Protein AF-0000000085294050 (afdb_homodimer)

Foldseek 3Di:
DCPPCVDDPDDPPPPPPPPPPPPDQPPFDWWDKDFLFQFQFEFQQWWFQFLVRKIKGFAWDPQAETRAFAPPQDCAPPDPHRHAGMWIARPVVSHIHGAHDRHTLHQWEWDAFLVRKIWIQAHDDQRQQKIWIWDDDPPTHIDIDGNQAQDGAHLWYWAAAQVRKIKIADHDVDQWIFIPPDPDPPGHIGHHCVQVVQQDPPFGLFGNWAWDQALVRWIWTHGFFWIFTADPVVGDTPGTADGHPPSFGCGPFQPWEKDWFAFEADPQDGQWTKMKTAKGAGDCLQVCLVVVHKAFIAQKMWMWTPNDPHIDTDIAGHSAHFHLWAWAAFQLRKIKTAAGAGIATADAPTGDHIDFWIWIAQPPDPRVPGIHTHDGDPAHAYHSKKWWAGLQRKIKITGHHCHSHQAADDDDRHTGRTIMIMGGRLPDPVCQQQEKAWPPDAAAAEDEAFDKDKIKIFGNDDADLQQKWKKKWRTFMDRSNYTHNTHMYTWPFSSVWDDDDDRMIMTMTTHNRGCSRPRFHKIWMWIATPSRTHRTGIYTYD/DCPPCPDDPPPPPPPPPPPPPPPDQDPFDWWDKDFLFQFQFEFQQWWFQFLVRKIKGFAWDPQAETRAFAPPQDCAPPDPHRHAGMWIARPVVSHIHGAHDRHTLHQWEWDAFLVRKIWIQAHDDQRQQKIWIWDDDPPTHIDIDGNQAQDGAHLWYWAAAQVRKIKIADHDVDQWIFIPPDPDPPGHIGHHCVQVVQQDPPFGLFGNWAWDQALVRWIWTHGFFWIFTADPVVGDTPGTADGHPPSFGCGPFQPWEKDWFAFEADPQDGQWTKMKTAKGAGDCLQVCLVVVHKAFIAQKMWMWTPNDPHIDTDIAGHSAHFHLWAWAAFQLRKIKTAAGAGIATADAPTGDHIDFWIWIAQPPDPRVPGIHTHDGDPAHAYHSKKWWAGLQRKIKITGHHCHSHQAADDDDRHTGRTIMIMGGRLPDPVCQQQEKAWPPDAAAAEDEAFDKDKIKIFGNDDADLQQKWKKKWRTFMDRSNYTHHTHMYTWPFSSVWDDDDDRMIMTMTTHNRGCSRPRFHKIWMWIATPSRTYRTGIYTYD

pLDDT: mean 92.85, std 14.15, range [23.77, 98.88]

Organism: NCBI:txid3103831

Nearest PDB structures (foldseek):
  6lhq-assembly1_L  TM=4.856E-01  e=8.832E-03  Mus musculus
  8gsb-assembly1_K  TM=4.992E-01  e=4.697E-02  Homo sapiens
  3iy5-assembly1_A  TM=4.433E-01  e=3.811E-02  Mus musculus
  3ls5-assembly1_L  TM=4.579E-01  e=2.027E-01  Mus musculus
  1iai-assembly1_M-2  TM=4.492E-01  e=1.733E-01  Mus musculus

Sequence (1084 aa):
MTFPFPFFRHLLFLLLLLLHTPPRPAAASGGTWSLLLPSVGISAMHMQLLPTDRVVIYDRTDFGTSNISLPDGKCRPNSTDCSAHSVEYNIACNSVRPLMVLTNIWCSSGTLMPDGTLVQTGGWNDGDHVVRMYNSCDECDWVEIPSGLSQQRWYATNHLLPDGRQIIIGGRQSFNYEFYPKSSPTETDFSLMFLVQTNEPDVENNLYPFVFLNTDGNIFIYANYRGILFDYVRSKVVRTFPAIPGGDPRNYPSTGSAVLLPLRIVQGNVGSVEVLVCGGAPREAYKNANDGKFDKALDSCGRIQISDPDPQWVMETMPLARVMGDMLLLPNGDVLIINGASAGVAGWELARDPVLSPVIYGPDKPIDARFEVQTPSTTARVYHSTAILLRDGRVLVGGSNPHDKYEFSNVLYPTDLSLEAFSPAYLDPGVSGLRPNIISPKGNTLVRHGERFTILFQVSCPLDVNLVKVTMVAPAFNTHSFSMNQRLLILEGGNTTVVVGKSRYEVGVVAPSSGNIAPAGNYILFVVHQEIPSEGIWVRIHMTFPFPFFRHLLFLLLLLLHTPPRPAAASGGTWSLLLPSVGISAMHMQLLPTDRVVIYDRTDFGTSNISLPDGKCRPNSTDCSAHSVEYNIACNSVRPLMVLTNIWCSSGTLMPDGTLVQTGGWNDGDHVVRMYNSCDECDWVEIPSGLSQQRWYATNHLLPDGRQIIIGGRQSFNYEFYPKSSPTETDFSLMFLVQTNEPDVENNLYPFVFLNTDGNIFIYANYRGILFDYVRSKVVRTFPAIPGGDPRNYPSTGSAVLLPLRIVQGNVGSVEVLVCGGAPREAYKNANDGKFDKALDSCGRIQISDPDPQWVMETMPLARVMGDMLLLPNGDVLIINGASAGVAGWELARDPVLSPVIYGPDKPIDARFEVQTPSTTARVYHSTAILLRDGRVLVGGSNPHDKYEFSNVLYPTDLSLEAFSPAYLDPGVSGLRPNIISPKGNTLVRHGERFTILFQVSCPLDVNLVKVTMVAPAFNTHSFSMNQRLLILEGGNTTVVVGKSRYEVGVVAPSSGNIAPAGNYILFVVHQEIPSEGIWVRIH

Radius of gyration: 34.56 Å; Cα contacts (8 Å, |Δi|>4): 3194; chains: 2; bounding box: 115×102×108 Å

Solvent-accessible surface area (backbone atoms only — not comparable to full-atom values): 54009 Å² total; per-residue (Å²): 136,76,83,72,78,75,75,86,74,75,73,84,70,72,77,75,70,70,72,72,66,70,76,70,75,74,73,59,54,49,42,51,77,43,79,60,36,83,57,70,27,42,42,26,29,27,40,33,60,36,92,82,56,31,31,44,30,31,33,43,65,82,46,61,75,43,71,32,60,30,69,95,78,39,50,42,85,99,46,90,47,35,36,19,40,26,32,39,34,35,63,56,50,60,44,71,47,64,30,62,65,87,50,25,44,34,63,39,26,29,38,57,35,46,87,47,35,34,41,36,41,19,6,39,81,84,8,13,28,24,28,33,37,40,57,93,52,98,82,56,58,62,44,75,36,77,66,61,39,82,52,60,21,32,32,24,29,29,35,68,37,55,88,56,37,28,42,39,37,39,14,66,96,26,49,29,32,37,58,42,74,61,93,42,93,78,62,57,68,43,84,33,65,67,49,56,71,36,45,39,89,99,68,42,28,34,28,42,37,49,66,44,76,33,71,86,60,33,33,34,41,35,32,18,35,38,36,34,34,31,34,75,89,77,68,42,77,76,42,77,50,70,58,46,86,90,60,40,28,28,17,34,39,22,14,8,25,50,43,60,50,58,36,49,36,53,96,69,35,66,85,60,46,38,39,40,38,35,31,1,12,48,74,62,22,63,63,36,24,76,72,74,40,61,41,64,17,27,31,45,26,40,34,33,38,76,63,44,94,76,52,56,76,46,76,45,75,51,97,64,36,20,14,39,20,30,42,43,76,44,83,60,57,34,35,40,38,33,52,2,14,34,19,10,22,51,54,75,87,26,56,41,66,60,38,42,47,30,33,38,35,37,78,87,44,58,87,93,60,20,73,43,48,24,47,58,56,92,63,72,24,39,43,40,20,28,61,42,72,44,60,69,62,34,32,43,36,26,16,10,31,39,60,91,33,81,38,74,66,98,53,90,64,40,36,31,31,34,34,33,35,39,33,50,55,63,67,36,77,58,48,51,14,48,30,32,42,69,66,30,70,61,68,71,38,78,43,42,58,50,37,72,52,65,38,34,29,32,26,76,26,91,76,60,50,86,42,33,39,34,26,37,32,37,64,28,23,18,35,72,16,36,44,27,49,50,44,40,38,33,43,34,40,27,72,51,43,41,79,75,50,91,51,27,34,36,30,45,34,40,40,57,52,39,36,40,71,46,43,46,16,56,28,35,37,28,45,22,32,77,65,11,46,12,56,36,35,43,32,32,40,92,140,85,78,78,78,78,79,83,74,76,75,76,74,70,75,73,72,72,72,73,65,69,78,70,76,73,71,62,53,49,42,49,79,44,80,60,37,81,57,68,27,42,42,27,29,26,39,32,61,37,93,82,55,30,30,45,30,31,35,42,65,82,47,60,76,43,72,33,60,30,70,92,79,39,54,42,85,99,48,90,48,36,38,20,40,24,33,39,35,34,62,56,51,59,43,71,45,65,31,64,68,89,50,25,44,33,63,40,26,28,38,58,34,46,87,47,35,34,40,36,41,18,6,39,82,83,8,13,28,24,29,34,37,39,57,93,53,98,83,56,57,64,43,74,37,78,65,61,39,81,54,61,22,33,32,23,29,30,35,68,37,55,87,55,35,29,42,40,38,38,14,66,96,26,48,30,31,37,59,42,72,61,92,43,93,80,61,56,68,43,83,34,65,67,50,56,72,37,43,39,90,100,67,42,28,35,29,41,37,50,64,44,76,32,70,85,59,32,32,35,42,34,33,18,34,37,37,34,32,30,33,77,88,78,68,42,77,76,43,78,51,70,59,48,86,89,60,40,27,29,18,34,40,23,13,9,25,50,43,61,52,58,36,51,36,54,97,70,36,66,84,59,45,39,37,39,38,36,31,1,12,48,74,61,22,63,63,36,24,78,72,73,40,61,41,64,18,28,31,44,27,40,34,30,38,75,63,45,95,76,53,56,76,48,77,45,74,51,97,64,35,19,14,38,20,33,42,43,78,44,83,61,56,32,33,40,36,32,53,2,14,35,18,12,22,53,54,77,88,25,56,42,65,60,37,42,47,31,33,39,35,36,81,87,45,56,88,93,61,21,71,44,48,23,48,58,57,93,64,72,24,38,44,41,20,29,64,42,72,45,60,70,62,34,32,44,35,27,16,10,31,39,60,92,33,80,36,74,65,99,53,90,64,39,36,33,32,33,34,33,34,40,35,48,54,63,68,34,77,57,49,52,13,49,30,32,43,70,66,31,69,60,67,70,37,79,42,43,58,50,37,74,49,64,37,34,29,31,26,75,26,90,76,60,51,85,41,33,41,36,26,37,32,36,62,28,23,17,36,72,16,35,43,26,49,49,42,39,36,35,43,34,40,27,73,52,44,40,78,77,52,90,51,27,34,35,30,44,35,40,40,57,53,39,36,38,70,46,43,47,16,57,28,36,36,25,46,21,33,77,65,12,46,13,57,36,35,43,32,30,41,91

Structure (mmCIF, N/CA/C/O backbone):
data_AF-0000000085294050-model_v1
#
loop_
_entity.id
_entity.type
_entity.pdbx_description
1 polymer 'Galactose oxidase'
#
loop_
_atom_site.group_PDB
_atom_site.id
_atom_site.type_symbol
_atom_site.label_atom_id
_atom_site.label_alt_id
_atom_site.label_comp_id
_atom_site.label_asym_id
_atom_site.label_entity_id
_atom_site.label_seq_id
_atom_site.pdbx_PDB_ins_code
_atom_site.Cartn_x
_atom_site.Cartn_y
_atom_site.Cartn_z
_atom_site.occupancy
_atom_site.B_iso_or_equiv
_atom_site.auth_seq_id
_atom_site.auth_comp_id
_atom_site.auth_asym_id
_atom_site.auth_atom_id
_atom_site.pdbx_PDB_model_num
ATOM 1 N N . MET A 1 1 ? -85.562 -10.773 -28.562 1 23.77 1 MET A N 1
ATOM 2 C CA . MET A 1 1 ? -84.75 -11.547 -29.469 1 23.77 1 MET A CA 1
ATOM 3 C C . MET A 1 1 ? -83.25 -11.156 -29.312 1 23.77 1 MET A C 1
ATOM 5 O O . MET A 1 1 ? -83 -10.047 -28.875 1 23.77 1 MET A O 1
ATOM 9 N N . THR A 1 2 ? -82.375 -12.203 -29.562 1 25.11 2 THR A N 1
ATOM 10 C CA . THR A 1 2 ? -81.062 -12.742 -29.266 1 25.11 2 THR A CA 1
ATOM 11 C C . THR A 1 2 ? -80 -12.008 -30.062 1 25.11 2 THR A C 1
ATOM 13 O O . THR A 1 2 ? -78.812 -12.438 -30.094 1 25.11 2 THR A O 1
ATOM 16 N N . PHE A 1 3 ? -80.312 -10.828 -30.531 1 27.05 3 PHE A N 1
ATOM 17 C CA . PHE A 1 3 ? -79.375 -10.43 -31.562 1 27.05 3 PHE A CA 1
ATOM 18 C C . PHE A 1 3 ? -77.938 -10.32 -30.984 1 27.05 3 PHE A C 1
ATOM 20 O O . PHE A 1 3 ? -77.75 -9.648 -29.969 1 27.05 3 PHE A O 1
ATOM 27 N N . PRO A 1 4 ? -77.125 -11.336 -31.297 1 29.62 4 PRO A N 1
ATOM 28 C CA . PRO A 1 4 ? -75.812 -11.773 -30.844 1 29.62 4 PRO A CA 1
ATOM 29 C C . PRO A 1 4 ? -74.688 -10.812 -31.266 1 29.62 4 PRO A C 1
ATOM 31 O O . PRO A 1 4 ? -74.438 -10.617 -32.469 1 29.62 4 PRO A O 1
ATOM 34 N N . PHE A 1 5 ? -74.812 -9.531 -31.062 1 27.31 5 PHE A N 1
ATOM 35 C CA . PHE A 1 5 ? -73.812 -8.68 -31.672 1 27.31 5 PHE A CA 1
ATOM 36 C C . PHE A 1 5 ? -72.438 -9.062 -31.188 1 27.31 5 PHE A C 1
ATOM 38 O O . PHE A 1 5 ? -72.062 -8.906 -30 1 27.31 5 PHE A O 1
ATOM 45 N N . PRO A 1 6 ? -71.688 -10.094 -31.797 1 30.8 6 PRO A N 1
ATOM 46 C CA . PRO A 1 6 ? -70.438 -10.688 -31.422 1 30.8 6 PRO A CA 1
ATOM 47 C C . PRO A 1 6 ? -69.25 -9.734 -31.641 1 30.8 6 PRO A C 1
ATOM 49 O O . PRO A 1 6 ? -68.062 -10.148 -31.547 1 30.8 6 PRO A O 1
ATOM 52 N N . PHE A 1 7 ? -69.438 -8.453 -31.516 1 26.27 7 PHE A N 1
ATOM 53 C CA . PHE A 1 7 ? -68.375 -7.617 -32.156 1 26.27 7 PHE A CA 1
ATOM 54 C C . PHE A 1 7 ? -67 -8.055 -31.75 1 26.27 7 PHE A C 1
ATOM 56 O O . PHE A 1 7 ? -66.812 -8.812 -30.781 1 26.27 7 PHE A O 1
ATOM 63 N N . PHE A 1 8 ? -66 -7.035 -31.516 1 26.52 8 PHE A N 1
ATOM 64 C CA . PHE A 1 8 ? -64.688 -6.5 -32.031 1 26.52 8 PHE A CA 1
ATOM 65 C C . PHE A 1 8 ? -63.531 -6.949 -31.172 1 26.52 8 PHE A C 1
ATOM 67 O O . PHE A 1 8 ? -63.312 -6.41 -30.094 1 26.52 8 PHE A O 1
ATOM 74 N N . ARG A 1 9 ? -63.25 -8.25 -30.953 1 26.83 9 ARG A N 1
ATOM 75 C CA . ARG A 1 9 ? -62.188 -8.797 -30.125 1 26.83 9 ARG A CA 1
ATOM 76 C C . ARG A 1 9 ? -60.812 -8.398 -30.672 1 26.83 9 ARG A C 1
ATOM 78 O O . ARG A 1 9 ? -59.812 -9 -30.328 1 26.83 9 ARG A O 1
ATOM 85 N N . HIS A 1 10 ? -60.812 -7.613 -31.781 1 26.34 10 HIS A N 1
ATOM 86 C CA . HIS A 1 10 ? -59.5 -7.816 -32.438 1 26.34 10 HIS A CA 1
ATOM 87 C C . HIS A 1 10 ? -58.375 -7.723 -31.438 1 26.34 10 HIS A C 1
ATOM 89 O O . HIS A 1 10 ? -58.562 -7.266 -30.312 1 26.34 10 HIS A O 1
ATOM 95 N N . LEU A 1 11 ? -57.156 -7.215 -31.922 1 27.06 11 LEU A N 1
ATOM 96 C CA . LEU A 1 11 ? -55.781 -7.578 -32.25 1 27.06 11 LEU A CA 1
ATOM 97 C C . LEU A 1 11 ? -54.812 -7.094 -31.156 1 27.06 11 LEU A C 1
ATOM 99 O O . LEU A 1 11 ? -53.688 -7.574 -31.062 1 27.06 11 LEU A O 1
ATOM 103 N N . LEU A 1 12 ? -55.062 -6.074 -30.344 1 30.2 12 LEU A N 1
ATOM 104 C CA . LEU A 1 12 ? -53.844 -5.355 -30.094 1 30.2 12 LEU A CA 1
ATOM 105 C C . LEU A 1 12 ? -52.906 -6.172 -29.219 1 30.2 12 LEU A C 1
ATOM 107 O O . LEU A 1 12 ? -53.156 -6.324 -28.016 1 30.2 12 LEU A O 1
ATOM 111 N N . PHE A 1 13 ? -52.562 -7.402 -29.594 1 30.34 13 PHE A N 1
ATOM 112 C CA . PHE A 1 13 ? -51.5 -8.047 -28.859 1 30.34 13 PHE A CA 1
ATOM 113 C C . PHE A 1 13 ? -50.25 -7.164 -28.828 1 30.34 13 PHE A C 1
ATOM 115 O O . PHE A 1 13 ? -49.531 -7.086 -29.812 1 30.34 13 PHE A O 1
ATOM 122 N N . LEU A 1 14 ? -50.344 -5.883 -28.484 1 32.16 14 LEU A N 1
ATOM 123 C CA . LEU A 1 14 ? -49.094 -5.191 -28.328 1 32.16 14 LEU A CA 1
ATOM 124 C C . LEU A 1 14 ? -48.094 -6.047 -27.562 1 32.16 14 LEU A C 1
ATOM 126 O O . LEU A 1 14 ? -48.375 -6.508 -26.453 1 32.16 14 LEU A O 1
ATOM 130 N N . LEU A 1 15 ? -47.094 -6.59 -28.312 1 33.41 15 LEU A N 1
ATOM 131 C CA . LEU A 1 15 ? -45.812 -7.227 -28 1 33.41 15 LEU A CA 1
ATOM 132 C C . LEU A 1 15 ? -45.094 -6.48 -26.875 1 33.41 15 LEU A C 1
ATOM 134 O O . LEU A 1 15 ? -44.688 -5.328 -27.062 1 33.41 15 LEU A O 1
ATOM 138 N N . LEU A 1 16 ? -45.562 -6.617 -25.688 1 34.78 16 LEU A N 1
ATOM 139 C CA . LEU A 1 16 ? -44.688 -6.207 -24.609 1 34.78 16 LEU A CA 1
ATOM 140 C C . LEU A 1 16 ? -43.281 -6.793 -24.812 1 34.78 16 LEU A C 1
ATOM 142 O O . LEU A 1 16 ? -43.094 -7.996 -24.656 1 34.78 16 LEU A O 1
ATOM 146 N N . LEU A 1 17 ? -42.625 -6.367 -25.922 1 34 17 LEU A N 1
ATOM 147 C CA . LEU A 1 17 ? -41.188 -6.629 -25.906 1 34 17 LEU A CA 1
ATOM 148 C C . LEU A 1 17 ? -40.562 -6.242 -24.562 1 34 17 LEU A C 1
ATOM 150 O O . LEU A 1 17 ? -40.469 -5.059 -24.234 1 34 17 LEU A O 1
ATOM 154 N N . LEU A 1 18 ? -40.875 -7.023 -23.578 1 35.75 18 LEU A N 1
ATOM 155 C CA . LEU A 1 18 ? -40 -6.914 -22.422 1 35.75 18 LEU A CA 1
ATOM 156 C C . LEU A 1 18 ? -38.531 -6.863 -22.859 1 35.75 18 LEU A C 1
ATOM 158 O O . LEU A 1 18 ? -38.031 -7.836 -23.406 1 35.75 18 LEU A O 1
ATOM 162 N N . LEU A 1 19 ? -38.125 -5.656 -23.328 1 37.03 19 LEU A N 1
ATOM 163 C CA . LEU A 1 19 ? -36.688 -5.441 -23.406 1 37.03 19 LEU A CA 1
ATOM 164 C C . LEU A 1 19 ? -35.969 -6.039 -22.188 1 37.03 19 LEU A C 1
ATOM 166 O O . LEU A 1 19 ? -36.156 -5.555 -21.078 1 37.03 19 LEU A O 1
ATOM 170 N N . HIS A 1 20 ? -35.844 -7.324 -22.234 1 36.47 20 HIS A N 1
ATOM 171 C CA . HIS A 1 20 ? -34.781 -7.883 -21.391 1 36.47 20 HIS A CA 1
ATOM 172 C C . HIS A 1 20 ? -33.5 -7.035 -21.453 1 36.47 20 HIS A C 1
ATOM 174 O O . HIS A 1 20 ? -32.844 -6.977 -22.5 1 36.47 20 HIS A O 1
ATOM 180 N N . THR A 1 21 ? -33.531 -5.895 -20.812 1 38.81 21 THR A N 1
ATOM 181 C CA . THR A 1 21 ? -32.219 -5.254 -20.641 1 38.81 21 THR A CA 1
ATOM 182 C C . THR A 1 21 ? -31.188 -6.273 -20.203 1 38.81 21 THR A C 1
ATOM 184 O O . THR A 1 21 ? -31.406 -7.031 -19.266 1 38.81 21 THR A O 1
ATOM 187 N N . PRO A 1 22 ? -30.391 -6.664 -21.125 1 37.16 22 PRO A N 1
ATOM 188 C CA . PRO A 1 22 ? -29.297 -7.512 -20.641 1 37.16 22 PRO A CA 1
ATOM 189 C C . PRO A 1 22 ? -28.75 -7.051 -19.297 1 37.16 22 PRO A C 1
ATOM 191 O O . PRO A 1 22 ? -28.797 -5.859 -18.969 1 37.16 22 PRO A O 1
ATOM 194 N N . PRO A 1 23 ? -28.719 -7.883 -18.297 1 38.81 23 PRO A N 1
ATOM 195 C CA . PRO A 1 23 ? -28.141 -7.484 -17 1 38.81 23 PRO A CA 1
ATOM 196 C C . PRO A 1 23 ? -26.922 -6.578 -17.156 1 38.81 23 PRO A C 1
ATOM 198 O O . PRO A 1 23 ? -26.125 -6.754 -18.078 1 38.81 23 PRO A O 1
ATOM 201 N N . ARG A 1 24 ? -27.078 -5.371 -16.766 1 42.12 24 ARG A N 1
ATOM 202 C CA . ARG A 1 24 ? -25.953 -4.441 -16.719 1 42.12 24 ARG A CA 1
ATOM 203 C C . ARG A 1 24 ? -24.688 -5.137 -16.219 1 42.12 24 ARG A C 1
ATOM 205 O O . ARG A 1 24 ? -24.688 -5.75 -15.148 1 42.12 24 ARG A O 1
ATOM 212 N N . PRO A 1 25 ? -23.719 -5.344 -17.094 1 42.56 25 PRO A N 1
ATOM 213 C CA . PRO A 1 25 ? -22.5 -5.949 -16.547 1 42.56 25 PRO A CA 1
ATOM 214 C C . PRO A 1 25 ? -22.172 -5.445 -15.141 1 42.56 25 PRO A C 1
ATOM 216 O O . PRO A 1 25 ? -22.281 -4.246 -14.875 1 42.56 25 PRO A O 1
ATOM 219 N N . ALA A 1 26 ? -22.234 -6.312 -14.164 1 44.78 26 ALA A N 1
ATOM 220 C CA . ALA A 1 26 ? -21.891 -5.98 -12.781 1 44.78 26 ALA A CA 1
ATOM 221 C C . ALA A 1 26 ? -20.672 -5.074 -12.719 1 44.78 26 ALA A C 1
ATOM 223 O O . ALA A 1 26 ? -19.625 -5.391 -13.305 1 44.78 26 ALA A O 1
ATOM 224 N N . ALA A 1 27 ? -20.875 -3.883 -12.5 1 50.75 27 ALA A N 1
ATOM 225 C CA . ALA A 1 27 ? -19.844 -2.863 -12.328 1 50.75 27 ALA A CA 1
ATOM 226 C C . ALA A 1 27 ? -18.641 -3.422 -11.57 1 50.75 27 ALA A C 1
ATOM 228 O O . ALA A 1 27 ? -18.797 -4.02 -10.5 1 50.75 27 ALA A O 1
ATOM 229 N N . ALA A 1 28 ? -17.453 -3.471 -12.258 1 61.66 28 ALA A N 1
ATOM 230 C CA . ALA A 1 28 ? -16.156 -3.879 -11.695 1 61.66 28 ALA A CA 1
ATOM 231 C C . ALA A 1 28 ? -15.898 -3.189 -10.359 1 61.66 28 ALA A C 1
ATOM 233 O O . ALA A 1 28 ? -16.031 -1.969 -10.25 1 61.66 28 ALA A O 1
ATOM 234 N N . SER A 1 29 ? -16.016 -4.094 -9.234 1 74.81 29 SER A N 1
ATOM 235 C CA . SER A 1 29 ? -15.719 -3.553 -7.91 1 74.81 29 SER A CA 1
ATOM 236 C C . SER A 1 29 ? -14.594 -4.332 -7.234 1 74.81 29 SER A C 1
ATOM 238 O O . SER A 1 29 ? -14.43 -5.531 -7.48 1 74.81 29 SER A O 1
ATOM 240 N N . GLY A 1 30 ? -13.508 -3.748 -6.824 1 85.62 30 GLY A N 1
ATOM 241 C CA . GLY A 1 30 ? -12.484 -4.273 -5.938 1 85.62 30 GLY A CA 1
ATOM 242 C C . GLY A 1 30 ? -11.164 -4.523 -6.633 1 85.62 30 GLY A C 1
ATOM 243 O O . GLY A 1 30 ? -11.102 -4.551 -7.863 1 85.62 30 GLY A O 1
ATOM 244 N N . GLY A 1 31 ? -10.18 -4.633 -5.977 1 94.31 31 GLY A N 1
ATOM 245 C CA . GLY A 1 31 ? -8.82 -4.887 -6.406 1 94.31 31 GLY A CA 1
ATOM 246 C C . GLY A 1 31 ? -8.18 -3.699 -7.102 1 94.31 31 GLY A C 1
ATOM 247 O O . GLY A 1 31 ? -8.875 -2.803 -7.578 1 94.31 31 GLY A O 1
ATOM 248 N N . THR A 1 32 ? -6.875 -3.65 -7.133 1 93.19 32 THR A N 1
ATOM 249 C CA . THR A 1 32 ? -6.129 -2.574 -7.773 1 93.19 32 THR A CA 1
ATOM 250 C C . THR A 1 32 ? -4.887 -3.121 -8.469 1 93.19 32 THR A C 1
ATOM 252 O O . THR A 1 32 ? -4.434 -4.227 -8.164 1 93.19 32 THR A O 1
ATOM 255 N N . TRP A 1 33 ? -4.371 -2.389 -9.469 1 95 33 TRP A N 1
ATOM 256 C CA . TRP A 1 33 ? -3.191 -2.773 -10.234 1 95 33 TRP A CA 1
ATOM 257 C C . TRP A 1 33 ? -2.035 -1.814 -9.977 1 95 33 TRP A C 1
ATOM 259 O O . TRP A 1 33 ? -2.246 -0.613 -9.789 1 95 33 TRP A O 1
ATOM 269 N N . SER A 1 34 ? -0.819 -2.348 -9.961 1 92.69 34 SER A N 1
ATOM 270 C CA . SER A 1 34 ? 0.398 -1.545 -9.891 1 92.69 34 SER A CA 1
ATOM 271 C C . SER A 1 34 ? 1.431 -2.02 -10.906 1 92.69 34 SER A C 1
ATOM 273 O O . SER A 1 34 ? 1.7 -3.217 -11.016 1 92.69 34 SER A O 1
ATOM 275 N N . LEU A 1 35 ? 1.932 -1.091 -11.703 1 94.31 35 LEU A N 1
ATOM 276 C CA . LEU A 1 35 ? 3.088 -1.405 -12.531 1 94.31 35 LEU A CA 1
ATOM 277 C C . LEU A 1 35 ? 4.359 -1.474 -11.695 1 94.31 35 LEU A C 1
ATOM 279 O O . LEU A 1 35 ? 4.746 -0.486 -11.062 1 94.31 35 LEU A O 1
ATOM 283 N N . LEU A 1 36 ? 4.988 -2.58 -11.617 1 95.56 36 LEU A N 1
ATOM 284 C CA . LEU A 1 36 ? 6.211 -2.752 -10.844 1 95.56 36 LEU A CA 1
ATOM 285 C C . LEU A 1 36 ? 7.438 -2.406 -11.672 1 95.56 36 LEU A C 1
ATOM 287 O O . LEU A 1 36 ? 8.242 -1.553 -11.281 1 95.56 36 LEU A O 1
ATOM 291 N N . LEU A 1 37 ? 7.574 -3.08 -12.844 1 96.31 37 LEU A N 1
ATOM 292 C CA . LEU A 1 37 ? 8.641 -2.811 -13.805 1 96.31 37 LEU A CA 1
ATOM 293 C C . LEU A 1 37 ? 8.078 -2.693 -15.219 1 96.31 37 LEU A C 1
ATOM 295 O O . LEU A 1 37 ? 7.289 -3.539 -15.648 1 96.31 37 LEU A O 1
ATOM 299 N N . PRO A 1 38 ? 8.469 -1.688 -15.945 1 95.88 38 PRO A N 1
ATOM 300 C CA . PRO A 1 38 ? 8.016 -1.585 -17.328 1 95.88 38 PRO A CA 1
ATOM 301 C C . PRO A 1 38 ? 8.586 -2.686 -18.219 1 95.88 38 PRO A C 1
ATOM 303 O O . PRO A 1 38 ? 8.008 -3.004 -19.266 1 95.88 38 PRO A O 1
ATOM 306 N N . SER A 1 39 ? 9.781 -3.256 -17.828 1 97.88 39 SER A N 1
ATOM 307 C CA . SER A 1 39 ? 10.414 -4.355 -18.547 1 97.88 39 SER A CA 1
ATOM 308 C C . SER A 1 39 ? 11.297 -5.191 -17.641 1 97.88 39 SER A C 1
ATOM 310 O O . SER A 1 39 ? 12.07 -4.645 -16.844 1 97.88 39 SER A O 1
ATOM 312 N N . VAL A 1 40 ? 11.148 -6.457 -17.844 1 98.12 40 VAL A N 1
ATOM 313 C CA . VAL A 1 40 ? 12.078 -7.34 -17.141 1 98.12 40 VAL A CA 1
ATOM 314 C C . VAL A 1 40 ? 13.094 -7.914 -18.125 1 98.12 40 VAL A C 1
ATOM 316 O O . VAL A 1 40 ? 13.867 -8.805 -17.766 1 98.12 40 VAL A O 1
ATOM 319 N N . GLY A 1 41 ? 13.008 -7.469 -19.312 1 97.94 41 GLY A N 1
ATOM 320 C CA . GLY A 1 41 ? 13.992 -7.828 -20.328 1 97.94 41 GLY A CA 1
ATOM 321 C C . GLY A 1 41 ? 13.562 -9 -21.188 1 97.94 41 GLY A C 1
ATOM 322 O O . GLY A 1 41 ? 14.039 -9.148 -22.312 1 97.94 41 GLY A O 1
ATOM 323 N N . ILE A 1 42 ? 12.703 -9.867 -20.703 1 97.88 42 ILE A N 1
ATOM 324 C CA . ILE A 1 42 ? 12.219 -11.047 -21.422 1 97.88 42 ILE A CA 1
ATOM 325 C C . ILE A 1 42 ? 10.711 -11.164 -21.266 1 97.88 42 ILE A C 1
ATOM 327 O O . ILE A 1 42 ? 10.094 -10.422 -20.484 1 97.88 42 ILE A O 1
ATOM 331 N N . SER A 1 43 ? 10.094 -12.039 -22.031 1 96.75 43 SER A N 1
ATOM 332 C CA . SER A 1 43 ? 8.68 -12.344 -21.844 1 96.75 43 SER A CA 1
ATOM 333 C C . SER A 1 43 ? 8.469 -13.344 -20.719 1 96.75 43 SER A C 1
ATOM 335 O O . SER A 1 43 ? 9.008 -14.445 -20.75 1 96.75 43 SER A O 1
ATOM 337 N N . ALA A 1 44 ? 7.715 -12.984 -19.781 1 98.06 44 ALA A N 1
ATOM 338 C CA . ALA A 1 44 ? 7.508 -13.836 -18.625 1 98.06 44 ALA A CA 1
ATOM 339 C C . ALA A 1 44 ? 6.59 -15.008 -18.953 1 98.06 44 ALA A C 1
ATOM 341 O O . ALA A 1 44 ? 5.477 -15.102 -18.422 1 98.06 44 ALA A O 1
ATOM 342 N N . MET A 1 45 ? 7.148 -15.984 -19.609 1 97.5 45 MET A N 1
ATOM 343 C CA . MET A 1 45 ? 6.383 -17.141 -20.078 1 97.5 45 MET A CA 1
ATOM 344 C C . MET A 1 45 ? 6.199 -18.156 -18.969 1 97.5 45 MET A C 1
ATOM 346 O O . MET A 1 45 ? 5.262 -18.969 -19 1 97.5 45 MET A O 1
ATOM 350 N N . HIS A 1 46 ? 7.133 -18.188 -18.078 1 98.5 46 HIS A N 1
ATOM 351 C CA . HIS A 1 46 ? 7.148 -19.078 -16.922 1 98.5 46 HIS A CA 1
ATOM 352 C C . HIS A 1 46 ? 7.523 -18.312 -15.648 1 98.5 46 HIS A C 1
ATOM 354 O O . HIS A 1 46 ? 8.391 -17.438 -15.672 1 98.5 46 HIS A O 1
ATOM 360 N N . MET A 1 47 ? 6.844 -18.672 -14.562 1 98.75 47 MET A N 1
ATOM 361 C CA . MET A 1 47 ? 7.195 -18.047 -13.289 1 98.75 47 MET A CA 1
ATOM 362 C C . MET A 1 47 ? 7.137 -19.062 -12.148 1 98.75 47 MET A C 1
ATOM 364 O O . MET A 1 47 ? 6.227 -19.891 -12.102 1 98.75 47 MET A O 1
ATOM 368 N N . GLN A 1 48 ? 8.078 -18.953 -11.234 1 98.81 48 GLN A N 1
ATOM 369 C CA . GLN A 1 48 ? 8.102 -19.688 -9.984 1 98.81 48 GLN A CA 1
ATOM 370 C C . GLN A 1 48 ? 8.57 -18.812 -8.828 1 98.81 48 GLN A C 1
ATOM 372 O O . GLN A 1 48 ? 9.672 -18.266 -8.867 1 98.81 48 GLN A O 1
ATOM 377 N N . LEU A 1 49 ? 7.723 -18.609 -7.871 1 98.75 49 LEU A N 1
ATOM 378 C CA . LEU A 1 49 ? 8.148 -18 -6.617 1 98.75 49 LEU A CA 1
ATOM 379 C C . LEU A 1 49 ? 9.031 -18.953 -5.816 1 98.75 49 LEU A C 1
ATOM 381 O O . LEU A 1 49 ? 8.68 -20.125 -5.625 1 98.75 49 LEU A O 1
ATOM 385 N N . LEU A 1 50 ? 10.133 -18.453 -5.371 1 98.25 50 LEU A N 1
ATOM 386 C CA . LEU A 1 50 ? 11.07 -19.234 -4.578 1 98.25 50 LEU A CA 1
ATOM 387 C C . LEU A 1 50 ? 10.984 -18.859 -3.104 1 98.25 50 LEU A C 1
ATOM 389 O O . LEU A 1 50 ? 10.57 -17.75 -2.766 1 98.25 50 LEU A O 1
ATOM 393 N N . PRO A 1 51 ? 11.375 -19.766 -2.186 1 96.5 51 PRO A N 1
ATOM 394 C CA . PRO A 1 51 ? 11.273 -19.5 -0.75 1 96.5 51 PRO A CA 1
ATOM 395 C C . PRO A 1 51 ? 12.203 -18.375 -0.295 1 96.5 51 PRO A C 1
ATOM 397 O O . PRO A 1 51 ? 12.18 -17.984 0.874 1 96.5 51 PRO A O 1
ATOM 400 N N . THR A 1 52 ? 12.953 -17.781 -1.158 1 94.94 52 THR A N 1
ATOM 401 C CA . THR A 1 52 ? 13.82 -16.641 -0.88 1 94.94 52 THR A CA 1
ATOM 402 C C . THR A 1 52 ? 13.117 -15.328 -1.222 1 94.94 52 THR A C 1
ATOM 404 O O . THR A 1 52 ? 13.734 -14.266 -1.187 1 94.94 52 THR A O 1
ATOM 407 N N . ASP A 1 53 ? 11.891 -15.414 -1.647 1 94.94 53 ASP A N 1
ATOM 408 C CA . ASP A 1 53 ? 11.078 -14.281 -2.098 1 94.94 53 ASP A CA 1
ATOM 409 C C . ASP A 1 53 ? 11.648 -13.68 -3.385 1 94.94 53 ASP A C 1
ATOM 411 O O . ASP A 1 53 ? 11.641 -12.461 -3.562 1 94.94 53 ASP A O 1
ATOM 415 N N . ARG A 1 54 ? 12.18 -14.516 -4.172 1 97.19 54 ARG A N 1
ATOM 416 C CA . ARG A 1 54 ? 12.547 -14.211 -5.551 1 97.19 54 ARG A CA 1
ATOM 417 C C . ARG A 1 54 ? 11.703 -15.023 -6.531 1 97.19 54 ARG A C 1
ATOM 419 O O . ARG A 1 54 ? 11.109 -16.031 -6.156 1 97.19 54 ARG A O 1
ATOM 426 N N . VAL A 1 55 ? 11.57 -14.469 -7.668 1 98.69 55 VAL A N 1
ATOM 427 C CA . VAL A 1 55 ? 10.805 -15.156 -8.703 1 98.69 55 VAL A CA 1
ATOM 428 C C . VAL A 1 55 ? 11.711 -15.461 -9.898 1 98.69 55 VAL A C 1
ATOM 430 O O . VAL A 1 55 ? 12.328 -14.547 -10.461 1 98.69 55 VAL A O 1
ATOM 433 N N . VAL A 1 56 ? 11.773 -16.688 -10.281 1 98.62 56 VAL A N 1
ATOM 434 C CA . VAL A 1 56 ? 12.469 -17.047 -11.516 1 98.62 56 VAL A CA 1
ATOM 435 C C . VAL A 1 56 ? 11.5 -16.953 -12.695 1 98.62 56 VAL A C 1
ATOM 437 O O . VAL A 1 56 ? 10.367 -17.438 -12.609 1 98.62 56 VAL A O 1
ATOM 440 N N . ILE A 1 57 ? 11.977 -16.266 -13.711 1 98.69 57 ILE A N 1
ATOM 441 C CA . ILE A 1 57 ? 11.203 -16.047 -14.93 1 98.69 57 ILE A CA 1
ATOM 442 C C . ILE A 1 57 ? 12.016 -16.484 -16.141 1 98.69 57 ILE A C 1
ATOM 444 O O . ILE A 1 57 ? 13.227 -16.266 -16.203 1 98.69 57 ILE A O 1
ATOM 448 N N . TYR A 1 58 ? 11.289 -17.125 -17.141 1 97.88 58 TYR A N 1
ATOM 449 C CA . TYR A 1 58 ? 12.047 -17.453 -18.359 1 97.88 58 TYR A CA 1
ATOM 450 C C . TYR A 1 58 ? 11.133 -17.547 -19.562 1 97.88 58 TYR A C 1
ATOM 452 O O . TYR A 1 58 ? 9.914 -17.719 -19.422 1 97.88 58 TYR A O 1
ATOM 460 N N . ASP A 1 59 ? 11.75 -17.391 -20.719 1 95.19 59 ASP A N 1
ATOM 461 C CA . ASP A 1 59 ? 11.07 -17.547 -22 1 95.19 59 ASP A CA 1
ATOM 462 C C . ASP A 1 59 ? 11.758 -18.609 -22.859 1 95.19 59 ASP A C 1
ATOM 464 O O . ASP A 1 59 ? 11.75 -19.797 -22.516 1 95.19 59 ASP A O 1
ATOM 468 N N . ARG A 1 60 ? 12.344 -18.266 -23.984 1 93.62 60 ARG A N 1
ATOM 469 C CA . ARG A 1 60 ? 12.969 -19.281 -24.828 1 93.62 60 ARG A CA 1
ATOM 470 C C . ARG A 1 60 ? 14.242 -18.75 -25.469 1 93.62 60 ARG A C 1
ATOM 472 O O . ARG A 1 60 ? 14.344 -17.547 -25.734 1 93.62 60 ARG A O 1
ATOM 479 N N . THR A 1 61 ? 15.117 -19.625 -25.797 1 92.25 61 THR A N 1
ATOM 480 C CA . THR A 1 61 ? 16.453 -19.203 -26.188 1 92.25 61 THR A CA 1
ATOM 481 C C . THR A 1 61 ? 16.516 -18.922 -27.688 1 92.25 61 THR A C 1
ATOM 483 O O . THR A 1 61 ? 17.484 -18.344 -28.188 1 92.25 61 THR A O 1
ATOM 486 N N . ASP A 1 62 ? 15.5 -19.266 -28.406 1 90 62 ASP A N 1
ATOM 487 C CA . ASP A 1 62 ? 15.594 -19.109 -29.859 1 90 62 ASP A CA 1
ATOM 488 C C . ASP A 1 62 ? 14.742 -17.953 -30.344 1 90 62 ASP A C 1
ATOM 490 O O . ASP A 1 62 ? 14.32 -17.922 -31.516 1 90 62 ASP A O 1
ATOM 494 N N . PHE A 1 63 ? 14.352 -16.984 -29.484 1 85.5 63 PHE A N 1
ATOM 495 C CA . PHE A 1 63 ? 13.555 -15.812 -29.828 1 85.5 63 PHE A CA 1
ATOM 496 C C . PHE A 1 63 ? 14.422 -14.75 -30.5 1 85.5 63 PHE A C 1
ATOM 498 O O . PHE A 1 63 ? 13.906 -13.805 -31.094 1 85.5 63 PHE A O 1
ATOM 505 N N . GLY A 1 64 ? 15.734 -14.891 -30.453 1 89.12 64 GLY A N 1
ATOM 506 C CA . GLY A 1 64 ? 16.656 -13.805 -30.75 1 89.12 64 GLY A CA 1
ATOM 507 C C . GLY A 1 64 ? 17.078 -13.031 -29.516 1 89.12 64 GLY A C 1
ATOM 508 O O . GLY A 1 64 ? 16.875 -13.492 -28.375 1 89.12 64 GLY A O 1
ATOM 509 N N . THR A 1 65 ? 17.672 -11.891 -29.734 1 93.88 65 THR A N 1
ATOM 510 C CA . THR A 1 65 ? 18.25 -11.117 -28.641 1 93.88 65 THR A CA 1
ATOM 511 C C . THR A 1 65 ? 17.156 -10.523 -27.766 1 93.88 65 THR A C 1
ATOM 513 O O . THR A 1 65 ? 16.219 -9.898 -28.281 1 93.88 65 THR A O 1
ATOM 516 N N . SER A 1 66 ? 17.25 -10.805 -26.484 1 95.88 66 SER A N 1
ATOM 517 C CA . SER A 1 66 ? 16.312 -10.203 -25.531 1 95.88 66 SER A CA 1
ATOM 518 C C . SER A 1 66 ? 16.734 -8.781 -25.172 1 95.88 66 SER A C 1
ATOM 520 O O . SER A 1 66 ? 17.641 -8.219 -25.781 1 95.88 66 SER A O 1
ATOM 522 N N . ASN A 1 67 ? 15.953 -8.164 -24.234 1 96.75 67 ASN A N 1
ATOM 523 C CA . ASN A 1 67 ? 16.219 -6.781 -23.844 1 96.75 67 ASN A CA 1
ATOM 524 C C . ASN A 1 67 ? 17.031 -6.703 -22.562 1 96.75 67 ASN A C 1
ATOM 526 O O . ASN A 1 67 ? 16.984 -5.699 -21.844 1 96.75 67 ASN A O 1
ATOM 530 N N . ILE A 1 6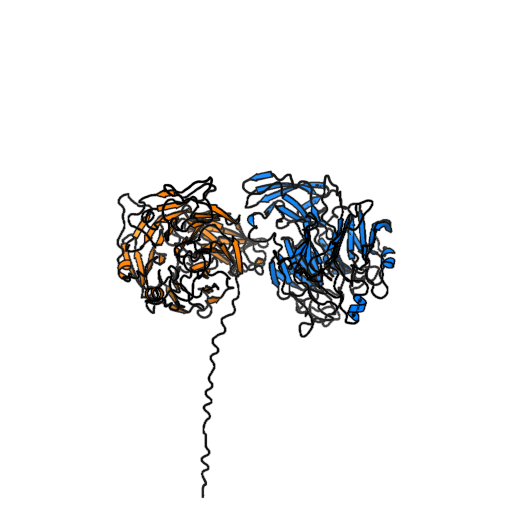8 ? 17.734 -7.789 -22.234 1 97.81 68 ILE A N 1
ATOM 531 C CA . ILE A 1 68 ? 18.594 -7.797 -21.062 1 97.81 68 ILE A CA 1
ATOM 532 C C . ILE A 1 68 ? 19.844 -8.633 -21.344 1 97.81 68 ILE A C 1
ATOM 534 O O . ILE A 1 68 ? 19.734 -9.797 -21.75 1 97.81 68 ILE A O 1
ATOM 538 N N . SER A 1 69 ? 21 -8.039 -21.172 1 97.5 69 SER A N 1
ATOM 539 C CA . SER A 1 69 ? 22.266 -8.68 -21.5 1 97.5 69 SER A CA 1
ATOM 540 C C . SER A 1 69 ? 22.719 -9.602 -20.375 1 97.5 69 SER A C 1
ATOM 542 O O . SER A 1 69 ? 22.453 -9.336 -19.203 1 97.5 69 SER A O 1
ATOM 544 N N . LEU A 1 70 ? 23.375 -10.617 -20.734 1 97 70 LEU A N 1
ATOM 545 C CA . LEU A 1 70 ? 24.109 -11.398 -19.75 1 97 70 LEU A CA 1
ATOM 546 C C . LEU A 1 70 ? 25.266 -10.586 -19.172 1 97 70 LEU A C 1
ATOM 548 O O . LEU A 1 70 ? 25.766 -9.664 -19.812 1 97 70 LEU A O 1
ATOM 552 N N . PRO A 1 71 ? 25.594 -10.961 -17.953 1 93.88 71 PRO A N 1
ATOM 553 C CA . PRO A 1 71 ? 26.625 -10.133 -17.312 1 93.88 71 PRO A CA 1
ATOM 554 C C . PRO A 1 71 ? 28.016 -10.367 -17.906 1 93.88 71 PRO A C 1
ATOM 556 O O . PRO A 1 71 ? 28.297 -11.453 -18.422 1 93.88 71 PRO A O 1
ATOM 559 N N . ASP A 1 72 ? 28.875 -9.352 -17.828 1 92.44 72 ASP A N 1
ATOM 560 C CA . ASP A 1 72 ? 30.312 -9.398 -18.141 1 92.44 72 ASP A CA 1
ATOM 561 C C . ASP A 1 72 ? 30.547 -9.836 -19.578 1 92.44 72 ASP A C 1
ATOM 563 O O . ASP A 1 72 ? 31.516 -10.531 -19.875 1 92.44 72 ASP A O 1
ATOM 567 N N . GLY A 1 73 ? 29.641 -9.578 -20.453 1 89.75 73 GLY A N 1
ATOM 568 C CA . GLY A 1 73 ? 29.797 -9.883 -21.875 1 89.75 73 GLY A CA 1
ATOM 569 C C . GLY A 1 73 ? 29.734 -11.367 -22.172 1 89.75 73 GLY A C 1
ATOM 570 O O . GLY A 1 73 ? 30.125 -11.812 -23.25 1 89.75 73 GLY A O 1
ATOM 571 N N . LYS A 1 74 ? 29.188 -12.094 -21.266 1 92.75 74 LYS A N 1
ATOM 572 C CA . LYS A 1 74 ? 29.047 -13.531 -21.469 1 92.75 74 LYS A CA 1
ATOM 573 C C . LYS A 1 74 ? 28 -13.828 -22.547 1 92.75 74 LYS A C 1
ATOM 575 O O . LYS A 1 74 ? 27.016 -13.102 -22.672 1 92.75 74 LYS A O 1
ATOM 580 N N . CYS A 1 75 ? 28.281 -14.852 -23.281 1 94.06 75 CYS A N 1
ATOM 581 C CA . CYS A 1 75 ? 27.312 -15.336 -24.266 1 94.06 75 CYS A CA 1
ATOM 582 C C . CYS A 1 75 ? 27.047 -16.828 -24.094 1 94.06 75 CYS A C 1
ATOM 584 O O . CYS A 1 75 ? 27.875 -17.547 -23.5 1 94.06 75 CYS A O 1
ATOM 586 N N . ARG A 1 76 ? 25.844 -17.234 -24.562 1 90.69 76 ARG A N 1
ATOM 587 C CA . ARG A 1 76 ? 25.578 -18.672 -24.594 1 90.69 76 ARG A CA 1
ATOM 588 C C . ARG A 1 76 ? 26.594 -19.391 -25.469 1 90.69 76 ARG A C 1
ATOM 590 O O . ARG A 1 76 ? 26.938 -18.906 -26.547 1 90.69 76 ARG A O 1
ATOM 597 N N . PRO A 1 77 ? 27 -20.609 -25.031 1 88.31 77 PRO A N 1
ATOM 598 C CA . PRO A 1 77 ? 27.969 -21.344 -25.859 1 88.31 77 PRO A CA 1
ATOM 599 C C . PRO A 1 77 ? 27.469 -21.594 -27.281 1 88.31 77 PRO A C 1
ATOM 601 O O . PRO A 1 77 ? 26.297 -21.938 -27.469 1 88.31 77 PRO A O 1
ATOM 604 N N . ASN A 1 78 ? 28.328 -21.406 -28.281 1 84.44 78 ASN A N 1
ATOM 605 C CA . ASN A 1 78 ? 28.062 -21.641 -29.703 1 84.44 78 ASN A CA 1
ATOM 606 C C . ASN A 1 78 ? 26.938 -20.734 -30.219 1 84.44 78 ASN A C 1
ATOM 608 O O . ASN A 1 78 ? 26.141 -21.141 -31.062 1 84.44 78 ASN A O 1
ATOM 612 N N . SER A 1 79 ? 26.703 -19.656 -29.547 1 88.38 79 SER A N 1
ATOM 613 C CA . SER A 1 79 ? 25.719 -18.672 -29.953 1 88.38 79 SER A CA 1
ATOM 614 C C . SER A 1 79 ? 26.297 -17.266 -29.969 1 88.38 79 SER A C 1
ATOM 616 O O . SER A 1 79 ? 27.25 -16.969 -29.219 1 88.38 79 SER A O 1
ATOM 618 N N . THR A 1 80 ? 25.797 -16.438 -30.828 1 89.94 80 THR A N 1
ATOM 619 C CA . THR A 1 80 ? 26.188 -15.031 -30.844 1 89.94 80 THR A CA 1
ATOM 620 C C . THR A 1 80 ? 25.25 -14.195 -29.984 1 89.94 80 THR A C 1
ATOM 622 O O . THR A 1 80 ? 25.438 -12.984 -29.844 1 89.94 80 THR A O 1
ATOM 625 N N . ASP A 1 81 ? 24.266 -14.836 -29.438 1 92.62 81 ASP A N 1
ATOM 626 C CA . ASP A 1 81 ? 23.328 -14.133 -28.562 1 92.62 81 ASP A CA 1
ATOM 627 C C . ASP A 1 81 ? 23.891 -14.008 -27.141 1 92.62 81 ASP A C 1
ATOM 629 O O . ASP A 1 81 ? 24.016 -15 -26.438 1 92.62 81 ASP A O 1
ATOM 633 N N . CYS A 1 82 ? 24.188 -12.797 -26.766 1 96.19 82 CYS A N 1
ATOM 634 C CA . CYS A 1 82 ? 24.766 -12.547 -25.453 1 96.19 82 CYS A CA 1
ATOM 635 C C . CYS A 1 82 ? 23.719 -11.977 -24.5 1 96.19 82 CYS A C 1
ATOM 637 O O . CYS A 1 82 ? 24.078 -11.336 -23.5 1 96.19 82 CYS A O 1
ATOM 639 N N . SER A 1 83 ? 22.453 -12.141 -24.844 1 96.44 83 SER A N 1
ATOM 640 C CA . SER A 1 83 ? 21.359 -11.688 -23.984 1 96.44 83 SER A CA 1
ATOM 641 C C . SER A 1 83 ? 20.781 -12.844 -23.172 1 96.44 83 SER A C 1
ATOM 643 O O . SER A 1 83 ? 21.062 -14.008 -23.453 1 96.44 83 SER A O 1
ATOM 645 N N . ALA A 1 84 ? 20.141 -12.547 -22.125 1 97.56 84 ALA A N 1
ATOM 646 C CA . ALA A 1 84 ? 19.578 -13.539 -21.219 1 97.56 84 ALA A CA 1
ATOM 647 C C . ALA A 1 84 ? 18.172 -13.945 -21.656 1 97.56 84 ALA A C 1
ATOM 649 O O . ALA A 1 84 ? 17.438 -13.141 -22.234 1 97.56 84 ALA A O 1
ATOM 650 N N . HIS A 1 85 ? 17.781 -15.156 -21.359 1 97.31 85 HIS A N 1
ATOM 651 C CA . HIS A 1 85 ? 16.438 -15.648 -21.625 1 97.31 85 HIS A CA 1
ATOM 652 C C . HIS A 1 85 ? 15.797 -16.219 -20.359 1 97.31 85 HIS A C 1
ATOM 654 O O . HIS A 1 85 ? 14.828 -16.969 -20.438 1 97.31 85 HIS A O 1
ATOM 660 N N . SER A 1 86 ? 16.391 -15.914 -19.281 1 98.19 86 SER A N 1
ATOM 661 C CA . SER A 1 86 ? 15.891 -16.094 -17.922 1 98.19 86 SER A CA 1
ATOM 662 C C . SER A 1 86 ? 16.359 -14.961 -17 1 98.19 86 SER A C 1
ATOM 664 O O . SER A 1 86 ? 17.438 -14.383 -17.234 1 98.19 86 SER A O 1
ATOM 666 N N . VAL A 1 87 ? 15.492 -14.633 -16.078 1 98.44 87 VAL A N 1
ATOM 667 C CA . VAL A 1 87 ? 15.852 -13.625 -15.078 1 98.44 87 VAL A CA 1
ATOM 668 C C . VAL A 1 87 ? 15.336 -14.047 -13.703 1 98.44 87 VAL A C 1
ATOM 670 O O . VAL A 1 87 ? 14.453 -14.906 -13.602 1 98.44 87 VAL A O 1
ATOM 673 N N . GLU A 1 88 ? 15.914 -13.547 -12.711 1 98.5 88 GLU A N 1
ATOM 674 C CA . GLU A 1 88 ? 15.398 -13.617 -11.344 1 98.5 88 GLU A CA 1
ATOM 675 C C . GLU A 1 88 ? 14.914 -12.258 -10.859 1 98.5 88 GLU A C 1
ATOM 677 O O . GLU A 1 88 ? 15.664 -11.273 -10.906 1 98.5 88 GLU A O 1
ATOM 682 N N . TYR A 1 89 ? 13.727 -12.18 -10.5 1 98.06 89 TYR A N 1
ATOM 683 C CA . TYR A 1 89 ? 13.109 -10.969 -9.977 1 98.06 89 TYR A CA 1
ATOM 684 C C . TYR A 1 89 ? 13.148 -10.945 -8.453 1 98.06 89 TYR A C 1
ATOM 686 O O . TYR A 1 89 ? 12.641 -11.867 -7.805 1 98.06 89 TYR A O 1
ATOM 694 N N . ASN A 1 90 ? 13.758 -9.961 -7.891 1 96.69 90 ASN A N 1
ATOM 695 C CA . ASN A 1 90 ? 13.766 -9.719 -6.453 1 96.69 90 ASN A CA 1
ATOM 696 C C . ASN A 1 90 ? 12.562 -8.891 -6.016 1 96.69 90 ASN A C 1
ATOM 698 O O . ASN A 1 90 ? 12.508 -7.684 -6.281 1 96.69 90 ASN A O 1
ATOM 702 N N . ILE A 1 91 ? 11.672 -9.422 -5.277 1 96.31 91 ILE A N 1
ATOM 703 C CA . ILE A 1 91 ? 10.398 -8.781 -4.949 1 96.31 91 ILE A CA 1
ATOM 704 C C . ILE A 1 91 ? 10.656 -7.57 -4.055 1 96.31 91 ILE A C 1
ATOM 706 O O . ILE A 1 91 ? 10.102 -6.492 -4.285 1 96.31 91 ILE A O 1
ATOM 710 N N . ALA A 1 92 ? 11.477 -7.664 -3.07 1 93.12 92 ALA A N 1
ATOM 711 C CA . ALA A 1 92 ? 11.734 -6.613 -2.088 1 93.12 92 ALA A CA 1
ATOM 712 C C . ALA A 1 92 ? 12.383 -5.395 -2.74 1 93.12 92 ALA A C 1
ATOM 714 O O . ALA A 1 92 ? 12.07 -4.254 -2.393 1 93.12 92 ALA A O 1
ATOM 715 N N . CYS A 1 93 ? 13.242 -5.625 -3.719 1 93.25 93 CYS A N 1
ATOM 716 C CA . CYS A 1 93 ? 14.008 -4.539 -4.312 1 93.25 93 CYS A CA 1
ATOM 717 C C . CYS A 1 93 ? 13.414 -4.113 -5.648 1 93.25 93 CYS A C 1
ATOM 719 O O . CYS A 1 93 ? 13.852 -3.131 -6.246 1 93.25 93 CYS A O 1
ATOM 721 N N . ASN A 1 94 ? 12.461 -4.926 -6.086 1 94.69 94 ASN A N 1
ATOM 722 C CA . ASN A 1 94 ? 11.836 -4.625 -7.375 1 94.69 94 ASN A CA 1
ATOM 723 C C . ASN A 1 94 ? 12.875 -4.516 -8.484 1 94.69 94 ASN A C 1
ATOM 725 O O . ASN A 1 94 ? 12.914 -3.516 -9.211 1 94.69 94 ASN A O 1
ATOM 729 N N . SER A 1 95 ? 13.703 -5.512 -8.594 1 94.62 95 SER A N 1
ATOM 730 C CA . SER A 1 95 ? 14.781 -5.535 -9.578 1 94.62 95 SER A CA 1
ATOM 731 C C . SER A 1 95 ? 14.961 -6.93 -10.164 1 94.62 95 SER A C 1
ATOM 733 O O . SER A 1 95 ? 14.477 -7.914 -9.602 1 94.62 95 SER A O 1
ATOM 735 N N . VAL A 1 96 ? 15.641 -6.977 -11.32 1 96.75 96 VAL A N 1
ATOM 736 C CA . VAL A 1 96 ? 15.867 -8.266 -11.977 1 96.75 96 VAL A CA 1
ATOM 737 C C . VAL A 1 96 ? 17.359 -8.453 -12.219 1 96.75 96 VAL A C 1
ATOM 739 O O . VAL A 1 96 ? 18.094 -7.484 -12.414 1 96.75 96 VAL A O 1
ATOM 742 N N . ARG A 1 97 ? 17.812 -9.609 -12.188 1 96.88 97 ARG A N 1
ATOM 743 C CA . ARG A 1 97 ? 19.141 -9.984 -12.656 1 96.88 97 ARG A CA 1
ATOM 744 C C . ARG A 1 97 ? 19.047 -11.07 -13.727 1 96.88 97 ARG A C 1
ATOM 746 O O . ARG A 1 97 ? 18.203 -11.953 -13.648 1 96.88 97 ARG A O 1
ATOM 753 N N . PRO A 1 98 ? 19.938 -11.016 -14.703 1 97.88 98 PRO A N 1
ATOM 754 C CA . PRO A 1 98 ? 19.922 -12.016 -15.773 1 97.88 98 PRO A CA 1
ATOM 755 C C . PRO A 1 98 ? 20.469 -13.375 -15.32 1 97.88 98 PRO A C 1
ATOM 757 O O . PRO A 1 98 ? 21.391 -13.438 -14.5 1 97.88 98 PRO A O 1
ATOM 760 N N . LEU A 1 99 ? 19.906 -14.391 -15.789 1 98 99 LEU A N 1
ATOM 761 C CA . LEU A 1 99 ? 20.391 -15.758 -15.648 1 98 99 LEU A CA 1
ATOM 762 C C . LEU A 1 99 ? 20.703 -16.375 -17.016 1 98 99 LEU A C 1
ATOM 764 O O . LEU A 1 99 ? 20.172 -15.922 -18.031 1 98 99 LEU A O 1
ATOM 768 N N . MET A 1 100 ? 21.5 -17.344 -17.016 1 96.19 100 MET A N 1
ATOM 769 C CA . MET A 1 100 ? 21.891 -17.953 -18.281 1 96.19 100 MET A CA 1
ATOM 770 C C . MET A 1 100 ? 21.312 -19.359 -18.406 1 96.19 100 MET A C 1
ATOM 772 O O . MET A 1 100 ? 21.562 -20.219 -17.562 1 96.19 100 MET A O 1
ATOM 776 N N . VAL A 1 101 ? 20.562 -19.609 -19.375 1 96.25 101 VAL A N 1
ATOM 777 C CA . VAL A 1 101 ? 20.109 -20.938 -19.766 1 96.25 101 VAL A CA 1
ATOM 778 C C . VAL A 1 101 ? 20.844 -21.391 -21.016 1 96.25 101 VAL A C 1
ATOM 780 O O . VAL A 1 101 ? 21.078 -20.609 -21.938 1 96.25 101 VAL A O 1
ATOM 783 N N . LEU A 1 102 ? 21.172 -22.656 -21.062 1 95.12 102 LEU A N 1
ATOM 784 C CA . LEU A 1 102 ? 22.016 -23.172 -22.141 1 95.12 102 LEU A CA 1
ATOM 785 C C . LEU A 1 102 ? 21.172 -23.797 -23.25 1 95.12 102 LEU A C 1
ATOM 787 O O . LEU A 1 102 ? 21.547 -23.719 -24.422 1 95.12 102 LEU A O 1
ATOM 791 N N . THR A 1 103 ? 20.125 -24.453 -22.875 1 95.88 103 THR A N 1
ATOM 792 C CA . THR A 1 103 ? 19.266 -25.141 -23.844 1 95.88 103 THR A CA 1
ATOM 793 C C . THR A 1 103 ? 17.875 -24.531 -23.859 1 95.88 103 THR A C 1
ATOM 795 O O . THR A 1 103 ? 17.516 -23.734 -23 1 95.88 103 THR A O 1
ATOM 798 N N . ASN A 1 104 ? 17.109 -24.828 -24.875 1 96.25 104 ASN A N 1
ATOM 799 C CA . ASN A 1 104 ? 15.812 -24.203 -25.094 1 96.25 104 ASN A CA 1
ATOM 800 C C . ASN A 1 104 ? 14.781 -24.672 -24.062 1 96.25 104 ASN A C 1
ATOM 802 O O . ASN A 1 104 ? 14.383 -25.828 -24.062 1 96.25 104 ASN A O 1
ATOM 806 N N . ILE A 1 105 ? 14.289 -23.75 -23.266 1 95.94 105 ILE A N 1
ATOM 807 C CA . ILE A 1 105 ? 13.453 -24.047 -22.109 1 95.94 105 ILE A CA 1
ATOM 808 C C . ILE A 1 105 ? 11.992 -23.734 -22.438 1 95.94 105 ILE A C 1
ATOM 810 O O . ILE A 1 105 ? 11.133 -23.75 -21.547 1 95.94 105 ILE A O 1
ATOM 814 N N . TRP A 1 106 ? 11.68 -23.547 -23.641 1 94.94 106 TRP A N 1
ATOM 815 C CA . TRP A 1 106 ? 10.375 -23.094 -24.125 1 94.94 106 TRP A CA 1
ATOM 816 C C . TRP A 1 106 ? 9.289 -24.109 -23.797 1 94.94 106 TRP A C 1
ATOM 818 O O . TRP A 1 106 ? 9.43 -25.297 -24.109 1 94.94 106 TRP A O 1
ATOM 828 N N . CYS A 1 107 ? 8.148 -23.578 -23.172 1 95.94 107 CYS A N 1
ATOM 829 C CA . CYS A 1 107 ? 6.93 -24.344 -22.922 1 95.94 107 CYS A CA 1
ATOM 830 C C . CYS A 1 107 ? 7.234 -25.609 -22.141 1 95.94 107 CYS A C 1
ATOM 832 O O . CYS A 1 107 ? 6.723 -26.688 -22.453 1 95.94 107 CYS A O 1
ATOM 834 N N . SER A 1 108 ? 8.062 -25.516 -21.203 1 97.31 108 SER A N 1
ATOM 835 C CA . SER A 1 108 ? 8.469 -26.578 -20.312 1 97.31 108 SER A CA 1
ATOM 836 C C . SER A 1 108 ? 7.602 -26.609 -19.047 1 97.31 108 SER A C 1
ATOM 838 O O . SER A 1 108 ? 6.582 -25.922 -18.984 1 97.31 108 SER A O 1
ATOM 840 N N . SER A 1 109 ? 7.902 -27.547 -18.141 1 98.31 109 SER A N 1
ATOM 841 C CA . SER A 1 109 ? 7.191 -27.703 -16.891 1 98.31 109 SER A CA 1
ATOM 842 C C . SER A 1 109 ? 8.156 -27.719 -15.703 1 98.31 109 SER A C 1
ATOM 844 O O . SER A 1 109 ? 9.375 -27.75 -15.891 1 98.31 109 SER A O 1
ATOM 846 N N . GLY A 1 110 ? 7.602 -27.578 -14.492 1 98.56 110 GLY A N 1
ATOM 847 C CA . GLY A 1 110 ? 8.477 -27.562 -13.328 1 98.56 110 GLY A CA 1
ATOM 848 C C . GLY A 1 110 ? 7.719 -27.5 -12.016 1 98.56 110 GLY A C 1
ATOM 849 O O . GLY A 1 110 ? 6.492 -27.344 -12.008 1 98.56 110 GLY A O 1
ATOM 850 N N . THR A 1 111 ? 8.422 -27.703 -10.953 1 98.31 111 THR A N 1
ATOM 851 C CA . THR A 1 111 ? 7.938 -27.5 -9.594 1 98.31 111 THR A CA 1
ATOM 852 C C . THR A 1 111 ? 9.094 -27.5 -8.602 1 98.31 111 THR A C 1
ATOM 854 O O . THR A 1 111 ? 10.219 -27.859 -8.953 1 98.31 111 THR A O 1
ATOM 857 N N . LEU A 1 112 ? 8.828 -27.062 -7.469 1 98.5 112 LEU A N 1
ATOM 858 C CA . LEU A 1 112 ? 9.836 -27.016 -6.418 1 98.5 112 LEU A CA 1
ATOM 859 C C . LEU A 1 112 ? 10.016 -28.391 -5.777 1 98.5 112 LEU A C 1
ATOM 861 O O . LEU A 1 112 ? 9.039 -29.109 -5.566 1 98.5 112 LEU A O 1
ATOM 865 N N . MET A 1 113 ? 11.25 -28.688 -5.5 1 98.06 113 MET A N 1
ATOM 866 C CA . MET A 1 113 ? 11.578 -29.812 -4.641 1 98.06 113 MET A CA 1
ATOM 867 C C . MET A 1 113 ? 11.367 -29.469 -3.172 1 98.06 113 MET A C 1
ATOM 869 O O . MET A 1 113 ? 11.211 -28.297 -2.826 1 98.06 113 MET A O 1
ATOM 873 N N . PRO A 1 114 ? 11.398 -30.484 -2.287 1 96.94 114 PRO A N 1
ATOM 874 C CA . PRO A 1 114 ? 11.164 -30.219 -0.867 1 96.94 114 PRO A CA 1
ATOM 875 C C . PRO A 1 114 ? 12.156 -29.203 -0.295 1 96.94 114 PRO A C 1
ATOM 877 O O . PRO A 1 114 ? 11.812 -28.453 0.623 1 96.94 114 PRO A O 1
ATOM 880 N N . ASP A 1 115 ? 13.336 -29.125 -0.827 1 95.75 115 ASP A N 1
ATOM 881 C CA . ASP A 1 115 ? 14.359 -28.234 -0.277 1 95.75 115 ASP A CA 1
ATOM 882 C C . ASP A 1 115 ? 14.25 -26.828 -0.872 1 95.75 115 ASP A C 1
ATOM 884 O O . ASP A 1 115 ? 15.055 -25.953 -0.549 1 95.75 115 ASP A O 1
ATOM 888 N N . GLY A 1 116 ? 13.336 -26.672 -1.759 1 96.31 116 GLY A N 1
ATOM 889 C CA . GLY A 1 116 ? 13.117 -25.359 -2.322 1 96.31 116 GLY A CA 1
ATOM 890 C C . GLY A 1 116 ? 13.766 -25.172 -3.68 1 96.31 116 GLY A C 1
ATOM 891 O O . GLY A 1 116 ? 13.57 -24.141 -4.332 1 96.31 116 GLY A O 1
ATOM 892 N N . THR A 1 117 ? 14.484 -26.172 -4.18 1 97.94 117 THR A N 1
ATOM 893 C CA . THR A 1 117 ? 15.094 -26.109 -5.504 1 97.94 117 THR A CA 1
ATOM 894 C C . THR A 1 117 ? 14.031 -26.25 -6.594 1 97.94 117 THR A C 1
ATOM 896 O O . THR A 1 117 ? 13.18 -27.141 -6.531 1 97.94 117 THR A O 1
ATOM 899 N N . LEU A 1 118 ? 14.109 -25.359 -7.566 1 98.62 118 LEU A N 1
ATOM 900 C CA . LEU A 1 118 ? 13.25 -25.531 -8.734 1 98.62 118 LEU A CA 1
ATOM 901 C C . LEU A 1 118 ? 13.828 -26.578 -9.68 1 98.62 118 LEU A C 1
ATOM 903 O O . LEU A 1 118 ? 14.984 -26.484 -10.094 1 98.62 118 LEU A O 1
ATOM 907 N N . VAL A 1 119 ? 13.039 -27.531 -9.977 1 98.56 119 VAL A N 1
ATOM 908 C CA . VAL A 1 119 ? 13.352 -28.484 -11.039 1 98.56 119 VAL A CA 1
ATOM 909 C C . VAL A 1 119 ? 12.469 -28.219 -12.25 1 98.56 119 VAL A C 1
ATOM 911 O O . VAL A 1 119 ? 11.242 -28.344 -12.18 1 98.56 119 VAL A O 1
ATOM 914 N N . GLN A 1 120 ? 13.125 -27.797 -13.242 1 98.38 120 GLN A N 1
ATOM 915 C CA . GLN A 1 120 ? 12.492 -27.578 -14.539 1 98.38 120 GLN A CA 1
ATOM 916 C C . GLN A 1 120 ? 12.797 -28.719 -15.5 1 98.38 120 GLN A C 1
ATOM 918 O O . GLN A 1 120 ? 13.938 -29.203 -15.562 1 98.38 120 GLN A O 1
ATOM 923 N N . THR A 1 121 ? 11.734 -29.188 -16.281 1 98.56 121 THR A N 1
ATOM 924 C CA . THR A 1 121 ? 11.922 -30.375 -17.125 1 98.56 121 THR A CA 1
ATOM 925 C C . THR A 1 121 ? 11.461 -30.109 -18.547 1 98.56 121 THR A C 1
ATOM 927 O O . THR A 1 121 ? 10.344 -29.625 -18.766 1 98.56 121 THR A O 1
ATOM 930 N N . GLY A 1 122 ? 12.32 -30.484 -19.469 1 98.12 122 GLY A N 1
ATOM 931 C CA . GLY A 1 122 ? 11.961 -30.453 -20.875 1 98.12 122 GLY A CA 1
ATOM 932 C C . GLY A 1 122 ? 12.078 -29.062 -21.5 1 98.12 122 GLY A C 1
ATOM 933 O O . GLY A 1 122 ? 12.703 -28.172 -20.922 1 98.12 122 GLY A O 1
ATOM 934 N N . GLY A 1 123 ? 11.477 -28.906 -22.609 1 97.25 123 GLY A N 1
ATOM 935 C CA . GLY A 1 123 ? 11.531 -27.75 -23.516 1 97.25 123 GLY A CA 1
ATOM 936 C C . GLY A 1 123 ? 11.5 -28.141 -24.984 1 97.25 123 GLY A C 1
ATOM 937 O O . GLY A 1 123 ? 10.883 -29.141 -25.344 1 97.25 123 GLY A O 1
ATOM 938 N N . TRP A 1 124 ? 12.039 -27.344 -25.75 1 95.94 124 TRP A N 1
ATOM 939 C CA . TRP A 1 124 ? 11.969 -27.531 -27.203 1 95.94 124 TRP A CA 1
ATOM 940 C C . TRP A 1 124 ? 13.352 -27.828 -27.781 1 95.94 124 TRP A C 1
ATOM 942 O O . TRP A 1 124 ? 14.359 -27.344 -27.25 1 95.94 124 TRP A O 1
ATOM 952 N N . ASN A 1 125 ? 13.375 -28.656 -28.828 1 94.94 125 ASN A N 1
ATOM 953 C CA . ASN A 1 125 ? 14.586 -28.969 -29.578 1 94.94 125 ASN A CA 1
ATOM 954 C C . ASN A 1 125 ? 15.688 -29.516 -28.672 1 94.94 125 ASN A C 1
ATOM 956 O O . ASN A 1 125 ? 15.539 -30.594 -28.094 1 94.94 125 ASN A O 1
ATOM 960 N N . ASP A 1 126 ? 16.781 -28.688 -28.406 1 94.69 126 ASP A N 1
ATOM 961 C CA . ASP A 1 126 ? 17.922 -29.188 -27.656 1 94.69 126 ASP A CA 1
ATOM 962 C C . ASP A 1 126 ? 17.609 -29.25 -26.172 1 94.69 126 ASP A C 1
ATOM 964 O O . ASP A 1 126 ? 18.422 -29.766 -25.375 1 94.69 126 ASP A O 1
ATOM 968 N N . GLY A 1 127 ? 16.422 -28.797 -25.797 1 96.75 127 GLY A N 1
ATOM 969 C CA . GLY A 1 127 ? 16.062 -28.797 -24.391 1 96.75 127 GLY A CA 1
ATOM 970 C C . GLY A 1 127 ? 15.062 -29.875 -24.047 1 96.75 127 GLY A C 1
ATOM 971 O O . GLY A 1 127 ? 14.695 -30.031 -22.875 1 96.75 127 GLY A O 1
ATOM 972 N N . ASP A 1 128 ? 14.617 -30.672 -24.969 1 96.75 128 ASP A N 1
ATOM 973 C CA . ASP A 1 128 ? 13.438 -31.516 -24.797 1 96.75 128 ASP A CA 1
ATOM 974 C C . ASP A 1 128 ? 13.734 -32.688 -23.859 1 96.75 128 ASP A C 1
ATOM 976 O O . ASP A 1 128 ? 12.812 -33.312 -23.344 1 96.75 128 ASP A O 1
ATOM 980 N N . HIS A 1 129 ? 15.062 -33.094 -23.594 1 97.31 129 HIS A N 1
ATOM 981 C CA . HIS A 1 129 ? 15.422 -34.156 -22.688 1 97.31 129 HIS A CA 1
ATOM 982 C C . HIS A 1 129 ? 16.156 -33.656 -21.453 1 97.31 129 HIS A C 1
ATOM 984 O O . HIS A 1 129 ? 16.656 -34.438 -20.656 1 97.31 129 HIS A O 1
ATOM 990 N N . VAL A 1 130 ? 16.188 -32.375 -21.297 1 97.94 130 VAL A N 1
ATOM 991 C CA . VAL A 1 130 ? 17.062 -31.781 -20.297 1 97.94 130 VAL A CA 1
ATOM 992 C C . VAL A 1 130 ? 16.297 -31.547 -19 1 97.94 130 VAL A C 1
ATOM 994 O O . VAL A 1 130 ? 15.102 -31.203 -19.031 1 97.94 130 VAL A O 1
ATOM 997 N N . VAL A 1 131 ? 16.922 -31.75 -17.891 1 98.31 131 VAL A N 1
ATOM 998 C CA . VAL A 1 131 ? 16.484 -31.297 -16.578 1 98.31 131 VAL A CA 1
ATOM 999 C C . VAL A 1 131 ? 17.344 -30.109 -16.125 1 98.31 131 VAL A C 1
ATOM 1001 O O . VAL A 1 131 ? 18.562 -30.125 -16.297 1 98.31 131 VAL A O 1
ATOM 1004 N N . ARG A 1 132 ? 16.75 -29.078 -15.656 1 98.5 132 ARG A N 1
ATOM 1005 C CA . ARG A 1 132 ? 17.469 -27.906 -15.133 1 98.5 132 ARG A CA 1
ATOM 1006 C C . ARG A 1 132 ? 17.078 -27.641 -13.68 1 98.5 132 ARG A C 1
ATOM 1008 O O . ARG A 1 132 ? 15.922 -27.812 -13.297 1 98.5 132 ARG A O 1
ATOM 1015 N N . MET A 1 133 ? 18.031 -27.234 -12.914 1 98.31 133 MET A N 1
ATOM 1016 C CA . MET A 1 133 ? 17.828 -26.938 -11.5 1 98.31 133 MET A CA 1
ATOM 1017 C C . MET A 1 133 ? 18.25 -25.516 -11.156 1 98.31 133 MET A C 1
ATOM 1019 O O . MET A 1 133 ? 19.266 -25.047 -11.672 1 98.31 133 MET A O 1
ATOM 1023 N N . TYR A 1 134 ? 17.484 -24.891 -10.383 1 98.12 134 TYR A N 1
ATOM 1024 C CA . TYR A 1 134 ? 17.812 -23.547 -9.906 1 98.12 134 TYR A CA 1
ATOM 1025 C C . TYR A 1 134 ? 17.578 -23.422 -8.406 1 98.12 134 TYR A C 1
ATOM 1027 O O . TYR A 1 134 ? 16.453 -23.641 -7.93 1 98.12 134 TYR A O 1
ATOM 1035 N N . ASN A 1 135 ? 18.547 -23.141 -7.668 1 94.94 135 ASN A N 1
ATOM 1036 C CA . ASN A 1 135 ? 18.516 -22.797 -6.25 1 94.94 135 ASN A CA 1
ATOM 1037 C C . ASN A 1 135 ? 18.969 -21.359 -6.02 1 94.94 135 ASN A C 1
ATOM 1039 O O . ASN A 1 135 ? 20.172 -21.047 -6.121 1 94.94 135 ASN A O 1
ATOM 1043 N N . SER A 1 136 ? 18.125 -20.484 -5.574 1 91.12 136 SER A N 1
ATOM 1044 C CA . SER A 1 136 ? 18.312 -19.031 -5.594 1 91.12 136 SER A CA 1
ATOM 1045 C C . SER A 1 136 ? 19.359 -18.609 -4.57 1 91.12 136 SER A C 1
ATOM 1047 O O . SER A 1 136 ? 19.312 -19.031 -3.414 1 91.12 136 SER A O 1
ATOM 1049 N N . CYS A 1 137 ? 20.297 -17.906 -4.988 1 91.69 137 CYS A N 1
ATOM 1050 C CA . CYS A 1 137 ? 21.266 -17.141 -4.207 1 91.69 137 CYS A CA 1
ATOM 1051 C C . CYS A 1 137 ? 21.781 -15.953 -5 1 91.69 137 CYS A C 1
ATOM 1053 O O . CYS A 1 137 ? 21.469 -15.797 -6.18 1 91.69 137 CYS A O 1
ATOM 1055 N N . ASP A 1 138 ? 22.547 -15.141 -4.43 1 87.25 138 ASP A N 1
ATOM 1056 C CA . ASP A 1 138 ? 22.922 -13.859 -5.02 1 87.25 138 ASP A CA 1
ATOM 1057 C C . ASP A 1 138 ? 23.719 -14.062 -6.309 1 87.25 138 ASP A C 1
ATOM 1059 O O . ASP A 1 138 ? 23.609 -13.258 -7.238 1 87.25 138 ASP A O 1
ATOM 1063 N N . GLU A 1 139 ? 24.469 -15.156 -6.398 1 90.69 139 GLU A N 1
ATOM 1064 C CA . GLU A 1 139 ? 25.312 -15.352 -7.574 1 90.69 139 GLU A CA 1
ATOM 1065 C C . GLU A 1 139 ? 25.031 -16.703 -8.242 1 90.69 139 GLU A C 1
ATOM 1067 O O . GLU A 1 139 ? 25.797 -17.141 -9.094 1 90.69 139 GLU A O 1
ATOM 1072 N N . CYS A 1 140 ? 23.984 -17.297 -7.844 1 94.94 140 CYS A N 1
ATOM 1073 C CA . CYS A 1 140 ? 23.656 -18.609 -8.367 1 94.94 140 CYS A CA 1
ATOM 1074 C C . CYS A 1 140 ? 23.031 -18.516 -9.758 1 94.94 140 CYS A C 1
ATOM 1076 O O . CYS A 1 140 ? 22.531 -17.453 -10.141 1 94.94 140 CYS A O 1
ATOM 1078 N N . ASP A 1 141 ? 23.125 -19.594 -10.516 1 96.88 141 ASP A N 1
ATOM 1079 C CA . ASP A 1 141 ? 22.562 -19.688 -11.859 1 96.88 141 ASP A CA 1
ATOM 1080 C C . ASP A 1 141 ? 22 -21.094 -12.125 1 96.88 141 ASP A C 1
ATOM 1082 O O . ASP A 1 141 ? 22.078 -21.969 -11.266 1 96.88 141 ASP A O 1
ATOM 1086 N N . TRP A 1 142 ? 21.469 -21.281 -13.305 1 97.88 142 TRP A N 1
ATOM 1087 C CA . TRP A 1 142 ? 20.891 -22.562 -13.703 1 97.88 142 TRP A CA 1
ATOM 1088 C C . TRP A 1 142 ? 21.984 -23.641 -13.812 1 97.88 142 TRP A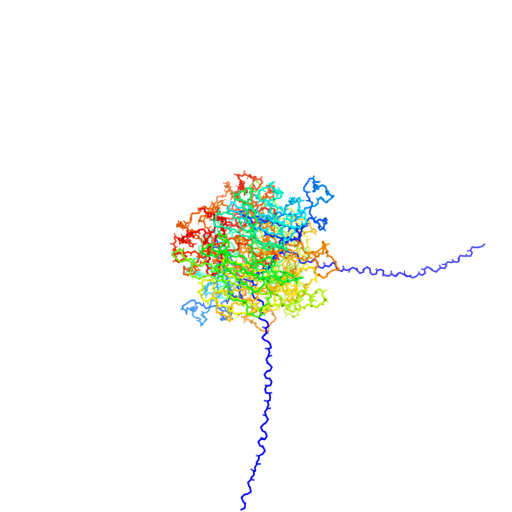 C 1
ATOM 1090 O O . TRP A 1 142 ? 23.094 -23.359 -14.266 1 97.88 142 TRP A O 1
ATOM 1100 N N . VAL A 1 143 ? 21.609 -24.844 -13.375 1 97.75 143 VAL A N 1
ATOM 1101 C CA . VAL A 1 143 ? 22.391 -26.047 -13.641 1 97.75 143 VAL A CA 1
ATOM 1102 C C . VAL A 1 143 ? 21.609 -27 -14.539 1 97.75 143 VAL A C 1
ATOM 1104 O O . VAL A 1 143 ? 20.484 -27.375 -14.211 1 97.75 143 VAL A O 1
ATOM 1107 N N . GLU A 1 144 ? 22.188 -27.391 -15.625 1 97.62 144 GLU A N 1
ATOM 1108 C CA . GLU A 1 144 ? 21.469 -28.234 -16.578 1 97.62 144 GLU A CA 1
ATOM 1109 C C . GLU A 1 144 ? 22.047 -29.641 -16.625 1 97.62 144 GLU A C 1
ATOM 1111 O O . GLU A 1 144 ? 23.266 -29.812 -16.578 1 97.62 144 GLU A O 1
ATOM 1116 N N . ILE A 1 145 ? 21.203 -30.562 -16.578 1 96.62 145 ILE A N 1
ATOM 1117 C CA . ILE A 1 145 ? 21.531 -31.984 -16.703 1 96.62 145 ILE A CA 1
ATOM 1118 C C . ILE A 1 145 ? 21.031 -32.5 -18.047 1 96.62 145 ILE A C 1
ATOM 1120 O O . ILE A 1 145 ? 19.859 -32.875 -18.172 1 96.62 145 ILE A O 1
ATOM 1124 N N . PRO A 1 146 ? 22.016 -32.688 -18.906 1 93.75 146 PRO A N 1
ATOM 1125 C CA . PRO A 1 146 ? 21.609 -33.219 -20.219 1 93.75 146 PRO A CA 1
ATOM 1126 C C . PRO A 1 146 ? 21.016 -34.625 -20.125 1 93.75 146 PRO A C 1
ATOM 1128 O O . PRO A 1 146 ? 21.453 -35.406 -19.297 1 93.75 146 PRO A O 1
ATOM 1131 N N . SER A 1 147 ? 20.156 -35.031 -20.781 1 92.5 147 SER A N 1
ATOM 1132 C CA . SER A 1 147 ? 19.516 -36.344 -20.859 1 92.5 147 SER A CA 1
ATOM 1133 C C . SER A 1 147 ? 18.922 -36.75 -19.516 1 92.5 147 SER A C 1
ATOM 1135 O O . SER A 1 147 ? 18.984 -37.906 -19.125 1 92.5 147 SER A O 1
ATOM 1137 N N . GLY A 1 148 ? 18.547 -35.75 -18.766 1 95 148 GLY A N 1
ATOM 1138 C CA . GLY A 1 148 ? 17.906 -36.031 -17.484 1 95 148 GLY A CA 1
ATOM 1139 C C . GLY A 1 148 ? 16.562 -36.719 -17.625 1 95 148 GLY A C 1
ATOM 1140 O O . GLY A 1 148 ? 16.094 -37.375 -16.703 1 95 148 GLY A O 1
ATOM 1141 N N . LEU A 1 149 ? 15.945 -36.625 -18.75 1 96.94 149 LEU A N 1
ATOM 1142 C CA . LEU A 1 149 ? 14.656 -37.25 -19.016 1 96.94 149 LEU A CA 1
ATOM 1143 C C . LEU A 1 149 ? 14.805 -38.438 -19.984 1 96.94 149 LEU A C 1
ATOM 1145 O O . LEU A 1 149 ? 15.68 -38.406 -20.844 1 96.94 149 LEU A O 1
ATOM 1149 N N . SER A 1 150 ? 13.945 -39.344 -19.844 1 95.88 150 SER A N 1
ATOM 1150 C CA . SER A 1 150 ? 13.953 -40.5 -20.719 1 95.88 150 SER A CA 1
ATOM 1151 C C . SER A 1 150 ? 13.203 -40.219 -22.016 1 95.88 150 SER A C 1
ATOM 1153 O O . SER A 1 150 ? 13.492 -40.844 -23.047 1 95.88 150 SER A O 1
ATOM 1155 N N . GLN A 1 151 ? 12.266 -39.375 -21.953 1 95.69 151 GLN A N 1
ATOM 1156 C CA . GLN A 1 151 ? 11.453 -39.031 -23.125 1 95.69 151 GLN A CA 1
ATOM 1157 C C . GLN A 1 151 ? 11.523 -37.5 -23.391 1 95.69 151 GLN A C 1
ATOM 1159 O O . GLN A 1 151 ? 11.844 -36.719 -22.484 1 95.69 151 GLN A O 1
ATOM 1164 N N . GLN A 1 152 ? 11.258 -37.219 -24.641 1 96.06 152 GLN A N 1
ATOM 1165 C CA . GLN A 1 152 ? 11.078 -35.812 -24.953 1 96.06 152 GLN A CA 1
ATOM 1166 C C . GLN A 1 152 ? 9.867 -35.219 -24.234 1 96.06 152 GLN A C 1
ATOM 1168 O O . GLN A 1 152 ? 8.789 -35.812 -24.266 1 96.06 152 GLN A O 1
ATOM 1173 N N . ARG A 1 153 ? 10.125 -34.219 -23.594 1 96.88 153 ARG A N 1
ATOM 1174 C CA . ARG A 1 153 ? 9.039 -33.562 -22.859 1 96.88 153 ARG A CA 1
ATOM 1175 C C . ARG A 1 153 ? 8.859 -32.125 -23.297 1 96.88 153 ARG A C 1
ATOM 1177 O O . ARG A 1 153 ? 9.75 -31.297 -23.078 1 96.88 153 ARG A O 1
ATOM 1184 N N . TRP A 1 154 ? 7.789 -31.797 -23.922 1 97.31 154 TRP A N 1
ATOM 1185 C CA . TRP A 1 154 ? 7.316 -30.469 -24.344 1 97.31 154 TRP A CA 1
ATOM 1186 C C . TRP A 1 154 ? 5.816 -30.328 -24.094 1 97.31 154 TRP A C 1
ATOM 1188 O O . TRP A 1 154 ? 5.008 -31.016 -24.719 1 97.31 154 TRP A O 1
ATOM 1198 N N . TYR A 1 155 ? 5.363 -29.375 -23.125 1 97.88 155 TYR A N 1
ATOM 1199 C CA . TYR A 1 155 ? 3.975 -29.203 -22.703 1 97.88 155 TYR A CA 1
ATOM 1200 C C . TYR A 1 155 ? 3.564 -30.297 -21.719 1 97.88 155 TYR A C 1
ATOM 1202 O O . TYR A 1 155 ? 2.434 -30.781 -21.766 1 97.88 155 TYR A O 1
ATOM 1210 N N . ALA A 1 156 ? 4.477 -30.734 -20.906 1 98.56 156 ALA A N 1
ATOM 1211 C CA . ALA A 1 156 ? 4.191 -31.688 -19.844 1 98.56 156 ALA A CA 1
ATOM 1212 C C . ALA A 1 156 ? 3.777 -30.984 -18.547 1 98.56 156 ALA A C 1
ATOM 1214 O O . ALA A 1 156 ? 3.793 -29.75 -18.484 1 98.56 156 ALA A O 1
ATOM 1215 N N . THR A 1 157 ? 3.406 -31.734 -17.547 1 98.69 157 THR A N 1
ATOM 1216 C CA . THR A 1 157 ? 3.064 -31.203 -16.234 1 98.69 157 THR A CA 1
ATOM 1217 C C . THR A 1 157 ? 3.861 -31.922 -15.141 1 98.69 157 THR A C 1
ATOM 1219 O O . THR A 1 157 ? 3.943 -33.156 -15.125 1 98.69 157 THR A O 1
ATOM 1222 N N . ASN A 1 158 ? 4.457 -31.141 -14.266 1 98.81 158 ASN A N 1
ATOM 1223 C CA . ASN A 1 158 ? 5.141 -31.672 -13.094 1 98.81 158 ASN A CA 1
ATOM 1224 C C . ASN A 1 158 ? 4.25 -31.609 -11.852 1 98.81 158 ASN A C 1
ATOM 1226 O O . ASN A 1 158 ? 3.428 -30.703 -11.711 1 98.81 158 ASN A O 1
ATOM 1230 N N . HIS A 1 159 ? 4.43 -32.562 -11 1 98.75 159 HIS A N 1
ATOM 1231 C CA . HIS A 1 159 ? 3.795 -32.531 -9.688 1 98.75 159 HIS A CA 1
ATOM 1232 C C . HIS A 1 159 ? 4.68 -33.156 -8.625 1 98.75 159 HIS A C 1
ATOM 1234 O O . HIS A 1 159 ? 5.25 -34.25 -8.859 1 98.75 159 HIS A O 1
ATOM 1240 N N . LEU A 1 160 ? 4.781 -32.531 -7.559 1 98.62 160 LEU A N 1
ATOM 1241 C CA . LEU A 1 160 ? 5.52 -33.062 -6.422 1 98.62 160 LEU A CA 1
ATOM 1242 C C . LEU A 1 160 ? 4.758 -34.219 -5.785 1 98.62 160 LEU A C 1
ATOM 1244 O O . LEU A 1 160 ? 3.535 -34.156 -5.641 1 98.62 160 LEU A O 1
ATOM 1248 N N . LEU A 1 161 ? 5.492 -35.25 -5.355 1 98.44 161 LEU A N 1
ATOM 1249 C CA . LEU A 1 161 ? 4.898 -36.438 -4.746 1 98.44 161 LEU A CA 1
ATOM 1250 C C . LEU A 1 161 ? 5.234 -36.531 -3.262 1 98.44 161 LEU A C 1
ATOM 1252 O O . LEU A 1 161 ? 6.18 -35.875 -2.801 1 98.44 161 LEU A O 1
ATOM 1256 N N . PRO A 1 162 ? 4.48 -37.312 -2.506 1 97.81 162 PRO A N 1
ATOM 1257 C CA . PRO A 1 162 ? 4.707 -37.406 -1.063 1 97.81 162 PRO A CA 1
ATOM 1258 C C . PRO A 1 162 ? 6.094 -37.969 -0.723 1 97.81 162 PRO A C 1
ATOM 1260 O O . PRO A 1 162 ? 6.613 -37.688 0.364 1 97.81 162 PRO A O 1
ATOM 1263 N N . ASP A 1 163 ? 6.742 -38.688 -1.582 1 96.69 163 ASP A N 1
ATOM 1264 C CA . ASP A 1 163 ? 8.039 -39.281 -1.285 1 96.69 163 ASP A CA 1
ATOM 1265 C C . ASP A 1 163 ? 9.172 -38.312 -1.634 1 96.69 163 ASP A C 1
ATOM 1267 O O . ASP A 1 163 ? 10.352 -38.656 -1.53 1 96.69 163 ASP A O 1
ATOM 1271 N N . GLY A 1 164 ? 8.805 -37.188 -2.16 1 96.5 164 GLY A N 1
ATOM 1272 C CA . GLY A 1 164 ? 9.805 -36.156 -2.41 1 96.5 164 GLY A CA 1
ATOM 1273 C C . GLY A 1 164 ? 10.234 -36.094 -3.861 1 96.5 164 GLY A C 1
ATOM 1274 O O . GLY A 1 164 ? 10.852 -35.094 -4.285 1 96.5 164 GLY A O 1
ATOM 1275 N N . ARG A 1 165 ? 9.859 -37.062 -4.637 1 97.31 165 ARG A N 1
ATOM 1276 C CA . ARG A 1 165 ? 10.133 -37.031 -6.07 1 97.31 165 ARG A CA 1
ATOM 1277 C C . ARG A 1 165 ? 9.031 -36.25 -6.809 1 97.31 165 ARG A C 1
ATOM 1279 O O . ARG A 1 165 ? 8.016 -35.875 -6.211 1 97.31 165 ARG A O 1
ATOM 1286 N N . GLN A 1 166 ? 9.289 -36.031 -8.07 1 98.12 166 GLN A N 1
ATOM 1287 C CA . GLN A 1 166 ? 8.242 -35.469 -8.922 1 98.12 166 GLN A CA 1
ATOM 1288 C C . GLN A 1 166 ? 7.844 -36.438 -10.023 1 98.12 166 GLN A C 1
ATOM 1290 O O . GLN A 1 166 ? 8.664 -37.25 -10.477 1 98.12 166 GLN A O 1
ATOM 1295 N N . ILE A 1 167 ? 6.637 -36.375 -10.398 1 98.56 167 ILE A N 1
ATOM 1296 C CA . ILE A 1 167 ? 6.141 -37.062 -11.578 1 98.56 167 ILE A CA 1
ATOM 1297 C C . ILE A 1 167 ? 5.969 -36.094 -12.727 1 98.56 167 ILE A C 1
ATOM 1299 O O . ILE A 1 167 ? 5.523 -34.938 -12.523 1 98.56 167 ILE A O 1
ATOM 1303 N N . ILE A 1 168 ? 6.418 -36.438 -13.875 1 98.69 168 ILE A N 1
ATOM 1304 C CA . ILE A 1 168 ? 6.277 -35.656 -15.102 1 98.69 168 ILE A CA 1
ATOM 1305 C C . ILE A 1 168 ? 5.32 -36.375 -16.062 1 98.69 168 ILE A C 1
ATOM 1307 O O . ILE A 1 168 ? 5.602 -37.469 -16.5 1 98.69 168 ILE A O 1
ATOM 1311 N N . ILE A 1 169 ? 4.25 -35.719 -16.406 1 98.69 169 ILE A N 1
ATOM 1312 C CA . ILE A 1 169 ? 3.188 -36.406 -17.141 1 98.69 169 ILE A CA 1
ATOM 1313 C C . ILE A 1 169 ? 2.975 -35.688 -18.484 1 98.69 169 ILE A C 1
ATOM 1315 O O . ILE A 1 169 ? 2.75 -34.5 -18.547 1 98.69 169 ILE A O 1
ATOM 1319 N N . GLY A 1 170 ? 3.01 -36.531 -19.516 1 98.06 170 GLY A N 1
ATOM 1320 C CA . GLY A 1 170 ? 2.584 -36.062 -20.828 1 98.06 170 GLY A CA 1
ATOM 1321 C C . GLY A 1 170 ? 3.666 -35.312 -21.578 1 98.06 170 GLY A C 1
ATOM 1322 O O . GLY A 1 170 ? 4.855 -35.531 -21.375 1 98.06 170 GLY A O 1
ATOM 1323 N N . GLY A 1 171 ? 3.195 -34.438 -22.516 1 96.38 171 GLY A N 1
ATOM 1324 C CA . GLY A 1 171 ? 3.996 -33.75 -23.531 1 96.38 171 GLY A CA 1
ATOM 1325 C C . GLY A 1 171 ? 3.549 -34.062 -24.938 1 96.38 171 GLY A C 1
ATOM 1326 O O . GLY A 1 171 ? 2.758 -35 -25.156 1 96.38 171 GLY A O 1
ATOM 1327 N N . ARG A 1 172 ? 4.027 -33.312 -25.844 1 96.06 172 ARG A N 1
ATOM 1328 C CA . ARG A 1 172 ? 3.645 -33.531 -27.234 1 96.06 172 ARG A CA 1
ATOM 1329 C C . ARG A 1 172 ? 4.055 -34.938 -27.703 1 96.06 172 ARG A C 1
ATOM 1331 O O . ARG A 1 172 ? 5.223 -35.312 -27.594 1 96.06 172 ARG A O 1
ATOM 1338 N N . GLN A 1 173 ? 3.094 -35.656 -28.141 1 93.75 173 GLN A N 1
ATOM 1339 C CA . GLN A 1 173 ? 3.254 -37 -28.641 1 93.75 173 GLN A CA 1
ATOM 1340 C C . GLN A 1 173 ? 3.908 -37.906 -27.594 1 93.75 173 GLN A C 1
ATOM 1342 O O . GLN A 1 173 ? 4.621 -38.844 -27.953 1 93.75 173 GLN A O 1
ATOM 1347 N N . SER A 1 174 ? 3.799 -37.594 -26.375 1 95 174 SER A N 1
ATOM 1348 C CA . SER A 1 174 ? 4.301 -38.344 -25.25 1 95 174 SER A CA 1
ATOM 1349 C C . SER A 1 174 ? 3.166 -38.781 -24.328 1 95 174 SER A C 1
ATOM 1351 O O . SER A 1 174 ? 2.832 -38.094 -23.375 1 95 174 SER A O 1
ATOM 1353 N N . PHE A 1 175 ? 2.674 -39.969 -24.516 1 97.19 175 PHE A N 1
ATOM 1354 C CA . PHE A 1 175 ? 1.523 -40.469 -23.781 1 97.19 175 PHE A CA 1
ATOM 1355 C C . PHE A 1 175 ? 1.972 -41.375 -22.641 1 97.19 175 PHE A C 1
ATOM 1357 O O . PHE A 1 175 ? 1.505 -42.5 -22.516 1 97.19 175 PHE A O 1
ATOM 1364 N N . ASN A 1 176 ? 2.857 -40.875 -21.875 1 98.06 176 ASN A N 1
ATOM 1365 C CA . ASN A 1 176 ? 3.52 -41.562 -20.766 1 98.06 176 ASN A CA 1
ATOM 1366 C C . ASN A 1 176 ? 3.881 -40.625 -19.641 1 98.06 176 ASN A C 1
ATOM 1368 O O . ASN A 1 176 ? 3.471 -39.438 -19.656 1 98.06 176 ASN A O 1
ATOM 1372 N N . TYR A 1 177 ? 4.469 -41.125 -18.625 1 98.5 177 TYR A N 1
ATOM 1373 C CA . TYR A 1 177 ? 4.988 -40.344 -17.5 1 98.5 177 TYR A CA 1
ATOM 1374 C C . TYR A 1 177 ? 6.316 -40.906 -17.016 1 98.5 177 TYR A C 1
ATOM 1376 O O . TYR A 1 177 ? 6.672 -42.062 -17.328 1 98.5 177 TYR A O 1
ATOM 1384 N N . GLU A 1 178 ? 7.082 -40.156 -16.328 1 98.19 178 GLU A N 1
ATOM 1385 C CA . GLU A 1 178 ? 8.328 -40.562 -15.688 1 98.19 178 GLU A CA 1
ATOM 1386 C C . GLU A 1 178 ? 8.57 -39.75 -14.406 1 98.19 178 GLU A C 1
ATOM 1388 O O . GLU A 1 178 ? 7.77 -38.906 -14.039 1 98.19 178 GLU A O 1
ATOM 1393 N N . PHE A 1 179 ? 9.555 -40.125 -13.672 1 97.94 179 PHE A N 1
ATOM 1394 C CA . PHE A 1 179 ? 9.836 -39.531 -12.383 1 97.94 179 PHE A CA 1
ATOM 1395 C C . PHE A 1 179 ? 11.195 -38.844 -12.383 1 97.94 179 PHE A C 1
ATOM 1397 O O . PHE A 1 179 ? 12.07 -39.188 -13.18 1 97.94 179 PHE A O 1
ATOM 1404 N N . TYR A 1 180 ? 11.273 -37.875 -11.562 1 97.38 180 TYR A N 1
ATOM 1405 C CA . TYR A 1 180 ? 12.562 -37.25 -11.266 1 97.38 180 TYR A CA 1
ATOM 1406 C C . TYR A 1 180 ? 12.664 -36.906 -9.781 1 97.38 180 TYR A C 1
ATOM 1408 O O . TYR A 1 180 ? 11.734 -36.344 -9.211 1 97.38 180 TYR A O 1
ATOM 1416 N N . PRO A 1 181 ? 13.789 -37.156 -9.133 1 96.31 181 PRO A N 1
ATOM 1417 C CA . PRO A 1 181 ? 14.906 -37.969 -9.648 1 96.31 181 PRO A CA 1
ATOM 1418 C C . PRO A 1 181 ? 14.516 -39.406 -9.938 1 96.31 181 PRO A C 1
ATOM 1420 O O . PRO A 1 181 ? 13.516 -39.906 -9.406 1 96.31 181 PRO A O 1
ATOM 1423 N N . LYS A 1 182 ? 15.281 -39.938 -10.727 1 95 182 LYS A N 1
ATOM 1424 C CA . LYS A 1 182 ? 15.078 -41.344 -11.016 1 95 182 LYS A CA 1
ATOM 1425 C C . LYS A 1 182 ? 15.5 -42.219 -9.836 1 95 182 LYS A C 1
ATOM 1427 O O . LYS A 1 182 ? 16.469 -41.906 -9.141 1 95 182 LYS A O 1
ATOM 1432 N N . SER A 1 183 ? 14.766 -43.281 -9.672 1 92.25 183 SER A N 1
ATOM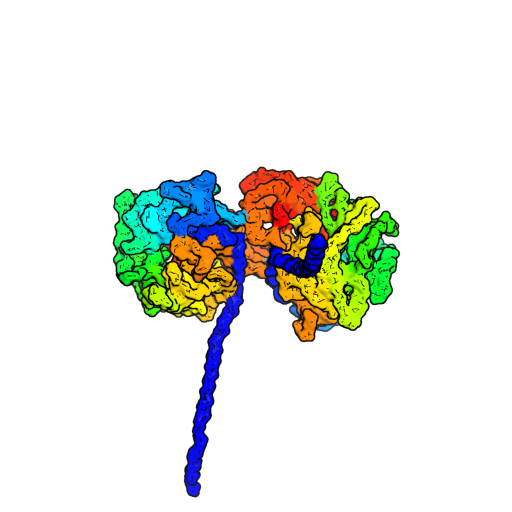 1433 C CA . SER A 1 183 ? 15.109 -44.219 -8.586 1 92.25 183 SER A CA 1
ATOM 1434 C C . SER A 1 183 ? 16.328 -45.062 -8.938 1 92.25 183 SER A C 1
ATOM 1436 O O . SER A 1 183 ? 17.031 -45.531 -8.047 1 92.25 183 SER A O 1
ATOM 1438 N N . SER A 1 184 ? 16.547 -45.281 -10.195 1 91.38 184 SER A N 1
ATOM 1439 C CA . SER A 1 184 ? 17.703 -45.969 -10.727 1 91.38 184 SER A CA 1
ATOM 1440 C C . SER A 1 184 ? 18.109 -45.438 -12.094 1 91.38 184 SER A C 1
ATOM 1442 O O . SER A 1 184 ? 17.297 -44.812 -12.781 1 91.38 184 SER A O 1
ATOM 1444 N N . PRO A 1 185 ? 19.25 -45.75 -12.43 1 86.31 185 PRO A N 1
ATOM 1445 C CA . PRO A 1 185 ? 19.703 -45.281 -13.742 1 86.31 185 PRO A CA 1
ATOM 1446 C C . PRO A 1 185 ? 18.906 -45.875 -14.891 1 86.31 185 PRO A C 1
ATOM 1448 O O . PRO A 1 185 ? 18.859 -45.281 -15.984 1 86.31 185 PRO A O 1
ATOM 1451 N N . THR A 1 186 ? 18.281 -46.969 -14.609 1 89.25 186 THR A N 1
ATOM 1452 C CA . THR A 1 186 ? 17.578 -47.656 -15.688 1 89.25 186 THR A CA 1
ATOM 1453 C C . THR A 1 186 ? 16.094 -47.344 -15.664 1 89.25 186 THR A C 1
ATOM 1455 O O . THR A 1 186 ? 15.344 -47.75 -16.547 1 89.25 186 THR A O 1
ATOM 1458 N N . GLU A 1 187 ? 15.742 -46.594 -14.656 1 90.88 187 GLU A N 1
ATOM 1459 C CA . GLU A 1 187 ? 14.336 -46.188 -14.625 1 90.88 187 GLU A CA 1
ATOM 1460 C C . GLU A 1 187 ? 13.984 -45.344 -15.844 1 90.88 187 GLU A C 1
ATOM 1462 O O . GLU A 1 187 ? 14.719 -44.438 -16.203 1 90.88 187 GLU A O 1
ATOM 1467 N N . THR A 1 188 ? 12.891 -45.719 -16.453 1 93 188 THR A N 1
ATOM 1468 C CA . THR A 1 188 ? 12.445 -45 -17.656 1 93 188 THR A CA 1
ATOM 1469 C C . THR A 1 188 ? 10.969 -44.625 -17.531 1 93 188 THR A C 1
ATOM 1471 O O . THR A 1 188 ? 10.406 -44.625 -16.438 1 93 188 THR A O 1
ATOM 1474 N N . ASP A 1 189 ? 10.406 -44.344 -18.672 1 93.88 189 ASP A N 1
ATOM 1475 C CA . ASP A 1 189 ? 9.016 -43.875 -18.688 1 93.88 189 ASP A CA 1
ATOM 1476 C C . ASP A 1 189 ? 8.047 -45.031 -18.562 1 93.88 189 ASP A C 1
ATOM 1478 O O . ASP A 1 189 ? 8.414 -46.188 -18.797 1 93.88 189 ASP A O 1
ATOM 1482 N N . PHE A 1 190 ? 6.852 -44.719 -18.156 1 97 190 PHE A N 1
ATOM 1483 C CA . PHE A 1 190 ? 5.727 -45.656 -18.078 1 97 190 PHE A CA 1
ATOM 1484 C C . PHE A 1 190 ? 4.57 -45.188 -18.938 1 97 190 PHE A C 1
ATOM 1486 O O . PHE A 1 190 ? 4.293 -43.969 -19.031 1 97 190 PHE A O 1
ATOM 1493 N N . SER A 1 191 ? 3.883 -46.125 -19.531 1 96.75 191 SER A N 1
ATOM 1494 C CA . SER A 1 191 ? 2.77 -45.781 -20.422 1 96.75 191 SER A CA 1
ATOM 1495 C C . SER A 1 191 ? 1.57 -45.281 -19.609 1 96.75 191 SER A C 1
ATOM 1497 O O . SER A 1 191 ? 1.308 -45.75 -18.516 1 96.75 191 SER A O 1
ATOM 1499 N N . LEU A 1 192 ? 0.897 -44.375 -20.172 1 98 192 LEU A N 1
ATOM 1500 C CA . LEU A 1 192 ? -0.361 -43.875 -19.641 1 98 192 LEU A CA 1
ATOM 1501 C C . LEU A 1 192 ? -1.432 -43.812 -20.719 1 98 192 LEU A C 1
ATOM 1503 O O . LEU A 1 192 ? -1.599 -42.781 -21.359 1 98 192 LEU A O 1
ATOM 1507 N N . MET A 1 193 ? -2.199 -44.844 -20.828 1 97.5 193 MET A N 1
ATOM 1508 C CA . MET A 1 193 ? -3.162 -45 -21.906 1 97.5 193 MET A CA 1
ATOM 1509 C C . MET A 1 193 ? -4.203 -43.906 -21.906 1 97.5 193 MET A C 1
ATOM 1511 O O . MET A 1 193 ? -4.738 -43.531 -22.953 1 97.5 193 MET A O 1
ATOM 1515 N N . PHE A 1 194 ? -4.504 -43.438 -20.812 1 98 194 PHE A N 1
ATOM 1516 C CA . PHE A 1 194 ? -5.465 -42.344 -20.688 1 98 194 PHE A CA 1
ATOM 1517 C C . PHE A 1 194 ? -5.109 -41.188 -21.609 1 98 194 PHE A C 1
ATOM 1519 O O . PHE A 1 194 ? -5.996 -40.531 -22.188 1 98 194 PHE A O 1
ATOM 1526 N N . LEU A 1 195 ? -3.84 -40.844 -21.734 1 98.12 195 LEU A N 1
ATOM 1527 C CA . LEU A 1 195 ? -3.408 -39.75 -22.609 1 98.12 195 LEU A CA 1
ATOM 1528 C C . LEU A 1 195 ? -3.605 -40.094 -24.078 1 98.12 195 LEU A C 1
ATOM 1530 O O . LEU A 1 195 ? -3.867 -39.219 -24.906 1 98.12 195 LEU A O 1
ATOM 1534 N N . VAL A 1 196 ? -3.457 -41.344 -24.406 1 97.19 196 VAL A N 1
ATOM 1535 C CA . VAL A 1 196 ? -3.779 -41.781 -25.766 1 97.19 196 VAL A CA 1
ATOM 1536 C C . VAL A 1 196 ? -5.273 -41.594 -26.016 1 97.19 196 VAL A C 1
ATOM 1538 O O . VAL A 1 196 ? -5.66 -41.094 -27.078 1 97.19 196 VAL A O 1
ATOM 1541 N N . GLN A 1 197 ? -5.996 -42 -25.094 1 96.81 197 GLN A N 1
ATOM 1542 C CA . GLN A 1 197 ? -7.449 -42 -25.219 1 96.81 197 GLN A CA 1
ATOM 1543 C C . GLN A 1 197 ? -7.98 -40.562 -25.312 1 96.81 197 GLN A C 1
ATOM 1545 O O . GLN A 1 197 ? -9.062 -40.344 -25.859 1 96.81 197 GLN A O 1
ATOM 1550 N N . THR A 1 198 ? -7.32 -39.656 -24.734 1 97.19 198 THR A N 1
ATOM 1551 C CA . THR A 1 198 ? -7.809 -38.281 -24.672 1 97.19 198 THR A CA 1
ATOM 1552 C C . THR A 1 198 ? -7.133 -37.406 -25.734 1 97.19 198 THR A C 1
ATOM 1554 O O . THR A 1 198 ? -7.336 -36.188 -25.766 1 97.19 198 THR A O 1
ATOM 1557 N N . ASN A 1 199 ? -6.277 -38 -26.484 1 96.12 199 ASN A N 1
ATOM 1558 C CA . ASN A 1 199 ? -5.633 -37.312 -27.594 1 96.12 199 ASN A CA 1
ATOM 1559 C C . ASN A 1 199 ? -6.578 -37.156 -28.781 1 96.12 199 ASN A C 1
ATOM 1561 O O . ASN A 1 199 ? -7.285 -38.094 -29.141 1 96.12 199 ASN A O 1
ATOM 1565 N N . GLU A 1 200 ? -6.684 -36.031 -29.281 1 92.06 200 GLU A N 1
ATOM 1566 C CA . GLU A 1 200 ? -7.344 -35.781 -30.562 1 92.06 200 GLU A CA 1
ATOM 1567 C C . GLU A 1 200 ? -6.324 -35.594 -31.688 1 92.06 200 GLU A C 1
ATOM 1569 O O . GLU A 1 200 ? -5.566 -34.625 -31.688 1 92.06 200 GLU A O 1
ATOM 1574 N N . PRO A 1 201 ? -6.453 -36.438 -32.688 1 88.06 201 PRO A N 1
ATOM 1575 C CA . PRO A 1 201 ? -5.461 -36.344 -33.75 1 88.06 201 PRO A CA 1
ATOM 1576 C C . PRO A 1 201 ? -5.43 -34.969 -34.406 1 88.06 201 PRO A C 1
ATOM 1578 O O . PRO A 1 201 ? -6.484 -34.375 -34.625 1 88.06 201 PRO A O 1
ATOM 1581 N N . ASP A 1 202 ? -4.316 -34.438 -34.719 1 86.31 202 ASP A N 1
ATOM 1582 C CA . ASP A 1 202 ? -4.031 -33.188 -35.438 1 86.31 202 ASP A CA 1
ATOM 1583 C C . ASP A 1 202 ? -4.215 -31.969 -34.531 1 86.31 202 ASP A C 1
ATOM 1585 O O . ASP A 1 202 ? -3.867 -30.844 -34.906 1 86.31 202 ASP A O 1
ATOM 1589 N N . VAL A 1 203 ? -4.746 -32.125 -33.344 1 89.56 203 VAL A N 1
ATOM 1590 C CA . VAL A 1 203 ? -4.941 -31.016 -32.438 1 89.56 203 VAL A CA 1
ATOM 1591 C C . VAL A 1 203 ? -4.168 -31.266 -31.125 1 89.56 203 VAL A C 1
ATOM 1593 O O . VAL A 1 203 ? -3.551 -30.344 -30.594 1 89.56 203 VAL A O 1
ATOM 1596 N N . GLU A 1 204 ? -4.227 -32.5 -30.594 1 90.38 204 GLU A N 1
ATOM 1597 C CA . GLU A 1 204 ? -3.643 -32.969 -29.328 1 90.38 204 GLU A CA 1
ATOM 1598 C C . GLU A 1 204 ? -4.145 -32.125 -28.172 1 90.38 204 GLU A C 1
ATOM 1600 O O . GLU A 1 204 ? -3.348 -31.531 -27.438 1 90.38 204 GLU A O 1
ATOM 1605 N N . ASN A 1 205 ? -5.328 -32.094 -27.875 1 91.31 205 ASN A N 1
ATOM 1606 C CA . ASN A 1 205 ? -6.055 -31.25 -26.922 1 91.31 205 ASN A CA 1
ATOM 1607 C C . ASN A 1 205 ? -5.875 -31.734 -25.484 1 91.31 205 ASN A C 1
ATOM 1609 O O . ASN A 1 205 ? -6.789 -31.625 -24.672 1 91.31 205 ASN A O 1
ATOM 1613 N N . ASN A 1 206 ? -4.805 -32.438 -25.188 1 94.94 206 ASN A N 1
ATOM 1614 C CA . ASN A 1 206 ? -4.598 -32.906 -23.828 1 94.94 206 ASN A CA 1
ATOM 1615 C C . ASN A 1 206 ? -3.223 -32.531 -23.297 1 94.94 206 ASN A C 1
ATOM 1617 O O . ASN A 1 206 ? -2.709 -33.156 -22.359 1 94.94 206 ASN A O 1
ATOM 1621 N N . LEU A 1 207 ? -2.58 -31.5 -23.922 1 97.38 207 LEU A N 1
ATOM 1622 C CA . LEU A 1 207 ? -1.29 -31 -23.469 1 97.38 207 LEU A CA 1
ATOM 1623 C C . LEU A 1 207 ? -1.441 -30.203 -22.172 1 97.38 207 LEU A C 1
ATOM 1625 O O . LEU A 1 207 ? -2.48 -29.578 -21.938 1 97.38 207 LEU A O 1
ATOM 1629 N N . TYR A 1 208 ? -0.374 -30.297 -21.297 1 98.38 208 TYR A N 1
ATOM 1630 C CA . TYR A 1 208 ? -0.438 -29.75 -19.953 1 98.38 208 TYR A CA 1
ATOM 1631 C C . TYR A 1 208 ? -1.656 -30.266 -19.203 1 98.38 208 TYR A C 1
ATOM 1633 O O . TYR A 1 208 ? -2.498 -29.5 -18.75 1 98.38 208 TYR A O 1
ATOM 1641 N N . PRO A 1 209 ? -1.75 -31.641 -19.078 1 98.75 209 PRO A N 1
ATOM 1642 C CA . PRO A 1 209 ? -2.871 -32.156 -18.281 1 98.75 209 PRO A CA 1
ATOM 1643 C C . PRO A 1 209 ? -2.941 -31.531 -16.891 1 98.75 209 PRO A C 1
ATOM 1645 O O . PRO A 1 209 ? -1.907 -31.203 -16.297 1 98.75 209 PRO A O 1
ATOM 1648 N N . PHE A 1 210 ? -4.176 -31.297 -16.406 1 98.81 210 PHE A N 1
ATOM 1649 C CA . PHE A 1 210 ? -4.32 -30.812 -15.039 1 98.81 210 PHE A CA 1
ATOM 1650 C C . PHE A 1 210 ? -4.086 -31.953 -14.047 1 98.81 210 PHE A C 1
ATOM 1652 O O . PHE A 1 210 ? -4.793 -32.969 -14.07 1 98.81 210 PHE A O 1
ATOM 1659 N N . VAL A 1 211 ? -3.088 -31.734 -13.18 1 98.88 211 VAL A N 1
ATOM 1660 C CA . VAL A 1 211 ? -2.664 -32.812 -12.281 1 98.88 211 VAL A CA 1
ATOM 1661 C C . VAL A 1 211 ? -2.742 -32.312 -10.836 1 98.88 211 VAL A C 1
ATOM 1663 O O . VAL A 1 211 ? -2.205 -31.25 -10.5 1 98.88 211 VAL A O 1
ATOM 1666 N N . PHE A 1 212 ? -3.416 -33.094 -9.984 1 98.75 212 PHE A N 1
ATOM 1667 C CA . PHE A 1 212 ? -3.531 -32.781 -8.562 1 98.75 212 PHE A CA 1
ATOM 1668 C C . PHE A 1 212 ? -3.311 -34.031 -7.715 1 98.75 212 PHE A C 1
ATOM 1670 O O . PHE A 1 212 ? -3.854 -35.094 -8.016 1 98.75 212 PHE A O 1
ATOM 1677 N N . LEU A 1 213 ? -2.533 -33.875 -6.754 1 98.56 213 LEU A N 1
ATOM 1678 C CA . LEU A 1 213 ? -2.41 -34.969 -5.766 1 98.56 213 LEU A CA 1
ATOM 1679 C C . LEU A 1 213 ? -3.654 -35.031 -4.887 1 98.56 213 LEU A C 1
ATOM 1681 O O . LEU A 1 213 ? -4.027 -34.031 -4.246 1 98.56 213 LEU A O 1
ATOM 1685 N N . ASN A 1 214 ? -4.273 -36.125 -4.906 1 98.06 214 ASN A N 1
ATOM 1686 C CA . ASN A 1 214 ? -5.414 -36.375 -4.027 1 98.06 214 ASN A CA 1
ATOM 1687 C C . ASN A 1 214 ? -4.965 -36.719 -2.607 1 98.06 214 ASN A C 1
ATOM 1689 O O . ASN A 1 214 ? -3.795 -37.031 -2.379 1 98.06 214 ASN A O 1
ATOM 1693 N N . THR A 1 215 ? -5.895 -36.656 -1.651 1 97.19 215 THR A N 1
ATOM 1694 C CA . THR A 1 215 ? -5.527 -36.781 -0.245 1 97.19 215 THR A CA 1
ATOM 1695 C C . THR A 1 215 ? -5.305 -38.25 0.137 1 97.19 215 THR A C 1
ATOM 1697 O O . THR A 1 215 ? -4.773 -38.531 1.21 1 97.19 215 THR A O 1
ATOM 1700 N N . ASP A 1 216 ? -5.609 -39.188 -0.733 1 95.62 216 ASP A N 1
ATOM 1701 C CA . ASP A 1 216 ? -5.371 -40.594 -0.481 1 95.62 216 ASP A CA 1
ATOM 1702 C C . ASP A 1 216 ? -4.031 -41.062 -1.06 1 95.62 216 ASP A C 1
ATOM 1704 O O . ASP A 1 216 ? -3.684 -42.219 -1.003 1 95.62 216 ASP A O 1
ATOM 1708 N N . GLY A 1 217 ? -3.363 -40.156 -1.724 1 96.75 217 GLY A N 1
ATOM 1709 C CA . GLY A 1 217 ? -2.049 -40.469 -2.268 1 96.75 217 GLY A CA 1
ATOM 1710 C C . GLY A 1 217 ? -2.066 -40.688 -3.766 1 96.75 217 GLY A C 1
ATOM 1711 O O . GLY A 1 217 ? -1.016 -40.719 -4.41 1 96.75 217 GLY A O 1
ATOM 1712 N N . ASN A 1 218 ? -3.254 -40.906 -4.348 1 98.06 218 ASN A N 1
ATOM 1713 C CA . ASN A 1 218 ? -3.379 -41.031 -5.797 1 98.06 218 ASN A CA 1
ATOM 1714 C C . ASN A 1 218 ? -3.367 -39.656 -6.473 1 98.06 218 ASN A C 1
ATOM 1716 O O . ASN A 1 218 ? -3.484 -38.625 -5.801 1 98.06 218 ASN A O 1
ATOM 1720 N N . ILE A 1 219 ? -3.215 -39.688 -7.816 1 98.56 219 ILE A N 1
ATOM 1721 C CA . ILE A 1 219 ? -3.158 -38.438 -8.57 1 98.56 219 ILE A CA 1
ATOM 1722 C C . ILE A 1 219 ? -4.402 -38.312 -9.445 1 98.56 219 ILE A C 1
ATOM 1724 O O . ILE A 1 219 ? -4.77 -39.25 -10.164 1 98.56 219 ILE A O 1
ATOM 1728 N N . PHE A 1 220 ? -5.07 -37.219 -9.281 1 98.81 220 PHE A N 1
ATOM 1729 C CA . PHE A 1 220 ? -6.121 -36.875 -10.227 1 98.81 220 PHE A CA 1
ATOM 1730 C C . PHE A 1 220 ? -5.531 -36.25 -11.492 1 98.81 220 PHE A C 1
ATOM 1732 O O . PHE A 1 220 ? -4.734 -35.312 -11.414 1 98.81 220 PHE A O 1
ATOM 1739 N N . ILE A 1 221 ? -5.887 -36.75 -12.672 1 98.88 221 ILE A N 1
ATOM 1740 C CA . ILE A 1 221 ? -5.434 -36.25 -13.961 1 98.88 221 ILE A CA 1
ATOM 1741 C C . ILE A 1 221 ? -6.637 -35.875 -14.828 1 98.88 221 ILE A C 1
ATOM 1743 O O . ILE A 1 221 ? -7.527 -36.719 -15.039 1 98.88 221 ILE A O 1
ATOM 1747 N N . TYR A 1 222 ? -6.68 -34.688 -15.234 1 98.81 222 TYR A N 1
ATOM 1748 C CA . TYR A 1 222 ? -7.695 -34.188 -16.156 1 98.81 222 TYR A CA 1
ATOM 1749 C C . TYR A 1 222 ? -7.082 -33.844 -17.516 1 98.81 222 TYR A C 1
ATOM 1751 O O . TYR A 1 222 ? -6.117 -33.094 -17.594 1 98.81 222 TYR A O 1
ATOM 1759 N N . ALA A 1 223 ? -7.602 -34.375 -18.578 1 98.62 223 ALA A N 1
ATOM 1760 C CA . ALA A 1 223 ? -7.113 -34.156 -19.938 1 98.62 223 ALA A CA 1
ATOM 1761 C C . ALA A 1 223 ? -8.266 -34.062 -20.938 1 98.62 223 ALA A C 1
ATOM 1763 O O . ALA A 1 223 ? -9.172 -34.906 -20.906 1 98.62 223 ALA A O 1
ATOM 1764 N N . ASN A 1 224 ? -8.18 -33.094 -21.781 1 98.06 224 ASN A N 1
ATOM 1765 C CA . ASN A 1 224 ? -9.234 -32.844 -22.766 1 98.06 224 ASN A CA 1
ATOM 1766 C C . ASN A 1 224 ? -10.578 -32.594 -22.094 1 98.06 224 ASN A C 1
ATOM 1768 O O . ASN A 1 224 ? -10.797 -31.5 -21.547 1 98.06 224 ASN A O 1
ATOM 1772 N N . TYR A 1 225 ? -11.43 -33.531 -21.875 1 98.12 225 TYR A N 1
ATOM 1773 C CA . TYR A 1 225 ? -12.727 -33.312 -21.234 1 98.12 225 TYR A CA 1
ATOM 1774 C C . TYR A 1 225 ? -13.023 -34.438 -20.25 1 98.12 225 TYR A C 1
ATOM 1776 O O . TYR A 1 225 ? -14.18 -34.656 -19.891 1 98.12 225 TYR A O 1
ATOM 1784 N N . ARG A 1 226 ? -11.961 -35.125 -19.828 1 98.38 226 ARG A N 1
ATOM 1785 C CA . ARG A 1 226 ? -12.125 -36.312 -18.969 1 98.38 226 ARG A CA 1
ATOM 1786 C C . ARG A 1 226 ? -11.141 -36.281 -17.797 1 98.38 226 ARG A C 1
ATOM 1788 O O . ARG A 1 226 ? -10.102 -35.625 -17.875 1 98.38 226 ARG A O 1
ATOM 1795 N N . GLY A 1 227 ? -11.516 -37.031 -16.719 1 98.56 227 GLY A N 1
ATOM 1796 C CA . GLY A 1 227 ? -10.641 -37.156 -15.562 1 98.56 227 GLY A CA 1
ATOM 1797 C C . GLY A 1 227 ? -10.531 -38.562 -15.047 1 98.56 227 GLY A C 1
ATOM 1798 O O . GLY A 1 227 ? -11.469 -39.344 -15.172 1 98.56 227 GLY A O 1
ATOM 1799 N N . ILE A 1 228 ? -9.391 -38.844 -14.484 1 98.81 228 ILE A N 1
ATOM 1800 C CA . ILE A 1 228 ? -9.18 -40.125 -13.828 1 98.81 228 ILE A CA 1
ATOM 1801 C C . ILE A 1 228 ? -8.477 -39.906 -12.492 1 98.81 228 ILE A C 1
ATOM 1803 O O . ILE A 1 228 ? -7.934 -38.844 -12.234 1 98.81 228 ILE A O 1
ATOM 1807 N N . LEU A 1 229 ? -8.633 -40.875 -11.641 1 98.69 229 LEU A N 1
ATOM 1808 C CA . LEU A 1 229 ? -7.766 -41.031 -10.484 1 98.69 229 LEU A CA 1
ATOM 1809 C C . LEU A 1 229 ? -6.742 -42.156 -10.719 1 98.69 229 LEU A C 1
ATOM 1811 O O . LEU A 1 229 ? -7.109 -43.281 -11.062 1 98.69 229 LEU A O 1
ATOM 1815 N N . PHE A 1 230 ? -5.484 -41.844 -10.523 1 98.75 230 PHE A N 1
ATOM 1816 C CA . PHE A 1 230 ? -4.406 -42.688 -11 1 98.75 230 PHE A CA 1
ATOM 1817 C C . PHE A 1 230 ? -3.463 -43.062 -9.859 1 98.75 230 PHE A C 1
ATOM 1819 O O . PHE A 1 230 ? -2.947 -42.188 -9.164 1 98.75 230 PHE A O 1
ATOM 1826 N N . ASP A 1 231 ? -3.275 -44.312 -9.648 1 98.5 231 ASP A N 1
ATOM 1827 C CA . ASP A 1 231 ? -2.248 -44.844 -8.766 1 98.5 231 ASP A CA 1
ATOM 1828 C C . ASP A 1 231 ? -0.904 -44.969 -9.477 1 98.5 231 ASP A C 1
ATOM 1830 O O . ASP A 1 231 ? -0.636 -45.938 -10.164 1 98.5 231 ASP A O 1
ATOM 1834 N N . TYR A 1 232 ? -0.071 -44.031 -9.289 1 97.56 232 TYR A N 1
ATOM 1835 C CA . TYR A 1 232 ? 1.181 -43.938 -10.031 1 97.56 232 TYR A CA 1
ATOM 1836 C C . TYR A 1 232 ? 2.186 -44.969 -9.539 1 97.56 232 TYR A C 1
ATOM 1838 O O . TYR A 1 232 ? 3.18 -45.25 -10.219 1 97.56 232 TYR A O 1
ATOM 1846 N N . VAL A 1 233 ? 2.006 -45.469 -8.344 1 95.25 233 VAL A N 1
ATOM 1847 C CA . VAL A 1 233 ? 2.898 -46.5 -7.805 1 95.25 233 VAL A CA 1
ATOM 1848 C C . VAL A 1 233 ? 2.68 -47.812 -8.539 1 95.25 233 VAL A C 1
ATOM 1850 O O . VAL A 1 233 ? 3.643 -48.469 -8.945 1 95.25 233 VAL A O 1
ATOM 1853 N N . ARG A 1 234 ? 1.441 -48.188 -8.75 1 96.25 234 ARG A N 1
ATOM 1854 C CA . ARG A 1 234 ? 1.11 -49.438 -9.391 1 96.25 234 ARG A CA 1
ATOM 1855 C C . ARG A 1 234 ? 0.798 -49.25 -10.867 1 96.25 234 ARG A C 1
ATOM 1857 O O . ARG A 1 234 ? 0.554 -50.219 -11.586 1 96.25 234 ARG A O 1
ATOM 1864 N N . SER A 1 235 ? 0.816 -48 -11.289 1 96.5 235 SER A N 1
ATOM 1865 C CA . SER A 1 235 ? 0.545 -47.625 -12.68 1 96.5 235 SER A CA 1
ATOM 1866 C C . SER A 1 235 ? -0.832 -48.125 -13.117 1 96.5 235 SER A C 1
ATOM 1868 O O . SER A 1 235 ? -0.955 -48.844 -14.125 1 96.5 235 SER A O 1
ATOM 1870 N N . LYS A 1 236 ? -1.796 -47.781 -12.359 1 97.62 236 LYS A N 1
ATOM 1871 C CA . LYS A 1 236 ? -3.154 -48.219 -12.648 1 97.62 236 LYS A CA 1
ATOM 1872 C C . LYS A 1 236 ? -4.164 -47.125 -12.43 1 97.62 236 LYS A C 1
ATOM 1874 O O . LYS A 1 236 ? -4.043 -46.344 -11.484 1 97.62 236 LYS A O 1
ATOM 1879 N N . VAL A 1 237 ? -5.16 -47.062 -13.305 1 98.25 237 VAL A N 1
ATOM 1880 C CA . VAL A 1 237 ? -6.301 -46.156 -13.102 1 98.25 237 VAL A CA 1
ATOM 1881 C C . VAL A 1 237 ? -7.227 -46.75 -12.039 1 98.25 237 VAL A C 1
ATOM 1883 O O . VAL A 1 237 ? -7.742 -47.875 -12.195 1 98.25 237 VAL A O 1
ATOM 1886 N N . VAL A 1 238 ? -7.449 -46.062 -10.984 1 97.81 238 VAL A N 1
ATOM 1887 C CA . VAL A 1 238 ? -8.234 -46.625 -9.891 1 97.81 238 VAL A CA 1
ATOM 1888 C C . VAL A 1 238 ? -9.664 -46.094 -9.945 1 97.81 238 VAL A C 1
ATOM 1890 O O . VAL A 1 238 ? -10.57 -46.656 -9.352 1 97.81 238 VAL A O 1
ATOM 1893 N N . ARG A 1 239 ? -9.859 -45 -10.664 1 97.94 239 ARG A N 1
ATOM 1894 C CA . ARG A 1 239 ? -11.195 -44.438 -10.852 1 97.94 239 ARG A CA 1
ATOM 1895 C C . ARG A 1 239 ? -11.273 -43.594 -12.125 1 97.94 239 ARG A C 1
ATOM 1897 O O . ARG A 1 239 ? -10.305 -42.938 -12.508 1 97.94 239 ARG A O 1
ATOM 1904 N N . THR A 1 240 ? -12.414 -43.656 -12.789 1 98 240 THR A N 1
ATOM 1905 C CA . THR A 1 240 ? -12.742 -42.781 -13.906 1 98 240 THR A CA 1
ATOM 1906 C C . THR A 1 240 ? -13.883 -41.844 -13.547 1 98 240 THR A C 1
ATOM 1908 O O . THR A 1 240 ? -14.836 -42.25 -12.875 1 98 240 THR A O 1
ATOM 1911 N N . PHE A 1 241 ? -13.82 -40.719 -13.969 1 98.56 241 PHE A N 1
ATOM 1912 C CA . PHE A 1 241 ? -14.859 -39.75 -13.688 1 98.56 241 PHE A CA 1
ATOM 1913 C C . PHE A 1 241 ? -15.703 -39.469 -14.922 1 98.56 241 PHE A C 1
ATOM 1915 O O . PHE A 1 241 ? -15.273 -39.75 -16.047 1 98.56 241 PHE A O 1
ATOM 1922 N N . PRO A 1 242 ? -16.953 -38.969 -14.711 1 98.25 242 PRO A N 1
ATOM 1923 C CA . PRO A 1 242 ? -17.75 -38.594 -15.883 1 98.25 242 PRO A CA 1
ATOM 1924 C C . PRO A 1 242 ? -17.094 -37.5 -16.703 1 98.25 242 PRO A C 1
ATOM 1926 O O . PRO A 1 242 ? -16.406 -36.625 -16.156 1 98.25 242 PRO A O 1
ATOM 1929 N N . ALA A 1 243 ? -17.328 -37.562 -17.969 1 98.25 243 ALA A N 1
ATOM 1930 C CA . ALA A 1 243 ? -16.875 -36.469 -18.812 1 98.25 243 ALA A CA 1
ATOM 1931 C C . ALA A 1 243 ? -17.531 -35.156 -18.406 1 98.25 243 ALA A C 1
ATOM 1933 O O . ALA A 1 243 ? -18.703 -35.156 -18 1 98.25 243 ALA A O 1
ATOM 1934 N N . ILE A 1 244 ? -16.812 -34.156 -18.469 1 98.25 244 ILE A N 1
ATOM 1935 C CA . ILE A 1 244 ? -17.422 -32.875 -18.188 1 98.25 244 ILE A CA 1
ATOM 1936 C C . ILE A 1 244 ? -18.531 -32.562 -19.188 1 98.25 244 ILE A C 1
ATOM 1938 O O . ILE A 1 244 ? -18.375 -32.844 -20.375 1 98.25 244 ILE A O 1
ATOM 1942 N N . PRO A 1 245 ? -19.703 -32.094 -18.781 1 97.62 245 PRO A N 1
ATOM 1943 C CA . PRO A 1 245 ? -20.812 -31.844 -19.688 1 97.62 245 PRO A CA 1
ATOM 1944 C C . PRO A 1 245 ? -20.438 -30.922 -20.844 1 97.62 245 PRO A C 1
ATOM 1946 O O . PRO A 1 245 ? -19.703 -29.953 -20.656 1 97.62 245 PRO A O 1
ATOM 1949 N N . GLY A 1 246 ? -20.969 -31.25 -22.016 1 94.75 246 GLY A N 1
ATOM 1950 C CA . GLY A 1 246 ? -20.656 -30.516 -23.234 1 94.75 246 GLY A CA 1
ATOM 1951 C C . GLY A 1 246 ? -19.516 -31.125 -24.031 1 94.75 246 GLY A C 1
ATOM 1952 O O . GLY A 1 246 ? -19.438 -30.969 -25.25 1 94.75 246 GLY A O 1
ATOM 1953 N N . GLY A 1 247 ? -18.516 -31.703 -23.297 1 96.06 247 GLY A N 1
ATOM 1954 C CA . GLY A 1 247 ? -17.422 -32.406 -23.953 1 96.06 247 GLY A CA 1
ATOM 1955 C C . GLY A 1 247 ? -16.422 -31.5 -24.625 1 96.06 247 GLY A C 1
ATOM 1956 O O . GLY A 1 247 ? -15.773 -31.891 -25.594 1 96.06 247 GLY A O 1
ATOM 1957 N N . ASP A 1 248 ? -16.391 -30.266 -24.203 1 97 248 ASP A N 1
ATOM 1958 C CA . ASP A 1 248 ? -15.43 -29.312 -24.75 1 97 248 ASP A CA 1
ATOM 1959 C C . ASP A 1 248 ? -14.062 -29.469 -24.094 1 97 248 ASP A C 1
ATOM 1961 O O . ASP A 1 248 ? -13.969 -29.656 -22.875 1 97 248 ASP A O 1
ATOM 1965 N N . PRO A 1 249 ? -12.992 -29.453 -24.906 1 97.38 249 PRO A N 1
ATOM 1966 C CA . PRO A 1 249 ? -11.641 -29.562 -24.344 1 97.38 249 PRO A CA 1
ATOM 1967 C C . PRO A 1 249 ? -11.266 -28.391 -23.453 1 97.38 249 PRO A C 1
ATOM 1969 O O . PRO A 1 249 ? -11.68 -27.25 -23.719 1 97.38 249 PRO A O 1
ATOM 1972 N N . ARG A 1 250 ? -10.453 -28.688 -22.422 1 98.19 250 ARG A N 1
ATOM 1973 C CA . ARG A 1 250 ? -10.094 -27.656 -21.469 1 98.19 250 ARG A CA 1
ATOM 1974 C C . ARG A 1 250 ? -8.586 -27.484 -21.375 1 98.19 250 ARG A C 1
ATOM 1976 O O . ARG A 1 250 ? -8.094 -26.531 -20.766 1 98.19 250 ARG A O 1
ATOM 1983 N N . ASN A 1 251 ? -7.812 -28.359 -21.953 1 98.25 251 ASN A N 1
ATOM 1984 C CA . ASN A 1 251 ? -6.355 -28.281 -21.953 1 98.25 251 ASN A CA 1
ATOM 1985 C C . ASN A 1 251 ? -5.828 -27.609 -23.219 1 98.25 251 ASN A C 1
ATOM 1987 O O . ASN A 1 251 ? -6.594 -27.312 -24.125 1 98.25 251 ASN A O 1
ATOM 1991 N N . TYR A 1 252 ? -4.566 -27.266 -23.203 1 97.12 252 TYR A N 1
ATOM 1992 C CA . TYR A 1 252 ? -3.924 -26.703 -24.391 1 97.12 252 TYR A CA 1
ATOM 1993 C C . TYR A 1 252 ? -4.16 -27.594 -25.609 1 97.12 252 TYR A C 1
ATOM 1995 O O . TYR A 1 252 ? -3.977 -28.812 -25.547 1 97.12 252 TYR A O 1
ATOM 2003 N N . PRO A 1 253 ? -4.688 -26.969 -26.719 1 96.5 253 PRO A N 1
ATOM 2004 C CA . PRO A 1 253 ? -4.645 -25.547 -27.062 1 96.5 253 PRO A CA 1
ATOM 2005 C C . PRO A 1 253 ? -5.945 -24.828 -26.734 1 96.5 253 PRO A C 1
ATOM 2007 O O . PRO A 1 253 ? -6.023 -23.594 -26.859 1 96.5 253 PRO A O 1
ATOM 2010 N N . SER A 1 254 ? -6.984 -25.5 -26.328 1 97 254 SER A N 1
ATOM 2011 C CA . SER A 1 254 ? -8.219 -24.828 -25.922 1 97 254 SER A CA 1
ATOM 2012 C C . SER A 1 254 ? -8.016 -24.031 -24.641 1 97 254 SER A C 1
ATOM 2014 O O . SER A 1 254 ? -8.664 -23 -24.438 1 97 254 SER A O 1
ATOM 2016 N N . THR A 1 255 ? -7.195 -24.469 -23.828 1 97.19 255 THR A N 1
ATOM 2017 C CA . THR A 1 255 ? -6.52 -23.859 -22.688 1 97.19 255 THR A CA 1
ATOM 2018 C C . THR A 1 255 ? -7.523 -23.172 -21.766 1 97.19 255 THR A C 1
ATOM 2020 O O . THR A 1 255 ? -7.613 -21.938 -21.75 1 97.19 255 THR A O 1
ATOM 2023 N N . GLY A 1 256 ? -8.273 -23.859 -21 1 98.25 256 GLY A N 1
ATOM 2024 C CA . GLY A 1 256 ? -8.859 -23.422 -19.75 1 98.25 256 GLY A CA 1
ATOM 2025 C C . GLY A 1 256 ? -7.902 -23.5 -18.578 1 98.25 256 GLY A C 1
ATOM 2026 O O . GLY A 1 256 ? -6.703 -23.266 -18.719 1 98.25 256 GLY A O 1
ATOM 2027 N N . SER A 1 257 ? -8.438 -23.625 -17.391 1 98.75 257 SER A N 1
ATOM 2028 C CA . SER A 1 257 ? -7.605 -23.797 -16.203 1 98.75 257 SER A CA 1
ATOM 2029 C C . SER A 1 257 ? -8.344 -24.594 -15.133 1 98.75 257 SER A C 1
ATOM 2031 O O . SER A 1 257 ? -9.523 -24.906 -15.281 1 98.75 257 SER A O 1
ATOM 2033 N N . ALA A 1 258 ? -7.602 -25.016 -14.156 1 98.88 258 ALA A N 1
ATOM 2034 C CA . ALA A 1 258 ? -8.188 -25.812 -13.086 1 98.88 258 ALA A CA 1
ATOM 2035 C C . ALA A 1 258 ? -7.473 -25.578 -11.758 1 98.88 258 ALA A C 1
ATOM 2037 O O . ALA A 1 258 ? -6.316 -25.156 -11.742 1 98.88 258 ALA A O 1
ATOM 2038 N N . VAL A 1 259 ? -8.211 -25.812 -10.68 1 98.81 259 VAL A N 1
ATOM 2039 C CA . VAL A 1 259 ? -7.633 -25.75 -9.344 1 98.81 259 VAL A CA 1
ATOM 2040 C C . VAL A 1 259 ? -8.227 -26.859 -8.469 1 98.81 259 VAL A C 1
ATOM 2042 O O . VAL A 1 259 ? -9.375 -27.25 -8.664 1 98.81 259 VAL A O 1
ATOM 2045 N N . LEU A 1 260 ? -7.387 -27.422 -7.66 1 98.81 260 LEU A N 1
ATOM 2046 C CA . LEU A 1 260 ? -7.859 -28.141 -6.488 1 98.81 260 LEU A CA 1
ATOM 2047 C C . LEU A 1 260 ? -8.328 -27.188 -5.402 1 98.81 260 LEU A C 1
ATOM 2049 O O . LEU A 1 260 ? -7.527 -26.406 -4.879 1 98.81 260 LEU A O 1
ATOM 2053 N N . LEU A 1 261 ? -9.617 -27.203 -5.117 1 98.81 261 LEU A N 1
ATOM 2054 C CA . LEU A 1 261 ? -10.141 -26.25 -4.137 1 98.81 261 LEU A CA 1
ATOM 2055 C C . LEU A 1 261 ? -9.516 -26.484 -2.766 1 98.81 261 LEU A C 1
ATOM 2057 O O . LEU A 1 261 ? -8.945 -27.547 -2.514 1 98.81 261 LEU A O 1
ATOM 2061 N N . PRO A 1 262 ? -9.641 -25.531 -1.85 1 98.69 262 PRO A N 1
ATOM 2062 C CA . PRO A 1 262 ? -8.945 -25.625 -0.561 1 98.69 262 PRO A CA 1
ATOM 2063 C C . PRO A 1 262 ? -9.297 -26.891 0.205 1 98.69 262 PRO A C 1
ATOM 2065 O O . PRO A 1 262 ? -10.453 -27.328 0.207 1 98.69 262 PRO A O 1
ATOM 2068 N N . LEU A 1 263 ? -8.312 -27.484 0.789 1 98.69 263 LEU A N 1
ATOM 2069 C CA . LEU A 1 263 ? -8.461 -28.688 1.606 1 98.69 263 LEU A CA 1
ATOM 2070 C C . LEU A 1 263 ? -8.602 -28.312 3.082 1 98.69 263 LEU A C 1
ATOM 2072 O O . LEU A 1 263 ? -7.637 -27.875 3.711 1 98.69 263 LEU A O 1
ATOM 2076 N N . ARG A 1 264 ? -9.766 -28.516 3.574 1 97.88 264 ARG A N 1
ATOM 2077 C CA . ARG A 1 264 ? -10 -28.266 4.988 1 97.88 264 ARG A CA 1
ATOM 2078 C C . ARG A 1 264 ? -9.664 -29.484 5.84 1 97.88 264 ARG A C 1
ATOM 2080 O O . ARG A 1 264 ? -10.266 -30.547 5.676 1 97.88 264 ARG A O 1
ATOM 2087 N N . ILE A 1 265 ? -8.781 -29.312 6.715 1 97.69 265 ILE A N 1
ATOM 2088 C CA . ILE A 1 265 ? -8.352 -30.422 7.559 1 97.69 265 ILE A CA 1
ATOM 2089 C C . ILE A 1 265 ? -9.148 -30.406 8.859 1 97.69 265 ILE A C 1
ATOM 2091 O O . ILE A 1 265 ? -9.211 -29.391 9.555 1 97.69 265 ILE A O 1
ATOM 2095 N N . VAL A 1 266 ? -9.711 -31.469 9.188 1 95.25 266 VAL A N 1
ATOM 2096 C CA . VAL A 1 266 ? -10.438 -31.688 10.438 1 95.25 266 VAL A CA 1
ATOM 2097 C C . VAL A 1 266 ? -9.977 -33 11.07 1 95.25 266 VAL A C 1
ATOM 2099 O O . VAL A 1 266 ? -10.125 -34.062 10.477 1 95.25 266 VAL A O 1
ATOM 2102 N N . GLN A 1 267 ? -9.414 -32.906 12.234 1 93.38 267 GLN A N 1
ATOM 2103 C CA . GLN A 1 267 ? -8.891 -34.062 12.969 1 93.38 267 GLN A CA 1
ATOM 2104 C C . GLN A 1 267 ? -7.941 -34.875 12.094 1 93.38 267 GLN A C 1
ATOM 2106 O O . GLN A 1 267 ? -8.086 -36.094 11.984 1 93.38 267 GLN A O 1
ATOM 2111 N N . GLY A 1 268 ? -7.207 -34.125 11.297 1 93.38 268 GLY A N 1
ATOM 2112 C CA . GLY A 1 268 ? -6.137 -34.75 10.523 1 93.38 268 GLY A CA 1
ATOM 2113 C C . GLY A 1 268 ? -6.605 -35.281 9.188 1 93.38 268 GLY A C 1
ATOM 2114 O O . GLY A 1 268 ? -5.816 -35.875 8.438 1 93.38 268 GLY A O 1
ATOM 2115 N N . ASN A 1 269 ? -7.863 -35.062 8.867 1 94.62 269 ASN A N 1
ATOM 2116 C CA . ASN A 1 269 ? -8.43 -35.594 7.629 1 94.62 269 ASN A CA 1
ATOM 2117 C C . ASN A 1 269 ? -9.055 -34.5 6.777 1 94.62 269 ASN A C 1
ATOM 2119 O O . ASN A 1 269 ? -9.32 -33.406 7.27 1 94.62 269 ASN A O 1
ATOM 2123 N N . VAL A 1 270 ? -9.164 -34.875 5.5 1 96.5 270 VAL A N 1
ATOM 2124 C CA . VAL A 1 270 ? -9.898 -34 4.578 1 96.5 270 VAL A CA 1
ATOM 2125 C C . VAL A 1 270 ? -11.133 -34.75 4.062 1 96.5 270 VAL A C 1
ATOM 2127 O O . VAL A 1 270 ? -11.023 -35.75 3.348 1 96.5 270 VAL A O 1
ATOM 2130 N N . GLY A 1 271 ? -12.258 -34.219 4.426 1 92.31 271 GLY A N 1
ATOM 2131 C CA . GLY A 1 271 ? -13.5 -34.906 4.105 1 92.31 271 GLY A CA 1
ATOM 2132 C C . GLY A 1 271 ? -13.953 -34.688 2.674 1 92.31 271 GLY A C 1
ATOM 2133 O O . GLY A 1 271 ? -14.609 -35.562 2.086 1 92.31 271 GLY A O 1
ATOM 2134 N N . SER A 1 272 ? -13.758 -33.594 2.166 1 96.19 272 SER A N 1
ATOM 2135 C CA . SER A 1 272 ? -14.211 -33.25 0.825 1 96.19 272 SER A CA 1
ATOM 2136 C C . SER A 1 272 ? -13.07 -32.688 -0.018 1 96.19 272 SER A C 1
ATOM 2138 O O . SER A 1 272 ? -12.398 -31.734 0.391 1 96.19 272 SER A O 1
ATOM 2140 N N . VAL A 1 273 ? -12.836 -33.344 -1.17 1 98.5 273 VAL A N 1
ATOM 2141 C CA . VAL A 1 273 ? -11.836 -32.906 -2.133 1 98.5 273 VAL A CA 1
ATOM 2142 C C . VAL A 1 273 ? -12.516 -32.531 -3.453 1 98.5 273 VAL A C 1
ATOM 2144 O O . VAL A 1 273 ? -13.133 -33.375 -4.094 1 98.5 273 VAL A O 1
ATOM 2147 N N . GLU A 1 274 ? -12.391 -31.281 -3.879 1 98.69 274 GLU A N 1
ATOM 2148 C CA . GLU A 1 274 ? -13.109 -30.797 -5.059 1 98.69 274 GLU A CA 1
ATOM 2149 C C . GLU A 1 274 ? -12.156 -30.141 -6.055 1 98.69 274 GLU A C 1
ATOM 2151 O O . GLU A 1 274 ? -11.219 -29.453 -5.664 1 98.69 274 GLU A O 1
ATOM 2156 N N . VAL A 1 275 ? -12.422 -30.359 -7.32 1 98.81 275 VAL A N 1
ATOM 2157 C CA . VAL A 1 275 ? -11.688 -29.734 -8.422 1 98.81 275 VAL A CA 1
ATOM 2158 C C . VAL A 1 275 ? -12.617 -28.812 -9.203 1 98.81 275 VAL A C 1
ATOM 2160 O O . VAL A 1 275 ? -13.789 -29.125 -9.422 1 98.81 275 VAL A O 1
ATOM 2163 N N . LEU A 1 276 ? -12.133 -27.625 -9.469 1 98.88 276 LEU A N 1
ATOM 2164 C CA . LEU A 1 276 ? -12.82 -26.656 -10.305 1 98.88 276 LEU A CA 1
ATOM 2165 C C . LEU A 1 276 ? -12.109 -26.484 -11.641 1 98.88 276 LEU A C 1
ATOM 2167 O O . LEU A 1 276 ? -10.898 -26.234 -11.68 1 98.88 276 LEU A O 1
ATOM 2171 N N . VAL A 1 277 ? -12.773 -26.703 -12.758 1 98.81 277 VAL A N 1
ATOM 2172 C CA . VAL A 1 277 ? -12.258 -26.516 -14.117 1 98.81 277 VAL A CA 1
ATOM 2173 C C . VAL A 1 277 ? -13.047 -25.422 -14.812 1 98.81 277 VAL A C 1
ATOM 2175 O O . VAL A 1 277 ? -14.281 -25.469 -14.875 1 98.81 277 VAL A O 1
ATOM 2178 N N . CYS A 1 278 ? -12.406 -24.422 -15.359 1 98.81 278 CYS A N 1
ATOM 2179 C CA . CYS A 1 278 ? -13.109 -23.297 -15.969 1 98.81 278 CYS A CA 1
ATOM 2180 C C . CYS A 1 278 ? -12.492 -22.938 -17.312 1 98.81 278 CYS A C 1
ATOM 2182 O O . CYS A 1 278 ? -11.281 -23.062 -17.5 1 98.81 278 CYS A O 1
ATOM 2184 N N . GLY A 1 279 ? -13.32 -22.406 -18.219 1 98.69 279 GLY A N 1
ATOM 2185 C CA . GLY A 1 279 ? -12.875 -21.812 -19.469 1 98.69 279 GLY A CA 1
ATOM 2186 C C . GLY A 1 279 ? -12.469 -22.859 -20.5 1 98.69 279 GLY A C 1
ATOM 2187 O O . GLY A 1 279 ? -12.898 -24 -20.438 1 98.69 279 GLY A O 1
ATOM 2188 N N . GLY A 1 280 ? -11.719 -22.406 -21.469 1 98.19 280 GLY A N 1
ATOM 2189 C CA . GLY A 1 280 ? -11.359 -23.219 -22.625 1 98.19 280 GLY A CA 1
ATOM 2190 C C . GLY A 1 280 ? -12.016 -22.734 -23.906 1 98.19 280 GLY A C 1
ATOM 2191 O O . GLY A 1 280 ? -12.43 -21.578 -24.016 1 98.19 280 GLY A O 1
ATOM 2192 N N . ALA A 1 281 ? -11.93 -23.562 -24.828 1 98.38 281 ALA A N 1
ATOM 2193 C CA . ALA A 1 281 ? -12.516 -23.281 -26.125 1 98.38 281 ALA A CA 1
ATOM 2194 C C . ALA A 1 281 ? -13.266 -24.5 -26.672 1 98.38 281 ALA A C 1
ATOM 2196 O O . ALA A 1 281 ? -12.922 -25.641 -26.344 1 98.38 281 ALA A O 1
ATOM 2197 N N . PRO A 1 282 ? -14.281 -24.188 -27.484 1 97.38 282 PRO A N 1
ATOM 2198 C CA . PRO A 1 282 ? -15.07 -25.312 -28 1 97.38 282 PRO A CA 1
ATOM 2199 C C . PRO A 1 282 ? -14.25 -26.266 -28.875 1 97.38 282 PRO A C 1
ATOM 2201 O O . PRO A 1 282 ? -13.156 -25.906 -29.312 1 97.38 282 PRO A O 1
ATOM 2204 N N . ARG A 1 283 ? -15.016 -27.344 -29.016 1 92.62 283 ARG A N 1
ATOM 2205 C CA . ARG A 1 283 ? -14.398 -28.344 -29.891 1 92.62 283 ARG A CA 1
ATOM 2206 C C . ARG A 1 283 ? -14.133 -27.75 -31.281 1 92.62 283 ARG A C 1
ATOM 2208 O O . ARG A 1 283 ? -14.93 -26.969 -31.797 1 92.62 283 ARG A O 1
ATOM 2215 N N . GLU A 1 284 ? -13.156 -27.844 -32.031 1 93.44 284 GLU A N 1
ATOM 2216 C CA . GLU A 1 284 ? -12.758 -27.438 -33.375 1 93.44 284 GLU A CA 1
ATOM 2217 C C . GLU A 1 284 ? -12.141 -26.031 -33.344 1 93.44 284 GLU A C 1
ATOM 2219 O O . GLU A 1 284 ? -11.672 -25.547 -34.375 1 93.44 284 GLU A O 1
ATOM 2224 N N . ALA A 1 285 ? -12.227 -25.375 -32.219 1 96.81 285 ALA A N 1
ATOM 2225 C CA . ALA A 1 285 ? -11.781 -23.984 -32.156 1 96.81 285 ALA A CA 1
ATOM 2226 C C . ALA A 1 285 ? -10.359 -23.844 -32.656 1 96.81 285 ALA A C 1
ATOM 2228 O O . ALA A 1 285 ? -10.023 -22.828 -33.312 1 96.81 285 ALA A O 1
ATOM 2229 N N . TYR A 1 286 ? -9.523 -24.781 -32.344 1 96.81 286 TYR A N 1
ATOM 2230 C CA . TYR A 1 286 ? -8.141 -24.703 -32.812 1 96.81 286 TYR A CA 1
ATOM 2231 C C . TYR A 1 286 ? -8.07 -24.688 -34.344 1 96.81 286 TYR A C 1
ATOM 2233 O O . TYR A 1 286 ? -7.383 -23.844 -34.906 1 96.81 286 TYR A O 1
ATOM 2241 N N . LYS A 1 287 ? -8.727 -25.594 -34.938 1 95.56 287 LYS A N 1
ATOM 2242 C CA . LYS A 1 287 ? -8.781 -25.656 -36.406 1 95.56 287 LYS A CA 1
ATOM 2243 C C . LYS A 1 287 ? -9.375 -24.359 -36.969 1 95.56 287 LYS A C 1
ATOM 2245 O O . LYS A 1 287 ? -8.844 -23.797 -37.938 1 95.56 287 LYS A O 1
ATOM 2250 N N . ASN A 1 288 ? -10.484 -23.953 -36.406 1 97.25 288 ASN A N 1
ATOM 2251 C CA . ASN A 1 288 ? -11.156 -22.75 -36.844 1 97.25 288 ASN A CA 1
ATOM 2252 C C . ASN A 1 288 ? -10.25 -21.516 -36.75 1 97.25 288 ASN A C 1
ATOM 2254 O O . ASN A 1 288 ? -10.195 -20.703 -37.656 1 97.25 288 ASN A O 1
ATOM 2258 N N . ALA A 1 289 ? -9.609 -21.391 -35.625 1 96.94 289 ALA A N 1
ATOM 2259 C CA . ALA A 1 289 ? -8.734 -20.25 -35.438 1 96.94 289 ALA A CA 1
ATOM 2260 C C . ALA A 1 289 ? -7.625 -20.219 -36.469 1 96.94 289 ALA A C 1
ATOM 2262 O O . ALA A 1 289 ? -7.25 -19.141 -36.938 1 96.94 289 ALA A O 1
ATOM 2263 N N . ASN A 1 290 ? -7.086 -21.359 -36.812 1 95.38 290 ASN A N 1
ATOM 2264 C CA . ASN A 1 290 ? -6.047 -21.438 -37.812 1 95.38 290 ASN A CA 1
ATOM 2265 C C . ASN A 1 290 ? -6.59 -21.078 -39.219 1 95.38 290 ASN A C 1
ATOM 2267 O O . ASN A 1 290 ? -5.824 -20.734 -40.094 1 95.38 290 ASN A O 1
ATOM 2271 N N . ASP A 1 291 ? -7.891 -21.125 -39.375 1 96.5 291 ASP A N 1
ATOM 2272 C CA . ASP A 1 291 ? -8.547 -20.734 -40.625 1 96.5 291 ASP A CA 1
ATOM 2273 C C . ASP A 1 291 ? -9.039 -19.297 -40.531 1 96.5 291 ASP A C 1
ATOM 2275 O O . ASP A 1 291 ? -9.758 -18.828 -41.438 1 96.5 291 ASP A O 1
ATOM 2279 N N . GLY A 1 292 ? -8.781 -18.656 -39.469 1 96.44 292 GLY A N 1
ATOM 2280 C CA . GLY A 1 292 ? -9.109 -17.234 -39.344 1 96.44 292 GLY A CA 1
ATOM 2281 C C . GLY A 1 292 ? -10.445 -16.984 -38.688 1 96.44 292 GLY A C 1
ATOM 2282 O O . GLY A 1 292 ? -10.945 -15.867 -38.656 1 96.44 292 GLY A O 1
ATOM 2283 N N . LYS A 1 293 ? -11.062 -18.031 -38.188 1 97.88 293 LYS A N 1
ATOM 2284 C CA . LYS A 1 293 ? -12.312 -17.922 -37.438 1 97.88 293 LYS A CA 1
ATOM 2285 C C . LYS A 1 293 ? -12.078 -18.125 -35.969 1 97.88 293 LYS A C 1
ATOM 2287 O O . LYS A 1 293 ? -11.672 -19.203 -35.531 1 97.88 293 LYS A O 1
ATOM 2292 N N . PHE A 1 294 ? -12.422 -17.188 -35.188 1 98.31 294 PHE A N 1
ATOM 2293 C CA . PHE A 1 294 ? -12.117 -17.203 -33.75 1 98.31 294 PHE A CA 1
ATOM 2294 C C . PHE A 1 294 ? -13.383 -17.391 -32.938 1 98.31 294 PHE A C 1
ATOM 2296 O O . PHE A 1 294 ? -14.133 -16.453 -32.688 1 98.31 294 PHE A O 1
ATOM 2303 N N . ASP A 1 295 ? -13.609 -18.578 -32.469 1 98.62 295 ASP A N 1
ATOM 2304 C CA . ASP A 1 295 ? -14.797 -18.938 -31.719 1 98.62 295 ASP A CA 1
ATOM 2305 C C . ASP A 1 295 ? -14.805 -18.281 -30.344 1 98.62 295 ASP A C 1
ATOM 2307 O O . ASP A 1 295 ? -13.742 -17.984 -29.797 1 98.62 295 ASP A O 1
ATOM 2311 N N . LYS A 1 296 ? -16 -18.062 -29.859 1 98.44 296 LYS A N 1
ATOM 2312 C CA . LYS A 1 296 ? -16.125 -17.562 -28.484 1 98.44 296 LYS A CA 1
ATOM 2313 C C . LYS A 1 296 ? -15.555 -18.562 -27.484 1 98.44 296 LYS A C 1
ATOM 2315 O O . LYS A 1 296 ? -15.766 -19.766 -27.625 1 98.44 296 LYS A O 1
ATOM 2320 N N . ALA A 1 297 ? -14.781 -18.094 -26.531 1 98.75 297 ALA A N 1
ATOM 2321 C CA . ALA A 1 297 ? -14.281 -18.922 -25.438 1 98.75 297 ALA A CA 1
ATOM 2322 C C . ALA A 1 297 ? -15.422 -19.453 -24.578 1 98.75 297 ALA A C 1
ATOM 2324 O O . ALA A 1 297 ? -16.531 -18.906 -24.609 1 98.75 297 ALA A O 1
ATOM 2325 N N . LEU A 1 298 ? -15.125 -20.438 -23.859 1 98.69 298 LEU A N 1
ATOM 2326 C CA . LEU A 1 298 ? -16.141 -21 -22.969 1 98.69 298 LEU A CA 1
ATOM 2327 C C . LEU A 1 298 ? -16.312 -20.141 -21.719 1 98.69 298 LEU A C 1
ATOM 2329 O O . LEU A 1 298 ? -15.336 -19.609 -21.188 1 98.69 298 LEU A O 1
ATOM 2333 N N . ASP A 1 299 ? -17.516 -19.953 -21.266 1 98.31 299 ASP A N 1
ATOM 2334 C CA . ASP A 1 299 ? -17.812 -19.266 -20.016 1 98.31 299 ASP A CA 1
ATOM 2335 C C . ASP A 1 299 ? -18.219 -20.25 -18.922 1 98.31 299 ASP A C 1
ATOM 2337 O O . ASP A 1 299 ? -18.672 -19.828 -17.844 1 98.31 299 ASP A O 1
ATOM 2341 N N . SER A 1 300 ? -18.031 -21.484 -19.141 1 98.06 300 SER A N 1
ATOM 2342 C CA . SER A 1 300 ? -18.484 -22.516 -18.188 1 98.06 300 SER A CA 1
ATOM 2343 C C . SER A 1 300 ? -17.375 -22.891 -17.219 1 98.06 300 SER A C 1
ATOM 2345 O O . SER A 1 300 ? -16.188 -22.906 -17.594 1 98.06 300 SER A O 1
ATOM 2347 N N . CYS A 1 301 ? -17.797 -23.234 -16.031 1 98.38 301 CYS A N 1
ATOM 2348 C CA . CYS A 1 301 ? -16.984 -23.875 -15 1 98.38 301 CYS A CA 1
ATOM 2349 C C . CYS A 1 301 ? -17.656 -25.156 -14.5 1 98.38 301 CYS A C 1
ATOM 2351 O O . CYS A 1 301 ? -18.875 -25.188 -14.312 1 98.38 301 CYS A O 1
ATOM 2353 N N . GLY A 1 302 ? -16.859 -26.188 -14.398 1 98.44 302 GLY A N 1
ATOM 2354 C CA . GLY A 1 302 ? -17.328 -27.422 -13.781 1 98.44 302 GLY A CA 1
ATOM 2355 C C . GLY A 1 302 ? -16.641 -27.719 -12.461 1 98.44 302 GLY A C 1
ATOM 2356 O O . GLY A 1 302 ? -15.414 -27.672 -12.367 1 98.44 302 GLY A O 1
ATOM 2357 N N . ARG A 1 303 ? -17.438 -27.953 -11.484 1 98.38 303 ARG A N 1
ATOM 2358 C CA . ARG A 1 303 ? -16.953 -28.344 -10.164 1 98.38 303 ARG A CA 1
ATOM 2359 C C . ARG A 1 303 ? -17.312 -29.781 -9.844 1 98.38 303 ARG A C 1
ATOM 2361 O O . ARG A 1 303 ? -18.438 -30.219 -10.094 1 98.38 303 ARG A O 1
ATOM 2368 N N . ILE A 1 304 ? -16.344 -30.578 -9.352 1 98.62 304 ILE A N 1
ATOM 2369 C CA . ILE A 1 304 ? -16.609 -31.984 -9.078 1 98.62 304 ILE A CA 1
ATOM 2370 C C . ILE A 1 304 ? -15.922 -32.406 -7.773 1 98.62 304 ILE A C 1
ATOM 2372 O O . ILE A 1 304 ? -14.789 -31.984 -7.512 1 98.62 304 ILE A O 1
ATOM 2376 N N . GLN A 1 305 ? -16.609 -33.094 -6.926 1 98.31 305 GLN A N 1
ATOM 2377 C CA . GLN A 1 305 ? -16.047 -33.656 -5.707 1 98.31 305 GLN A CA 1
ATOM 2378 C C . GLN A 1 305 ? -15.438 -35.031 -5.984 1 98.31 305 GLN A C 1
ATOM 2380 O O . GLN A 1 305 ? -16.125 -36.031 -5.965 1 98.31 305 GLN A O 1
ATOM 2385 N N . ILE A 1 306 ? -14.172 -35.062 -6.02 1 98.25 306 ILE A N 1
ATOM 2386 C CA . ILE A 1 306 ? -13.508 -36.281 -6.477 1 98.25 306 ILE A CA 1
ATOM 2387 C C . ILE A 1 306 ? -13.43 -37.312 -5.328 1 98.25 306 ILE A C 1
ATOM 2389 O O . ILE A 1 306 ? -13.117 -38.469 -5.539 1 98.25 306 ILE A O 1
ATOM 2393 N N . SER A 1 307 ? -13.75 -36.875 -4.125 1 96.5 307 SER A N 1
ATOM 2394 C CA . SER A 1 307 ? -13.805 -37.75 -2.975 1 96.5 307 SER A CA 1
ATOM 2395 C C . SER A 1 307 ? -15.172 -38.438 -2.867 1 96.5 307 SER A C 1
ATOM 2397 O O . SER A 1 307 ? -15.352 -39.344 -2.068 1 96.5 307 SER A O 1
ATOM 2399 N N . ASP A 1 308 ? -16.109 -37.969 -3.648 1 96.69 308 ASP A N 1
ATOM 2400 C CA . ASP A 1 308 ? -17.438 -38.531 -3.635 1 96.69 308 ASP A CA 1
ATOM 2401 C C . ASP A 1 308 ? -17.469 -39.906 -4.34 1 96.69 308 ASP A C 1
ATOM 2403 O O . ASP A 1 308 ? -16.859 -40.062 -5.402 1 96.69 308 ASP A O 1
ATOM 2407 N N . PRO A 1 309 ? -18.141 -40.875 -3.744 1 95.44 309 PRO A N 1
ATOM 2408 C CA . PRO A 1 309 ? -18.234 -42.188 -4.402 1 95.44 309 PRO A CA 1
ATOM 2409 C C . PRO A 1 309 ? -18.953 -42.094 -5.746 1 95.44 309 PRO A C 1
ATOM 2411 O O . PRO A 1 309 ? -18.703 -42.938 -6.633 1 95.44 309 PRO A O 1
ATOM 2414 N N . ASP A 1 310 ? -19.812 -41.219 -5.855 1 96.94 310 ASP A N 1
ATOM 2415 C CA . ASP A 1 310 ? -20.516 -41 -7.105 1 96.94 310 ASP A CA 1
ATOM 2416 C C . ASP A 1 310 ? -20.375 -39.531 -7.566 1 96.94 310 ASP A C 1
ATOM 2418 O O . ASP A 1 310 ? -21.344 -38.781 -7.566 1 96.94 310 ASP A O 1
ATOM 2422 N N . PRO A 1 311 ? -19.234 -39.188 -7.996 1 97.69 311 PRO A N 1
ATOM 2423 C CA . PRO A 1 311 ? -18.953 -37.812 -8.336 1 97.69 311 PRO A CA 1
ATOM 2424 C C . PRO A 1 311 ? -19.75 -37.312 -9.547 1 97.69 311 PRO A C 1
ATOM 2426 O O . PRO A 1 311 ? -19.906 -38.062 -10.523 1 97.69 311 PRO A O 1
ATOM 2429 N N . GLN A 1 312 ? -20.312 -36.156 -9.477 1 97.75 312 GLN A N 1
ATOM 2430 C CA . GLN A 1 312 ? -21.016 -35.469 -10.562 1 97.75 312 GLN A CA 1
ATOM 2431 C C . GLN A 1 312 ? -20.5 -34.062 -10.758 1 97.75 312 GLN A C 1
ATOM 2433 O O . GLN A 1 312 ? -20.188 -33.375 -9.789 1 97.75 312 GLN A O 1
ATOM 2438 N N . TRP A 1 313 ? -20.484 -33.688 -12 1 98.38 313 TRP A N 1
ATOM 2439 C CA . TRP A 1 313 ? -20.125 -32.312 -12.297 1 98.38 313 TRP A CA 1
ATOM 2440 C C . TRP A 1 313 ? -21.281 -31.375 -11.961 1 98.38 313 TRP A C 1
ATOM 2442 O O . TRP A 1 313 ? -22.438 -31.656 -12.281 1 98.38 313 TRP A O 1
ATOM 2452 N N . VAL A 1 314 ? -21 -30.312 -11.273 1 97.44 314 VAL A N 1
ATOM 2453 C CA . VAL A 1 314 ? -21.891 -29.172 -11.117 1 97.44 314 VAL A CA 1
ATOM 2454 C C . VAL A 1 314 ? -21.391 -28.016 -11.977 1 97.44 314 VAL A C 1
ATOM 2456 O O . VAL A 1 314 ? -20.297 -27.484 -11.75 1 97.44 314 VAL A O 1
ATOM 2459 N N . MET A 1 315 ? -22.203 -27.641 -12.922 1 97.81 315 MET A N 1
ATOM 2460 C CA . MET A 1 315 ? -21.781 -26.641 -13.891 1 97.81 315 MET A CA 1
ATOM 2461 C C . MET A 1 315 ? -22.203 -25.234 -13.445 1 97.81 315 MET A C 1
ATOM 2463 O O . MET A 1 315 ? -23.312 -25.062 -12.914 1 97.81 315 MET A O 1
ATOM 2467 N N . GLU A 1 316 ? -21.344 -24.312 -13.602 1 97.31 316 GLU A N 1
ATOM 2468 C CA . GLU A 1 316 ? -21.578 -22.906 -13.344 1 97.31 316 GLU A CA 1
ATOM 2469 C C . GLU A 1 316 ? -21.125 -22.031 -14.508 1 97.31 316 GLU A C 1
ATOM 2471 O O . GLU A 1 316 ? -20.344 -22.484 -15.352 1 97.31 316 GLU A O 1
ATOM 2476 N N . THR A 1 317 ? -21.625 -20.812 -14.594 1 97.38 317 THR A N 1
ATOM 2477 C CA . THR A 1 317 ? -21.297 -19.891 -15.688 1 97.38 317 THR A CA 1
ATOM 2478 C C . THR A 1 317 ? -20.5 -18.703 -15.164 1 97.38 317 THR A C 1
ATOM 2480 O O . THR A 1 317 ? -20.969 -17.984 -14.273 1 97.38 317 THR A O 1
ATOM 2483 N N . MET A 1 318 ? -19.328 -18.516 -15.672 1 95.94 318 MET A N 1
ATOM 2484 C CA . MET A 1 318 ? -18.547 -17.328 -15.352 1 95.94 318 MET A CA 1
ATOM 2485 C C . MET A 1 318 ? -19.156 -16.078 -16 1 95.94 318 MET A C 1
ATOM 2487 O O . MET A 1 318 ? -19.734 -16.156 -17.078 1 95.94 318 MET A O 1
ATOM 2491 N N . PRO A 1 319 ? -18.922 -14.945 -15.43 1 96.81 319 PRO A N 1
ATOM 2492 C CA . PRO A 1 319 ? -19.438 -13.711 -16.047 1 96.81 319 PRO A CA 1
ATOM 2493 C C . PRO A 1 319 ? -18.672 -13.32 -17.297 1 96.81 319 PRO A C 1
ATOM 2495 O O . PRO A 1 319 ? -19.203 -12.594 -18.156 1 96.81 319 PRO A O 1
ATOM 2498 N N . LEU A 1 320 ? -17.453 -13.773 -17.5 1 97.31 320 LEU A N 1
ATOM 2499 C CA . LEU A 1 320 ? -16.609 -13.469 -18.656 1 97.31 320 LEU A CA 1
ATOM 2500 C C . LEU A 1 320 ? -16.016 -14.742 -19.25 1 97.31 320 LEU A C 1
ATOM 2502 O O . LEU A 1 320 ? -15.18 -15.391 -18.625 1 97.31 320 LEU A O 1
ATOM 2506 N N . ALA A 1 321 ? -16.391 -15.062 -20.469 1 98.38 321 ALA A N 1
ATOM 2507 C CA . ALA A 1 321 ? -15.797 -16.203 -21.156 1 98.38 321 ALA A CA 1
ATOM 2508 C C . ALA A 1 321 ? -14.281 -16.047 -21.266 1 98.38 321 ALA A C 1
ATOM 2510 O O . ALA A 1 321 ? -13.789 -14.93 -21.438 1 98.38 321 ALA A O 1
ATOM 2511 N N . ARG A 1 322 ? -13.656 -17.234 -21.203 1 98.19 322 ARG A N 1
ATOM 2512 C CA . ARG A 1 322 ? -12.211 -17.016 -21.094 1 98.19 322 ARG A CA 1
ATOM 2513 C C . ARG A 1 322 ? -11.445 -18.219 -21.625 1 98.19 322 ARG A C 1
ATOM 2515 O O . ARG A 1 322 ? -11.695 -19.359 -21.219 1 98.19 322 ARG A O 1
ATOM 2522 N N . VAL A 1 323 ? -10.562 -18 -22.531 1 98.38 323 VAL A N 1
ATOM 2523 C CA . VAL A 1 323 ? -9.477 -18.891 -22.906 1 98.38 323 VAL A CA 1
ATOM 2524 C C . VAL A 1 323 ? -8.148 -18.328 -22.422 1 98.38 323 VAL A C 1
ATOM 2526 O O . VAL A 1 323 ? -7.965 -17.109 -22.359 1 98.38 323 VAL A O 1
ATOM 2529 N N . MET A 1 324 ? -7.215 -19.203 -22 1 97.88 324 MET A N 1
ATOM 2530 C CA . MET A 1 324 ? -5.902 -18.844 -21.484 1 97.88 324 MET A CA 1
ATOM 2531 C C . MET A 1 324 ? -6.035 -18.062 -20.172 1 97.88 324 MET A C 1
ATOM 2533 O O . MET A 1 324 ? -5.258 -17.141 -19.922 1 97.88 324 MET A O 1
ATOM 2537 N N . GLY A 1 325 ? -7.039 -18.375 -19.438 1 98.12 325 GLY A N 1
ATOM 2538 C CA . GLY A 1 325 ? -7.137 -17.797 -18.109 1 98.12 325 GLY A CA 1
ATOM 2539 C C . GLY A 1 325 ? -6.316 -18.547 -17.078 1 98.12 325 GLY A C 1
ATOM 2540 O O . GLY A 1 325 ? -6.246 -19.781 -17.109 1 98.12 325 GLY A O 1
ATOM 2541 N N . ASP A 1 326 ? -5.695 -17.844 -16.188 1 98.62 326 ASP A N 1
ATOM 2542 C CA . ASP A 1 326 ? -5.02 -18.469 -15.047 1 98.62 326 ASP A CA 1
ATOM 2543 C C . ASP A 1 326 ? -5.945 -18.547 -13.836 1 98.62 326 ASP A C 1
ATOM 2545 O O . ASP A 1 326 ? -6.723 -17.625 -13.578 1 98.62 326 ASP A O 1
ATOM 2549 N N . MET A 1 327 ? -5.875 -19.641 -13.148 1 98.81 327 MET A N 1
ATOM 2550 C CA . MET A 1 327 ? -6.59 -19.797 -11.883 1 98.81 327 MET A CA 1
ATOM 2551 C C . MET A 1 327 ? -5.613 -20 -10.734 1 98.81 327 MET A C 1
ATOM 2553 O O . MET A 1 327 ? -4.777 -20.906 -10.773 1 98.81 327 MET A O 1
ATOM 2557 N N . LEU A 1 328 ? -5.742 -19.156 -9.758 1 98.69 328 LEU A N 1
ATOM 2558 C CA . LEU A 1 328 ? -4.859 -19.188 -8.594 1 98.69 328 LEU A CA 1
ATOM 2559 C C . LEU A 1 328 ? -5.664 -19.25 -7.301 1 98.69 328 LEU A C 1
ATOM 2561 O O . LEU A 1 328 ? -6.711 -18.609 -7.18 1 98.69 328 LEU A O 1
ATOM 2565 N N . LEU A 1 329 ? -5.152 -19.984 -6.363 1 98.81 329 LEU A N 1
ATOM 2566 C CA . LEU A 1 329 ? -5.695 -19.969 -5.012 1 98.81 329 LEU A CA 1
ATOM 2567 C C . LEU A 1 329 ? -5.133 -18.812 -4.211 1 98.81 329 LEU A C 1
ATOM 2569 O O . LEU A 1 329 ? -3.914 -18.641 -4.125 1 98.81 329 LEU A O 1
ATOM 2573 N N . LEU A 1 330 ? -6.031 -18.031 -3.676 1 98.81 330 LEU A N 1
ATOM 2574 C CA . LEU A 1 330 ? -5.633 -16.922 -2.805 1 98.81 330 LEU A CA 1
ATOM 2575 C C . LEU A 1 330 ? -5.566 -17.391 -1.351 1 98.81 330 LEU A C 1
ATOM 2577 O O . LEU A 1 330 ? -6.191 -18.375 -0.978 1 98.81 330 LEU A O 1
ATOM 2581 N N . PRO A 1 331 ? -4.863 -16.672 -0.509 1 98.81 331 PRO A N 1
ATOM 2582 C CA . PRO A 1 331 ? -4.648 -17.125 0.867 1 98.81 331 PRO A CA 1
ATOM 2583 C C . PRO A 1 331 ? -5.953 -17.266 1.649 1 98.81 331 PRO A C 1
ATOM 2585 O O . PRO A 1 331 ? -6.02 -18.047 2.611 1 98.81 331 PRO A O 1
ATOM 2588 N N . ASN A 1 332 ? -6.949 -16.547 1.272 1 98.44 332 ASN A N 1
ATOM 2589 C CA . ASN A 1 332 ? -8.211 -16.594 2.012 1 98.44 332 ASN A CA 1
ATOM 2590 C C . ASN A 1 332 ? -9.109 -17.719 1.518 1 98.44 332 ASN A C 1
ATOM 2592 O O . ASN A 1 332 ? -10.227 -17.891 2.018 1 98.44 332 ASN A O 1
ATOM 2596 N N . GLY A 1 333 ? -8.703 -18.438 0.486 1 98.44 333 GLY A N 1
ATOM 2597 C CA . GLY A 1 333 ? -9.469 -19.578 0.003 1 98.44 333 GLY A CA 1
ATOM 2598 C C . GLY A 1 333 ? -10.219 -19.297 -1.281 1 98.44 333 GLY A C 1
ATOM 2599 O O . GLY A 1 333 ? -10.719 -20.219 -1.934 1 98.44 333 GLY A O 1
ATOM 2600 N N . ASP A 1 334 ? -10.273 -18.078 -1.705 1 98.62 334 ASP A N 1
ATOM 2601 C CA . ASP A 1 334 ? -10.906 -17.734 -2.973 1 98.62 334 ASP A CA 1
ATOM 2602 C C . ASP A 1 334 ? -10.047 -18.156 -4.156 1 98.62 334 ASP A C 1
ATOM 2604 O O . ASP A 1 334 ? -8.859 -18.453 -3.992 1 98.62 334 ASP A O 1
ATOM 2608 N N . VAL A 1 335 ? -10.695 -18.25 -5.309 1 98.88 335 VAL A N 1
ATOM 2609 C CA . VAL A 1 335 ? -10 -18.516 -6.562 1 98.88 335 VAL A CA 1
ATOM 2610 C C . VAL A 1 335 ? -9.977 -17.25 -7.422 1 98.88 335 VAL A C 1
ATOM 2612 O O . VAL A 1 335 ? -11.023 -16.625 -7.652 1 98.88 335 VAL A O 1
ATOM 2615 N N . LEU A 1 336 ? -8.805 -16.859 -7.809 1 98.81 336 LEU A N 1
ATOM 2616 C CA . LEU A 1 336 ? -8.672 -15.773 -8.766 1 98.81 336 LEU A CA 1
ATOM 2617 C C . LEU A 1 336 ? -8.594 -16.297 -10.195 1 98.81 336 LEU A C 1
ATOM 2619 O O . LEU A 1 336 ? -7.812 -17.203 -10.477 1 98.81 336 LEU A O 1
ATOM 2623 N N . ILE A 1 337 ? -9.398 -15.859 -11.07 1 98.81 337 ILE A N 1
ATOM 2624 C CA . ILE A 1 337 ? -9.344 -16.094 -12.508 1 98.81 337 ILE A CA 1
ATOM 2625 C C . ILE A 1 337 ? -8.883 -14.828 -13.227 1 98.81 337 ILE A C 1
ATOM 2627 O O . ILE A 1 337 ? -9.547 -13.789 -13.148 1 98.81 337 ILE A O 1
ATOM 2631 N N . ILE A 1 338 ? -7.773 -14.93 -13.914 1 98.69 338 ILE A N 1
ATOM 2632 C CA . ILE A 1 338 ? -7.121 -13.719 -14.406 1 98.69 338 ILE A CA 1
ATOM 2633 C C . ILE A 1 338 ? -6.508 -13.977 -15.781 1 98.69 338 ILE A C 1
ATOM 2635 O O . ILE A 1 338 ? -6.402 -15.133 -16.203 1 98.69 338 ILE A O 1
ATOM 2639 N N . ASN A 1 339 ? -6.16 -12.906 -16.609 1 98.56 339 ASN A N 1
ATOM 2640 C CA . ASN A 1 339 ? -5.582 -12.977 -17.953 1 98.56 339 ASN A CA 1
ATOM 2641 C C . ASN A 1 339 ? -6.551 -13.602 -18.938 1 98.56 339 ASN A C 1
ATOM 2643 O O . ASN A 1 339 ? -7.73 -13.797 -18.641 1 98.56 339 ASN A O 1
ATOM 2647 N N . GLY A 1 340 ? -6.133 -13.742 -20.172 1 98.44 340 GLY A N 1
ATOM 2648 C CA . GLY A 1 340 ? -6.852 -14.516 -21.172 1 98.44 340 GLY A CA 1
ATOM 2649 C C . GLY A 1 340 ? -7.613 -13.648 -22.156 1 98.44 340 GLY A C 1
ATOM 2650 O O . GLY A 1 340 ? -7.422 -12.43 -22.203 1 98.44 340 GLY A O 1
ATOM 2651 N N . ALA A 1 341 ? -8.414 -14.344 -22.938 1 98.56 341 ALA A N 1
ATOM 2652 C CA . ALA A 1 341 ? -9.195 -13.734 -24.016 1 98.56 341 ALA A CA 1
ATOM 2653 C C . ALA A 1 341 ? -10.594 -14.352 -24.094 1 98.56 341 ALA A C 1
ATOM 2655 O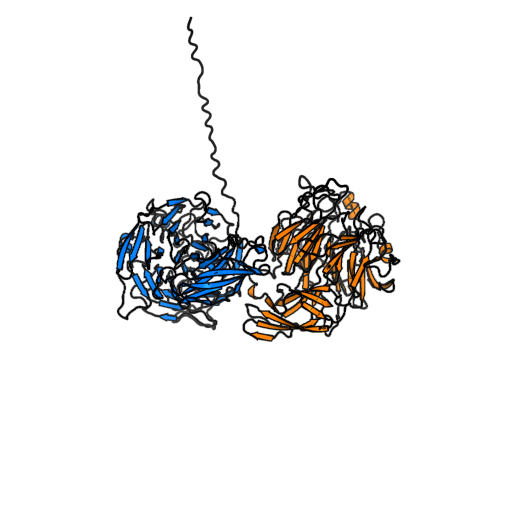 O . ALA A 1 341 ? -10.812 -15.461 -23.594 1 98.56 341 ALA A O 1
ATOM 2656 N N . SER A 1 342 ? -11.469 -13.609 -24.781 1 98.62 342 SER A N 1
ATOM 2657 C CA . SER A 1 342 ? -12.844 -14.086 -24.844 1 98.62 342 SER A CA 1
ATOM 2658 C C . SER A 1 342 ? -13.125 -14.797 -26.156 1 98.62 342 SER A C 1
ATOM 2660 O O . SER A 1 342 ? -14.242 -15.266 -26.391 1 98.62 342 SER A O 1
ATOM 2662 N N . ALA A 1 343 ? -12.109 -14.922 -27 1 98.56 343 ALA A N 1
ATOM 2663 C CA . ALA A 1 343 ? -12.281 -15.641 -28.266 1 98.56 343 ALA A CA 1
ATOM 2664 C C . ALA A 1 343 ? -10.961 -16.234 -28.734 1 98.56 343 ALA A C 1
ATOM 2666 O O . ALA A 1 343 ? -9.891 -15.672 -28.484 1 98.56 343 ALA A O 1
ATOM 2667 N N . GLY A 1 344 ? -11.125 -17.406 -29.422 1 98.25 344 GLY A N 1
ATOM 2668 C CA . GLY A 1 344 ? -9.969 -18.062 -30 1 98.25 344 GLY A CA 1
ATOM 2669 C C . GLY A 1 344 ? -9.438 -19.203 -29.156 1 98.25 344 GLY A C 1
ATOM 2670 O O . GLY A 1 344 ? -10.211 -19.953 -28.562 1 98.25 344 GLY A O 1
ATOM 2671 N N . VAL A 1 345 ? -8.078 -19.453 -29.297 1 97.62 345 VAL A N 1
ATOM 2672 C CA . VAL A 1 345 ? -7.375 -20.516 -28.578 1 97.62 345 VAL A CA 1
ATOM 2673 C C . VAL A 1 345 ? -5.957 -20.047 -28.25 1 97.62 345 VAL A C 1
ATOM 2675 O O . VAL A 1 345 ? -5.555 -18.938 -28.609 1 97.62 345 VAL A O 1
ATOM 2678 N N . ALA A 1 346 ? -5.285 -20.844 -27.516 1 96.5 346 ALA A N 1
ATOM 2679 C CA . ALA A 1 346 ? -3.873 -20.578 -27.234 1 96.5 346 ALA A CA 1
ATOM 2680 C C . ALA A 1 346 ? -3.018 -20.859 -28.469 1 96.5 346 ALA A C 1
ATOM 2682 O O . ALA A 1 346 ? -3.367 -21.719 -29.297 1 96.5 346 ALA A O 1
ATOM 2683 N N . GLY A 1 347 ? -1.921 -20.219 -28.516 1 92.5 347 GLY A N 1
ATOM 2684 C CA . GLY A 1 347 ? -1.026 -20.281 -29.656 1 92.5 347 GLY A CA 1
ATOM 2685 C C . GLY A 1 347 ? -0.747 -18.922 -30.266 1 92.5 347 GLY A C 1
ATOM 2686 O O . GLY A 1 347 ? -1.363 -17.922 -29.875 1 92.5 347 GLY A O 1
ATOM 2687 N N . TRP A 1 348 ? 0.105 -18.891 -31.219 1 88.44 348 TRP A N 1
ATOM 2688 C CA . TRP A 1 348 ? 0.53 -17.625 -31.812 1 88.44 348 TRP A CA 1
ATOM 2689 C C . TRP A 1 348 ? -0.585 -17.016 -32.656 1 88.44 348 TRP A C 1
ATOM 2691 O O . TRP A 1 348 ? -1.052 -17.641 -33.625 1 88.44 348 TRP A O 1
ATOM 2701 N N . GLU A 1 349 ? -1.005 -15.836 -32.25 1 91.62 349 GLU A N 1
ATOM 2702 C CA . GLU A 1 349 ? -1.893 -14.992 -33.062 1 91.62 349 GLU A CA 1
ATOM 2703 C C . GLU A 1 349 ? -3.299 -15.586 -33.125 1 91.62 349 GLU A C 1
ATOM 2705 O O . GLU A 1 349 ? -4.055 -15.289 -34.062 1 91.62 349 GLU A O 1
ATOM 2710 N N . LEU A 1 350 ? -3.658 -16.359 -32.188 1 95.94 350 LEU A N 1
ATOM 2711 C CA . LEU A 1 350 ? -4.891 -17.125 -32.344 1 95.94 350 LEU A CA 1
ATOM 2712 C C . LEU A 1 350 ? -5.945 -16.641 -31.344 1 95.94 350 LEU A C 1
ATOM 2714 O O . LEU A 1 350 ? -7.062 -17.172 -31.312 1 95.94 350 LEU A O 1
ATOM 2718 N N . ALA A 1 351 ? -5.645 -15.719 -30.531 1 96.75 351 ALA A N 1
ATOM 2719 C CA . ALA A 1 351 ? -6.602 -15.195 -29.562 1 96.75 351 ALA A CA 1
ATOM 2720 C C . ALA A 1 351 ? -7.125 -13.828 -30 1 96.75 351 ALA A C 1
ATOM 2722 O O . ALA A 1 351 ? -6.43 -13.07 -30.672 1 96.75 351 ALA A O 1
ATOM 2723 N N . ARG A 1 352 ? -8.375 -13.531 -29.656 1 97.5 352 ARG A N 1
ATOM 2724 C CA . ARG A 1 352 ? -9.008 -12.242 -29.906 1 97.5 352 ARG A CA 1
ATOM 2725 C C . ARG A 1 352 ? -9.75 -11.758 -28.656 1 97.5 352 ARG A C 1
ATOM 2727 O O . ARG A 1 352 ? -10.195 -12.562 -27.844 1 97.5 352 ARG A O 1
ATOM 2734 N N . ASP A 1 353 ? -9.82 -10.414 -28.484 1 97.69 353 ASP A N 1
ATOM 2735 C CA . ASP A 1 353 ? -10.633 -9.766 -27.469 1 97.69 353 ASP A CA 1
ATOM 2736 C C . ASP A 1 353 ? -10.125 -10.094 -26.062 1 97.69 353 ASP A C 1
ATOM 2738 O O . ASP A 1 353 ? -10.82 -10.734 -25.281 1 97.69 353 ASP A O 1
ATOM 2742 N N . PRO A 1 354 ? -8.992 -9.523 -25.688 1 97.94 354 PRO A N 1
ATOM 2743 C CA . PRO A 1 354 ? -8.438 -9.773 -24.344 1 97.94 354 PRO A CA 1
ATOM 2744 C C . PRO A 1 354 ? -9.422 -9.445 -23.234 1 97.94 354 PRO A C 1
ATOM 2746 O O . PRO A 1 354 ? -10.164 -8.469 -23.328 1 97.94 354 PRO A O 1
ATOM 2749 N N . VAL A 1 355 ? -9.492 -10.297 -22.234 1 98.31 355 VAL A N 1
ATOM 2750 C CA . VAL A 1 355 ? -10.297 -10.047 -21.047 1 98.31 355 VAL A CA 1
ATOM 2751 C C . VAL A 1 355 ? -9.445 -9.359 -19.984 1 98.31 355 VAL A C 1
ATOM 2753 O O . VAL A 1 355 ? -8.617 -10 -19.328 1 98.31 355 VAL A O 1
ATOM 2756 N N . LEU A 1 356 ? -9.711 -8.172 -19.656 1 98 356 LEU A N 1
ATOM 2757 C CA . LEU A 1 356 ? -8.828 -7.344 -18.844 1 98 356 LEU A CA 1
ATOM 2758 C C . LEU A 1 356 ? -9.18 -7.453 -17.359 1 98 356 LEU A C 1
ATOM 2760 O O . LEU A 1 356 ? -8.344 -7.191 -16.5 1 98 356 LEU A O 1
ATOM 2764 N N . SER A 1 357 ? -10.43 -7.848 -17.062 1 98.12 357 SER A N 1
ATOM 2765 C CA . SER A 1 357 ? -10.898 -7.879 -15.68 1 98.12 357 SER A CA 1
ATOM 2766 C C . SER A 1 357 ? -10.648 -9.242 -15.039 1 98.12 357 SER A C 1
ATOM 2768 O O . SER A 1 357 ? -11.062 -10.273 -15.578 1 98.12 357 SER A O 1
ATOM 2770 N N . PRO A 1 358 ? -10.016 -9.289 -13.875 1 98.5 358 PRO A N 1
ATOM 2771 C CA . PRO A 1 358 ? -10.031 -10.531 -13.102 1 98.5 358 PRO A CA 1
ATOM 2772 C C . PRO A 1 358 ? -11.406 -10.859 -12.539 1 98.5 358 PRO A C 1
ATOM 2774 O O . PRO A 1 358 ? -12.281 -9.984 -12.484 1 98.5 358 PRO A O 1
ATOM 2777 N N . VAL A 1 359 ? -11.555 -12.086 -12.203 1 98.38 359 VAL A N 1
ATOM 2778 C CA . VAL A 1 359 ? -12.758 -12.562 -11.539 1 98.38 359 VAL A CA 1
ATOM 2779 C C . VAL A 1 359 ? -12.383 -13.359 -10.297 1 98.38 359 VAL A C 1
ATOM 2781 O O . VAL A 1 359 ? -11.492 -14.211 -10.344 1 98.38 359 VAL A O 1
ATOM 2784 N N . ILE A 1 360 ? -13.07 -13.062 -9.211 1 98.5 360 ILE A N 1
ATOM 2785 C CA . ILE A 1 360 ? -12.914 -13.844 -7.988 1 98.5 360 ILE A CA 1
ATOM 2786 C C . ILE A 1 360 ? -14.055 -14.859 -7.875 1 98.5 360 ILE A C 1
ATOM 2788 O O . ILE A 1 360 ? -15.219 -14.523 -8.094 1 98.5 360 ILE A O 1
ATOM 2792 N N . TYR A 1 361 ? -13.688 -16.078 -7.613 1 98.56 361 TYR A N 1
ATOM 2793 C CA . TYR A 1 361 ? -14.633 -17.141 -7.309 1 98.56 361 TYR A CA 1
ATOM 2794 C C . TYR A 1 361 ? -14.562 -17.531 -5.832 1 98.56 361 TYR A C 1
ATOM 2796 O O . TYR A 1 361 ? -13.531 -17.984 -5.352 1 98.56 361 TYR A O 1
ATOM 2804 N N . GLY A 1 362 ? -15.617 -17.312 -5.117 1 98.25 362 GLY A N 1
ATOM 2805 C CA . GLY A 1 362 ? -15.727 -17.75 -3.736 1 98.25 362 GLY A CA 1
ATOM 2806 C C . GLY A 1 362 ? -16.359 -19.109 -3.596 1 98.25 362 GLY A C 1
ATOM 2807 O O . GLY A 1 362 ? -17.594 -19.234 -3.615 1 98.25 362 GLY A O 1
ATOM 2808 N N . PRO A 1 363 ? -15.609 -20.078 -3.35 1 97.62 363 PRO A N 1
ATOM 2809 C CA . PRO A 1 363 ? -16.156 -21.438 -3.377 1 97.62 363 PRO A CA 1
ATOM 2810 C C . PRO A 1 363 ? -17.188 -21.688 -2.277 1 97.62 363 PRO A C 1
ATOM 2812 O O . PRO A 1 363 ? -18.031 -22.562 -2.412 1 97.62 363 PRO A O 1
ATOM 2815 N N . ASP A 1 364 ? -17.109 -20.922 -1.211 1 95.25 364 ASP A N 1
ATOM 2816 C CA . ASP A 1 364 ? -18 -21.188 -0.077 1 95.25 364 ASP A CA 1
ATOM 2817 C C . ASP A 1 364 ? -19.219 -20.266 -0.119 1 95.25 364 ASP A C 1
ATOM 2819 O O . ASP A 1 364 ? -20.109 -20.359 0.737 1 95.25 364 ASP A O 1
ATOM 2823 N N . LYS A 1 365 ? -19.266 -19.422 -1.075 1 95.62 365 LYS A N 1
ATOM 2824 C CA . LYS A 1 365 ? -20.406 -18.531 -1.229 1 95.62 365 LYS A CA 1
ATOM 2825 C C . LYS A 1 365 ? -21.578 -19.25 -1.904 1 95.62 365 LYS A C 1
ATOM 2827 O O . LYS A 1 365 ? -21.391 -20.328 -2.494 1 95.62 365 LYS A O 1
ATOM 2832 N N . PRO A 1 366 ? -22.781 -18.672 -1.808 1 94.56 366 PRO A N 1
ATOM 2833 C CA . PRO A 1 366 ? -23.906 -19.266 -2.523 1 94.56 366 PRO A CA 1
ATOM 2834 C C . PRO A 1 366 ? -23.703 -19.281 -4.039 1 94.56 366 PRO A C 1
ATOM 2836 O O . PRO A 1 366 ? -23.078 -18.375 -4.586 1 94.56 366 PRO A O 1
ATOM 2839 N N . ILE A 1 367 ? -24.234 -20.312 -4.715 1 89.56 367 ILE A N 1
ATOM 2840 C CA . ILE A 1 367 ? -24 -20.609 -6.125 1 89.56 367 ILE A CA 1
ATOM 2841 C C . ILE A 1 367 ? -24.266 -19.344 -6.957 1 89.56 367 ILE A C 1
ATOM 2843 O O . ILE A 1 367 ? -23.547 -19.078 -7.93 1 89.56 367 ILE A O 1
ATOM 2847 N N . ASP A 1 368 ? -25.172 -18.531 -6.609 1 88.06 368 ASP A N 1
ATOM 2848 C CA . ASP A 1 368 ? -25.547 -17.375 -7.406 1 88.06 368 ASP A CA 1
ATOM 2849 C C . ASP A 1 368 ? -24.703 -16.156 -7.051 1 88.06 368 ASP A C 1
ATOM 2851 O O . ASP A 1 368 ? -24.844 -15.086 -7.652 1 88.06 368 ASP A O 1
ATOM 2855 N N . ALA A 1 369 ? -23.688 -16.359 -6.18 1 93.12 369 ALA A N 1
ATOM 2856 C CA . ALA A 1 369 ? -22.906 -15.211 -5.703 1 93.12 369 ALA A CA 1
ATOM 2857 C C . ALA A 1 369 ? -21.422 -15.539 -5.664 1 93.12 369 ALA A C 1
ATOM 2859 O O . ALA A 1 369 ? -20.656 -14.859 -4.988 1 93.12 369 ALA A O 1
ATOM 2860 N N . ARG A 1 370 ? -21.016 -16.516 -6.426 1 97.38 370 ARG A N 1
ATOM 2861 C CA . ARG A 1 370 ? -19.656 -17 -6.258 1 97.38 370 ARG A CA 1
ATOM 2862 C C . ARG A 1 370 ? -18.672 -16.219 -7.133 1 97.38 370 ARG A C 1
ATOM 2864 O O . ARG A 1 370 ? -17.469 -16.266 -6.914 1 97.38 370 ARG A O 1
ATOM 2871 N N . PHE A 1 371 ? -19.203 -15.516 -8.172 1 97.88 371 PHE A N 1
ATOM 2872 C CA . PHE A 1 371 ? -18.312 -14.805 -9.086 1 97.88 371 PHE A CA 1
ATOM 2873 C C . PHE A 1 371 ? -18.406 -13.297 -8.867 1 97.88 371 PHE A C 1
ATOM 2875 O O . PHE A 1 371 ? -19.5 -12.742 -8.781 1 97.88 371 PHE A O 1
ATOM 2882 N N . GLU A 1 372 ? -17.234 -12.648 -8.766 1 96.94 372 GLU A N 1
ATOM 2883 C CA . GLU A 1 372 ? -17.156 -11.195 -8.633 1 96.94 372 GLU A CA 1
ATOM 2884 C C . GLU A 1 372 ? -16.141 -10.602 -9.594 1 96.94 372 GLU A C 1
ATOM 2886 O O . GLU A 1 372 ? -14.945 -10.914 -9.516 1 96.94 372 GLU A O 1
ATOM 2891 N N . VAL A 1 373 ? -16.562 -9.719 -10.477 1 97.75 373 VAL A N 1
ATOM 2892 C CA . VAL A 1 373 ? -15.672 -9.07 -11.445 1 97.75 373 VAL A CA 1
ATOM 2893 C C . VAL A 1 373 ? -14.859 -7.977 -10.75 1 97.75 373 VAL A C 1
ATOM 2895 O O . VAL A 1 373 ? -15.406 -7.184 -9.984 1 97.75 373 VAL A O 1
ATOM 2898 N N . GLN A 1 374 ? -13.586 -7.945 -10.977 1 97.62 374 GLN A N 1
ATOM 2899 C CA . GLN A 1 374 ? -12.672 -7 -10.352 1 97.62 374 GLN A CA 1
ATOM 2900 C C . GLN A 1 374 ? -12.258 -5.902 -11.328 1 97.62 374 GLN A C 1
ATOM 2902 O O . GLN A 1 374 ? -12.562 -5.977 -12.523 1 97.62 374 GLN A O 1
ATOM 2907 N N . THR A 1 375 ? -11.5 -4.859 -10.82 1 95.62 375 THR A N 1
ATOM 2908 C CA . THR A 1 375 ? -11.023 -3.734 -11.617 1 95.62 375 THR A CA 1
ATOM 2909 C C . THR A 1 375 ? -10.109 -4.219 -12.734 1 95.62 375 THR A C 1
ATOM 2911 O O . THR A 1 375 ? -9.195 -5.012 -12.5 1 95.62 375 THR A O 1
ATOM 2914 N N . PRO A 1 376 ? -10.32 -3.775 -13.969 1 97.19 376 PRO A N 1
ATOM 2915 C CA . PRO A 1 376 ? -9.539 -4.262 -15.109 1 97.19 376 PRO A CA 1
ATOM 2916 C C . PRO A 1 376 ? -8.141 -3.656 -15.172 1 97.19 376 PRO A C 1
ATOM 2918 O O . PRO A 1 376 ? -7.914 -2.559 -14.656 1 97.19 376 PRO A O 1
ATOM 2921 N N . SER A 1 377 ? -7.297 -4.402 -15.711 1 95.88 377 SER A N 1
ATOM 2922 C CA . SER A 1 377 ? -6.02 -3.867 -16.172 1 95.88 377 SER A CA 1
ATOM 2923 C C . SER A 1 377 ? -6.18 -3.123 -17.5 1 95.88 377 SER A C 1
ATOM 2925 O O . SER A 1 377 ? -7.27 -3.094 -18.078 1 95.88 377 SER A O 1
ATOM 2927 N N . THR A 1 378 ? -5.074 -2.484 -17.906 1 94.31 378 THR A N 1
ATOM 2928 C CA . THR A 1 378 ? -5.066 -1.858 -19.234 1 94.31 378 THR A CA 1
ATOM 2929 C C . THR A 1 378 ? -4.188 -2.646 -20.188 1 94.31 378 THR A C 1
ATOM 2931 O O . THR A 1 378 ? -4.062 -2.281 -21.359 1 94.31 378 THR A O 1
ATOM 2934 N N . THR A 1 379 ? -3.604 -3.697 -19.734 1 95.94 379 THR A N 1
ATOM 2935 C CA . THR A 1 379 ? -2.66 -4.48 -20.531 1 95.94 379 THR A CA 1
ATOM 2936 C C . THR A 1 379 ? -3.285 -5.805 -20.953 1 95.94 379 THR A C 1
ATOM 2938 O O . THR A 1 379 ? -3.746 -6.582 -20.125 1 95.94 379 THR A O 1
ATOM 2941 N N . ALA A 1 380 ? -3.264 -6.082 -22.219 1 96.25 380 ALA A N 1
ATOM 2942 C CA . ALA A 1 380 ? -3.721 -7.371 -22.719 1 96.25 380 ALA A CA 1
ATOM 2943 C C . ALA A 1 380 ? -2.736 -8.484 -22.359 1 96.25 380 ALA A C 1
ATOM 2945 O O . ALA A 1 380 ? -1.55 -8.398 -22.672 1 96.25 380 ALA A O 1
ATOM 2946 N N . ARG A 1 381 ? -3.219 -9.461 -21.688 1 97.5 381 ARG A N 1
ATOM 2947 C CA . ARG A 1 381 ? -2.428 -10.633 -21.328 1 97.5 381 ARG A CA 1
ATOM 2948 C C . ARG A 1 381 ? -3.014 -11.898 -21.938 1 97.5 381 ARG A C 1
ATOM 2950 O O . ARG A 1 381 ? -3.881 -12.539 -21.344 1 97.5 381 ARG A O 1
ATOM 2957 N N . VAL A 1 382 ? -2.426 -12.328 -23.047 1 96.88 382 VAL A N 1
ATOM 2958 C CA . VAL A 1 382 ? -2.959 -13.461 -23.781 1 96.88 382 VAL A CA 1
ATOM 2959 C C . VAL A 1 382 ? -1.946 -14.609 -23.766 1 96.88 382 VAL A C 1
ATOM 2961 O O . VAL A 1 382 ? -1.526 -15.062 -22.703 1 96.88 382 VAL A O 1
ATOM 2964 N N . TYR A 1 383 ? -1.563 -15.07 -24.953 1 96.69 383 TYR A N 1
ATOM 2965 C CA . TYR A 1 383 ? -0.715 -16.266 -25.016 1 96.69 383 TYR A CA 1
ATOM 2966 C C . TYR A 1 383 ? 0.623 -16 -24.328 1 96.69 383 TYR A C 1
ATOM 2968 O O . TYR A 1 383 ? 1.258 -14.969 -24.562 1 96.69 383 TYR A O 1
ATOM 2976 N N . HIS A 1 384 ? 1.035 -16.922 -23.359 1 96.81 384 HIS A N 1
ATOM 2977 C CA . HIS A 1 384 ? 2.291 -16.891 -22.625 1 96.81 384 HIS A CA 1
ATOM 2978 C C . HIS A 1 384 ? 2.271 -15.812 -21.547 1 96.81 384 HIS A C 1
ATOM 2980 O O . HIS A 1 384 ? 3.293 -15.172 -21.297 1 96.81 384 HIS A O 1
ATOM 2986 N N . SER A 1 385 ? 1.166 -15.5 -21.031 1 97.25 385 SER A N 1
ATOM 2987 C CA . SER A 1 385 ? 1.073 -14.734 -19.797 1 97.25 385 SER A CA 1
ATOM 2988 C C . SER A 1 385 ? 1.169 -15.641 -18.578 1 97.25 385 SER A C 1
ATOM 2990 O O . SER A 1 385 ? 0.941 -16.844 -18.672 1 97.25 385 SER A O 1
ATOM 2992 N N . THR A 1 386 ? 1.557 -15.062 -17.469 1 98.38 386 THR A N 1
ATOM 2993 C CA . THR A 1 386 ? 1.707 -15.82 -16.219 1 98.38 386 THR A CA 1
ATOM 2994 C C . THR A 1 386 ? 1.174 -15.023 -15.039 1 98.38 386 THR A C 1
ATOM 2996 O O . THR A 1 386 ? 1.074 -13.797 -15.102 1 98.38 386 THR A O 1
ATOM 2999 N N . ALA A 1 387 ? 0.833 -15.734 -14 1 98.81 387 ALA A N 1
ATOM 3000 C CA . ALA A 1 387 ? 0.395 -15.156 -12.734 1 98.81 387 ALA A CA 1
ATOM 3001 C C . ALA A 1 387 ? 0.729 -16.078 -11.562 1 98.81 387 ALA A C 1
ATOM 3003 O O . ALA A 1 387 ? 0.498 -17.281 -11.633 1 98.81 387 ALA A O 1
ATOM 3004 N N . ILE A 1 388 ? 1.272 -15.508 -10.492 1 98.88 388 ILE A N 1
ATOM 3005 C CA . ILE A 1 388 ? 1.572 -16.312 -9.312 1 98.88 388 ILE A CA 1
ATOM 3006 C C . ILE A 1 388 ? 1.254 -15.523 -8.047 1 98.88 388 ILE A C 1
ATOM 3008 O O . ILE A 1 388 ? 1.293 -14.289 -8.055 1 98.88 388 ILE A O 1
ATOM 3012 N N . LEU A 1 389 ? 0.939 -16.203 -7.027 1 98.88 389 LEU A N 1
ATOM 3013 C CA . LEU A 1 389 ? 0.694 -15.609 -5.719 1 98.88 389 LEU A CA 1
ATOM 3014 C C . LEU A 1 389 ? 2.006 -15.281 -5.016 1 98.88 389 LEU A C 1
ATOM 3016 O O . LEU A 1 389 ? 2.926 -16.109 -4.996 1 98.88 389 LEU A O 1
ATOM 3020 N N . LEU A 1 390 ? 2.076 -14.094 -4.488 1 98.56 390 LEU A N 1
ATOM 3021 C CA . LEU A 1 390 ? 3.225 -13.68 -3.688 1 98.56 390 LEU A CA 1
ATOM 3022 C C . LEU A 1 390 ? 2.943 -13.867 -2.199 1 98.56 390 LEU A C 1
ATOM 3024 O O . LEU A 1 390 ? 1.787 -14.016 -1.795 1 98.56 390 LEU A O 1
ATOM 3028 N N . ARG A 1 391 ? 3.951 -13.789 -1.412 1 97.75 391 ARG A N 1
ATOM 3029 C CA . ARG A 1 391 ? 3.865 -14.039 0.022 1 97.75 391 ARG A CA 1
ATOM 3030 C C . ARG A 1 391 ? 3.053 -12.953 0.722 1 97.75 391 ARG A C 1
ATOM 3032 O O . ARG A 1 391 ? 2.441 -13.203 1.763 1 97.75 391 ARG A O 1
ATOM 3039 N N . ASP A 1 392 ? 3.014 -11.789 0.14 1 96.94 392 ASP A N 1
ATOM 3040 C CA . ASP A 1 392 ? 2.307 -10.688 0.776 1 96.94 392 ASP A CA 1
ATOM 3041 C C . ASP A 1 392 ? 0.847 -10.641 0.332 1 96.94 392 ASP A C 1
ATOM 3043 O O . ASP A 1 392 ? 0.129 -9.688 0.644 1 96.94 392 ASP A O 1
ATOM 3047 N N . GLY A 1 393 ? 0.438 -11.578 -0.412 1 98.19 393 GLY A N 1
ATOM 3048 C CA . GLY A 1 393 ? -0.96 -11.695 -0.793 1 98.19 393 GLY A CA 1
ATOM 3049 C C . GLY A 1 393 ? -1.258 -11.094 -2.156 1 98.19 393 GLY A C 1
ATOM 3050 O O . GLY A 1 393 ? -2.352 -11.281 -2.695 1 98.19 393 GLY A O 1
ATOM 3051 N N . ARG A 1 394 ? -0.383 -10.344 -2.805 1 98 394 ARG A N 1
ATOM 3052 C CA . ARG A 1 394 ? -0.546 -9.836 -4.164 1 98 394 ARG A CA 1
ATOM 3053 C C . ARG A 1 394 ? -0.379 -10.953 -5.188 1 98 394 ARG A C 1
ATOM 3055 O O . ARG A 1 394 ? 0.113 -12.031 -4.859 1 98 394 ARG A O 1
ATOM 3062 N N . VAL A 1 395 ? -0.8 -10.688 -6.363 1 98.88 395 VAL A N 1
ATOM 3063 C CA . VAL A 1 395 ? -0.591 -11.586 -7.492 1 98.88 395 VAL A CA 1
ATOM 3064 C C . VAL A 1 395 ? 0.312 -10.922 -8.523 1 98.88 395 VAL A C 1
ATOM 3066 O O . VAL A 1 395 ? -0.004 -9.836 -9.031 1 98.88 395 VAL A O 1
ATOM 3069 N N . LEU A 1 396 ? 1.459 -11.555 -8.781 1 98.75 396 LEU A N 1
ATOM 3070 C CA . LEU A 1 396 ? 2.396 -11.086 -9.797 1 98.75 396 LEU A CA 1
ATOM 3071 C C . LEU A 1 396 ? 1.965 -11.547 -11.18 1 98.75 396 LEU A C 1
ATOM 3073 O O . LEU A 1 396 ? 1.643 -12.719 -11.383 1 98.75 396 LEU A O 1
ATOM 3077 N N . VAL A 1 397 ? 1.918 -10.609 -12.125 1 98.75 397 VAL A N 1
ATOM 3078 C CA . VAL A 1 397 ? 1.427 -10.898 -13.469 1 98.75 397 VAL A CA 1
ATOM 3079 C C . VAL A 1 397 ? 2.436 -10.406 -14.508 1 98.75 397 VAL A C 1
ATOM 3081 O O . VAL A 1 397 ? 2.961 -9.297 -14.391 1 98.75 397 VAL A O 1
ATOM 3084 N N . GLY A 1 398 ? 2.766 -11.242 -15.477 1 98.31 398 GLY A N 1
ATOM 3085 C CA . GLY A 1 398 ? 3.689 -10.867 -16.531 1 98.31 398 GLY A CA 1
ATOM 3086 C C . GLY A 1 398 ? 3.486 -11.656 -17.812 1 98.31 398 GLY A C 1
ATOM 3087 O O . GLY A 1 398 ? 2.639 -12.555 -17.875 1 98.31 398 GLY A O 1
ATOM 3088 N N . GLY A 1 399 ? 4.23 -11.273 -18.797 1 95.69 399 GLY A N 1
ATOM 3089 C CA . GLY A 1 399 ? 4.223 -11.961 -20.078 1 95.69 399 GLY A CA 1
ATOM 3090 C C . GLY A 1 399 ? 3.02 -11.617 -20.922 1 95.69 399 GLY A C 1
ATOM 3091 O O . GLY A 1 399 ? 2.025 -11.086 -20.422 1 95.69 399 GLY A O 1
ATOM 3092 N N . SER A 1 400 ? 3.168 -11.914 -22.219 1 92.12 400 SER A N 1
ATOM 3093 C CA . SER A 1 400 ? 2.084 -11.859 -23.188 1 92.12 400 SER A CA 1
ATOM 3094 C C . SER A 1 400 ? 2.625 -11.797 -24.609 1 92.12 400 SER A C 1
ATOM 3096 O O . SER A 1 400 ? 3.459 -10.945 -24.922 1 92.12 400 SER A O 1
ATOM 3098 N N . ASN A 1 401 ? 2.191 -12.656 -25.359 1 84.62 401 ASN A N 1
ATOM 3099 C CA . ASN A 1 401 ? 2.15 -12.672 -26.812 1 84.62 401 ASN A CA 1
ATOM 3100 C C . ASN A 1 401 ? 3.504 -12.312 -27.422 1 84.62 401 ASN A C 1
ATOM 3102 O O . ASN A 1 401 ? 3.609 -11.344 -28.188 1 84.62 401 ASN A O 1
ATOM 3106 N N . PRO A 1 402 ? 4.512 -13.039 -27.312 1 80.69 402 PRO A N 1
ATOM 3107 C CA . PRO A 1 402 ? 5.781 -12.758 -27.984 1 80.69 402 PRO A CA 1
ATOM 3108 C C . PRO A 1 402 ? 5.734 -13.062 -29.484 1 80.69 402 PRO A C 1
ATOM 3110 O O . PRO A 1 402 ? 6.68 -12.75 -30.203 1 80.69 402 PRO A O 1
ATOM 3113 N N . HIS A 1 403 ? 4.617 -13.602 -29.938 1 87.5 403 HIS A N 1
ATOM 3114 C CA . HIS A 1 403 ? 4.547 -14.031 -31.328 1 87.5 403 HIS A CA 1
ATOM 3115 C C . HIS A 1 403 ? 5.605 -15.086 -31.641 1 87.5 403 HIS A C 1
ATOM 3117 O O . HIS A 1 403 ? 5.906 -15.938 -30.797 1 87.5 403 HIS A O 1
ATOM 3123 N N . ASP A 1 404 ? 6.023 -15.219 -32.906 1 86.75 404 ASP A N 1
ATOM 3124 C CA . ASP A 1 404 ? 7.098 -16.156 -33.219 1 86.75 404 ASP A CA 1
ATOM 3125 C C . ASP A 1 404 ? 8.438 -15.664 -32.688 1 86.75 404 ASP A C 1
ATOM 3127 O O . ASP A 1 404 ? 9.344 -16.469 -32.438 1 86.75 404 ASP A O 1
ATOM 3131 N N . LYS A 1 405 ? 8.531 -14.461 -32.594 1 89.69 405 LYS A N 1
ATOM 3132 C CA . LYS A 1 405 ? 9.648 -13.766 -31.953 1 89.69 405 LYS A CA 1
ATOM 3133 C C . LYS A 1 405 ? 9.18 -12.516 -31.234 1 89.69 405 LYS A C 1
ATOM 3135 O O . LYS A 1 405 ? 7.984 -12.227 -31.188 1 89.69 405 LYS A O 1
ATOM 3140 N N . TYR A 1 406 ? 10.188 -11.828 -30.625 1 92.56 406 TYR A N 1
ATOM 3141 C CA . TYR A 1 406 ? 9.836 -10.555 -30 1 92.56 406 TYR A CA 1
ATOM 3142 C C . TYR A 1 406 ? 9.312 -9.57 -31.047 1 92.56 406 TYR A C 1
ATOM 3144 O O . TYR A 1 406 ? 10.023 -9.219 -31.984 1 92.56 406 TYR A O 1
ATOM 3152 N N . GLU A 1 407 ? 8.055 -9.25 -30.953 1 94.38 407 GLU A N 1
ATOM 3153 C CA . GLU A 1 407 ? 7.449 -8.203 -31.766 1 94.38 407 GLU A CA 1
ATOM 3154 C C . GLU A 1 407 ? 6.852 -7.098 -30.906 1 94.38 407 GLU A C 1
ATOM 3156 O O . GLU A 1 407 ? 5.918 -7.34 -30.141 1 94.38 407 GLU A O 1
ATOM 3161 N N . PHE A 1 408 ? 7.328 -5.879 -31.078 1 94 408 PHE A N 1
ATOM 3162 C CA . PHE A 1 408 ? 6.98 -4.84 -30.109 1 94 408 PHE A CA 1
ATOM 3163 C C . PHE A 1 408 ? 6.074 -3.793 -30.75 1 94 408 PHE A C 1
ATOM 3165 O O . PHE A 1 408 ? 5.504 -2.949 -30.047 1 94 408 PHE A O 1
ATOM 3172 N N . SER A 1 409 ? 5.941 -3.869 -32.094 1 92.88 409 SER A N 1
ATOM 3173 C CA . SER A 1 409 ? 5.125 -2.855 -32.75 1 92.88 409 SER A CA 1
ATOM 3174 C C . SER A 1 409 ? 4.449 -3.416 -34 1 92.88 409 SER A C 1
ATOM 3176 O O . SER A 1 409 ? 4.871 -4.449 -34.531 1 92.88 409 SER A O 1
ATOM 3178 N N . ASN A 1 410 ? 3.297 -2.793 -34.406 1 93.81 410 ASN A N 1
ATOM 3179 C CA . ASN A 1 410 ? 2.59 -3.053 -35.656 1 93.81 410 ASN A CA 1
ATOM 3180 C C . ASN A 1 410 ? 2.035 -4.473 -35.719 1 93.81 410 ASN A C 1
ATOM 3182 O O . ASN A 1 410 ? 2.088 -5.133 -36.75 1 93.81 410 ASN A O 1
ATOM 3186 N N . VAL A 1 411 ? 1.729 -5.004 -34.562 1 93.44 411 VAL A N 1
ATOM 3187 C CA . VAL A 1 411 ? 1.086 -6.309 -34.438 1 93.44 411 VAL A CA 1
ATOM 3188 C C . VAL A 1 411 ? -0.052 -6.238 -33.438 1 93.44 411 VAL A C 1
ATOM 3190 O O . VAL A 1 411 ? -0.098 -5.32 -32.594 1 93.44 411 VAL A O 1
ATOM 3193 N N . LEU A 1 412 ? -0.969 -7.191 -33.688 1 92.12 412 LEU A N 1
ATOM 3194 C CA . LEU A 1 412 ? -2.037 -7.32 -32.719 1 92.12 412 LEU A CA 1
ATOM 3195 C C . LEU A 1 412 ? -1.49 -7.812 -31.375 1 92.12 412 LEU A C 1
ATOM 3197 O O . LEU A 1 412 ? -0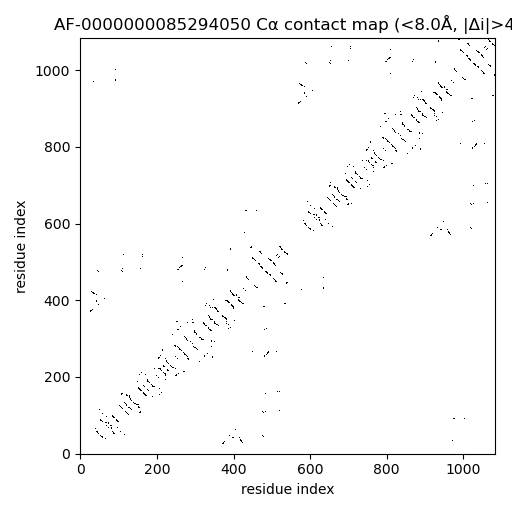.872 -8.875 -31.312 1 92.12 412 LEU A O 1
ATOM 3201 N N . TYR A 1 413 ? -1.538 -7.074 -30.359 1 94.25 413 TYR A N 1
ATOM 3202 C CA . TYR A 1 413 ? -1.056 -7.344 -29 1 94.25 413 TYR A CA 1
ATOM 3203 C C . TYR A 1 413 ? 0.46 -7.496 -28.984 1 94.25 413 TYR A C 1
ATOM 3205 O O . TYR A 1 413 ? 0.977 -8.617 -28.969 1 94.25 413 TYR A O 1
ATOM 3213 N N . PRO A 1 414 ? 1.184 -6.566 -28.938 1 95.19 414 PRO A N 1
ATOM 3214 C CA . PRO A 1 414 ? 2.646 -6.641 -28.969 1 95.19 414 PRO A CA 1
ATOM 3215 C C . PRO A 1 414 ? 3.217 -7.391 -27.766 1 95.19 414 PRO A C 1
ATOM 3217 O O . PRO A 1 414 ? 2.533 -7.547 -26.75 1 95.19 414 PRO A O 1
ATOM 3220 N N . THR A 1 415 ? 4.508 -7.875 -27.953 1 96.19 415 THR A N 1
ATOM 3221 C CA . THR A 1 415 ? 5.207 -8.523 -26.844 1 96.19 415 THR A CA 1
ATOM 3222 C C . THR A 1 415 ? 5.25 -7.613 -25.625 1 96.19 415 THR A C 1
ATOM 3224 O O . THR A 1 415 ? 5.598 -6.438 -25.734 1 96.19 415 THR A O 1
ATOM 3227 N N . ASP A 1 416 ? 4.832 -8.18 -24.547 1 96.62 416 ASP A N 1
ATOM 3228 C CA . ASP A 1 416 ? 4.855 -7.414 -23.312 1 96.62 416 ASP A CA 1
ATOM 3229 C C . ASP A 1 416 ? 5.965 -7.906 -22.391 1 96.62 416 ASP A C 1
ATOM 3231 O O . ASP A 1 416 ? 6.066 -9.109 -22.109 1 96.62 416 ASP A O 1
ATOM 3235 N N . LEU A 1 417 ? 6.797 -7.008 -21.906 1 97.94 417 LEU A N 1
ATOM 3236 C CA . LEU A 1 417 ? 7.918 -7.359 -21.047 1 97.94 417 LEU A CA 1
ATOM 3237 C C . LEU A 1 417 ? 7.703 -6.812 -19.625 1 97.94 417 LEU A C 1
ATOM 3239 O O . LEU A 1 417 ? 8.57 -6.957 -18.766 1 97.94 417 LEU A O 1
ATOM 3243 N N . SER A 1 418 ? 6.523 -6.199 -19.391 1 97.56 418 SER A N 1
ATOM 3244 C CA . SER A 1 418 ? 6.281 -5.543 -18.109 1 97.56 418 SER A CA 1
ATOM 3245 C C . SER A 1 418 ? 5.883 -6.551 -17.047 1 97.56 418 SER A C 1
ATOM 3247 O O . SER A 1 418 ? 5.512 -7.684 -17.359 1 97.56 418 SER A O 1
ATOM 3249 N N . LEU A 1 419 ? 6.082 -6.168 -15.844 1 97.75 419 LEU A N 1
ATOM 3250 C CA . LEU A 1 419 ? 5.648 -6.891 -14.656 1 97.75 419 LEU A CA 1
ATOM 3251 C C . LEU A 1 419 ? 4.699 -6.039 -13.82 1 97.75 419 LEU A C 1
ATOM 3253 O O . LEU A 1 419 ? 5.004 -4.887 -13.508 1 97.75 419 LEU A O 1
ATOM 3257 N N . GLU A 1 420 ? 3.543 -6.566 -13.477 1 97.62 420 GLU A N 1
ATOM 3258 C CA . GLU A 1 420 ? 2.525 -5.883 -12.688 1 97.62 420 GLU A CA 1
ATOM 3259 C C . GLU A 1 420 ? 2.117 -6.715 -11.477 1 97.62 420 GLU A C 1
ATOM 3261 O O . GLU A 1 420 ? 2.385 -7.918 -11.422 1 97.62 420 GLU A O 1
ATOM 3266 N N . ALA A 1 421 ? 1.501 -6.059 -10.57 1 97.69 421 ALA A N 1
ATOM 3267 C CA . ALA A 1 421 ? 0.882 -6.742 -9.438 1 97.69 421 ALA A CA 1
ATOM 3268 C C . ALA A 1 421 ? -0.605 -6.41 -9.344 1 97.69 421 ALA A C 1
ATOM 3270 O O . ALA A 1 421 ? -1.003 -5.258 -9.516 1 97.69 421 ALA A O 1
ATOM 3271 N N . PHE A 1 422 ? -1.346 -7.398 -9.188 1 98.25 422 PHE A N 1
ATOM 3272 C CA . PHE A 1 422 ? -2.748 -7.242 -8.82 1 98.25 422 PHE A CA 1
ATOM 3273 C C . PHE A 1 422 ? -2.932 -7.41 -7.312 1 98.25 422 PHE A C 1
ATOM 3275 O O . PHE A 1 422 ? -2.473 -8.398 -6.734 1 98.25 422 PHE A O 1
ATOM 3282 N N . SER A 1 423 ? -3.564 -6.43 -6.73 1 97.38 423 SER A N 1
ATOM 3283 C CA . SER A 1 423 ? -3.904 -6.477 -5.312 1 97.38 423 SER A CA 1
ATOM 3284 C C . SER A 1 423 ? -5.395 -6.727 -5.109 1 97.38 423 SER A C 1
ATOM 3286 O O . SER A 1 423 ? -6.215 -5.836 -5.34 1 97.38 423 SER A O 1
ATOM 3288 N N . PRO A 1 424 ? -5.727 -7.902 -4.582 1 98 424 PRO A N 1
ATOM 3289 C CA . PRO A 1 424 ? -7.137 -8.148 -4.289 1 98 424 PRO A CA 1
ATOM 3290 C C . PRO A 1 424 ? -7.695 -7.203 -3.229 1 98 424 PRO A C 1
ATOM 3292 O O . PRO A 1 424 ? -6.934 -6.5 -2.559 1 98 424 PRO A O 1
ATOM 3295 N N . ALA A 1 425 ? -8.969 -7.227 -3.041 1 95.5 425 ALA A N 1
ATOM 3296 C CA . ALA A 1 425 ? -9.68 -6.289 -2.17 1 95.5 425 ALA A CA 1
ATOM 3297 C C . ALA A 1 425 ? -9.219 -6.43 -0.723 1 95.5 425 ALA A C 1
ATOM 3299 O O . ALA A 1 425 ? -9.289 -5.477 0.055 1 95.5 425 ALA A O 1
ATOM 3300 N N . TYR A 1 426 ? -8.727 -7.602 -0.344 1 97.31 426 TYR A N 1
ATOM 3301 C CA . TYR A 1 426 ? -8.289 -7.789 1.036 1 97.31 426 TYR A CA 1
ATOM 3302 C C . TYR A 1 426 ? -7.027 -6.984 1.325 1 97.31 426 TYR A C 1
ATOM 3304 O O . TYR A 1 426 ? -6.586 -6.902 2.473 1 97.31 426 TYR A O 1
ATOM 3312 N N . LEU A 1 427 ? -6.461 -6.355 0.307 1 96.06 427 LEU A N 1
ATOM 3313 C CA . LEU A 1 427 ? -5.301 -5.492 0.508 1 96.06 427 LEU A CA 1
ATOM 3314 C C . LEU A 1 427 ? -5.695 -4.02 0.424 1 96.06 427 LEU A C 1
ATOM 3316 O O . LEU A 1 427 ? -4.832 -3.145 0.375 1 96.06 427 LEU A O 1
ATOM 3320 N N . ASP A 1 428 ? -6.938 -3.701 0.398 1 91.69 428 ASP A N 1
ATOM 3321 C CA . ASP A 1 428 ? -7.426 -2.324 0.407 1 91.69 428 ASP A CA 1
ATOM 3322 C C . ASP A 1 428 ? -6.965 -1.587 1.662 1 91.69 428 ASP A C 1
ATOM 3324 O O . ASP A 1 428 ? -7.027 -2.131 2.768 1 91.69 428 ASP A O 1
ATOM 3328 N N . PRO A 1 429 ? -6.551 -0.341 1.476 1 84.75 429 PRO A N 1
ATOM 3329 C CA . PRO A 1 429 ? -6.102 0.437 2.631 1 84.75 429 PRO A CA 1
ATOM 3330 C C . PRO A 1 429 ? -7.188 0.603 3.691 1 84.75 429 PRO A C 1
ATOM 3332 O O . PRO A 1 429 ? -6.879 0.709 4.883 1 84.75 429 PRO A O 1
ATOM 3335 N N . GLY A 1 430 ? -8.398 0.619 3.332 1 85.62 430 GLY A N 1
ATOM 3336 C CA . GLY A 1 430 ? -9.508 0.818 4.25 1 85.62 430 GLY A CA 1
ATOM 3337 C C . GLY A 1 430 ? -9.68 -0.318 5.242 1 85.62 430 GLY A C 1
ATOM 3338 O O . GLY A 1 430 ? -10.344 -0.163 6.266 1 85.62 430 GLY A O 1
ATOM 3339 N N . VAL A 1 431 ? -9.008 -1.478 4.98 1 91.5 431 VAL A N 1
ATOM 3340 C CA . VAL A 1 431 ? -9.18 -2.623 5.871 1 91.5 431 VAL A CA 1
ATOM 3341 C C . VAL A 1 431 ? -7.828 -3.061 6.422 1 91.5 431 VAL A C 1
ATOM 3343 O O . VAL A 1 431 ? -7.707 -4.145 7 1 91.5 431 VAL A O 1
ATOM 3346 N N . SER A 1 432 ? -6.848 -2.248 6.25 1 91.75 432 SER A N 1
ATOM 3347 C CA . SER A 1 432 ? -5.492 -2.598 6.66 1 91.75 432 SER A CA 1
ATOM 3348 C C . SER A 1 432 ? -5.41 -2.832 8.164 1 91.75 432 SER A C 1
ATOM 3350 O O . SER A 1 432 ? -4.582 -3.617 8.633 1 91.75 432 SER A O 1
ATOM 3352 N N . GLY A 1 433 ? -6.293 -2.262 8.906 1 93.94 433 GLY A N 1
ATOM 3353 C CA . GLY A 1 433 ? -6.289 -2.422 10.352 1 93.94 433 GLY A CA 1
ATOM 3354 C C . GLY A 1 433 ? -6.75 -3.795 10.797 1 93.94 433 GLY A C 1
ATOM 3355 O O . GLY A 1 433 ? -6.5 -4.195 11.938 1 93.94 433 GLY A O 1
ATOM 3356 N N . LEU A 1 434 ? -7.426 -4.477 9.93 1 96.25 434 LEU A N 1
ATOM 3357 C CA . LEU A 1 434 ? -7.941 -5.805 10.242 1 96.25 434 LEU A CA 1
ATOM 3358 C C . LEU A 1 434 ? -6.957 -6.887 9.82 1 96.25 434 LEU A C 1
ATOM 3360 O O . LEU A 1 434 ? -7.148 -8.062 10.133 1 96.25 434 LEU A O 1
ATOM 3364 N N . ARG A 1 435 ? -5.906 -6.496 9.102 1 97.38 435 ARG A N 1
ATOM 3365 C CA . ARG A 1 435 ? -4.918 -7.434 8.578 1 97.38 435 ARG A CA 1
ATOM 3366 C C . ARG A 1 435 ? -3.99 -7.93 9.68 1 97.38 435 ARG A C 1
ATOM 3368 O O . ARG A 1 435 ? -3.328 -7.129 10.344 1 97.38 435 ARG A O 1
ATOM 3375 N N . PRO A 1 436 ? -3.893 -9.234 9.898 1 97.56 436 PRO A N 1
ATOM 3376 C CA . PRO A 1 436 ? -2.982 -9.75 10.922 1 97.56 436 PRO A CA 1
ATOM 3377 C C . PRO A 1 436 ? -1.513 -9.531 10.57 1 97.56 436 PRO A C 1
ATOM 3379 O O . PRO A 1 436 ? -1.143 -9.578 9.391 1 97.56 436 PRO A O 1
ATOM 3382 N N . ASN A 1 437 ? -0.746 -9.297 11.539 1 96.88 437 ASN A N 1
ATOM 3383 C CA . ASN A 1 437 ? 0.71 -9.281 11.445 1 96.88 437 ASN A CA 1
ATOM 3384 C C . ASN A 1 437 ? 1.338 -10.375 12.305 1 96.88 437 ASN A C 1
ATOM 3386 O O . ASN A 1 437 ? 1.298 -10.305 13.531 1 96.88 437 ASN A O 1
ATOM 3390 N N . ILE A 1 438 ? 1.883 -11.328 11.688 1 97.44 438 ILE A N 1
ATOM 3391 C CA . ILE A 1 438 ? 2.459 -12.453 12.422 1 97.44 438 ILE A CA 1
ATOM 3392 C C . ILE A 1 438 ? 3.734 -12.008 13.125 1 97.44 438 ILE A C 1
ATOM 3394 O O . ILE A 1 438 ? 4.637 -11.445 12.5 1 97.44 438 ILE A O 1
ATOM 3398 N N . ILE A 1 439 ? 3.795 -12.242 14.375 1 95.69 439 ILE A N 1
ATOM 3399 C CA . ILE A 1 439 ? 4.945 -11.891 15.203 1 95.69 439 ILE A CA 1
ATOM 3400 C C . ILE A 1 439 ? 5.875 -13.094 15.328 1 95.69 439 ILE A C 1
ATOM 3402 O O . ILE A 1 439 ? 7.094 -12.961 15.211 1 95.69 439 ILE A O 1
ATOM 3406 N N . SER A 1 440 ? 5.277 -14.219 15.617 1 95.31 440 SER A N 1
ATOM 3407 C CA . SER A 1 440 ? 5.992 -15.484 15.727 1 95.31 440 SER A CA 1
ATOM 3408 C C . SER A 1 440 ? 5.133 -16.656 15.242 1 95.31 440 SER A C 1
ATOM 3410 O O . SER A 1 440 ? 3.91 -16.625 15.398 1 95.31 440 SER A O 1
ATOM 3412 N N . PRO A 1 441 ? 5.699 -17.703 14.734 1 93.88 441 PRO A N 1
ATOM 3413 C CA . PRO A 1 441 ? 7.133 -17.797 14.453 1 93.88 441 PRO A CA 1
ATOM 3414 C C . PRO A 1 441 ? 7.578 -16.859 13.336 1 93.88 441 PRO A C 1
ATOM 3416 O O . PRO A 1 441 ? 6.742 -16.312 12.609 1 93.88 441 PRO A O 1
ATOM 3419 N N . LYS A 1 442 ? 8.953 -16.719 13.375 1 84.69 442 LYS A N 1
ATOM 3420 C CA . LYS A 1 442 ? 9.555 -15.945 12.297 1 84.69 442 LYS A CA 1
ATOM 3421 C C . LYS A 1 442 ? 9.633 -16.766 11.008 1 84.69 442 LYS A C 1
ATOM 3423 O O . LYS A 1 442 ? 9.32 -17.953 11.008 1 84.69 442 LYS A O 1
ATOM 3428 N N . GLY A 1 443 ? 9.984 -16.281 9.922 1 80.75 443 GLY A N 1
ATOM 3429 C CA . GLY A 1 443 ? 10.125 -16.969 8.648 1 80.75 443 GLY A CA 1
ATOM 3430 C C . GLY A 1 443 ? 11.086 -18.141 8.711 1 80.75 443 GLY A C 1
ATOM 3431 O O . GLY A 1 443 ? 11.914 -18.219 9.625 1 80.75 443 GLY A O 1
ATOM 3432 N N . ASN A 1 444 ? 10.844 -19.203 7.918 1 85.06 444 ASN A N 1
ATOM 3433 C CA . ASN A 1 444 ? 11.656 -20.391 7.703 1 85.06 444 ASN A CA 1
ATOM 3434 C C . ASN A 1 444 ? 11.547 -21.359 8.875 1 85.06 444 ASN A C 1
ATOM 3436 O O . ASN A 1 444 ? 12.555 -21.891 9.344 1 85.06 444 ASN A O 1
ATOM 3440 N N . THR A 1 445 ? 10.406 -21.453 9.297 1 90.94 445 THR A N 1
ATOM 3441 C CA . THR A 1 445 ? 10.117 -22.375 10.391 1 90.94 445 THR A CA 1
ATOM 3442 C C . THR A 1 445 ? 9.953 -23.797 9.875 1 90.94 445 THR A C 1
ATOM 3444 O O . THR A 1 445 ? 9.305 -24.031 8.859 1 90.94 445 THR A O 1
ATOM 3447 N N . LEU A 1 446 ? 10.523 -24.781 10.562 1 95.38 446 LEU A N 1
ATOM 3448 C CA . LEU A 1 446 ? 10.398 -26.203 10.25 1 95.38 446 LEU A CA 1
ATOM 3449 C C . LEU A 1 446 ? 9.305 -26.844 11.094 1 95.38 446 LEU A C 1
ATOM 3451 O O . LEU A 1 446 ? 9.25 -26.656 12.305 1 95.38 446 LEU A O 1
ATOM 3455 N N . VAL A 1 447 ? 8.461 -27.516 10.414 1 96 447 VAL A N 1
ATOM 3456 C CA . VAL A 1 447 ? 7.383 -28.203 11.117 1 96 447 VAL A CA 1
ATOM 3457 C C . VAL A 1 447 ? 7.277 -29.641 10.617 1 96 447 VAL A C 1
ATOM 3459 O O . VAL A 1 447 ? 7.48 -29.906 9.43 1 96 447 VAL A O 1
ATOM 3462 N N . ARG A 1 448 ? 6.914 -30.672 11.531 1 96.56 448 ARG A N 1
ATOM 3463 C CA . ARG A 1 448 ? 6.68 -32.062 11.172 1 96.56 448 ARG A CA 1
ATOM 3464 C C . ARG A 1 448 ? 5.199 -32.312 10.906 1 96.56 448 ARG A C 1
ATOM 3466 O O . ARG A 1 448 ? 4.34 -31.609 11.438 1 96.56 448 ARG A O 1
ATOM 3473 N N . HIS A 1 449 ? 4.977 -33.25 10.148 1 97.81 449 HIS A N 1
ATOM 3474 C CA . HIS A 1 449 ? 3.59 -33.656 9.961 1 97.81 449 HIS A CA 1
ATOM 3475 C C . HIS A 1 449 ? 2.92 -33.938 11.297 1 97.81 449 HIS A C 1
ATOM 3477 O O . HIS A 1 449 ? 3.48 -34.656 12.133 1 97.81 449 HIS A O 1
ATOM 3483 N N . GLY A 1 450 ? 1.825 -33.344 11.484 1 96.31 450 GLY A N 1
ATOM 3484 C CA . GLY A 1 450 ? 1.028 -33.625 12.672 1 96.31 450 GLY A CA 1
ATOM 3485 C C . GLY A 1 450 ? 1.454 -32.781 13.875 1 96.31 450 GLY A C 1
ATOM 3486 O O . GLY A 1 450 ? 0.812 -32.844 14.93 1 96.31 450 GLY A O 1
ATOM 3487 N N . GLU A 1 451 ? 2.408 -32 13.75 1 96.31 451 GLU A N 1
ATOM 3488 C CA . GLU A 1 451 ? 2.93 -31.219 14.867 1 96.31 451 GLU A CA 1
ATOM 3489 C C . GLU A 1 451 ? 1.99 -30.062 15.219 1 96.31 451 GLU A C 1
ATOM 3491 O O . GLU A 1 451 ? 1.44 -29.406 14.328 1 96.31 451 GLU A O 1
ATOM 3496 N N . ARG A 1 452 ? 1.819 -29.875 16.5 1 95.25 452 ARG A N 1
ATOM 3497 C CA . ARG A 1 452 ? 1.096 -28.703 16.984 1 95.25 452 ARG A CA 1
ATOM 3498 C C . ARG A 1 452 ? 2.037 -27.516 17.172 1 95.25 452 ARG A C 1
ATOM 3500 O O . ARG A 1 452 ? 3.162 -27.688 17.641 1 95.25 452 ARG A O 1
ATOM 3507 N N . PHE A 1 453 ? 1.629 -26.359 16.719 1 94.5 453 PHE A N 1
ATOM 3508 C CA . PHE A 1 453 ? 2.426 -25.156 16.953 1 94.5 453 PHE A CA 1
ATOM 3509 C C . PHE A 1 453 ? 1.529 -23.938 17.062 1 94.5 453 PHE A C 1
ATOM 3511 O O . PHE A 1 453 ? 0.344 -23.984 16.734 1 94.5 453 PHE A O 1
ATOM 3518 N N . THR A 1 454 ? 2.055 -22.906 17.656 1 95.94 454 THR A N 1
ATOM 3519 C CA . THR A 1 454 ? 1.304 -21.688 17.969 1 95.94 454 THR A CA 1
ATOM 3520 C C . THR A 1 454 ? 1.786 -20.516 17.125 1 95.94 454 THR A C 1
ATOM 3522 O O . THR A 1 454 ? 2.982 -20.391 16.859 1 95.94 454 THR A O 1
ATOM 3525 N N . ILE A 1 455 ? 0.863 -19.688 16.734 1 97.12 455 ILE A N 1
ATOM 3526 C CA . ILE A 1 455 ? 1.154 -18.469 16 1 97.12 455 ILE A CA 1
ATOM 3527 C C . ILE A 1 455 ? 0.739 -17.25 16.828 1 97.12 455 ILE A C 1
ATOM 3529 O O . ILE A 1 455 ? -0.411 -17.141 17.25 1 97.12 455 ILE A O 1
ATOM 3533 N N . LEU A 1 456 ? 1.651 -16.453 17.125 1 97.5 456 LEU A N 1
ATOM 3534 C CA . LEU A 1 456 ? 1.395 -15.164 17.75 1 97.5 456 LEU A CA 1
ATOM 3535 C C . LEU A 1 456 ? 1.26 -14.07 16.703 1 97.5 456 LEU A C 1
ATOM 3537 O O . LEU A 1 456 ? 2.107 -13.945 15.812 1 97.5 456 LEU A O 1
ATOM 3541 N N . PHE A 1 457 ? 0.189 -13.258 16.734 1 96.94 457 PHE A N 1
ATOM 3542 C CA . PHE A 1 457 ? -0.011 -12.195 15.758 1 96.94 457 PHE A CA 1
ATOM 3543 C C . PHE A 1 457 ? -0.727 -11.008 16.375 1 96.94 457 PHE A C 1
ATOM 3545 O O . PHE A 1 457 ? -1.227 -11.094 17.5 1 96.94 457 PHE A O 1
ATOM 3552 N N . GLN A 1 458 ? -0.655 -9.93 15.711 1 96.56 458 GLN A N 1
ATOM 3553 C CA . GLN A 1 458 ? -1.283 -8.688 16.141 1 96.56 458 GLN A CA 1
ATOM 3554 C C . GLN A 1 458 ? -2.279 -8.18 15.102 1 96.56 458 GLN A C 1
ATOM 3556 O O . GLN A 1 458 ? -2.104 -8.406 13.906 1 96.56 458 GLN A O 1
ATOM 3561 N N . VAL A 1 459 ? -3.35 -7.59 15.523 1 96 459 VAL A N 1
ATOM 3562 C CA . VAL A 1 459 ? -4.324 -6.891 14.695 1 96 459 VAL A CA 1
ATOM 3563 C C . VAL A 1 459 ? -4.625 -5.52 15.297 1 96 459 VAL A C 1
ATOM 3565 O O . VAL A 1 459 ? -4.98 -5.414 16.469 1 96 459 VAL A O 1
ATOM 3568 N N . SER A 1 460 ? -4.527 -4.457 14.508 1 92.19 460 SER A N 1
ATOM 3569 C CA . SER A 1 460 ? -4.645 -3.094 15.008 1 92.19 460 SER A CA 1
ATOM 3570 C C . SER A 1 460 ? -6.07 -2.791 15.461 1 92.19 460 SER A C 1
ATOM 3572 O O . SER A 1 460 ? -6.277 -2.033 16.406 1 92.19 460 SER A O 1
ATOM 3574 N N . CYS A 1 461 ? -7.027 -3.307 14.82 1 91.94 461 CYS A N 1
ATOM 3575 C CA . CYS A 1 461 ? -8.438 -3.104 15.148 1 91.94 461 CYS A CA 1
ATOM 3576 C C . CYS A 1 461 ? -9.016 -4.328 15.836 1 91.94 461 CYS A C 1
ATOM 3578 O O . CYS A 1 461 ? -8.383 -5.387 15.883 1 91.94 461 CYS A O 1
ATOM 3580 N N . PRO A 1 462 ? -10.148 -4.117 16.422 1 87.75 462 PRO A N 1
ATOM 3581 C CA . PRO A 1 462 ? -10.734 -5.258 17.141 1 87.75 462 PRO A CA 1
ATOM 3582 C C . PRO A 1 462 ? -10.883 -6.492 16.25 1 87.75 462 PRO A C 1
ATOM 3584 O O . PRO A 1 462 ? -11.297 -6.379 15.094 1 87.75 462 PRO A O 1
ATOM 3587 N N . LEU A 1 463 ? -10.484 -7.566 16.812 1 87.88 463 LEU A N 1
ATOM 3588 C CA . LEU A 1 463 ? -10.484 -8.852 16.125 1 87.88 463 LEU A CA 1
ATOM 3589 C C . LEU A 1 463 ? -11.727 -9.656 16.469 1 87.88 463 LEU A C 1
ATOM 3591 O O . LEU A 1 463 ? -12.133 -9.711 17.641 1 87.88 463 LEU A O 1
ATOM 3595 N N . ASP A 1 464 ? -12.359 -10.242 15.508 1 89.81 464 ASP A N 1
ATOM 3596 C CA . ASP A 1 464 ? -13.352 -11.289 15.742 1 89.81 464 ASP A CA 1
ATOM 3597 C C . ASP A 1 464 ? -12.695 -12.664 15.766 1 89.81 464 ASP A C 1
ATOM 3599 O O . ASP A 1 464 ? -12.328 -13.203 14.719 1 89.81 464 ASP A O 1
ATOM 3603 N N . VAL A 1 465 ? -12.602 -13.18 16.891 1 88.62 465 VAL A N 1
ATOM 3604 C CA . VAL A 1 465 ? -11.852 -14.414 17.094 1 88.62 465 VAL A CA 1
ATOM 3605 C C . VAL A 1 465 ? -12.5 -15.555 16.312 1 88.62 465 VAL A C 1
ATOM 3607 O O . VAL A 1 465 ? -11.844 -16.547 15.977 1 88.62 465 VAL A O 1
ATOM 3610 N N . ASN A 1 466 ? -13.789 -15.406 15.992 1 89.88 466 ASN A N 1
ATOM 3611 C CA . ASN A 1 466 ? -14.523 -16.469 15.312 1 89.88 466 ASN A CA 1
ATOM 3612 C C . ASN A 1 466 ? -14.289 -16.438 13.805 1 89.88 466 ASN A C 1
ATOM 3614 O O . ASN A 1 466 ? -14.703 -17.359 13.094 1 89.88 466 ASN A O 1
ATOM 3618 N N . LEU A 1 467 ? -13.602 -15.469 13.359 1 93.81 467 LEU A N 1
ATOM 3619 C CA . LEU A 1 467 ? -13.383 -15.312 11.922 1 93.81 467 LEU A CA 1
ATOM 3620 C C . LEU A 1 467 ? -11.898 -15.367 11.586 1 93.81 467 LEU A C 1
ATOM 3622 O O . LEU A 1 467 ? -11.43 -14.641 10.711 1 93.81 467 LEU A O 1
ATOM 3626 N N . VAL A 1 468 ? -11.164 -16.172 12.375 1 96 468 VAL A N 1
ATOM 3627 C CA . VAL A 1 468 ? -9.742 -16.375 12.141 1 96 468 VAL A CA 1
ATOM 3628 C C . VAL A 1 468 ? -9.508 -17.781 11.602 1 96 468 VAL A C 1
ATOM 3630 O O . VAL A 1 468 ? -10.094 -18.75 12.102 1 96 468 VAL A O 1
ATOM 3633 N N . LYS A 1 469 ? -8.805 -17.969 10.602 1 96.88 469 LYS A N 1
ATOM 3634 C CA . LYS A 1 469 ? -8.312 -19.266 10.133 1 96.88 469 LYS A CA 1
ATOM 3635 C C . LYS A 1 469 ? -6.848 -19.172 9.719 1 96.88 469 LYS A C 1
ATOM 3637 O O . LYS A 1 469 ? -6.324 -18.078 9.5 1 96.88 469 LYS A O 1
ATOM 3642 N N . VAL A 1 470 ? -6.195 -20.25 9.711 1 98.06 470 VAL A N 1
ATOM 3643 C CA . VAL A 1 470 ? -4.805 -20.344 9.289 1 98.06 470 VAL A CA 1
ATOM 3644 C C . VAL A 1 470 ? -4.703 -21.203 8.031 1 98.06 470 VAL A C 1
ATOM 3646 O O . VAL A 1 470 ? -5.25 -22.312 7.977 1 98.06 470 VAL A O 1
ATOM 3649 N N . THR A 1 471 ? -4.07 -20.672 7.02 1 98.5 471 THR A N 1
ATOM 3650 C CA . THR A 1 471 ? -3.928 -21.406 5.758 1 98.5 471 THR A CA 1
ATOM 3651 C C . THR A 1 471 ? -2.455 -21.562 5.391 1 98.5 471 THR A C 1
ATOM 3653 O O . THR A 1 471 ? -1.606 -20.797 5.852 1 98.5 471 THR A O 1
ATOM 3656 N N . MET A 1 472 ? -2.166 -22.578 4.645 1 98.38 472 MET A N 1
ATOM 3657 C CA . MET A 1 472 ? -0.869 -22.828 4.016 1 98.38 472 MET A CA 1
ATOM 3658 C C . MET A 1 472 ? -1.018 -23.016 2.512 1 98.38 472 MET A C 1
ATOM 3660 O O . MET A 1 472 ? -1.895 -23.75 2.059 1 98.38 472 MET A O 1
ATOM 3664 N N . VAL A 1 473 ? -0.177 -22.344 1.788 1 98.75 473 VAL A N 1
ATOM 3665 C CA . VAL A 1 473 ? -0.257 -22.406 0.333 1 98.75 473 VAL A CA 1
ATOM 3666 C C . VAL A 1 473 ? 1.078 -22.875 -0.239 1 98.75 473 VAL A C 1
ATOM 3668 O O . VAL A 1 473 ? 2.135 -22.359 0.126 1 98.75 473 VAL A O 1
ATOM 3671 N N . ALA A 1 474 ? 1.045 -23.844 -1.092 1 98.56 474 ALA A N 1
ATOM 3672 C CA . ALA A 1 474 ? 2.24 -24.234 -1.837 1 98.56 474 ALA A CA 1
ATOM 3673 C C . ALA A 1 474 ? 2.504 -23.266 -2.988 1 98.56 474 ALA A C 1
ATOM 3675 O O . ALA A 1 474 ? 1.599 -22.953 -3.768 1 98.56 474 ALA A O 1
ATOM 3676 N N . PRO A 1 475 ? 3.711 -22.75 -3.111 1 97.94 475 PRO A N 1
ATOM 3677 C CA . PRO A 1 475 ? 4.004 -21.875 -4.25 1 97.94 475 PRO A CA 1
ATOM 3678 C C . PRO A 1 475 ? 3.992 -22.625 -5.582 1 97.94 475 PRO A C 1
ATOM 3680 O O . PRO A 1 475 ? 4.773 -23.562 -5.777 1 97.94 475 PRO A O 1
ATOM 3683 N N . ALA A 1 476 ? 3.215 -22.234 -6.477 1 98.19 476 ALA A N 1
ATOM 3684 C CA . ALA A 1 476 ? 2.99 -23 -7.707 1 98.19 476 ALA A CA 1
ATOM 3685 C C . ALA A 1 476 ? 3.861 -22.469 -8.844 1 98.19 476 ALA A C 1
ATOM 3687 O O . ALA A 1 476 ? 4.191 -21.281 -8.875 1 98.19 476 ALA A O 1
ATOM 3688 N N . PHE A 1 477 ? 4.258 -23.359 -9.695 1 98.75 477 PHE A N 1
ATOM 3689 C CA . PHE A 1 477 ? 4.895 -23.031 -10.969 1 98.75 477 PHE A CA 1
ATOM 3690 C C . PHE A 1 477 ? 3.852 -22.734 -12.039 1 98.75 477 PHE A C 1
ATOM 3692 O O . PHE A 1 477 ? 2.959 -23.547 -12.281 1 98.75 477 PHE A O 1
ATOM 3699 N N . ASN A 1 478 ? 3.998 -21.578 -12.672 1 98.75 478 ASN A N 1
ATOM 3700 C CA . ASN A 1 478 ? 2.922 -21.203 -13.578 1 98.75 478 ASN A CA 1
ATOM 3701 C C . ASN A 1 478 ? 3.426 -21.047 -15.016 1 98.75 478 ASN A C 1
ATOM 3703 O O . ASN A 1 478 ? 4.48 -20.453 -15.25 1 98.75 478 ASN A O 1
ATOM 3707 N N . THR A 1 479 ? 2.734 -21.609 -15.906 1 98.38 479 THR A N 1
ATOM 3708 C CA . THR A 1 479 ? 2.869 -21.406 -17.344 1 98.38 479 THR A CA 1
ATOM 3709 C C . THR A 1 479 ? 1.618 -21.891 -18.078 1 98.38 479 THR A C 1
ATOM 3711 O O . THR A 1 479 ? 0.895 -22.766 -17.578 1 98.38 479 THR A O 1
ATOM 3714 N N . HIS A 1 480 ? 1.289 -21.266 -19.172 1 97.94 480 HIS A N 1
ATOM 3715 C CA . HIS A 1 480 ? 0.2 -21.672 -20.047 1 97.94 480 HIS A CA 1
ATOM 3716 C C . HIS A 1 480 ? -1.093 -21.875 -19.266 1 97.94 480 HIS A C 1
ATOM 3718 O O . HIS A 1 480 ? -1.762 -22.906 -19.422 1 97.94 480 HIS A O 1
ATOM 3724 N N . SER A 1 481 ? -1.324 -20.984 -18.312 1 98.06 481 SER A N 1
ATOM 3725 C CA . SER A 1 481 ? -2.613 -20.859 -17.641 1 98.06 481 SER A CA 1
ATOM 3726 C C . SER A 1 481 ? -2.824 -21.969 -16.625 1 98.06 481 SER A C 1
ATOM 3728 O O . SER A 1 481 ? -3.959 -22.266 -16.234 1 98.06 481 SER A O 1
ATOM 3730 N N . PHE A 1 482 ? -1.794 -22.609 -16.219 1 98.44 482 PHE A N 1
ATOM 3731 C CA . PHE A 1 482 ? -1.916 -23.656 -15.227 1 98.44 482 PHE A CA 1
ATOM 3732 C C . PHE A 1 482 ? -0.835 -23.531 -14.156 1 98.44 482 PHE A C 1
ATOM 3734 O O . PHE A 1 482 ? 0.339 -23.328 -14.477 1 98.44 482 PHE A O 1
ATOM 3741 N N . SER A 1 483 ? -1.277 -23.578 -12.953 1 98.56 483 SER A N 1
ATOM 3742 C CA . SER A 1 483 ? -0.386 -23.531 -11.797 1 98.56 483 SER A CA 1
ATOM 3743 C C . SER A 1 483 ? -0.08 -24.938 -11.281 1 98.56 483 SER A C 1
ATOM 3745 O O . SER A 1 483 ? -0.886 -25.531 -10.562 1 98.56 483 SER A O 1
ATOM 3747 N N . MET A 1 484 ? 1.112 -25.391 -11.609 1 98.69 484 MET A N 1
ATOM 3748 C CA . MET A 1 484 ? 1.513 -26.734 -11.25 1 98.69 484 MET A CA 1
ATOM 3749 C C . MET A 1 484 ? 1.84 -26.844 -9.766 1 98.69 484 MET A C 1
ATOM 3751 O O . MET A 1 484 ? 2.451 -25.938 -9.195 1 98.69 484 MET A O 1
ATOM 3755 N N . ASN A 1 485 ? 1.325 -27.875 -9.133 1 97.94 485 ASN A N 1
ATOM 3756 C CA . ASN A 1 485 ? 1.593 -28.203 -7.734 1 97.94 485 ASN A CA 1
ATOM 3757 C C . ASN A 1 485 ? 0.886 -27.234 -6.793 1 97.94 485 ASN A C 1
ATOM 3759 O O . ASN A 1 485 ? 1.261 -27.109 -5.625 1 97.94 485 ASN A O 1
ATOM 3763 N N . GLN A 1 486 ? -0.046 -26.516 -7.254 1 97.25 486 GLN A N 1
ATOM 3764 C CA . GLN A 1 486 ? -0.809 -25.594 -6.422 1 97.25 486 GLN A CA 1
ATOM 3765 C C . GLN A 1 486 ? -1.659 -26.344 -5.398 1 97.25 486 GLN A C 1
ATOM 3767 O O . GLN A 1 486 ? -2.293 -27.344 -5.734 1 97.25 486 GLN A O 1
ATOM 3772 N N . ARG A 1 487 ? -1.621 -25.875 -4.172 1 98.5 487 ARG A N 1
ATOM 3773 C CA . ARG A 1 487 ? -2.336 -26.5 -3.066 1 98.5 487 ARG A CA 1
ATOM 3774 C C . ARG A 1 487 ? -2.58 -25.516 -1.938 1 98.5 487 ARG A C 1
ATOM 3776 O O . ARG A 1 487 ? -1.696 -24.719 -1.598 1 98.5 487 ARG A O 1
ATOM 3783 N N . LEU A 1 488 ? -3.787 -25.469 -1.403 1 98.88 488 LEU A N 1
ATOM 3784 C CA . LEU A 1 488 ? -4.117 -24.625 -0.254 1 98.88 488 LEU A CA 1
ATOM 3785 C C . LEU A 1 488 ? -4.754 -25.469 0.856 1 98.88 488 LEU A C 1
ATOM 3787 O O . LEU A 1 488 ? -5.719 -26.188 0.616 1 98.88 488 LEU A O 1
ATOM 3791 N N . LEU A 1 489 ? -4.195 -25.375 2.02 1 98.69 489 LEU A N 1
ATOM 3792 C CA . LEU A 1 489 ? -4.656 -26.094 3.195 1 98.69 489 LEU A CA 1
ATOM 3793 C C . LEU A 1 489 ? -5.258 -25.156 4.227 1 98.69 489 LEU A C 1
ATOM 3795 O O . LEU A 1 489 ? -4.691 -24.094 4.5 1 98.69 489 LEU A O 1
ATOM 3799 N N . ILE A 1 490 ? -6.379 -25.469 4.715 1 98.12 490 ILE A N 1
ATOM 3800 C CA . ILE A 1 490 ? -6.945 -24.797 5.883 1 98.12 490 ILE A CA 1
ATOM 3801 C C . ILE A 1 490 ? -6.695 -25.656 7.129 1 98.12 490 ILE A C 1
ATOM 3803 O O . ILE A 1 490 ? -7.246 -26.75 7.262 1 98.12 490 ILE A O 1
ATOM 3807 N N . LEU A 1 491 ? -5.926 -25.141 7.98 1 97.88 491 LEU A N 1
ATOM 3808 C CA . LEU A 1 491 ? -5.449 -25.938 9.109 1 97.88 491 LEU A CA 1
ATOM 3809 C C . LEU A 1 491 ? -6.508 -26.016 10.203 1 97.88 491 LEU A C 1
ATOM 3811 O O . LEU A 1 491 ? -7.355 -25.141 10.32 1 97.88 491 LEU A O 1
ATOM 3815 N N . GLU A 1 492 ? -6.359 -27 10.945 1 90.25 492 GLU A N 1
ATOM 3816 C CA . GLU A 1 492 ? -7.223 -27.172 12.117 1 90.25 492 GLU A CA 1
ATOM 3817 C C . GLU A 1 492 ? -6.797 -26.266 13.258 1 90.25 492 GLU A C 1
ATOM 3819 O O . GLU A 1 492 ? -5.605 -26.062 13.492 1 90.25 492 GLU A O 1
ATOM 3824 N N . GLY A 1 493 ? -7.734 -25.703 13.961 1 80.75 493 GLY A N 1
ATOM 3825 C CA . GLY A 1 493 ? -7.441 -24.953 15.164 1 80.75 493 GLY A CA 1
ATOM 3826 C C . GLY A 1 493 ? -7.59 -23.453 14.969 1 80.75 493 GLY A C 1
ATOM 3827 O O . GLY A 1 493 ? -7.367 -22.672 15.906 1 80.75 493 GLY A O 1
ATOM 3828 N N . GLY A 1 494 ? -7.898 -23.016 13.922 1 68.25 494 GLY A N 1
ATOM 3829 C CA . GLY A 1 494 ? -8.086 -21.594 13.688 1 68.25 494 GLY A CA 1
ATOM 3830 C C . GLY A 1 494 ? -9.078 -20.953 14.641 1 68.25 494 GLY A C 1
ATOM 3831 O O . GLY A 1 494 ? -9 -19.75 14.922 1 68.25 494 GLY A O 1
ATOM 3832 N N . ASN A 1 495 ? -9.891 -21.75 15.234 1 73.56 495 ASN A N 1
ATOM 3833 C CA . ASN A 1 495 ? -10.938 -21.266 16.125 1 73.56 495 ASN A CA 1
ATOM 3834 C C . ASN A 1 495 ? -10.461 -21.203 17.578 1 73.56 495 ASN A C 1
ATOM 3836 O O . ASN A 1 495 ? -11.258 -20.969 18.484 1 73.56 495 ASN A O 1
ATOM 3840 N N . THR A 1 496 ? -9.242 -21.312 17.734 1 84.69 496 THR A N 1
ATOM 3841 C CA . THR A 1 496 ? -8.711 -21.328 19.094 1 84.69 496 THR A CA 1
ATOM 3842 C C . THR A 1 496 ? -8.047 -20 19.438 1 84.69 496 THR A C 1
ATOM 3844 O O . THR A 1 496 ? -7.246 -19.922 20.375 1 84.69 496 THR A O 1
ATOM 3847 N N . THR A 1 497 ? -8.328 -19.047 18.688 1 91.25 497 THR A N 1
ATOM 3848 C CA . THR A 1 497 ? -7.676 -17.766 18.875 1 91.25 497 THR A CA 1
ATOM 3849 C C . THR A 1 497 ? -8.016 -17.172 20.25 1 91.25 497 THR A C 1
ATOM 3851 O O . THR A 1 497 ? -9.18 -17.156 20.656 1 91.25 497 THR A O 1
ATOM 3854 N N . VAL A 1 498 ? -6.984 -16.797 20.953 1 93.31 498 VAL A N 1
ATOM 3855 C CA . VAL A 1 498 ? -7.18 -16.188 22.266 1 93.31 498 VAL A CA 1
ATOM 3856 C C . VAL A 1 498 ? -6.469 -14.836 22.328 1 93.31 498 VAL A C 1
ATOM 3858 O O . VAL A 1 498 ? -5.48 -14.617 21.625 1 93.31 498 VAL A O 1
ATOM 3861 N N . VAL A 1 499 ? -6.941 -13.969 23.125 1 92.88 499 VAL A N 1
ATOM 3862 C CA . VAL A 1 499 ? -6.324 -12.672 23.375 1 92.88 499 VAL A CA 1
ATOM 3863 C C . VAL A 1 499 ? -5.188 -12.828 24.391 1 92.88 499 VAL A C 1
ATOM 3865 O O . VAL A 1 499 ? -5.371 -13.398 25.453 1 92.88 499 VAL A O 1
ATOM 3868 N N . VAL A 1 500 ? -4.047 -12.367 24.062 1 93.75 500 VAL A N 1
ATOM 3869 C CA . VAL A 1 500 ? -2.932 -12.523 25 1 93.75 500 VAL A CA 1
ATOM 3870 C C . VAL A 1 500 ? -2.393 -11.148 25.391 1 93.75 500 VAL A C 1
ATOM 3872 O O . VAL A 1 500 ? -1.468 -11.047 26.203 1 93.75 500 VAL A O 1
ATOM 3875 N N . GLY A 1 501 ? -2.848 -10.07 24.859 1 89.31 501 GLY A N 1
ATOM 3876 C CA . GLY A 1 501 ? -2.492 -8.688 25.125 1 89.31 501 GLY A CA 1
ATOM 3877 C C . GLY A 1 501 ? -3.244 -7.695 24.266 1 89.31 501 GLY A C 1
ATOM 3878 O O . GLY A 1 501 ? -4.09 -8.086 23.453 1 89.31 501 GLY A O 1
ATOM 3879 N N . LYS A 1 502 ? -2.945 -6.465 24.422 1 85.75 502 LYS A N 1
ATOM 3880 C CA . LYS A 1 502 ? -3.596 -5.449 23.594 1 85.75 502 LYS A CA 1
ATOM 3881 C C . LYS A 1 502 ? -3.283 -5.656 22.109 1 85.75 502 LYS A C 1
ATOM 3883 O O . LYS A 1 502 ? -2.121 -5.594 21.703 1 85.75 502 LYS A O 1
ATOM 3888 N N . SER A 1 503 ? -4.262 -5.953 21.391 1 90.75 503 SER A N 1
ATOM 3889 C CA . SER A 1 503 ? -4.195 -6.125 19.938 1 90.75 503 SER A CA 1
ATOM 3890 C C . SER A 1 503 ? -3.336 -7.328 19.562 1 90.75 503 SER A C 1
ATOM 3892 O O . SER A 1 503 ? -2.852 -7.422 18.438 1 90.75 503 SER A O 1
ATOM 3894 N N . ARG A 1 504 ? -3.018 -8.266 20.594 1 94.75 504 ARG A N 1
ATOM 3895 C CA . ARG A 1 504 ? -2.189 -9.445 20.359 1 94.75 504 ARG A CA 1
ATOM 3896 C C . ARG A 1 504 ? -2.988 -10.727 20.578 1 94.75 504 ARG A C 1
ATOM 3898 O O . ARG A 1 504 ? -3.736 -10.836 21.547 1 94.75 504 ARG A O 1
ATOM 3905 N N . TYR A 1 505 ? -2.791 -11.625 19.734 1 96.38 505 TYR A N 1
ATOM 3906 C CA . TYR A 1 505 ? -3.574 -12.859 19.719 1 96.38 505 TYR A CA 1
ATOM 3907 C C . TYR A 1 505 ? -2.684 -14.07 19.469 1 96.38 505 TYR A C 1
ATOM 3909 O O . TYR A 1 505 ? -1.578 -13.93 18.938 1 96.38 505 TYR A O 1
ATOM 3917 N N . GLU A 1 506 ? -3.148 -15.164 19.953 1 96.62 506 GLU A N 1
ATOM 3918 C CA . GLU A 1 506 ? -2.496 -16.438 19.703 1 96.62 506 GLU A CA 1
ATOM 3919 C C . GLU A 1 506 ? -3.488 -17.469 19.156 1 96.62 506 GLU A C 1
ATOM 3921 O O . GLU A 1 506 ? -4.641 -17.516 19.594 1 96.62 506 GLU A O 1
ATOM 3926 N N . VAL A 1 507 ? -3.027 -18.234 18.219 1 96.5 507 VAL A N 1
ATOM 3927 C CA . VAL A 1 507 ? -3.836 -19.328 17.688 1 96.5 507 VAL A CA 1
ATOM 3928 C C . VAL A 1 507 ? -2.992 -20.594 17.578 1 96.5 507 VAL A C 1
ATOM 3930 O O . VAL A 1 507 ? -1.842 -20.547 17.141 1 96.5 507 VAL A O 1
ATOM 3933 N N . GLY A 1 508 ? -3.463 -21.672 18.109 1 95.56 508 GLY A N 1
ATOM 3934 C CA . GLY A 1 508 ? -2.834 -22.984 17.969 1 95.56 508 GLY A CA 1
ATOM 3935 C C . GLY A 1 508 ? -3.365 -23.781 16.797 1 95.56 508 GLY A C 1
ATOM 3936 O O . GLY A 1 508 ? -4.578 -23.875 16.594 1 95.56 508 GLY A O 1
ATOM 3937 N N . VAL A 1 509 ? -2.418 -24.344 16.016 1 96.44 509 VAL A N 1
ATOM 3938 C CA . VAL A 1 509 ? -2.84 -25.141 14.875 1 96.44 509 VAL A CA 1
ATOM 3939 C C . VAL A 1 509 ? -2.039 -26.438 14.836 1 96.44 509 VAL A C 1
ATOM 3941 O O . VAL A 1 509 ? -1.063 -26.609 15.57 1 96.44 509 VAL A O 1
ATOM 3944 N N . VAL A 1 510 ? -2.537 -27.344 14.008 1 96.56 510 VAL A N 1
ATOM 3945 C CA . VAL A 1 510 ? -1.86 -28.609 13.773 1 96.56 510 VAL A CA 1
ATOM 3946 C C . VAL A 1 510 ? -1.425 -28.703 12.312 1 96.56 510 VAL A C 1
ATOM 3948 O O . VAL A 1 510 ? -2.229 -28.484 11.406 1 96.56 510 VAL A O 1
ATOM 3951 N N . ALA A 1 511 ? -0.169 -29 12.102 1 96.88 511 ALA A N 1
ATOM 3952 C CA . ALA A 1 511 ? 0.327 -29.219 10.742 1 96.88 511 ALA A CA 1
ATOM 3953 C C . ALA A 1 511 ? -0.385 -30.391 10.086 1 96.88 511 ALA A C 1
ATOM 3955 O O . ALA A 1 511 ? -0.878 -31.297 10.766 1 96.88 511 ALA A O 1
ATOM 3956 N N . PRO A 1 512 ? -0.499 -30.406 8.766 1 97.56 512 PRO A N 1
ATOM 3957 C CA . PRO A 1 512 ? -1.119 -31.531 8.078 1 97.56 512 PRO A CA 1
ATOM 3958 C C . PRO A 1 512 ? -0.537 -32.875 8.508 1 97.56 512 PRO A C 1
ATOM 3960 O O . PRO A 1 512 ? 0.674 -33 8.719 1 97.56 512 PRO A O 1
ATOM 3963 N N . SER A 1 513 ? -1.284 -33.906 8.547 1 96.38 513 SER A N 1
ATOM 3964 C CA . SER A 1 513 ? -0.951 -35.156 9.242 1 96.38 513 SER A CA 1
ATOM 3965 C C . SER A 1 513 ? -0.074 -36.031 8.375 1 96.38 513 SER A C 1
ATOM 3967 O O . SER A 1 513 ? 0.589 -36.938 8.883 1 96.38 513 SER A O 1
ATOM 3969 N N . SER A 1 514 ? -0.096 -35.812 7.039 1 96.81 514 SER A N 1
ATOM 3970 C CA . SER A 1 514 ? 0.65 -36.719 6.184 1 96.81 514 SER A CA 1
ATOM 3971 C C . SER A 1 514 ? 1.144 -36.031 4.922 1 96.81 514 SER A C 1
ATOM 3973 O O . SER A 1 514 ? 0.655 -34.938 4.57 1 96.81 514 SER A O 1
ATOM 3975 N N . GLY A 1 515 ? 2.037 -36.75 4.223 1 97.94 515 GLY A N 1
ATOM 3976 C CA . GLY A 1 515 ? 2.568 -36.25 2.959 1 97.94 515 GLY A CA 1
ATOM 3977 C C . GLY A 1 515 ? 1.558 -36.312 1.829 1 97.94 515 GLY A C 1
ATOM 3978 O O . GLY A 1 515 ? 1.717 -35.594 0.82 1 97.94 515 GLY A O 1
ATOM 3979 N N . ASN A 1 516 ? 0.507 -37.094 1.978 1 97.81 516 ASN A N 1
ATOM 3980 C CA . ASN A 1 516 ? -0.548 -37.125 0.971 1 97.81 516 ASN A CA 1
ATOM 3981 C C . ASN A 1 516 ? -1.358 -35.844 0.967 1 97.81 516 ASN A C 1
ATOM 3983 O O . ASN A 1 516 ? -1.816 -35.406 -0.086 1 97.81 516 ASN A O 1
ATOM 3987 N N . ILE A 1 517 ? -1.474 -35.312 2.15 1 98.06 517 ILE A N 1
ATOM 3988 C CA . ILE A 1 517 ? -2.236 -34.094 2.297 1 98.06 517 ILE A CA 1
ATOM 3989 C C . ILE A 1 517 ? -1.351 -32.875 1.953 1 98.06 517 ILE A C 1
ATOM 3991 O O . ILE A 1 517 ? -1.77 -31.984 1.222 1 98.06 517 ILE A O 1
ATOM 3995 N N . ALA A 1 518 ? -0.166 -32.969 2.434 1 98.31 518 ALA A N 1
ATOM 3996 C CA . ALA A 1 518 ? 0.819 -31.922 2.178 1 98.31 518 ALA A CA 1
ATOM 3997 C C . ALA A 1 518 ? 2.217 -32.5 2.004 1 98.31 518 ALA A C 1
ATOM 3999 O O . ALA A 1 518 ? 2.947 -32.688 2.98 1 98.31 518 ALA A O 1
ATOM 4000 N N . PRO A 1 519 ? 2.637 -32.719 0.81 1 98.5 519 PRO A N 1
ATOM 4001 C CA . PRO A 1 519 ? 4.008 -33.188 0.618 1 98.5 519 PRO A CA 1
ATOM 4002 C C . PRO A 1 519 ? 5.043 -32.312 1.303 1 98.5 519 PRO A C 1
ATOM 4004 O O . PRO A 1 519 ? 4.828 -31.094 1.448 1 98.5 519 PRO A O 1
ATOM 4007 N N . ALA A 1 520 ? 6.156 -33 1.722 1 98.19 520 ALA A N 1
ATOM 4008 C CA . ALA A 1 520 ? 7.242 -32.219 2.309 1 98.19 520 ALA A CA 1
ATOM 4009 C C . ALA A 1 520 ? 7.703 -31.109 1.359 1 98.19 520 ALA A C 1
ATOM 4011 O O . ALA A 1 520 ? 7.781 -31.312 0.146 1 98.19 520 ALA A O 1
ATOM 4012 N N . GLY A 1 521 ? 7.934 -29.922 1.885 1 97.62 521 GLY A N 1
ATOM 4013 C CA . GLY A 1 521 ? 8.32 -28.797 1.057 1 97.62 521 GLY A CA 1
ATOM 4014 C C . GLY A 1 521 ? 8.039 -27.453 1.712 1 97.62 521 GLY A C 1
ATOM 4015 O O . GLY A 1 521 ? 7.773 -27.391 2.914 1 97.62 521 GLY A O 1
ATOM 4016 N N . ASN A 1 522 ? 8.227 -26.422 0.952 1 97.5 522 ASN A N 1
ATOM 4017 C CA . ASN A 1 522 ? 8.008 -25.062 1.419 1 97.5 522 ASN A CA 1
ATOM 4018 C C . ASN A 1 522 ? 6.582 -24.594 1.153 1 97.5 522 ASN A C 1
ATOM 4020 O O . ASN A 1 522 ? 6.047 -24.797 0.064 1 97.5 522 ASN A O 1
ATOM 4024 N N . TYR A 1 523 ? 6.004 -24 2.186 1 98.44 523 TYR A N 1
ATOM 4025 C CA . TYR A 1 523 ? 4.672 -23.422 2.117 1 98.44 523 TYR A CA 1
ATOM 4026 C C . TYR A 1 523 ? 4.676 -21.984 2.639 1 98.44 523 TYR A C 1
ATOM 4028 O O . TYR A 1 523 ? 5.602 -21.578 3.346 1 98.44 523 TYR A O 1
ATOM 4036 N N . ILE A 1 524 ? 3.709 -21.266 2.26 1 98.62 524 ILE A N 1
ATOM 4037 C CA . ILE A 1 524 ? 3.459 -19.953 2.838 1 98.62 524 ILE A CA 1
ATOM 4038 C C . ILE A 1 524 ? 2.281 -20.031 3.809 1 98.62 524 ILE A C 1
ATOM 4040 O O . ILE A 1 524 ? 1.169 -20.391 3.416 1 98.62 524 ILE A O 1
ATOM 4044 N N . LEU A 1 525 ? 2.564 -19.688 5.012 1 98.44 525 LEU A N 1
ATOM 4045 C CA . LEU A 1 525 ? 1.534 -19.719 6.043 1 98.44 525 LEU A CA 1
ATOM 4046 C C . LEU A 1 525 ? 0.926 -18.328 6.25 1 98.44 525 LEU A C 1
ATOM 4048 O O . LEU A 1 525 ? 1.652 -17.344 6.363 1 98.44 525 LEU A O 1
ATOM 4052 N N . PHE A 1 526 ? -0.393 -18.297 6.297 1 98.44 526 PHE A N 1
ATOM 4053 C CA . PHE A 1 526 ? -1.132 -17.062 6.508 1 98.44 526 PHE A CA 1
ATOM 4054 C C . PHE A 1 526 ? -2.072 -17.188 7.699 1 98.44 526 PHE A C 1
ATOM 4056 O O . PHE A 1 526 ? -2.654 -18.25 7.926 1 98.44 526 PHE A O 1
ATOM 4063 N N . VAL A 1 527 ? -2.188 -16.141 8.445 1 98.12 527 VAL A N 1
ATOM 4064 C CA . VAL A 1 527 ? -3.338 -15.938 9.32 1 98.12 527 VAL A CA 1
ATOM 4065 C C . VAL A 1 527 ? -4.383 -15.086 8.609 1 98.12 527 VAL A C 1
ATOM 4067 O O . VAL A 1 527 ? -4.082 -13.977 8.156 1 98.12 527 VAL A O 1
ATOM 4070 N N . VAL A 1 528 ? -5.559 -15.586 8.484 1 98.19 528 VAL A N 1
ATOM 4071 C CA . VAL A 1 528 ? -6.625 -14.898 7.762 1 98.19 528 VAL A CA 1
ATOM 4072 C C . VAL A 1 528 ? -7.703 -14.445 8.742 1 98.19 528 VAL A C 1
ATOM 4074 O O . VAL A 1 528 ? -8.32 -15.266 9.414 1 98.19 528 VAL A O 1
ATOM 4077 N N . HIS A 1 529 ? -7.887 -13.117 8.883 1 97.06 529 HIS A N 1
ATOM 4078 C CA . HIS A 1 529 ? -8.93 -12.516 9.711 1 97.06 529 HIS A CA 1
ATOM 4079 C C . HIS A 1 529 ? -9.992 -11.844 8.859 1 97.06 529 HIS A C 1
ATOM 4081 O O . HIS A 1 529 ? -9.695 -10.914 8.102 1 97.06 529 HIS A O 1
ATOM 4087 N N . GLN A 1 530 ? -11.227 -12.297 8.914 1 95.19 530 GLN A N 1
ATOM 4088 C CA . GLN A 1 530 ? -12.32 -11.734 8.125 1 95.19 530 GLN A CA 1
ATOM 4089 C C . GLN A 1 530 ? -11.953 -11.656 6.645 1 95.19 530 GLN A C 1
ATOM 4091 O O . GLN A 1 530 ? -12.078 -10.602 6.023 1 95.19 530 GLN A O 1
ATOM 4096 N N . GLU A 1 531 ? -11.32 -12.758 6.113 1 96.75 531 GLU A N 1
ATOM 4097 C CA . GLU A 1 531 ? -10.969 -12.93 4.707 1 96.75 531 GLU A CA 1
ATOM 4098 C C . GLU A 1 531 ? -9.758 -12.086 4.332 1 96.75 531 GLU A C 1
ATOM 4100 O O . GLU A 1 531 ? -9.383 -12.016 3.16 1 96.75 531 GLU A O 1
ATOM 4105 N N . ILE A 1 532 ? -9.156 -11.422 5.328 1 98 532 ILE A N 1
ATOM 4106 C CA . ILE A 1 532 ? -7.977 -10.602 5.098 1 98 532 ILE A CA 1
ATOM 4107 C C . ILE A 1 532 ? -6.727 -11.352 5.555 1 98 532 ILE A C 1
ATOM 4109 O O . ILE A 1 532 ? -6.52 -11.547 6.754 1 98 532 ILE A O 1
ATOM 4113 N N . PRO A 1 533 ? -5.883 -11.742 4.641 1 98.75 533 PRO A N 1
ATOM 4114 C CA . PRO A 1 533 ? -4.699 -12.516 5.02 1 98.75 533 PRO A CA 1
ATOM 4115 C C . PRO A 1 533 ? -3.545 -11.633 5.496 1 98.75 533 PRO A C 1
ATOM 4117 O O . PRO A 1 533 ? -3.371 -10.516 5.008 1 98.75 533 PRO A O 1
ATOM 4120 N N . SER A 1 534 ? -2.797 -12.188 6.438 1 98.31 534 SER A N 1
ATOM 4121 C CA . SER A 1 534 ? -1.518 -11.586 6.809 1 98.31 534 SER A CA 1
ATOM 4122 C C . SER A 1 534 ? -0.519 -11.664 5.66 1 98.31 534 SER A C 1
ATOM 4124 O O . SER A 1 534 ? -0.77 -12.336 4.656 1 98.31 534 SER A O 1
ATOM 4126 N N . GLU A 1 535 ? 0.555 -10.883 5.793 1 97.19 535 GLU A N 1
ATOM 4127 C CA . GLU A 1 535 ? 1.726 -11.328 5.039 1 97.19 535 GLU A CA 1
ATOM 4128 C C . GLU A 1 535 ? 2.152 -12.727 5.461 1 97.19 535 GLU A C 1
ATOM 4130 O O . GLU A 1 535 ? 2.205 -13.039 6.652 1 97.19 535 GLU A O 1
ATOM 4135 N N . GLY A 1 536 ? 2.365 -13.5 4.512 1 98.25 536 GLY A N 1
ATOM 4136 C CA . GLY A 1 536 ? 2.695 -14.883 4.812 1 98.25 536 GLY A CA 1
ATOM 4137 C C . GLY A 1 536 ? 4.109 -15.062 5.332 1 98.25 536 GLY A C 1
ATOM 4138 O O . GLY A 1 536 ? 4.957 -14.188 5.148 1 98.25 536 GLY A O 1
ATOM 4139 N N . ILE A 1 537 ? 4.332 -16.156 6.066 1 98 537 ILE A N 1
ATOM 4140 C CA . ILE A 1 537 ? 5.676 -16.562 6.453 1 98 537 ILE A CA 1
ATOM 4141 C C . ILE A 1 537 ? 5.996 -17.938 5.84 1 98 537 ILE A C 1
ATOM 4143 O O . ILE A 1 537 ? 5.105 -18.766 5.664 1 98 537 ILE A O 1
ATOM 4147 N N . TRP A 1 538 ? 7.23 -18.156 5.473 1 97.75 538 TRP A N 1
ATOM 4148 C CA . TRP A 1 538 ? 7.652 -19.453 4.945 1 97.75 538 TRP A CA 1
ATOM 4149 C C . TRP A 1 538 ? 7.707 -20.5 6.047 1 97.75 538 TRP A C 1
ATOM 4151 O O . TRP A 1 538 ? 8.281 -20.266 7.113 1 97.75 538 TRP A O 1
ATOM 4161 N N . VAL A 1 539 ? 7.105 -21.578 5.785 1 97.69 539 VAL A N 1
ATOM 4162 C CA . VAL A 1 539 ? 7.16 -22.75 6.637 1 97.69 539 VAL A CA 1
ATOM 4163 C C . VAL A 1 539 ? 7.574 -23.969 5.809 1 97.69 539 VAL A C 1
ATOM 4165 O O . VAL A 1 539 ? 7.137 -24.125 4.664 1 97.69 539 VAL A O 1
ATOM 4168 N N . ARG A 1 540 ? 8.375 -24.766 6.316 1 97.12 540 ARG A N 1
ATOM 4169 C CA . ARG A 1 540 ? 8.797 -25.984 5.625 1 97.12 540 ARG A CA 1
ATOM 4170 C C . ARG A 1 540 ? 8.336 -27.219 6.379 1 97.12 540 ARG A C 1
ATOM 4172 O O . ARG A 1 540 ? 8.648 -27.391 7.559 1 97.12 540 ARG A O 1
ATOM 4179 N N . ILE A 1 541 ? 7.625 -28.031 5.688 1 97.38 541 ILE A N 1
ATOM 4180 C CA . ILE A 1 541 ? 7.199 -29.312 6.238 1 97.38 541 ILE A CA 1
ATOM 4181 C C . ILE A 1 541 ? 8.242 -30.375 5.922 1 97.38 541 ILE A C 1
ATOM 4183 O O . ILE A 1 541 ? 8.734 -30.453 4.793 1 97.38 541 ILE A O 1
ATOM 4187 N N . HIS A 1 542 ? 8.586 -31.188 7.035 1 94.06 542 HIS A N 1
ATOM 4188 C CA . HIS A 1 542 ? 9.562 -32.25 6.832 1 94.06 542 HIS A CA 1
ATOM 4189 C C . HIS A 1 542 ? 9.133 -33.531 7.547 1 94.06 542 HIS A C 1
ATOM 4191 O O . HIS A 1 542 ? 8.383 -33.469 8.523 1 94.06 542 HIS A O 1
ATOM 4197 N N . MET B 1 1 ? 28.438 52.25 -71.062 1 26.66 1 MET B N 1
ATOM 4198 C CA . MET B 1 1 ? 27.078 52.594 -70.625 1 26.66 1 MET B CA 1
ATOM 4199 C C . MET B 1 1 ? 26.516 51.531 -69.688 1 26.66 1 MET B C 1
ATOM 4201 O O . MET B 1 1 ? 26.328 50.375 -70.062 1 26.66 1 MET B O 1
ATOM 4205 N N . THR B 1 2 ? 26.969 51.594 -68.375 1 27.44 2 THR B N 1
ATOM 4206 C CA . THR B 1 2 ? 27.125 50.875 -67.125 1 27.44 2 THR B CA 1
ATOM 4207 C C . THR B 1 2 ? 25.781 50.719 -66.438 1 27.44 2 THR B C 1
ATOM 4209 O O . THR B 1 2 ? 25.188 51.688 -66 1 27.44 2 THR B O 1
ATOM 4212 N N . PHE B 1 3 ? 24.875 49.938 -67.062 1 28.64 3 PHE B N 1
ATOM 4213 C CA . PHE B 1 3 ? 23.469 49.656 -66.812 1 28.64 3 PHE B CA 1
ATOM 4214 C C . PHE B 1 3 ? 23.312 49.031 -65.438 1 28.64 3 PHE B C 1
ATOM 4216 O O . PHE B 1 3 ? 23.719 47.875 -65.25 1 28.64 3 PHE B O 1
ATOM 4223 N N . PRO B 1 4 ? 23.453 49.844 -64.375 1 30.83 4 PRO B N 1
ATOM 4224 C CA . PRO B 1 4 ? 23.516 49.375 -62.969 1 30.83 4 PRO B CA 1
ATOM 4225 C C . PRO B 1 4 ? 22.203 48.781 -62.469 1 30.83 4 PRO B C 1
ATOM 4227 O O . PRO B 1 4 ? 21.141 49.344 -62.688 1 30.83 4 PRO B O 1
ATOM 4230 N N . PHE B 1 5 ? 21.984 47.438 -62.656 1 29.42 5 PHE B N 1
ATOM 4231 C CA . PHE B 1 5 ? 20.844 46.594 -62.344 1 29.42 5 PHE B CA 1
ATOM 4232 C C . PHE B 1 5 ? 20.516 46.625 -60.875 1 29.42 5 PHE B C 1
ATOM 4234 O O . PHE B 1 5 ? 21.281 46.094 -60.062 1 29.42 5 PHE B O 1
ATOM 4241 N N . PRO B 1 6 ? 19.953 47.688 -60.25 1 32.5 6 PRO B N 1
ATOM 4242 C CA . PRO B 1 6 ? 19.75 47.75 -58.812 1 32.5 6 PRO B CA 1
ATOM 4243 C C . PRO B 1 6 ? 18.688 46.781 -58.281 1 32.5 6 PRO B C 1
ATOM 4245 O O . PRO B 1 6 ? 17.516 46.906 -58.656 1 32.5 6 PRO B O 1
ATOM 4248 N N . PHE B 1 7 ? 18.828 45.469 -58.531 1 30.48 7 PHE B N 1
ATOM 4249 C CA . PHE B 1 7 ? 17.797 44.5 -58.188 1 30.48 7 PHE B CA 1
ATOM 4250 C C . PHE B 1 7 ? 17.375 44.656 -56.719 1 30.48 7 PHE B C 1
ATOM 4252 O O . PHE B 1 7 ? 18.141 45.125 -55.875 1 30.48 7 PHE B O 1
ATOM 4259 N N . PHE B 1 8 ? 15.961 44.469 -56.438 1 28.59 8 PHE B N 1
ATOM 4260 C CA . PHE B 1 8 ? 14.844 44.562 -55.5 1 28.59 8 PHE B CA 1
ATOM 4261 C C . PHE B 1 8 ? 15.047 43.625 -54.312 1 28.59 8 PHE B C 1
ATOM 4263 O O . PHE B 1 8 ? 15 42.406 -54.469 1 28.59 8 PHE B O 1
ATOM 4270 N N . ARG B 1 9 ? 15.969 43.812 -53.344 1 26.56 9 ARG B N 1
ATOM 4271 C CA . ARG B 1 9 ? 16.219 43.031 -52.125 1 26.56 9 ARG B CA 1
ATOM 4272 C C . ARG B 1 9 ? 14.977 43 -51.25 1 26.56 9 ARG B C 1
ATOM 4274 O O . ARG B 1 9 ? 14.781 43.875 -50.406 1 26.56 9 ARG B O 1
ATOM 4281 N N . HIS B 1 10 ? 13.742 43.156 -51.781 1 30.08 10 HIS B N 1
ATOM 4282 C CA . HIS B 1 10 ? 12.766 43.219 -50.719 1 30.08 10 HIS B CA 1
ATOM 4283 C C . HIS B 1 10 ? 12.867 42 -49.812 1 30.08 10 HIS B C 1
ATOM 4285 O O . HIS B 1 10 ? 12.797 40.844 -50.281 1 30.08 10 HIS B O 1
ATOM 4291 N N . LEU B 1 11 ? 13.734 42.094 -48.812 1 28.38 11 LEU B N 1
ATOM 4292 C CA . LEU B 1 11 ? 13.922 41.188 -47.688 1 28.38 11 LEU B CA 1
ATOM 4293 C C . LEU B 1 11 ? 12.586 40.875 -47 1 28.38 11 LEU B C 1
ATOM 4295 O O . LEU B 1 11 ? 11.883 41.781 -46.562 1 28.38 11 LEU B O 1
ATOM 4299 N N . LEU B 1 12 ? 11.898 39.781 -47.469 1 30.19 12 LEU B N 1
ATOM 4300 C CA . LEU B 1 12 ? 10.797 39.062 -46.812 1 30.19 12 LEU B CA 1
ATOM 4301 C C . LEU B 1 12 ? 11.102 38.875 -45.312 1 30.19 12 LEU B C 1
ATOM 4303 O O . LEU B 1 12 ? 12.039 38.156 -44.969 1 30.19 12 LEU B O 1
ATOM 4307 N N . PHE B 1 13 ? 11.086 39.938 -44.531 1 31.31 13 PHE B N 1
ATOM 4308 C CA . PHE B 1 13 ? 11.086 39.719 -43.094 1 31.31 13 PHE B CA 1
ATOM 4309 C C . PHE B 1 13 ? 9.992 38.75 -42.688 1 31.31 13 PHE B C 1
ATOM 4311 O O . PHE B 1 13 ? 8.805 39.062 -42.75 1 31.31 13 PHE B O 1
ATOM 4318 N N . LEU B 1 14 ? 10.062 37.5 -43.25 1 33.12 14 LEU B N 1
ATOM 4319 C CA . LEU B 1 14 ? 9.195 36.5 -42.656 1 33.12 14 LEU B CA 1
ATOM 4320 C C . LEU B 1 14 ? 9.234 36.562 -41.125 1 33.12 14 LEU B C 1
ATOM 4322 O O . LEU B 1 14 ? 10.289 36.406 -40.531 1 33.12 14 LEU B O 1
ATOM 4326 N N . LEU B 1 15 ? 8.273 37.312 -40.562 1 34.34 15 LEU B N 1
ATOM 4327 C CA . LEU B 1 15 ? 7.871 37.281 -39.188 1 34.34 15 LEU B CA 1
ATOM 4328 C C . LEU B 1 15 ? 7.789 35.844 -38.656 1 34.34 15 LEU B C 1
ATOM 4330 O O . LEU B 1 15 ? 6.941 35.062 -39.125 1 34.34 15 LEU B O 1
ATOM 4334 N N . LEU B 1 16 ? 8.922 35.25 -38.469 1 34.88 16 LEU B N 1
ATOM 4335 C CA . LEU B 1 16 ? 8.906 34.062 -37.656 1 34.88 16 LEU B CA 1
ATOM 4336 C C . LEU B 1 16 ? 8.07 34.25 -36.375 1 34.88 16 LEU B C 1
ATOM 4338 O O . LEU B 1 16 ? 8.461 35 -35.469 1 34.88 16 LEU B O 1
ATOM 4342 N N . LEU B 1 17 ? 6.746 34.406 -36.562 1 35.28 17 LEU B N 1
ATOM 4343 C CA . LEU B 1 17 ? 5.93 34.219 -35.375 1 35.28 17 LEU B CA 1
ATOM 4344 C C . LEU B 1 17 ? 6.352 32.938 -34.656 1 35.28 17 LEU B C 1
ATOM 4346 O O . LEU B 1 17 ? 6.137 31.828 -35.156 1 35.28 17 LEU B O 1
ATOM 4350 N N . LEU B 1 18 ? 7.477 33.062 -34 1 36.69 18 LEU B N 1
ATOM 4351 C CA . LEU B 1 18 ? 7.719 32.031 -33 1 36.69 18 LEU B CA 1
ATOM 4352 C C . LEU B 1 18 ? 6.484 31.844 -32.125 1 36.69 18 LEU B C 1
ATOM 4354 O O . LEU B 1 18 ? 6.098 32.75 -31.375 1 36.69 18 LEU B O 1
ATOM 4358 N N . LEU B 1 19 ? 5.488 31.109 -32.688 1 37.84 19 LEU B N 1
ATOM 4359 C CA . LEU B 1 19 ? 4.48 30.562 -31.781 1 37.84 19 LEU B CA 1
ATOM 4360 C C . LEU B 1 19 ? 5.129 30.016 -30.516 1 37.84 19 LEU B C 1
ATOM 4362 O O . LEU B 1 19 ? 5.855 29.016 -30.578 1 37.84 19 LEU B O 1
ATOM 4366 N N . HIS B 1 20 ? 5.418 30.906 -29.625 1 36.81 20 HIS B N 1
ATOM 4367 C CA . HIS B 1 20 ? 5.613 30.453 -28.25 1 36.81 20 HIS B CA 1
ATOM 4368 C C . HIS B 1 20 ? 4.535 29.453 -27.844 1 36.81 20 HIS B C 1
ATOM 4370 O O . HIS B 1 20 ? 3.361 29.812 -27.719 1 36.81 20 HIS B O 1
ATOM 4376 N N . THR B 1 21 ? 4.637 28.219 -28.312 1 39.41 21 THR B N 1
ATOM 4377 C CA . THR B 1 21 ? 3.797 27.219 -27.672 1 39.41 21 THR B CA 1
ATOM 4378 C C . THR B 1 21 ? 3.859 27.344 -26.156 1 39.41 21 THR B C 1
ATOM 4380 O O . THR B 1 21 ? 4.945 27.406 -25.578 1 39.41 21 THR B O 1
ATOM 4383 N N . PRO B 1 22 ? 2.84 27.875 -25.609 1 37.16 22 PRO B N 1
ATOM 4384 C CA . PRO B 1 22 ? 2.852 27.828 -24.156 1 37.16 22 PRO B CA 1
ATOM 4385 C C . PRO B 1 22 ? 3.381 26.516 -23.594 1 37.16 22 PRO B C 1
ATOM 4387 O O . PRO B 1 22 ? 3.256 25.469 -24.25 1 37.16 22 PRO B O 1
ATOM 4390 N N . PRO B 1 23 ? 4.398 26.531 -22.781 1 39.09 23 PRO B N 1
ATOM 4391 C CA . PRO B 1 23 ? 4.918 25.281 -22.203 1 39.09 23 PRO B CA 1
ATOM 4392 C C . PRO B 1 23 ? 3.811 24.281 -21.844 1 39.09 23 PRO B C 1
ATOM 4394 O O . PRO B 1 23 ? 2.732 24.688 -21.406 1 39.09 23 PRO B O 1
ATOM 4397 N N . ARG B 1 24 ? 3.76 23.219 -22.547 1 42.19 24 ARG B N 1
ATOM 4398 C CA . ARG B 1 24 ? 2.855 22.109 -22.219 1 42.19 24 ARG B CA 1
ATOM 4399 C C . ARG B 1 24 ? 2.787 21.891 -20.719 1 42.19 24 ARG B C 1
ATOM 4401 O O . ARG B 1 24 ? 3.818 21.734 -20.062 1 42.19 24 ARG B O 1
ATOM 4408 N N . PRO B 1 25 ? 1.662 22.188 -20.109 1 42.91 25 PRO B N 1
ATOM 4409 C CA . PRO B 1 25 ? 1.619 21.891 -18.672 1 42.91 25 PRO B CA 1
ATOM 4410 C C . PRO B 1 25 ? 2.342 20.594 -18.312 1 42.91 25 PRO B C 1
ATOM 4412 O O . PRO B 1 25 ? 2.211 19.594 -19.031 1 42.91 25 PRO B O 1
ATOM 4415 N N . ALA B 1 26 ? 3.41 20.703 -17.578 1 45.34 26 ALA B N 1
ATOM 4416 C CA . ALA B 1 26 ? 4.184 19.547 -17.125 1 45.34 26 ALA B CA 1
ATOM 4417 C C . ALA B 1 26 ? 3.268 18.406 -16.688 1 45.34 26 ALA B C 1
ATOM 4419 O O . ALA B 1 26 ? 2.363 18.609 -15.883 1 45.34 26 ALA B O 1
ATOM 4420 N N . ALA B 1 27 ? 3.148 17.453 -17.469 1 51.28 27 ALA B N 1
ATOM 4421 C CA . ALA B 1 27 ? 2.383 16.234 -17.234 1 51.28 27 ALA B CA 1
ATOM 4422 C C . ALA B 1 27 ? 2.518 15.781 -15.781 1 51.28 27 ALA B C 1
ATOM 4424 O O . ALA B 1 27 ? 3.631 15.664 -15.258 1 51.28 27 ALA B O 1
ATOM 4425 N N . ALA B 1 28 ? 1.354 15.781 -15.023 1 62.25 28 ALA B N 1
ATOM 4426 C CA . ALA B 1 28 ? 1.243 15.305 -13.648 1 62.25 28 ALA B CA 1
ATOM 4427 C C . ALA B 1 28 ? 1.907 13.945 -13.484 1 62.25 28 ALA B C 1
ATOM 4429 O O . ALA B 1 28 ? 1.648 13.023 -14.258 1 62.25 28 ALA B O 1
ATOM 4430 N N . SER B 1 29 ? 3.133 14.016 -12.742 1 75.44 29 SER B N 1
ATOM 4431 C CA . SER B 1 29 ? 3.816 12.758 -12.461 1 75.44 29 SER B CA 1
ATOM 4432 C C . SER B 1 29 ? 4.012 12.562 -10.961 1 75.44 29 SER B C 1
ATOM 4434 O O . SER B 1 29 ? 4.148 13.531 -10.219 1 75.44 29 SER B O 1
ATOM 4436 N N . GLY B 1 30 ? 3.557 11.5 -10.344 1 85.75 30 GLY B N 1
ATOM 4437 C CA . GLY B 1 30 ? 3.879 11.023 -9.008 1 85.75 30 GLY B CA 1
ATOM 4438 C C . GLY B 1 30 ? 2.723 11.148 -8.039 1 85.75 30 GLY B C 1
ATOM 4439 O O . GLY B 1 30 ? 1.743 11.844 -8.312 1 85.75 30 GLY B O 1
ATOM 4440 N N . GLY B 1 31 ? 2.754 10.516 -7.023 1 94.5 31 GLY B N 1
ATOM 4441 C CA . GLY B 1 31 ? 1.782 10.484 -5.941 1 94.5 31 GLY B CA 1
ATOM 4442 C C . GLY B 1 31 ? 0.494 9.781 -6.32 1 94.5 31 GLY B C 1
ATOM 4443 O O . GLY B 1 31 ? 0.182 9.633 -7.504 1 94.5 31 GLY B O 1
ATOM 4444 N N . THR B 1 32 ? -0.241 9.305 -5.359 1 93.25 32 THR B N 1
ATOM 4445 C CA . THR B 1 32 ? -1.509 8.617 -5.57 1 93.25 32 THR B CA 1
ATOM 4446 C C . THR B 1 32 ? -2.518 8.992 -4.488 1 93.25 32 THR B C 1
ATOM 4448 O O . THR B 1 32 ? -2.139 9.484 -3.424 1 93.25 32 THR B O 1
ATOM 4451 N N . TRP B 1 33 ? -3.814 8.828 -4.785 1 95.06 33 TRP B N 1
ATOM 4452 C CA . TRP B 1 33 ? -4.902 9.148 -3.863 1 95.06 33 TRP B CA 1
ATOM 4453 C C . TRP B 1 33 ? -5.645 7.883 -3.445 1 95.06 33 TRP B C 1
ATOM 4455 O O . TRP B 1 33 ? -5.809 6.957 -4.242 1 95.06 33 TRP B O 1
ATOM 4465 N N . SER B 1 34 ? -6.094 7.852 -2.189 1 92.69 34 SER B N 1
ATOM 4466 C CA . SER B 1 34 ? -6.965 6.793 -1.686 1 92.69 34 SER B CA 1
ATOM 4467 C C . SER B 1 34 ? -8.133 7.367 -0.893 1 92.69 34 SER B C 1
ATOM 4469 O O . SER B 1 34 ? -7.941 8.227 -0.027 1 92.69 34 SER B O 1
ATOM 4471 N N . LEU B 1 35 ? -9.336 6.965 -1.251 1 94.44 35 LEU B N 1
ATOM 4472 C CA . LEU B 1 35 ? -10.484 7.273 -0.402 1 94.44 35 LEU B CA 1
ATOM 4473 C C . LEU B 1 35 ? -10.484 6.406 0.853 1 94.44 35 LEU B C 1
ATOM 4475 O O . LEU B 1 35 ? -10.547 5.18 0.763 1 94.44 35 LEU B O 1
ATOM 4479 N N . LEU B 1 36 ? -10.375 6.965 1.989 1 95.62 36 LEU B N 1
ATOM 4480 C CA . LEU B 1 36 ? -10.359 6.227 3.246 1 95.62 36 LEU B CA 1
ATOM 4481 C C . LEU B 1 36 ? -11.773 6.016 3.773 1 95.62 36 LEU B C 1
ATOM 4483 O O . LEU B 1 36 ? -12.188 4.879 4.016 1 95.62 36 LEU B O 1
ATOM 4487 N N . LEU B 1 37 ? -12.516 7.137 3.941 1 96.38 37 LEU B N 1
ATOM 4488 C CA . LEU B 1 37 ? -13.922 7.117 4.34 1 96.38 37 LEU B CA 1
ATOM 4489 C C . LEU B 1 37 ? -14.75 8.031 3.449 1 96.38 37 LEU B C 1
ATOM 4491 O O . LEU B 1 37 ? -14.375 9.18 3.205 1 96.38 37 LEU B O 1
ATOM 4495 N N . PRO B 1 38 ? -15.875 7.566 2.986 1 96.06 38 PRO B N 1
ATOM 4496 C CA . PRO B 1 38 ? -16.75 8.438 2.197 1 96.06 38 PRO B CA 1
ATOM 4497 C C . PRO B 1 38 ? -17.359 9.57 3.025 1 96.06 38 PRO B C 1
ATOM 4499 O O . PRO B 1 38 ? -17.75 10.602 2.477 1 96.06 38 PRO B O 1
ATOM 4502 N N . SER B 1 39 ? -17.484 9.344 4.387 1 98 39 SER B N 1
ATOM 4503 C CA . SER B 1 39 ? -18 10.359 5.301 1 98 39 SER B CA 1
ATOM 4504 C C . SER B 1 39 ? -17.469 10.148 6.715 1 98 39 SER B C 1
ATOM 4506 O O . SER B 1 39 ? -17.453 9.023 7.219 1 98 39 SER B O 1
ATOM 4508 N N . VAL B 1 40 ? -17.109 11.258 7.27 1 98.19 40 VAL B N 1
ATOM 4509 C CA . VAL B 1 40 ? -16.75 11.195 8.68 1 98.19 40 VAL B CA 1
ATOM 4510 C C . VAL B 1 40 ? -17.859 11.836 9.523 1 98.19 40 VAL B C 1
ATOM 4512 O O . VAL B 1 40 ? -17.688 12.023 10.734 1 98.19 40 VAL B O 1
ATOM 4515 N N . GLY B 1 41 ? -18.875 12.227 8.867 1 98.06 41 GLY B N 1
ATOM 4516 C CA . GLY B 1 41 ? -20.047 12.727 9.562 1 98.06 41 GLY B CA 1
ATOM 4517 C C . GLY B 1 41 ? -20.094 14.242 9.664 1 98.06 41 GLY B C 1
ATOM 4518 O O . GLY B 1 41 ? -21.156 14.836 9.812 1 98.06 41 GLY B O 1
ATOM 4519 N N . ILE B 1 42 ? -18.953 14.906 9.617 1 98 42 ILE B N 1
ATOM 4520 C CA . ILE B 1 42 ? -18.844 16.359 9.727 1 98 42 ILE B CA 1
ATOM 4521 C C . ILE B 1 42 ? -17.875 16.891 8.672 1 98 42 ILE B C 1
ATOM 4523 O O . ILE B 1 42 ? -17.203 16.109 7.992 1 98 42 ILE B O 1
ATOM 4527 N N . SER B 1 43 ? -17.859 18.188 8.484 1 96.94 43 SER B N 1
ATOM 4528 C CA . SER B 1 43 ? -16.859 18.797 7.613 1 96.94 43 SER B CA 1
ATOM 4529 C C . SER B 1 43 ? -15.531 18.953 8.336 1 96.94 43 SER B C 1
ATOM 4531 O O . SER B 1 43 ? -15.461 19.609 9.375 1 96.94 43 SER B O 1
ATOM 4533 N N . ALA B 1 44 ? -14.531 18.438 7.805 1 98.12 44 ALA B N 1
ATOM 4534 C CA . ALA B 1 44 ? -13.227 18.469 8.461 1 98.12 44 ALA B CA 1
ATOM 4535 C C . ALA B 1 44 ? -12.578 19.844 8.328 1 98.12 44 ALA B C 1
ATOM 4537 O O . ALA B 1 44 ? -11.555 20 7.664 1 98.12 44 ALA B O 1
ATOM 4538 N N . MET B 1 45 ? -13.047 20.766 9.133 1 97.56 45 MET B N 1
ATOM 4539 C CA . MET B 1 45 ? -12.602 22.156 9.07 1 97.56 45 MET B CA 1
ATOM 4540 C C . MET B 1 45 ? -11.289 22.344 9.82 1 97.56 45 MET B C 1
ATOM 4542 O O . MET B 1 45 ? -10.539 23.281 9.547 1 97.56 45 MET B O 1
ATOM 4546 N N . HIS B 1 46 ? -11.086 21.516 10.805 1 98.5 46 HIS B N 1
ATOM 4547 C CA . HIS B 1 46 ? -9.891 21.5 11.641 1 98.5 46 HIS B CA 1
ATOM 4548 C C . HIS B 1 46 ? -9.367 20.094 11.844 1 98.5 46 HIS B C 1
ATOM 4550 O O . HIS B 1 46 ? -10.156 19.156 12.008 1 98.5 46 HIS B O 1
ATOM 4556 N N . MET B 1 47 ? -8.047 19.969 11.812 1 98.81 47 MET B N 1
ATOM 4557 C CA . MET B 1 47 ? -7.465 18.656 12.07 1 98.81 47 MET B CA 1
ATOM 4558 C C . MET B 1 47 ? -6.199 18.781 12.914 1 98.81 47 MET B C 1
ATOM 4560 O O . MET B 1 47 ? -5.387 19.688 12.695 1 98.81 47 MET B O 1
ATOM 4564 N N . GLN B 1 48 ? -6.027 17.844 13.836 1 98.81 48 GLN B N 1
ATOM 4565 C CA . GLN B 1 48 ? -4.812 17.672 14.625 1 98.81 48 GLN B CA 1
ATOM 4566 C C . GLN B 1 48 ? -4.473 16.188 14.797 1 98.81 48 GLN B C 1
ATOM 4568 O O . GLN B 1 48 ? -5.281 15.422 15.32 1 98.81 48 GLN B O 1
ATOM 4573 N N . LEU B 1 49 ? -3.35 15.789 14.289 1 98.75 49 LEU B N 1
ATOM 4574 C CA . LEU B 1 49 ? -2.82 14.461 14.617 1 98.75 49 LEU B CA 1
ATOM 4575 C C . LEU B 1 49 ? -2.342 14.406 16.062 1 98.75 49 LEU B C 1
ATOM 4577 O O . LEU B 1 49 ? -1.599 15.289 16.516 1 98.75 49 LEU B O 1
ATOM 4581 N N . LEU B 1 50 ? -2.748 13.414 16.75 1 98.25 50 LEU B N 1
ATOM 4582 C CA . LEU B 1 50 ? -2.361 13.219 18.141 1 98.25 50 LEU B CA 1
ATOM 4583 C C . LEU B 1 50 ? -1.307 12.117 18.266 1 98.25 50 LEU B C 1
ATOM 4585 O O . LEU B 1 50 ? -1.21 11.25 17.406 1 98.25 50 LEU B O 1
ATOM 4589 N N . PRO B 1 51 ? -0.49 12.133 19.344 1 96.5 51 PRO B N 1
ATOM 4590 C CA . PRO B 1 51 ? 0.578 11.148 19.5 1 96.5 51 PRO B CA 1
ATOM 4591 C C . PRO B 1 51 ? 0.045 9.727 19.703 1 96.5 51 PRO B C 1
ATOM 4593 O O . PRO B 1 51 ? 0.826 8.781 19.797 1 96.5 51 PRO B O 1
ATOM 4596 N N . THR B 1 52 ? -1.223 9.523 19.688 1 94.94 52 THR B N 1
ATOM 4597 C CA . THR B 1 52 ? -1.863 8.211 19.781 1 94.94 52 THR B CA 1
ATOM 4598 C C . THR B 1 52 ? -2.211 7.68 18.406 1 94.94 52 THR B C 1
ATOM 4600 O O . THR B 1 52 ? -2.881 6.652 18.281 1 94.94 52 THR B O 1
ATOM 4603 N N . ASP B 1 53 ? -1.865 8.406 17.391 1 94.94 53 ASP B N 1
ATOM 4604 C CA . ASP B 1 53 ? -2.178 8.109 15.992 1 94.94 53 ASP B CA 1
ATOM 4605 C C . ASP B 1 53 ? -3.678 8.203 15.734 1 94.94 53 ASP B C 1
ATOM 4607 O O . ASP B 1 53 ? -4.234 7.406 14.977 1 94.94 53 ASP B O 1
ATOM 4611 N N . ARG B 1 54 ? -4.281 9.086 16.422 1 97.19 54 ARG B N 1
ATOM 4612 C CA . ARG B 1 54 ? -5.648 9.523 16.141 1 97.19 54 ARG B CA 1
ATOM 4613 C C . ARG B 1 54 ? -5.676 10.977 15.688 1 97.19 54 ARG B C 1
ATOM 4615 O O . ARG B 1 54 ? -4.727 11.727 15.93 1 97.19 54 ARG B O 1
ATOM 4622 N N . VAL B 1 55 ? -6.676 11.273 14.961 1 98.69 55 VAL B N 1
ATOM 4623 C CA . VAL B 1 55 ? -6.832 12.641 14.477 1 98.69 55 VAL B CA 1
ATOM 4624 C C . VAL B 1 55 ? -8.133 13.234 15.023 1 98.69 55 VAL B C 1
ATOM 4626 O O . VAL B 1 55 ? -9.211 12.664 14.828 1 98.69 55 VAL B O 1
ATOM 4629 N N . VAL B 1 56 ? -8.031 14.344 15.68 1 98.62 56 VAL B N 1
ATOM 4630 C CA . VAL B 1 56 ? -9.234 15.07 16.078 1 98.62 56 VAL B CA 1
ATOM 4631 C C . VAL B 1 56 ? -9.664 16.016 14.945 1 98.62 56 VAL B C 1
ATOM 4633 O O . VAL B 1 56 ? -8.836 16.719 14.375 1 98.62 56 VAL B O 1
ATOM 4636 N N . ILE B 1 57 ? -10.953 15.914 14.648 1 98.69 57 ILE B N 1
ATOM 4637 C CA . ILE B 1 57 ? -11.562 16.719 13.586 1 98.69 57 ILE B CA 1
ATOM 4638 C C . ILE B 1 57 ? -12.781 17.453 14.133 1 98.69 57 ILE B C 1
ATOM 4640 O O . ILE B 1 57 ? -13.539 16.906 14.938 1 98.69 57 ILE B O 1
ATOM 4644 N N . TYR B 1 58 ? -12.938 18.75 13.672 1 97.94 58 TYR B N 1
ATOM 4645 C CA . TYR B 1 58 ? -14.164 19.422 14.109 1 97.94 58 TYR B CA 1
ATOM 4646 C C . TYR B 1 58 ? -14.586 20.5 13.125 1 97.94 58 TYR B C 1
ATOM 4648 O O . TYR B 1 58 ? -13.773 20.953 12.312 1 97.94 58 TYR B O 1
ATOM 4656 N N . ASP B 1 59 ? -15.859 20.828 13.195 1 95.38 59 ASP B N 1
ATOM 4657 C CA . ASP B 1 59 ? -16.438 21.922 12.406 1 95.38 59 ASP B CA 1
ATOM 4658 C C . ASP B 1 59 ? -17.094 22.953 13.312 1 95.38 59 ASP B C 1
ATOM 4660 O O . ASP B 1 59 ? -16.422 23.641 14.078 1 95.38 59 ASP B O 1
ATOM 4664 N N . ARG B 1 60 ? -18.375 23.156 13.266 1 93.75 60 ARG B N 1
ATOM 4665 C CA . ARG B 1 60 ? -19.016 24.172 14.094 1 93.75 60 ARG B CA 1
ATOM 4666 C C . ARG B 1 60 ? -20.375 23.688 14.594 1 93.75 60 ARG B C 1
ATOM 4668 O O . ARG B 1 60 ? -21.047 22.906 13.922 1 93.75 60 ARG B O 1
ATOM 4675 N N . THR B 1 61 ? -20.797 24.234 15.688 1 92.31 61 THR B N 1
ATOM 4676 C CA . THR B 1 61 ? -21.969 23.688 16.375 1 92.31 61 THR B CA 1
ATOM 4677 C C . THR B 1 61 ? -23.25 24.312 15.836 1 92.31 61 THR B C 1
ATOM 4679 O O . THR B 1 61 ? -24.344 23.844 16.125 1 92.31 61 THR B O 1
ATOM 4682 N N . ASP B 1 62 ? -23.156 25.344 15.062 1 89.94 62 ASP B N 1
ATOM 4683 C CA . ASP B 1 62 ? -24.375 26.031 14.648 1 89.94 62 ASP B CA 1
ATOM 4684 C C . ASP B 1 62 ? -24.703 25.75 13.188 1 89.94 62 ASP B C 1
ATOM 4686 O O . ASP B 1 62 ? -25.375 26.531 12.523 1 89.94 62 ASP B O 1
ATOM 4690 N N . PHE B 1 63 ? -24.188 24.672 12.578 1 85.38 63 PHE B N 1
ATOM 4691 C CA . PHE B 1 63 ? -24.422 24.266 11.195 1 85.38 63 PHE B CA 1
ATOM 4692 C C . PHE B 1 63 ? -25.766 23.547 11.062 1 85.38 63 PHE B C 1
ATOM 4694 O O . PHE B 1 63 ? -26.281 23.391 9.953 1 85.38 63 PHE B O 1
ATOM 4701 N N . GLY B 1 64 ? -26.344 23.156 12.164 1 89.25 64 GLY B N 1
ATOM 4702 C CA . GLY B 1 64 ? -27.438 22.188 12.156 1 89.25 64 GLY B CA 1
ATOM 4703 C C . GLY B 1 64 ? -26.984 20.766 12.391 1 89.25 64 GLY B C 1
ATOM 4704 O O . GLY B 1 64 ? -25.844 20.531 12.781 1 89.25 64 GLY B O 1
ATOM 4705 N N . THR B 1 65 ? -27.875 19.844 12.156 1 94.06 65 THR B N 1
ATOM 4706 C CA . THR B 1 65 ? -27.609 18.453 12.461 1 94.06 65 THR B CA 1
ATOM 4707 C C . THR B 1 65 ? -26.562 17.875 11.508 1 94.06 65 THR B C 1
ATOM 4709 O O . THR B 1 65 ? -26.672 18.031 10.289 1 94.06 65 THR B O 1
ATOM 4712 N N . SER B 1 66 ? -25.516 17.312 12.102 1 96.06 66 SER B N 1
ATOM 4713 C CA . SER B 1 66 ? -24.5 16.656 11.297 1 96.06 66 SER B CA 1
ATOM 4714 C C . SER B 1 66 ? -24.922 15.25 10.891 1 96.06 66 SER B C 1
ATOM 4716 O O . SER B 1 66 ? -26.078 14.867 11.117 1 96.06 66 SER B O 1
ATOM 4718 N N . ASN B 1 67 ? -24.016 14.523 10.203 1 96.81 67 ASN B N 1
ATOM 4719 C CA . ASN B 1 67 ? -24.328 13.18 9.727 1 96.81 67 ASN B CA 1
ATOM 4720 C C . ASN B 1 67 ? -23.797 12.109 10.664 1 96.81 67 ASN B C 1
ATOM 4722 O O . ASN B 1 67 ? -23.578 10.969 10.25 1 96.81 67 ASN B O 1
ATOM 4726 N N . ILE B 1 68 ? -23.531 12.477 11.914 1 97.88 68 ILE B N 1
ATOM 4727 C CA . ILE B 1 68 ? -23.094 11.508 12.914 1 97.88 68 ILE B CA 1
ATOM 4728 C C . ILE B 1 68 ? -23.688 11.867 14.273 1 97.88 68 ILE B C 1
ATOM 4730 O O . ILE B 1 68 ? -23.531 13 14.742 1 97.88 68 ILE B O 1
ATOM 4734 N N . SER B 1 69 ? -24.359 10.938 14.883 1 97.56 69 SER B N 1
ATOM 4735 C CA . SER B 1 69 ? -25.062 11.164 16.141 1 97.56 69 SER B CA 1
ATOM 4736 C C . SER B 1 69 ? -24.109 11.047 17.328 1 97.56 69 SER B C 1
ATOM 4738 O O . SER B 1 69 ? -23.156 10.273 17.297 1 97.56 69 SER B O 1
ATOM 4740 N N . LEU B 1 70 ? -24.391 11.789 18.312 1 97.06 70 LEU B N 1
ATOM 4741 C CA . LEU B 1 70 ? -23.75 11.547 19.609 1 97.06 70 LEU B CA 1
ATOM 4742 C C . LEU B 1 70 ? -24.188 10.211 20.188 1 97.06 70 LEU B C 1
ATOM 4744 O O . LEU B 1 70 ? -25.266 9.711 19.875 1 97.06 70 LEU B O 1
ATOM 4748 N N . PRO B 1 71 ? -23.297 9.688 21 1 93.88 71 PRO B N 1
ATOM 4749 C CA . PRO B 1 71 ? -23.625 8.352 21.5 1 93.88 71 PRO B CA 1
ATOM 4750 C C . PRO B 1 71 ? -24.734 8.375 22.547 1 93.88 71 PRO B C 1
ATOM 4752 O O . PRO B 1 71 ? -24.906 9.375 23.25 1 93.88 71 PRO B O 1
ATOM 4755 N N . ASP B 1 72 ? -25.484 7.27 22.641 1 92.5 72 ASP B N 1
ATOM 4756 C CA . ASP B 1 72 ? -26.469 6.984 23.688 1 92.5 72 ASP B CA 1
ATOM 4757 C C . ASP B 1 72 ? -27.562 8.055 23.734 1 92.5 72 ASP B C 1
ATOM 4759 O O . ASP B 1 72 ? -28.062 8.398 24.797 1 92.5 72 ASP B O 1
ATOM 4763 N N . GLY B 1 73 ? -27.844 8.672 22.625 1 89.88 73 GLY B N 1
ATOM 4764 C CA . GLY B 1 73 ? -28.922 9.656 22.547 1 89.88 73 GLY B CA 1
ATOM 4765 C C . GLY B 1 73 ? -28.609 10.953 23.266 1 89.88 73 GLY B C 1
ATOM 4766 O O . GLY B 1 73 ? -29.5 11.766 23.516 1 89.88 73 GLY B O 1
ATOM 4767 N N . LYS B 1 74 ? -27.375 11.156 23.516 1 92.81 74 LYS B N 1
ATOM 4768 C CA . LYS B 1 74 ? -26.953 12.398 24.156 1 92.81 74 LYS B CA 1
ATOM 4769 C C . LYS B 1 74 ? -27.125 13.586 23.219 1 92.81 74 LYS B C 1
ATOM 4771 O O . LYS B 1 74 ? -26.953 13.461 22 1 92.81 74 LYS B O 1
ATOM 4776 N N . CYS B 1 75 ? -27.484 14.68 23.812 1 94.12 75 CYS B N 1
ATOM 4777 C CA . CYS B 1 75 ? -27.578 15.938 23.078 1 94.12 75 CYS B CA 1
ATOM 4778 C C . CYS B 1 75 ? -26.766 17.031 23.766 1 94.12 75 CYS B C 1
ATOM 4780 O O . CYS B 1 75 ? -26.516 16.953 24.969 1 94.12 75 CYS B O 1
ATOM 4782 N N . ARG B 1 76 ? -26.359 18.016 22.953 1 90.75 76 ARG B N 1
ATOM 4783 C CA . ARG B 1 76 ? -25.734 19.188 23.562 1 90.75 76 ARG B CA 1
ATOM 4784 C C . ARG B 1 76 ? -26.703 19.875 24.516 1 90.75 76 ARG B C 1
ATOM 4786 O O . ARG B 1 76 ? -27.891 20.016 24.219 1 90.75 76 ARG B O 1
ATOM 4793 N N . PRO B 1 77 ? -26.156 20.406 25.641 1 88.56 77 PRO B N 1
ATOM 4794 C CA . PRO B 1 77 ? -27.047 21.078 26.578 1 88.56 77 PRO B CA 1
ATOM 4795 C C . PRO B 1 77 ? -27.797 22.25 25.953 1 88.56 77 PRO B C 1
ATOM 4797 O O . PRO B 1 77 ? -27.203 23.016 25.188 1 88.56 77 PRO B O 1
ATOM 4800 N N . ASN B 1 78 ? -29.109 22.391 26.234 1 84.69 78 ASN B N 1
ATOM 4801 C CA . ASN B 1 78 ? -29.969 23.469 25.766 1 84.69 78 ASN B CA 1
ATOM 4802 C C . ASN B 1 78 ? -30.094 23.469 24.25 1 84.69 78 ASN B C 1
ATOM 4804 O O . ASN B 1 78 ? -30.172 24.531 23.625 1 84.69 78 ASN B O 1
ATOM 4808 N N . SER B 1 79 ? -29.828 22.375 23.625 1 88.69 79 SER B N 1
ATOM 4809 C CA . SER B 1 79 ? -29.953 22.219 22.172 1 88.69 79 SER B CA 1
ATOM 4810 C C . SER B 1 79 ? -30.766 20.969 21.828 1 88.69 79 SER B C 1
ATOM 4812 O O . SER B 1 79 ? -30.797 20 22.594 1 88.69 79 SER B O 1
ATOM 4814 N N . THR B 1 80 ? -31.453 21.031 20.734 1 90.19 80 THR B N 1
ATOM 4815 C CA . THR B 1 80 ? -32.156 19.859 20.234 1 90.19 80 THR B CA 1
ATOM 4816 C C . THR B 1 80 ? -31.297 19.062 19.266 1 90.19 80 THR B C 1
ATOM 4818 O O . THR B 1 80 ? -31.703 18.016 18.766 1 90.19 80 THR B O 1
ATOM 4821 N N . ASP B 1 81 ? -30.125 19.578 19.016 1 92.81 81 ASP B N 1
ATOM 4822 C CA . ASP B 1 81 ? -29.203 18.875 18.141 1 92.81 81 ASP B CA 1
ATOM 4823 C C . ASP B 1 81 ? -28.453 17.781 18.891 1 92.81 81 ASP B C 1
ATOM 4825 O O . ASP B 1 81 ? -27.609 18.062 19.75 1 92.81 81 ASP B O 1
ATOM 4829 N N . CYS B 1 82 ? -28.719 16.562 18.531 1 96.25 82 CYS B N 1
ATOM 4830 C CA . CYS B 1 82 ? -28.094 15.43 19.188 1 96.25 82 CYS B CA 1
ATOM 4831 C C . CYS B 1 82 ? -27 14.82 18.328 1 96.25 82 CYS B C 1
ATOM 4833 O O . CYS B 1 82 ? -26.641 13.664 18.516 1 96.25 82 CYS B O 1
ATOM 4835 N N . SER B 1 83 ? -26.547 15.578 17.344 1 96.62 83 SER B N 1
ATOM 4836 C CA . SER B 1 83 ? -25.469 15.133 16.469 1 96.62 83 SER B CA 1
ATOM 4837 C C . SER B 1 83 ? -24.125 15.734 16.906 1 96.62 83 SER B C 1
ATOM 4839 O O . SER B 1 83 ? -24.094 16.672 17.703 1 96.62 83 SER B O 1
ATOM 4841 N N . ALA B 1 84 ? -23.078 15.133 16.531 1 97.62 84 ALA B N 1
ATOM 4842 C CA . ALA B 1 84 ? -21.719 15.547 16.906 1 97.62 84 ALA B CA 1
ATOM 4843 C C . ALA B 1 84 ? -21.188 16.594 15.938 1 97.62 84 ALA B C 1
ATOM 4845 O O . ALA B 1 84 ? -21.516 16.562 14.75 1 97.62 84 ALA B O 1
ATOM 4846 N N . HIS B 1 85 ? -20.328 17.453 16.391 1 97.38 85 HIS B N 1
ATOM 4847 C CA . HIS B 1 85 ? -19.641 18.438 15.562 1 97.38 85 HIS B CA 1
ATOM 4848 C C . HIS B 1 85 ? -18.125 18.359 15.742 1 97.38 85 HIS B C 1
ATOM 4850 O O . HIS B 1 85 ? -17.406 19.297 15.398 1 97.38 85 HIS B O 1
ATOM 4856 N N . SER B 1 86 ? -17.719 17.297 16.328 1 98.25 86 SER B N 1
ATOM 4857 C CA . SER B 1 86 ? -16.344 16.828 16.406 1 98.25 86 SER B CA 1
ATOM 4858 C C . SER B 1 86 ? -16.281 15.305 16.391 1 98.25 86 SER B C 1
ATOM 4860 O O . SER B 1 86 ? -17.203 14.633 16.828 1 98.25 86 SER B O 1
ATOM 4862 N N . VAL B 1 87 ? -15.203 14.828 15.773 1 98.5 87 VAL B N 1
ATOM 4863 C CA . VAL B 1 87 ? -14.969 13.391 15.75 1 98.5 87 VAL B CA 1
ATOM 4864 C C . VAL B 1 87 ? -13.484 13.094 15.977 1 98.5 87 VAL B C 1
ATOM 4866 O O . VAL B 1 87 ? -12.641 13.984 15.812 1 98.5 87 VAL B O 1
ATOM 4869 N N . GLU B 1 88 ? -13.195 11.953 16.406 1 98.5 88 GLU B N 1
ATOM 4870 C CA . GLU B 1 88 ? -11.844 11.406 16.422 1 98.5 88 GLU B CA 1
ATOM 4871 C C . GLU B 1 88 ? -11.688 10.289 15.398 1 98.5 88 GLU B C 1
ATOM 4873 O O . GLU B 1 88 ? -12.453 9.32 15.406 1 98.5 88 GLU B O 1
ATOM 4878 N N . TYR B 1 89 ? -10.82 10.438 14.539 1 98.06 89 TYR B N 1
ATOM 4879 C CA . TYR B 1 89 ? -10.508 9.445 13.516 1 98.06 89 TYR B CA 1
ATOM 4880 C C . TYR B 1 89 ? -9.352 8.555 13.945 1 98.06 89 TYR B C 1
ATOM 4882 O O . TYR B 1 89 ? -8.258 9.039 14.25 1 98.06 89 TYR B O 1
ATOM 4890 N N . ASN B 1 90 ? -9.578 7.289 14.016 1 96.69 90 ASN B N 1
ATOM 4891 C CA . ASN B 1 90 ? -8.555 6.281 14.273 1 96.69 90 ASN B CA 1
ATOM 4892 C C . ASN B 1 90 ? -7.871 5.828 12.984 1 96.69 90 ASN B C 1
ATOM 4894 O O . ASN B 1 90 ? -8.469 5.105 12.188 1 96.69 90 ASN B O 1
ATOM 4898 N N . ILE B 1 91 ? -6.645 6.113 12.797 1 96.31 91 ILE B N 1
ATOM 4899 C CA . ILE B 1 91 ? -5.941 5.883 11.539 1 96.31 91 ILE B CA 1
ATOM 4900 C C . ILE B 1 91 ? -5.809 4.383 11.289 1 96.31 91 ILE B C 1
ATOM 4902 O O . ILE B 1 91 ? -6.07 3.906 10.18 1 96.31 91 ILE B O 1
ATOM 4906 N N . ALA B 1 92 ? -5.449 3.611 12.25 1 93.12 92 ALA B N 1
ATOM 4907 C CA . ALA B 1 92 ? -5.188 2.182 12.117 1 93.12 92 ALA B CA 1
ATOM 4908 C C . ALA B 1 92 ? -6.461 1.426 11.742 1 93.12 92 ALA B C 1
ATOM 4910 O O . ALA B 1 92 ? -6.422 0.487 10.945 1 93.12 92 ALA B O 1
ATOM 4911 N N . CYS B 1 93 ? -7.594 1.857 12.273 1 93.19 93 CYS B N 1
ATOM 4912 C CA . CYS B 1 93 ? -8.836 1.121 12.086 1 93.19 93 CYS B CA 1
ATOM 4913 C C . CYS B 1 93 ? -9.703 1.78 11.016 1 93.19 93 CYS B C 1
ATOM 4915 O O . CYS B 1 93 ? -10.742 1.242 10.633 1 93.19 93 CYS B O 1
ATOM 4917 N N . ASN B 1 94 ? -9.25 2.961 10.617 1 94.75 94 ASN B N 1
ATOM 4918 C CA . ASN B 1 94 ? -10.023 3.691 9.617 1 94.75 94 ASN B CA 1
ATOM 4919 C C . ASN B 1 94 ? -11.469 3.887 10.055 1 94.75 94 ASN B C 1
ATOM 4921 O O . ASN B 1 94 ? -12.398 3.547 9.312 1 94.75 94 ASN B O 1
ATOM 4925 N N . SER B 1 95 ? -11.641 4.402 11.219 1 94.62 95 SER B N 1
ATOM 4926 C CA . SER B 1 95 ? -12.961 4.609 11.797 1 94.62 95 SER B CA 1
ATOM 4927 C C . SER B 1 95 ? -13.031 5.918 12.578 1 94.62 95 SER B C 1
ATOM 4929 O O . SER B 1 95 ? -11.992 6.496 12.914 1 94.62 95 SER B O 1
ATOM 4931 N N . VAL B 1 96 ? -14.266 6.375 12.828 1 96.81 96 VAL B N 1
ATOM 4932 C CA . VAL B 1 96 ? -14.445 7.621 13.562 1 96.81 96 VAL B CA 1
ATOM 4933 C C . VAL B 1 96 ? -15.359 7.387 14.766 1 96.81 96 VAL B C 1
ATOM 4935 O O . VAL B 1 96 ? -16.234 6.516 14.727 1 96.81 96 VAL B O 1
ATOM 4938 N N . ARG B 1 97 ? -15.18 8.07 15.766 1 96.88 97 ARG B N 1
ATOM 4939 C CA . ARG B 1 97 ? -16.109 8.164 16.875 1 96.88 97 ARG B CA 1
ATOM 4940 C C . ARG B 1 97 ? -16.516 9.609 17.141 1 96.88 97 ARG B C 1
ATOM 4942 O O . ARG B 1 97 ? -15.695 10.523 17 1 96.88 97 ARG B O 1
ATOM 4949 N N . PRO B 1 98 ? -17.766 9.82 17.531 1 97.88 98 PRO B N 1
ATOM 4950 C CA . PRO B 1 98 ? -18.234 11.188 17.797 1 97.88 98 PRO B CA 1
ATOM 4951 C C . PRO B 1 98 ? -17.703 11.75 19.109 1 97.88 98 PRO B C 1
ATOM 4953 O O . PRO B 1 98 ? -17.531 11.008 20.078 1 97.88 98 PRO B O 1
ATOM 4956 N N . LEU B 1 99 ? -17.422 12.969 19.141 1 98 99 LEU B N 1
ATOM 4957 C CA . LEU B 1 99 ? -17.078 13.75 20.328 1 98 99 LEU B CA 1
ATOM 4958 C C . LEU B 1 99 ? -18.094 14.875 20.531 1 98 99 LEU B C 1
ATOM 4960 O O . LEU B 1 99 ? -18.75 15.312 19.594 1 98 99 LEU B O 1
ATOM 4964 N N . MET B 1 100 ? -18.188 15.32 21.703 1 96.19 100 MET B N 1
ATOM 4965 C CA . MET B 1 100 ? -19.172 16.359 22.016 1 96.19 100 MET B CA 1
ATOM 4966 C C . MET B 1 100 ? -18.469 17.688 22.328 1 96.19 100 MET B C 1
ATOM 4968 O O . MET B 1 100 ? -17.641 17.75 23.234 1 96.19 100 MET B O 1
ATOM 4972 N N . VAL B 1 101 ? -18.734 18.672 21.641 1 96.25 101 VAL B N 1
ATOM 4973 C CA . VAL B 1 101 ? -18.312 20.047 21.938 1 96.25 101 VAL B CA 1
ATOM 4974 C C . VAL B 1 101 ? -19.516 20.859 22.422 1 96.25 101 VAL B C 1
ATOM 4976 O O . VAL B 1 101 ? -20.625 20.719 21.906 1 96.25 101 VAL B O 1
ATOM 4979 N N . LEU B 1 102 ? -19.297 21.688 23.391 1 95.12 102 LEU B N 1
ATOM 4980 C CA . LEU B 1 102 ? -20.391 22.391 24.047 1 95.12 102 LEU B CA 1
ATOM 4981 C C . LEU B 1 102 ? -20.594 23.781 23.438 1 95.12 102 LEU B C 1
ATOM 4983 O O . LEU B 1 102 ? -21.719 24.281 23.375 1 95.12 102 LEU B O 1
ATOM 4987 N N . THR B 1 103 ? -19.516 24.438 23.109 1 95.88 103 THR B N 1
ATOM 4988 C CA . THR B 1 103 ? -19.578 25.797 22.594 1 95.88 103 THR B CA 1
ATOM 4989 C C . THR B 1 103 ? -19.062 25.828 21.156 1 95.88 103 THR B C 1
ATOM 4991 O O . THR B 1 103 ? -18.469 24.875 20.672 1 95.88 103 THR B O 1
ATOM 4994 N N . ASN B 1 104 ? -19.328 26.906 20.453 1 96.25 104 ASN B N 1
ATOM 4995 C CA . ASN B 1 104 ? -19.031 27 19.031 1 96.25 104 ASN B CA 1
ATOM 4996 C C . ASN B 1 104 ? -17.531 27.125 18.797 1 96.25 104 ASN B C 1
ATOM 4998 O O . ASN B 1 104 ? -16.906 28.125 19.156 1 96.25 104 ASN B O 1
ATOM 5002 N N . ILE B 1 105 ? -16.969 26.156 18.094 1 96 105 ILE B N 1
ATOM 5003 C CA . ILE B 1 105 ? -15.531 26 17.938 1 96 105 ILE B CA 1
ATOM 5004 C C . ILE B 1 105 ? -15.109 26.438 16.547 1 96 105 ILE B C 1
ATOM 5006 O O . ILE B 1 105 ? -13.961 26.234 16.141 1 96 105 ILE B O 1
ATOM 5010 N N . TRP B 1 106 ? -15.938 27.109 15.867 1 95 106 TRP B N 1
ATOM 5011 C CA . TRP B 1 106 ? -15.766 27.484 14.461 1 95 106 TRP B CA 1
ATOM 5012 C C . TRP B 1 106 ? -14.586 28.438 14.297 1 95 106 TRP B C 1
ATOM 5014 O O . TRP B 1 106 ? -14.484 29.453 14.992 1 95 106 TRP B O 1
ATOM 5024 N N . CYS B 1 107 ? -13.695 28.078 13.281 1 96 107 CYS B N 1
ATOM 5025 C CA . CYS B 1 107 ? -12.594 28.922 12.836 1 96 107 CYS B CA 1
ATOM 5026 C C . CYS B 1 107 ? -11.703 29.312 14.008 1 96 107 CYS B C 1
ATOM 5028 O O . CYS B 1 107 ? -11.312 30.469 14.133 1 96 107 CYS B O 1
ATOM 5030 N N . SER B 1 108 ? -11.453 28.422 14.852 1 97.38 108 SER B N 1
ATOM 5031 C CA . SER B 1 108 ? -10.602 28.562 16.031 1 97.38 108 SER B CA 1
ATOM 5032 C C . SER B 1 108 ? -9.156 28.172 15.719 1 97.38 108 SER B C 1
ATOM 5034 O O . SER B 1 108 ? -8.797 27.969 14.555 1 97.38 108 SER B O 1
ATOM 5036 N N . SER B 1 109 ? -8.289 28.25 16.734 1 98.38 109 SER B N 1
ATOM 5037 C CA . SER B 1 109 ? -6.879 27.875 16.625 1 98.38 109 SER B CA 1
ATOM 5038 C C . SER B 1 109 ? -6.477 26.875 17.688 1 98.38 109 SER B C 1
ATOM 5040 O O . SER B 1 109 ? -7.262 26.578 18.594 1 98.38 109 SER B O 1
ATOM 5042 N N . GLY B 1 110 ? -5.293 26.281 17.516 1 98.56 110 GLY B N 1
ATOM 5043 C CA . GLY B 1 110 ? -4.859 25.297 18.5 1 98.56 110 GLY B CA 1
ATOM 5044 C C . GLY B 1 110 ? -3.463 24.766 18.234 1 98.56 110 GLY B C 1
ATOM 5045 O O . GLY B 1 110 ? -2.857 25.078 17.203 1 98.56 110 GLY B O 1
ATOM 5046 N N . THR B 1 111 ? -2.955 24.062 19.188 1 98.38 111 THR B N 1
ATOM 5047 C CA . THR B 1 111 ? -1.713 23.312 19.078 1 98.38 111 THR B CA 1
ATOM 5048 C C . THR B 1 111 ? -1.564 22.344 20.234 1 98.38 111 THR B C 1
ATOM 5050 O O . THR B 1 111 ? -2.305 22.422 21.219 1 98.38 111 THR B O 1
ATOM 5053 N N . LEU B 1 112 ? -0.685 21.469 20.094 1 98.5 112 LEU B N 1
ATOM 5054 C CA . LEU B 1 112 ? -0.429 20.484 21.141 1 98.5 112 LEU B CA 1
ATOM 5055 C C . LEU B 1 112 ? 0.449 21.078 22.25 1 98.5 112 LEU B C 1
ATOM 5057 O O . LEU B 1 112 ? 1.38 21.828 21.953 1 98.5 112 LEU B O 1
ATOM 5061 N N . MET B 1 113 ? 0.114 20.703 23.438 1 98.06 113 MET B N 1
ATOM 5062 C CA . MET B 1 113 ? 0.996 20.938 24.578 1 98.06 113 MET B CA 1
ATOM 5063 C C . MET B 1 113 ? 2.121 19.906 24.609 1 98.06 113 MET B C 1
ATOM 5065 O O . MET B 1 113 ? 2.066 18.891 23.906 1 98.06 113 MET B O 1
ATOM 5069 N N . PRO B 1 114 ? 3.146 20.141 25.453 1 96.88 114 PRO B N 1
ATOM 5070 C CA . PRO B 1 114 ? 4.27 19.203 25.5 1 96.88 114 PRO B CA 1
ATOM 5071 C C . PRO B 1 114 ? 3.832 17.781 25.844 1 96.88 114 PRO B C 1
ATOM 5073 O O . PRO B 1 114 ? 4.461 16.812 25.406 1 96.88 114 PRO B O 1
ATOM 5076 N N . ASP B 1 115 ? 2.775 17.625 26.578 1 95.81 115 ASP B N 1
ATOM 5077 C CA . ASP B 1 115 ? 2.348 16.297 27.016 1 95.81 115 ASP B CA 1
ATOM 5078 C C . ASP B 1 115 ? 1.456 15.633 25.969 1 95.81 115 ASP B C 1
ATOM 5080 O O . ASP B 1 115 ? 0.969 14.516 26.172 1 95.81 115 ASP B O 1
ATOM 5084 N N . GLY B 1 116 ? 1.204 16.344 24.922 1 96.31 116 GLY B N 1
ATOM 5085 C CA . GLY B 1 116 ? 0.424 15.758 23.844 1 96.31 116 GLY B CA 1
ATOM 5086 C C . GLY B 1 116 ? -1.035 16.172 23.875 1 96.31 116 GLY B C 1
ATOM 5087 O O . GLY B 1 116 ? -1.793 15.852 22.953 1 96.31 116 GLY B O 1
ATOM 5088 N N . THR B 1 117 ? -1.457 16.953 24.859 1 97.94 117 THR B N 1
ATOM 5089 C CA . THR B 1 117 ? -2.822 17.469 24.938 1 97.94 117 THR B CA 1
ATOM 5090 C C . THR B 1 117 ? -3.053 18.547 23.891 1 97.94 117 THR B C 1
ATOM 5092 O O . THR B 1 117 ? -2.244 19.484 23.766 1 97.94 117 THR B O 1
ATOM 5095 N N . LEU B 1 118 ? -4.164 18.422 23.172 1 98.62 118 LEU B N 1
ATOM 5096 C CA . LEU B 1 118 ? -4.551 19.516 22.297 1 98.62 118 LEU B CA 1
ATOM 5097 C C . LEU B 1 118 ? -5.223 20.641 23.078 1 98.62 118 LEU B C 1
ATOM 5099 O O . LEU B 1 118 ? -6.191 20.406 23.797 1 98.62 118 LEU B O 1
ATOM 5103 N N . VAL B 1 119 ? -4.695 21.797 22.938 1 98.62 119 VAL B N 1
ATOM 5104 C CA . VAL B 1 119 ? -5.352 23 23.422 1 98.62 119 VAL B CA 1
ATOM 5105 C C . VAL B 1 119 ? -5.922 23.797 22.25 1 98.62 119 VAL B C 1
ATOM 5107 O O . VAL B 1 119 ? -5.172 24.281 21.406 1 98.62 119 VAL B O 1
ATOM 5110 N N . GLN B 1 120 ? -7.188 23.828 22.25 1 98.38 120 GLN B N 1
ATOM 5111 C CA . GLN B 1 120 ? -7.934 24.625 21.281 1 98.38 120 GLN B CA 1
ATOM 5112 C C . GLN B 1 120 ? -8.438 25.922 21.906 1 98.38 120 GLN B C 1
ATOM 5114 O O . GLN B 1 120 ? -8.922 25.922 23.047 1 98.38 120 GLN B O 1
ATOM 5119 N N . THR B 1 121 ? -8.312 27.078 21.141 1 98.56 121 THR B N 1
ATOM 5120 C CA . THR B 1 121 ? -8.648 28.375 21.734 1 98.56 121 THR B CA 1
ATOM 5121 C C . THR B 1 121 ? -9.602 29.156 20.828 1 98.56 121 THR B C 1
ATOM 5123 O O . THR B 1 121 ? -9.344 29.297 19.641 1 98.56 121 THR B O 1
ATOM 5126 N N . GLY B 1 122 ? -10.656 29.656 21.453 1 98.12 122 GLY B N 1
ATOM 5127 C CA . GLY B 1 122 ? -11.562 30.562 20.781 1 98.12 122 GLY B CA 1
ATOM 5128 C C . GLY B 1 122 ? -12.578 29.844 19.906 1 98.12 122 GLY B C 1
ATOM 5129 O O . GLY B 1 122 ? -12.781 28.641 20.031 1 98.12 122 GLY B O 1
ATOM 5130 N N . GLY B 1 123 ? -13.18 30.562 19.031 1 97.25 123 GLY B N 1
ATOM 5131 C CA . GLY B 1 123 ? -14.305 30.203 18.188 1 97.25 123 GLY B CA 1
ATOM 5132 C C . GLY B 1 123 ? -15.281 31.344 17.969 1 97.25 123 GLY B C 1
ATOM 5133 O O . GLY B 1 123 ? -14.891 32.5 17.953 1 97.25 123 GLY B O 1
ATOM 5134 N N . TRP B 1 124 ? -16.438 31.016 17.734 1 96 124 TRP B N 1
ATOM 5135 C CA . TRP B 1 124 ? -17.453 32 17.391 1 96 124 TRP B CA 1
ATOM 5136 C C . TRP B 1 124 ? -18.531 32.062 18.469 1 96 124 TRP B C 1
ATOM 5138 O O . TRP B 1 124 ? -18.844 31.078 19.125 1 96 124 TRP B O 1
ATOM 5148 N N . ASN B 1 125 ? -19.062 33.281 18.672 1 95 125 ASN B N 1
ATOM 5149 C CA . ASN B 1 125 ? -20.188 33.531 19.578 1 95 125 ASN B CA 1
ATOM 5150 C C . ASN B 1 125 ? -19.875 33.031 20.984 1 95 125 ASN B C 1
ATOM 5152 O O . ASN B 1 125 ? -18.969 33.562 21.656 1 95 125 ASN B O 1
ATOM 5156 N N . ASP B 1 126 ? -20.562 31.906 21.438 1 94.75 126 ASP B N 1
ATOM 5157 C CA . ASP B 1 126 ? -20.406 31.453 22.812 1 94.75 126 ASP B CA 1
ATOM 5158 C C . ASP B 1 126 ? -19.062 30.75 23.016 1 94.75 126 ASP B C 1
ATOM 5160 O O . ASP B 1 126 ? -18.703 30.406 24.141 1 94.75 126 ASP B O 1
ATOM 5164 N N . GLY B 1 127 ? -18.312 30.594 21.938 1 96.75 127 GLY B N 1
ATOM 5165 C CA . GLY B 1 127 ? -17.031 29.922 22.047 1 96.75 127 GLY B CA 1
ATOM 5166 C C . GLY B 1 127 ? -15.844 30.859 21.984 1 96.75 127 GLY B C 1
ATOM 5167 O O . GLY B 1 127 ? -14.695 30.438 22.094 1 96.75 127 GLY B O 1
ATOM 5168 N N . ASP B 1 128 ? -16.047 32.156 21.844 1 96.81 128 ASP B N 1
ATOM 5169 C CA . ASP B 1 128 ? -14.992 33.094 21.453 1 96.81 128 ASP B CA 1
ATOM 5170 C C . ASP B 1 128 ? -14.023 33.312 22.609 1 96.81 128 ASP B C 1
ATOM 5172 O O . ASP B 1 128 ? -12.906 33.812 22.406 1 96.81 128 ASP B O 1
ATOM 5176 N N . HIS B 1 129 ? -14.391 33 23.953 1 97.31 129 HIS B N 1
ATOM 5177 C CA . HIS B 1 129 ? -13.5 33.156 25.094 1 97.31 129 HIS B CA 1
ATOM 5178 C C . HIS B 1 129 ? -13.117 31.812 25.688 1 97.31 129 HIS B C 1
ATOM 5180 O O . HIS B 1 129 ? -12.484 31.766 26.75 1 97.31 129 HIS B O 1
ATOM 5186 N N . VAL B 1 130 ? -13.445 30.766 25.047 1 97.94 130 VAL B N 1
ATOM 5187 C CA . VAL B 1 130 ? -13.352 29.453 25.641 1 97.94 130 VAL B CA 1
ATOM 5188 C C . VAL B 1 130 ? -12.016 28.797 25.266 1 97.94 130 VAL B C 1
ATOM 5190 O O . VAL B 1 130 ? -11.523 28.984 24.156 1 97.94 130 VAL B O 1
ATOM 5193 N N . VAL B 1 131 ? -11.422 28.094 26.188 1 98.38 131 VAL B N 1
ATOM 5194 C CA . VAL B 1 131 ? -10.328 27.156 25.953 1 98.38 131 VAL B CA 1
ATOM 5195 C C . VAL B 1 131 ? -10.844 25.719 26.062 1 98.38 131 VAL B C 1
ATOM 5197 O O . VAL B 1 131 ? -11.617 25.406 26.953 1 98.38 131 VAL B O 1
ATOM 5200 N N . ARG B 1 132 ? -10.523 24.891 25.141 1 98.5 132 ARG B N 1
ATOM 5201 C CA . ARG B 1 132 ? -10.898 23.484 25.156 1 98.5 132 ARG B CA 1
ATOM 5202 C C . ARG B 1 132 ? -9.672 22.578 25.109 1 98.5 132 ARG B C 1
ATOM 5204 O O . ARG B 1 132 ? -8.695 22.891 24.422 1 98.5 132 ARG B O 1
ATOM 5211 N N . MET B 1 133 ? -9.727 21.5 25.812 1 98.31 133 MET B N 1
ATOM 5212 C CA . MET B 1 133 ? -8.617 20.547 25.875 1 98.31 133 MET B CA 1
ATOM 5213 C C . MET B 1 133 ? -9.078 19.156 25.5 1 98.31 133 MET B C 1
ATOM 5215 O O . MET B 1 133 ? -10.18 18.734 25.859 1 98.31 133 MET B O 1
ATOM 5219 N N . TYR B 1 134 ? -8.289 18.516 24.734 1 98.12 134 TYR B N 1
ATOM 5220 C CA . TYR B 1 134 ? -8.562 17.125 24.359 1 98.12 134 TYR B CA 1
ATOM 5221 C C . TYR B 1 134 ? -7.32 16.266 24.516 1 98.12 134 TYR B C 1
ATOM 5223 O O . TYR B 1 134 ? -6.285 16.531 23.906 1 98.12 134 TYR B O 1
ATOM 5231 N N . ASN B 1 135 ? -7.359 15.281 25.312 1 94.88 135 ASN B N 1
ATOM 5232 C CA . ASN B 1 135 ? -6.371 14.227 25.469 1 94.88 135 ASN B CA 1
ATOM 5233 C C . ASN B 1 135 ? -6.93 12.867 25.062 1 94.88 135 ASN B C 1
ATOM 5235 O O . ASN B 1 135 ? -7.746 12.281 25.781 1 94.88 135 ASN B O 1
ATOM 5239 N N . SER B 1 136 ? -6.434 12.266 24.031 1 90.94 136 SER B N 1
ATOM 5240 C CA . SER B 1 136 ? -7.055 11.133 23.344 1 90.94 136 SER B CA 1
ATOM 5241 C C . SER B 1 136 ? -6.965 9.867 24.188 1 90.94 136 SER B C 1
ATOM 5243 O O . SER B 1 136 ? -5.898 9.539 24.719 1 90.94 136 SER B O 1
ATOM 5245 N N . CYS B 1 137 ? -8.023 9.266 24.391 1 91.5 137 CYS B N 1
ATOM 5246 C CA . CYS B 1 137 ? -8.195 7.914 24.922 1 91.5 137 CYS B CA 1
ATOM 5247 C C . CYS B 1 137 ? -9.508 7.297 24.438 1 91.5 137 CYS B C 1
ATOM 5249 O O . CYS B 1 137 ? -10.305 7.973 23.781 1 91.5 137 CYS B O 1
ATOM 5251 N N . ASP B 1 138 ? -9.75 6.098 24.719 1 87.12 138 ASP B N 1
ATOM 5252 C CA . ASP B 1 138 ? -10.852 5.348 24.125 1 87.12 138 ASP B CA 1
ATOM 5253 C C . ASP B 1 138 ? -12.203 5.965 24.5 1 87.12 138 ASP B C 1
ATOM 5255 O O . ASP B 1 138 ? -13.141 5.938 23.703 1 87.12 138 ASP B O 1
ATOM 5259 N N . GLU B 1 139 ? -12.289 6.578 25.672 1 90.56 139 GLU B N 1
ATOM 5260 C CA . GLU B 1 139 ? -13.578 7.105 26.109 1 90.56 139 GLU B CA 1
ATOM 5261 C C . GLU B 1 139 ? -13.469 8.586 26.484 1 90.56 139 GLU B C 1
ATOM 5263 O O . GLU B 1 139 ? -14.383 9.141 27.109 1 90.56 139 GLU B O 1
ATOM 5268 N N . CYS B 1 140 ? -12.414 9.164 26.125 1 94.81 140 CYS B N 1
ATOM 5269 C CA . CYS B 1 140 ? -12.188 10.562 26.484 1 94.81 140 CYS B CA 1
ATOM 5270 C C . CYS B 1 140 ? -12.969 11.492 25.562 1 94.81 140 CYS B C 1
ATOM 5272 O O . CYS B 1 140 ? -13.367 11.102 24.469 1 94.81 140 CYS B O 1
ATOM 5274 N N . ASP B 1 141 ? -13.227 12.703 26.031 1 96.81 141 ASP B N 1
ATOM 5275 C CA . ASP B 1 141 ? -13.93 13.734 25.281 1 96.81 141 ASP B CA 1
ATOM 5276 C C . ASP B 1 141 ? -13.359 15.117 25.562 1 96.81 141 ASP B C 1
ATOM 5278 O O . ASP B 1 141 ? -12.43 15.25 26.359 1 96.81 141 ASP B O 1
ATOM 5282 N N . TRP B 1 142 ? -13.914 16.125 24.969 1 97.88 142 TRP B N 1
ATOM 5283 C CA . TRP B 1 142 ? -13.477 17.5 25.141 1 97.88 142 TRP B CA 1
ATOM 5284 C C . TRP B 1 142 ? -13.766 17.984 26.562 1 97.88 142 TRP B C 1
ATOM 5286 O O . TRP B 1 142 ? -14.805 17.656 27.141 1 97.88 142 TRP B O 1
ATOM 5296 N N . VAL B 1 143 ? -12.805 18.766 27.094 1 97.69 143 VAL B N 1
ATOM 5297 C CA . VAL B 1 143 ? -13.016 19.531 28.312 1 97.69 143 VAL B CA 1
ATOM 5298 C C . VAL B 1 143 ? -12.961 21.031 28 1 97.69 143 VAL B C 1
ATOM 5300 O O . VAL B 1 143 ? -11.977 21.516 27.438 1 97.69 143 VAL B O 1
ATOM 5303 N N . GLU B 1 144 ? -13.977 21.734 28.391 1 97.62 144 GLU B N 1
ATOM 5304 C CA . GLU B 1 144 ? -14.047 23.156 28.047 1 97.62 144 GLU B CA 1
ATOM 5305 C C . GLU B 1 144 ? -13.891 24.031 29.297 1 97.62 144 GLU B C 1
ATOM 5307 O O . GLU B 1 144 ? -14.438 23.703 30.344 1 97.62 144 GLU B O 1
ATOM 5312 N N . ILE B 1 145 ? -13.094 24.984 29.172 1 96.62 145 ILE B N 1
ATOM 5313 C CA . ILE B 1 145 ? -12.883 26 30.203 1 96.62 145 ILE B CA 1
ATOM 5314 C C . ILE B 1 145 ? -13.469 27.328 29.75 1 96.62 145 ILE B C 1
ATOM 5316 O O . ILE B 1 145 ? -12.82 28.094 29.031 1 96.62 145 ILE B O 1
ATOM 5320 N N . PRO B 1 146 ? -14.594 27.609 30.391 1 93.75 146 PRO B N 1
ATOM 5321 C CA . PRO B 1 146 ? -15.203 28.891 30.016 1 93.75 146 PRO B CA 1
ATOM 5322 C C . PRO B 1 146 ? -14.344 30.094 30.391 1 93.75 146 PRO B C 1
ATOM 5324 O O . PRO B 1 146 ? -13.648 30.062 31.406 1 93.75 146 PRO B O 1
ATOM 5327 N N . SER B 1 147 ? -14.234 31.078 29.766 1 92.62 147 SER B N 1
ATOM 5328 C CA . SER B 1 147 ? -13.5 32.312 30.016 1 92.62 147 SER B CA 1
ATOM 5329 C C . SER B 1 147 ? -12.008 32.062 30.141 1 92.62 147 SER B C 1
ATOM 5331 O O . SER B 1 147 ? -11.336 32.688 30.969 1 92.62 147 SER B O 1
ATOM 5333 N N . GLY B 1 148 ? -11.57 31.016 29.5 1 95.12 148 GLY B N 1
ATOM 5334 C CA . GLY B 1 148 ? -10.148 30.703 29.5 1 95.12 148 GLY B CA 1
ATOM 5335 C C . GLY B 1 148 ? -9.305 31.766 28.828 1 95.12 148 GLY B C 1
ATOM 5336 O O . GLY B 1 148 ? -8.102 31.875 29.094 1 95.12 148 GLY B O 1
ATOM 5337 N N . LEU B 1 149 ? -9.883 32.562 28 1 96.94 149 LEU B N 1
ATOM 5338 C CA . LEU B 1 149 ? -9.188 33.625 27.281 1 96.94 149 LEU B CA 1
ATOM 5339 C C . LEU B 1 149 ? -9.602 35 27.797 1 96.94 149 LEU B C 1
ATOM 5341 O O . LEU B 1 149 ? -10.742 35.188 28.234 1 96.94 149 LEU B O 1
ATOM 5345 N N . SER B 1 150 ? -8.727 35.906 27.703 1 95.94 150 SER B N 1
ATOM 5346 C CA . SER B 1 150 ? -8.992 37.25 28.125 1 95.94 150 SER B CA 1
ATOM 5347 C C . SER B 1 150 ? -9.703 38.062 27.047 1 95.94 150 SER B C 1
ATOM 5349 O O . SER B 1 150 ? -10.438 39 27.328 1 95.94 150 SER B O 1
ATOM 5351 N N . GLN B 1 151 ? -9.453 37.719 25.844 1 95.69 151 GLN B N 1
ATOM 5352 C CA . GLN B 1 151 ? -10.047 38.375 24.703 1 95.69 151 GLN B CA 1
ATOM 5353 C C . GLN B 1 151 ? -10.82 37.406 23.828 1 95.69 151 GLN B C 1
ATOM 5355 O O . GLN B 1 151 ? -10.562 36.188 23.875 1 95.69 151 GLN B O 1
ATOM 5360 N N . GLN B 1 152 ? -11.742 38 23.094 1 96.12 152 GLN B N 1
ATOM 5361 C CA . GLN B 1 152 ? -12.391 37.188 22.062 1 96.12 152 GLN B CA 1
ATOM 5362 C C . GLN B 1 152 ? -11.391 36.75 20.984 1 96.12 152 GLN B C 1
ATOM 5364 O O . GLN B 1 152 ? -10.625 37.594 20.484 1 96.12 152 GLN B O 1
ATOM 5369 N N . ARG B 1 153 ? -11.383 35.562 20.781 1 96.94 153 ARG B N 1
ATOM 5370 C CA . ARG B 1 153 ? -10.461 35.031 19.766 1 96.94 153 ARG B CA 1
ATOM 5371 C C . ARG B 1 153 ? -11.211 34.25 18.688 1 96.94 153 ARG B C 1
ATOM 5373 O O . ARG B 1 153 ? -11.805 33.219 18.953 1 96.94 153 ARG B O 1
ATOM 5380 N N . TRP B 1 154 ? -11.25 34.75 17.484 1 97.31 154 TRP B N 1
ATOM 5381 C CA . TRP B 1 154 ? -11.781 34.188 16.25 1 97.31 154 TRP B CA 1
ATOM 5382 C C . TRP B 1 154 ? -10.836 34.438 15.086 1 97.31 154 TRP B C 1
ATOM 5384 O O . TRP B 1 154 ? -10.641 35.594 14.688 1 97.31 154 TRP B O 1
ATOM 5394 N N . TYR B 1 155 ? -10.172 33.344 14.445 1 97.94 155 TYR B N 1
ATOM 5395 C CA . TYR B 1 155 ? -9.172 33.438 13.391 1 97.94 155 TYR B CA 1
ATOM 5396 C C . TYR B 1 155 ? -7.816 33.844 13.969 1 97.94 155 TYR B C 1
ATOM 5398 O O . TYR B 1 155 ? -7.074 34.594 13.359 1 97.94 155 TYR B O 1
ATOM 5406 N N . ALA B 1 156 ? -7.52 33.375 15.156 1 98.56 156 ALA B N 1
ATOM 5407 C CA . ALA B 1 156 ? -6.215 33.594 15.781 1 98.56 156 ALA B CA 1
ATOM 5408 C C . ALA B 1 156 ? -5.242 32.469 15.406 1 98.56 156 ALA B C 1
ATOM 5410 O O . ALA B 1 156 ? -5.625 31.5 14.734 1 98.56 156 ALA B O 1
ATOM 5411 N N . THR B 1 157 ? -4.004 32.562 15.82 1 98.75 157 THR B N 1
ATOM 5412 C CA . THR B 1 157 ? -2.986 31.547 15.617 1 98.75 157 THR B CA 1
ATOM 5413 C C . THR B 1 157 ? -2.32 31.172 16.938 1 98.75 157 THR B C 1
ATOM 5415 O O . THR B 1 157 ? -1.928 32.062 17.703 1 98.75 157 THR B O 1
ATOM 5418 N N . ASN B 1 158 ? -2.225 29.891 17.188 1 98.81 158 ASN B N 1
ATOM 5419 C CA . ASN B 1 158 ? -1.496 29.375 18.344 1 98.81 158 ASN B CA 1
ATOM 5420 C C . ASN B 1 158 ? -0.085 28.922 17.969 1 98.81 158 ASN B C 1
ATOM 5422 O O . ASN B 1 158 ? 0.145 28.469 16.844 1 98.81 158 ASN B O 1
ATOM 5426 N N . HIS B 1 159 ? 0.798 29.078 18.875 1 98.75 159 HIS B N 1
ATOM 5427 C CA . HIS B 1 159 ? 2.137 28.531 18.719 1 98.75 159 HIS B CA 1
ATOM 5428 C C . HIS B 1 159 ? 2.711 28.094 20.062 1 98.75 159 HIS B C 1
ATOM 5430 O O . HIS B 1 159 ? 2.602 28.812 21.047 1 98.75 159 HIS B O 1
ATOM 5436 N N . LEU B 1 160 ? 3.273 26.984 20.062 1 98.62 160 LEU B N 1
ATOM 5437 C CA . LEU B 1 160 ? 3.949 26.469 21.25 1 98.62 160 LEU B CA 1
ATOM 5438 C C . LEU B 1 160 ? 5.25 27.234 21.516 1 98.62 160 LEU B C 1
ATOM 5440 O O . LEU B 1 160 ? 5.988 27.531 20.562 1 98.62 160 LEU B O 1
ATOM 5444 N N . LEU B 1 161 ? 5.543 27.5 22.781 1 98.44 161 LEU B N 1
ATOM 5445 C CA . LEU B 1 161 ? 6.738 28.234 23.172 1 98.44 161 LEU B CA 1
ATOM 5446 C C . LEU B 1 161 ? 7.738 27.328 23.875 1 98.44 161 LEU B C 1
ATOM 5448 O O . LEU B 1 161 ? 7.367 26.25 24.375 1 98.44 161 LEU B O 1
ATOM 5452 N N . PRO B 1 162 ? 9.008 27.734 23.953 1 97.81 162 PRO B N 1
ATOM 5453 C CA . PRO B 1 162 ? 10.039 26.922 24.578 1 97.81 162 PRO B CA 1
ATOM 5454 C C . PRO B 1 162 ? 9.766 26.656 26.062 1 97.81 162 PRO B C 1
ATOM 5456 O O . PRO B 1 162 ? 10.234 25.656 26.609 1 97.81 162 PRO B O 1
ATOM 5459 N N . ASP B 1 163 ? 9 27.438 26.75 1 96.69 163 ASP B N 1
ATOM 5460 C CA . ASP B 1 163 ? 8.75 27.266 28.172 1 96.69 163 ASP B CA 1
ATOM 5461 C C . ASP B 1 163 ? 7.543 26.344 28.406 1 96.69 163 ASP B C 1
ATOM 5463 O O . ASP B 1 163 ? 7.125 26.141 29.547 1 96.69 163 ASP B O 1
ATOM 5467 N N . GLY B 1 164 ? 6.934 25.953 27.328 1 96.44 164 GLY B N 1
ATOM 5468 C CA . GLY B 1 164 ? 5.855 24.984 27.438 1 96.44 164 GLY B CA 1
ATOM 5469 C C . GLY B 1 164 ? 4.477 25.609 27.328 1 96.44 164 GLY B C 1
ATOM 5470 O O . GLY B 1 164 ? 3.482 24.906 27.141 1 96.44 164 GLY B O 1
ATOM 5471 N N . ARG B 1 165 ? 4.426 26.922 27.406 1 97.31 165 ARG B N 1
ATOM 5472 C CA . ARG B 1 165 ? 3.158 27.609 27.188 1 97.31 165 ARG B CA 1
ATOM 5473 C C . ARG B 1 165 ? 2.906 27.844 25.703 1 97.31 165 ARG B C 1
ATOM 5475 O O . ARG B 1 165 ? 3.773 27.578 24.875 1 97.31 165 ARG B O 1
ATOM 5482 N N . GLN B 1 166 ? 1.706 28.312 25.438 1 98.12 166 GLN B N 1
ATOM 5483 C CA . GLN B 1 166 ? 1.407 28.734 24.062 1 98.12 166 GLN B CA 1
ATOM 5484 C C . GLN B 1 166 ? 1.101 30.234 24.016 1 98.12 166 GLN B C 1
ATOM 5486 O O . GLN B 1 166 ? 0.597 30.812 24.984 1 98.12 166 GLN B O 1
ATOM 5491 N N . ILE B 1 167 ? 1.424 30.812 22.922 1 98.56 167 ILE B N 1
ATOM 5492 C CA . ILE B 1 167 ? 1.016 32.188 22.625 1 98.56 167 ILE B CA 1
ATOM 5493 C C . ILE B 1 167 ? -0.127 32.156 21.609 1 98.56 167 ILE B C 1
ATOM 5495 O O . ILE B 1 167 ? -0.125 31.359 20.672 1 98.56 167 ILE B O 1
ATOM 5499 N N . ILE B 1 168 ? -1.13 32.906 21.828 1 98.75 168 ILE B N 1
ATOM 5500 C CA . ILE B 1 168 ? -2.273 33.094 20.938 1 98.75 168 ILE B CA 1
ATOM 5501 C C . ILE B 1 168 ? -2.262 34.5 20.359 1 98.75 168 ILE B C 1
ATOM 5503 O O . ILE B 1 168 ? -2.367 35.469 21.094 1 98.75 168 ILE B O 1
ATOM 5507 N N . ILE B 1 169 ? -2.188 34.594 19.062 1 98.69 169 ILE B N 1
ATOM 5508 C CA . ILE B 1 169 ? -1.962 35.875 18.422 1 98.69 169 ILE B CA 1
ATOM 5509 C C . ILE B 1 169 ? -3.129 36.219 17.5 1 98.69 169 ILE B C 1
ATOM 5511 O O . ILE B 1 169 ? -3.471 35.438 16.609 1 98.69 169 ILE B O 1
ATOM 5515 N N . GLY B 1 170 ? -3.664 37.406 17.703 1 98.12 170 GLY B N 1
ATOM 5516 C CA . GLY B 1 170 ? -4.609 37.969 16.766 1 98.12 170 GLY B CA 1
ATOM 5517 C C . GLY B 1 170 ? -6.027 37.438 16.953 1 98.12 170 GLY B C 1
ATOM 5518 O O . GLY B 1 170 ? -6.414 37.094 18.078 1 98.12 170 GLY B O 1
ATOM 5519 N N . GLY B 1 171 ? -6.797 37.5 15.836 1 96.44 171 GLY B N 1
ATOM 5520 C CA . GLY B 1 171 ? -8.234 37.281 15.789 1 96.44 171 GLY B CA 1
ATOM 5521 C C . GLY B 1 171 ? -8.984 38.5 15.242 1 96.44 171 GLY B C 1
ATOM 5522 O O . GLY B 1 171 ? -8.414 39.562 15.102 1 96.44 171 GLY B O 1
ATOM 5523 N N . ARG B 1 172 ? -10.203 38.281 14.945 1 96.06 172 ARG B N 1
ATOM 5524 C CA . ARG B 1 172 ? -11 39.375 14.398 1 96.06 172 ARG B CA 1
ATOM 5525 C C . ARG B 1 172 ? -11.102 40.531 15.383 1 96.06 172 ARG B C 1
ATOM 5527 O O . ARG B 1 172 ? -11.508 40.344 16.531 1 96.06 172 ARG B O 1
ATOM 5534 N N . GLN B 1 173 ? -10.672 41.656 14.938 1 93.81 173 GLN B N 1
ATOM 5535 C CA . GLN B 1 173 ? -10.672 42.906 15.695 1 93.81 173 GLN B CA 1
ATOM 5536 C C . GLN B 1 173 ? -9.898 42.75 17 1 93.81 173 GLN B C 1
ATOM 5538 O O . GLN B 1 173 ? -10.211 43.406 18 1 93.81 173 GLN B O 1
ATOM 5543 N N . SER B 1 174 ? -9.008 41.844 17.062 1 95.06 174 SER B N 1
ATOM 5544 C CA . SER B 1 174 ? -8.133 41.594 18.203 1 95.06 174 SER B CA 1
ATOM 5545 C C . SER B 1 174 ? -6.668 41.781 17.828 1 95.06 174 SER B C 1
ATOM 5547 O O . SER B 1 174 ? -5.996 40.812 17.438 1 95.06 174 SER B O 1
ATOM 5549 N N . PHE B 1 175 ? -6.145 42.938 18.062 1 97.31 175 PHE B N 1
ATOM 5550 C CA . PHE B 1 175 ? -4.789 43.312 17.672 1 97.31 175 PHE B CA 1
ATOM 5551 C C . PHE B 1 175 ? -3.826 43.156 18.844 1 97.31 175 PHE B C 1
ATOM 5553 O O . PHE B 1 175 ? -3.088 44.094 19.156 1 97.31 175 PHE B O 1
ATOM 5560 N N . ASN B 1 176 ? -3.879 42.062 19.453 1 98.12 176 ASN B N 1
ATOM 5561 C CA . ASN B 1 176 ? -3.139 41.688 20.672 1 98.12 176 ASN B CA 1
ATOM 5562 C C . ASN B 1 176 ? -2.787 40.219 20.703 1 98.12 176 ASN B C 1
ATOM 5564 O O . ASN B 1 176 ? -2.98 39.5 19.719 1 98.12 176 ASN B O 1
ATOM 5568 N N . TYR B 1 177 ? -2.129 39.812 21.734 1 98.56 177 TYR B N 1
ATOM 5569 C CA . TYR B 1 177 ? -1.814 38.406 22 1 98.56 177 TYR B CA 1
ATOM 5570 C C . TYR B 1 177 ? -1.944 38.094 23.484 1 98.56 177 TYR B C 1
ATOM 5572 O O . TYR B 1 177 ? -1.982 39 24.312 1 98.56 177 TYR B O 1
ATOM 5580 N N . GLU B 1 178 ? -2.082 36.844 23.812 1 98.19 178 GLU B N 1
ATOM 5581 C CA . GLU B 1 178 ? -2.096 36.375 25.188 1 98.19 178 GLU B CA 1
ATOM 5582 C C . GLU B 1 178 ? -1.513 34.969 25.266 1 98.19 178 GLU B C 1
ATOM 5584 O O . GLU B 1 178 ? -1.103 34.375 24.25 1 98.19 178 GLU B O 1
ATOM 5589 N N . PHE B 1 179 ? -1.344 34.469 26.438 1 98 179 PHE B N 1
ATOM 5590 C CA . PHE B 1 179 ? -0.702 33.188 26.672 1 98 179 PHE B CA 1
ATOM 5591 C C . PHE B 1 179 ? -1.665 32.188 27.328 1 98 179 PHE B C 1
ATOM 5593 O O . PHE B 1 179 ? -2.623 32.625 27.984 1 98 179 PHE B O 1
ATOM 5600 N N . TYR B 1 180 ? -1.403 30.984 27.047 1 97.38 180 TYR B N 1
ATOM 5601 C CA . TYR B 1 180 ? -2.062 29.922 27.781 1 97.38 180 TYR B CA 1
ATOM 5602 C C . TYR B 1 180 ? -1.095 28.766 28.062 1 97.38 180 TYR B C 1
ATOM 5604 O O . TYR B 1 180 ? -0.35 28.344 27.172 1 97.38 180 TYR B O 1
ATOM 5612 N N . PRO B 1 181 ? -1.097 28.188 29.25 1 96.31 181 PRO B N 1
ATOM 5613 C CA . PRO B 1 181 ? -1.806 28.672 30.438 1 96.31 181 PRO B CA 1
ATOM 5614 C C . PRO B 1 181 ? -1.32 30.062 30.875 1 96.31 181 PRO B C 1
ATOM 5616 O O . PRO B 1 181 ? -0.209 30.469 30.531 1 96.31 181 PRO B O 1
ATOM 5619 N N . LYS B 1 182 ? -2.15 30.641 31.562 1 95.06 182 LYS B N 1
ATOM 5620 C CA . LYS B 1 182 ? -1.775 31.938 32.156 1 95.06 182 LYS B CA 1
ATOM 5621 C C . LYS B 1 182 ? -0.781 31.75 33.281 1 95.06 182 LYS B C 1
ATOM 5623 O O . LYS B 1 182 ? -0.862 30.781 34.031 1 95.06 182 LYS B O 1
ATOM 5628 N N . SER B 1 183 ? 0.107 32.719 33.375 1 92.31 183 SER B N 1
ATOM 5629 C CA . SER B 1 183 ? 1.082 32.656 34.469 1 92.31 183 SER B CA 1
ATOM 5630 C C . SER B 1 183 ? 0.458 33.062 35.781 1 92.31 183 SER B C 1
ATOM 5632 O O . SER B 1 183 ? 0.942 32.656 36.844 1 92.31 183 SER B O 1
ATOM 5634 N N . SER B 1 184 ? -0.559 33.875 35.75 1 91.44 184 SER B N 1
ATOM 5635 C CA . SER B 1 184 ? -1.336 34.312 36.906 1 91.44 184 SER B CA 1
ATOM 5636 C C . SER B 1 184 ? -2.795 34.531 36.531 1 91.44 184 SER B C 1
ATOM 5638 O O . SER B 1 184 ? -3.117 34.75 35.344 1 91.44 184 SER B O 1
ATOM 5640 N N . PRO B 1 185 ? -3.562 34.562 37.5 1 86.44 185 PRO B N 1
ATOM 5641 C CA . PRO B 1 185 ? -4.98 34.781 37.219 1 86.44 185 PRO B CA 1
ATOM 5642 C C . PRO B 1 185 ? -5.234 36.188 36.625 1 86.44 185 PRO B C 1
ATOM 5644 O O . PRO B 1 185 ? -6.254 36.406 35.969 1 86.44 185 PRO B O 1
ATOM 5647 N N . THR B 1 186 ? -4.305 37.062 36.844 1 89.38 186 THR B N 1
ATOM 5648 C CA . THR B 1 186 ? -4.52 38.438 36.406 1 89.38 186 THR B CA 1
ATOM 5649 C C . THR B 1 186 ? -3.834 38.688 35.062 1 89.38 186 THR B C 1
ATOM 5651 O O . THR B 1 186 ? -3.975 39.75 34.5 1 89.38 186 THR B O 1
ATOM 5654 N N . GLU B 1 187 ? -3.123 37.688 34.656 1 91.06 187 GLU B N 1
ATOM 5655 C CA . GLU B 1 187 ? -2.502 37.844 33.344 1 91.06 187 GLU B CA 1
ATOM 5656 C C . GLU B 1 187 ? -3.553 38.031 32.25 1 91.06 187 GLU B C 1
ATOM 5658 O O . GLU B 1 187 ? -4.543 37.312 32.219 1 91.06 187 GLU B O 1
ATOM 5663 N N . THR B 1 188 ? -3.324 39.062 31.453 1 93.19 188 THR B N 1
ATOM 5664 C CA . THR B 1 188 ? -4.258 39.344 30.375 1 93.19 188 THR B CA 1
ATOM 5665 C C . THR B 1 188 ? -3.514 39.531 29.047 1 93.19 188 THR B C 1
ATOM 5667 O O . THR B 1 188 ? -2.365 39.094 28.922 1 93.19 188 THR B O 1
ATOM 5670 N N . ASP B 1 189 ? -4.195 40.156 28.125 1 94.56 189 ASP B N 1
ATOM 5671 C CA . ASP B 1 189 ? -3.641 40.281 26.781 1 94.56 189 ASP B CA 1
ATOM 5672 C C . ASP B 1 189 ? -2.623 41.438 26.734 1 94.56 189 ASP B C 1
ATOM 5674 O O . ASP B 1 189 ? -2.598 42.281 27.625 1 94.56 189 ASP B O 1
ATOM 5678 N N . PHE B 1 190 ? -1.777 41.375 25.75 1 97.19 190 PHE B N 1
ATOM 5679 C CA . PHE B 1 190 ? -0.791 42.406 25.438 1 97.19 190 PHE B CA 1
ATOM 5680 C C . PHE B 1 190 ? -1.022 42.969 24.031 1 97.19 190 PHE B C 1
ATOM 5682 O O . PHE B 1 190 ? -1.359 42.219 23.109 1 97.19 190 PHE B O 1
ATOM 5689 N N . SER B 1 191 ? -0.789 44.25 23.875 1 96.88 191 SER B N 1
ATOM 5690 C CA . SER B 1 191 ? -1.002 44.875 22.578 1 96.88 191 SER B CA 1
ATOM 5691 C C . SER B 1 191 ? 0.076 44.469 21.578 1 96.88 191 SER B C 1
ATOM 5693 O O . SER B 1 191 ? 1.236 44.281 21.953 1 96.88 191 SER B O 1
ATOM 5695 N N . LEU B 1 192 ? -0.314 44.344 20.391 1 98.06 192 LEU B N 1
ATOM 5696 C CA . LEU B 1 192 ? 0.602 44.094 19.281 1 98.06 192 LEU B CA 1
ATOM 5697 C C . LEU B 1 192 ? 0.308 45.062 18.125 1 98.06 192 LEU B C 1
ATOM 5699 O O . LEU B 1 192 ? -0.46 44.719 17.219 1 98.06 192 LEU B O 1
ATOM 5703 N N . MET B 1 193 ? 0.984 46.125 18.078 1 97.56 193 MET B N 1
ATOM 5704 C CA . MET B 1 193 ? 0.725 47.219 17.156 1 97.56 193 MET B CA 1
ATOM 5705 C C . MET B 1 193 ? 0.889 46.75 15.711 1 97.56 193 MET B C 1
ATOM 5707 O O . MET B 1 193 ? 0.24 47.281 14.805 1 97.56 193 MET B O 1
ATOM 5711 N N . PHE B 1 194 ? 1.729 45.875 15.5 1 98.06 194 PHE B N 1
ATOM 5712 C CA . PHE B 1 194 ? 1.964 45.312 14.172 1 98.06 194 PHE B CA 1
ATOM 5713 C C . PHE B 1 194 ? 0.655 44.875 13.531 1 98.06 194 PHE B C 1
ATOM 5715 O O . PHE B 1 194 ? 0.457 45.031 12.328 1 98.06 194 PHE B O 1
ATOM 5722 N N . LEU B 1 195 ? -0.243 44.25 14.289 1 98.12 195 LEU B N 1
ATOM 5723 C CA . LEU B 1 195 ? -1.521 43.781 13.758 1 98.12 195 LEU B CA 1
ATOM 5724 C C . LEU B 1 195 ? -2.426 44.969 13.406 1 98.12 195 LEU B C 1
ATOM 5726 O O . LEU B 1 195 ? -3.229 44.875 12.477 1 98.12 195 LEU B O 1
ATOM 5730 N N . VAL B 1 196 ? -2.334 46.031 14.141 1 97.25 196 VAL B N 1
ATOM 5731 C CA . VAL B 1 196 ? -3.049 47.25 13.781 1 97.25 196 VAL B CA 1
ATOM 5732 C C . VAL B 1 196 ? -2.527 47.781 12.445 1 97.25 196 VAL B C 1
ATOM 5734 O O . VAL B 1 196 ? -3.311 48.156 11.562 1 97.25 196 VAL B O 1
ATOM 5737 N N . GLN B 1 197 ? -1.282 47.781 12.367 1 96.88 197 GLN B N 1
ATOM 5738 C CA . GLN B 1 197 ? -0.611 48.375 11.195 1 96.88 197 GLN B CA 1
ATOM 5739 C C . GLN B 1 197 ? -0.899 47.531 9.945 1 96.88 197 GLN B C 1
ATOM 5741 O O . GLN B 1 197 ? -0.834 48.062 8.828 1 96.88 197 GLN B O 1
ATOM 5746 N N . THR B 1 198 ? -1.116 46.281 10.102 1 97.19 198 THR B N 1
ATOM 5747 C CA . THR B 1 198 ? -1.289 45.406 8.953 1 97.19 198 THR B CA 1
ATOM 5748 C C . THR B 1 198 ? -2.77 45.125 8.695 1 97.19 198 THR B C 1
ATOM 5750 O O . THR B 1 198 ? -3.119 44.344 7.832 1 97.19 198 THR B O 1
ATOM 5753 N N . ASN B 1 199 ? -3.6 45.688 9.469 1 96.12 199 ASN B N 1
ATOM 5754 C CA . ASN B 1 199 ? -5.043 45.594 9.273 1 96.12 199 ASN B CA 1
ATOM 5755 C C . ASN B 1 199 ? -5.516 46.469 8.133 1 96.12 199 ASN B C 1
ATOM 5757 O O . ASN B 1 199 ? -5.098 47.625 8.023 1 96.12 199 ASN B O 1
ATOM 5761 N N . GLU B 1 200 ? -6.246 46 7.277 1 91.94 200 GLU B N 1
ATOM 5762 C CA . GLU B 1 200 ? -6.977 46.781 6.281 1 91.94 200 GLU B CA 1
ATOM 5763 C C . GLU B 1 200 ? -8.445 46.906 6.664 1 91.94 200 GLU B C 1
ATOM 5765 O O . GLU B 1 200 ? -9.188 45.906 6.684 1 91.94 200 GLU B O 1
ATOM 5770 N N . PRO B 1 201 ? -8.844 48.156 6.777 1 87.94 201 PRO B N 1
ATOM 5771 C CA . PRO B 1 201 ? -10.227 48.344 7.211 1 87.94 201 PRO B CA 1
ATOM 5772 C C . PRO B 1 201 ? -11.234 47.688 6.266 1 87.94 201 PRO B C 1
ATOM 5774 O O . PRO B 1 201 ? -11.055 47.719 5.047 1 87.94 201 PRO B O 1
ATOM 5777 N N . ASP B 1 202 ? -12.266 47.062 6.715 1 86.12 202 ASP B N 1
ATOM 5778 C CA . ASP B 1 202 ? -13.398 46.469 6.027 1 86.12 202 ASP B CA 1
ATOM 5779 C C . ASP B 1 202 ? -13.016 45.094 5.449 1 86.12 202 ASP B C 1
ATOM 5781 O O . ASP B 1 202 ? -13.883 44.344 5.004 1 86.12 202 ASP B O 1
ATOM 5785 N N . VAL B 1 203 ? -11.758 44.75 5.426 1 89.56 203 VAL B N 1
ATOM 5786 C CA . VAL B 1 203 ? -11.336 43.469 4.879 1 89.56 203 VAL B CA 1
ATOM 5787 C C . VAL B 1 203 ? -10.664 42.625 5.973 1 89.56 203 VAL B C 1
ATOM 5789 O O . VAL B 1 203 ? -10.875 41.406 6.062 1 89.56 203 VAL B O 1
ATOM 5792 N N . GLU B 1 204 ? -9.789 43.281 6.797 1 90.62 204 GLU B N 1
ATOM 5793 C CA . GLU B 1 204 ? -8.969 42.688 7.848 1 90.62 204 GLU B CA 1
ATOM 5794 C C . GLU B 1 204 ? -8.086 41.562 7.297 1 90.62 204 GLU B C 1
ATOM 5796 O O . GLU B 1 204 ? -8.141 40.438 7.777 1 90.62 204 GLU B O 1
ATOM 5801 N N . ASN B 1 205 ? -7.242 41.781 6.449 1 91.5 205 ASN B N 1
ATOM 5802 C CA . ASN B 1 205 ? -6.414 40.875 5.66 1 91.5 205 ASN B CA 1
ATOM 5803 C C . ASN B 1 205 ? -5.234 40.344 6.473 1 91.5 205 ASN B C 1
ATOM 5805 O O . ASN B 1 205 ? -4.156 40.094 5.926 1 91.5 205 ASN B O 1
ATOM 5809 N N . ASN B 1 206 ? -5.312 40.312 7.777 1 95.12 206 ASN B N 1
ATOM 5810 C CA . ASN B 1 206 ? -4.203 39.812 8.586 1 95.12 206 ASN B CA 1
ATOM 5811 C C . ASN B 1 206 ? -4.656 38.75 9.57 1 95.12 206 ASN B C 1
ATOM 5813 O O . ASN B 1 206 ? -3.992 38.5 10.586 1 95.12 206 ASN B O 1
ATOM 5817 N N . LEU B 1 207 ? -5.836 38.125 9.32 1 97.44 207 LEU B N 1
ATOM 5818 C CA . LEU B 1 207 ? -6.344 37.062 10.148 1 97.44 207 LEU B CA 1
ATOM 5819 C C . LEU B 1 207 ? -5.539 35.781 9.93 1 97.44 207 LEU B C 1
ATOM 5821 O O . LEU B 1 207 ? -5.023 35.531 8.836 1 97.44 207 LEU B O 1
ATOM 5825 N N . TYR B 1 208 ? -5.398 34.969 11.055 1 98.38 208 TYR B N 1
ATOM 5826 C CA . TYR B 1 208 ? -4.516 33.812 11.055 1 98.38 208 TYR B CA 1
ATOM 5827 C C . TYR B 1 208 ? -3.107 34.188 10.625 1 98.38 208 TYR B C 1
ATOM 5829 O O . TYR B 1 208 ? -2.576 33.625 9.656 1 98.38 208 TYR B O 1
ATOM 5837 N N . PRO B 1 209 ? -2.484 35.156 11.367 1 98.75 209 PRO B N 1
ATOM 5838 C CA . PRO B 1 209 ? -1.101 35.469 11.008 1 98.75 209 PRO B CA 1
ATOM 5839 C C . PRO B 1 209 ? -0.202 34.25 10.977 1 98.75 209 PRO B C 1
ATOM 5841 O O . PRO B 1 209 ? -0.407 33.312 11.75 1 98.75 209 PRO B O 1
ATOM 5844 N N . PHE B 1 210 ? 0.73 34.219 10.016 1 98.81 210 PHE B N 1
ATOM 5845 C CA . PHE B 1 210 ? 1.702 33.125 10.008 1 98.81 210 PHE B CA 1
ATOM 5846 C C . PHE B 1 210 ? 2.742 33.312 11.102 1 98.81 210 PHE B C 1
ATOM 5848 O O . PHE B 1 210 ? 3.459 34.344 11.117 1 98.81 210 PHE B O 1
ATOM 5855 N N . VAL B 1 211 ? 2.811 32.344 11.992 1 98.88 211 VAL B N 1
ATOM 5856 C CA . VAL B 1 211 ? 3.658 32.469 13.172 1 98.88 211 VAL B CA 1
ATOM 5857 C C . VAL B 1 211 ? 4.648 31.297 13.227 1 98.88 211 VAL B C 1
ATOM 5859 O O . VAL B 1 211 ? 4.254 30.141 13.141 1 98.88 211 VAL B O 1
ATOM 5862 N N . PHE B 1 212 ? 5.938 31.641 13.391 1 98.81 212 PHE B N 1
ATOM 5863 C CA . PHE B 1 212 ? 6.988 30.641 13.508 1 98.81 212 PHE B CA 1
ATOM 5864 C C . PHE B 1 212 ? 7.957 31 14.625 1 98.81 212 PHE B C 1
ATOM 5866 O O . PHE B 1 212 ? 8.375 32.156 14.734 1 98.81 212 PHE B O 1
ATOM 5873 N N . LEU B 1 213 ? 8.242 30.062 15.398 1 98.56 213 LEU B N 1
ATOM 5874 C CA . LEU B 1 213 ? 9.312 30.25 16.375 1 98.56 213 LEU B CA 1
ATOM 5875 C C . LEU B 1 213 ? 10.68 30.234 15.688 1 98.56 213 LEU B C 1
ATOM 5877 O O . LEU B 1 213 ? 11.031 29.266 15.016 1 98.56 213 LEU B O 1
ATOM 5881 N N . ASN B 1 214 ? 11.375 31.297 15.844 1 98.06 214 ASN B N 1
ATOM 5882 C CA . ASN B 1 214 ? 12.75 31.359 15.344 1 98.06 214 ASN B CA 1
ATOM 5883 C C . ASN B 1 214 ? 13.719 30.656 16.266 1 98.06 214 ASN B C 1
ATOM 5885 O O . ASN B 1 214 ? 13.383 30.344 17.422 1 98.06 214 ASN B O 1
ATOM 5889 N N . THR B 1 215 ? 14.945 30.391 15.797 1 97.19 215 THR B N 1
ATOM 5890 C CA . THR B 1 215 ? 15.875 29.547 16.531 1 97.19 215 THR B CA 1
ATOM 5891 C C . THR B 1 215 ? 16.562 30.344 17.641 1 97.19 215 THR B C 1
ATOM 5893 O O . THR B 1 215 ? 17.203 29.766 18.516 1 97.19 215 THR B O 1
ATOM 5896 N N . ASP B 1 216 ? 16.359 31.641 17.719 1 95.62 216 ASP B N 1
ATOM 5897 C CA . ASP B 1 216 ? 16.922 32.469 18.781 1 95.62 216 ASP B CA 1
ATOM 5898 C C . ASP B 1 216 ? 15.922 32.656 19.906 1 95.62 216 ASP B C 1
ATOM 5900 O O . ASP B 1 216 ? 16.188 33.406 20.875 1 95.62 216 ASP B O 1
ATOM 5904 N N . GLY B 1 217 ? 14.742 32.125 19.734 1 96.81 217 GLY B N 1
ATOM 5905 C CA . GLY B 1 217 ? 13.734 32.219 20.766 1 96.81 217 GLY B CA 1
ATOM 5906 C C . GLY B 1 217 ? 12.672 33.25 20.484 1 96.81 217 GLY B C 1
ATOM 5907 O O . GLY B 1 217 ? 11.609 33.25 21.125 1 96.81 217 GLY B O 1
ATOM 5908 N N . ASN B 1 218 ? 12.938 34.188 19.531 1 98.06 218 ASN B N 1
ATOM 5909 C CA . ASN B 1 218 ? 11.914 35.125 19.109 1 98.06 218 ASN B CA 1
ATOM 5910 C C . ASN B 1 218 ? 10.914 34.5 18.156 1 98.06 218 ASN B C 1
ATOM 5912 O O . ASN B 1 218 ? 11.141 33.375 17.656 1 98.06 218 ASN B O 1
ATOM 5916 N N . ILE B 1 219 ? 9.805 35.219 17.906 1 98.56 219 ILE B N 1
ATOM 5917 C CA . ILE B 1 219 ? 8.758 34.719 17.031 1 98.56 219 ILE B CA 1
ATOM 5918 C C . ILE B 1 219 ? 8.695 35.562 15.75 1 98.56 219 ILE B C 1
ATOM 5920 O O . ILE B 1 219 ? 8.664 36.781 15.812 1 98.56 219 ILE B O 1
ATOM 5924 N N . PHE B 1 220 ? 8.797 34.875 14.656 1 98.81 220 PHE B N 1
ATOM 5925 C CA . PHE B 1 220 ? 8.5 35.531 13.383 1 98.81 220 PHE B CA 1
ATOM 5926 C C . PHE B 1 220 ? 6.992 35.594 13.148 1 98.81 220 PHE B C 1
ATOM 5928 O O . PHE B 1 220 ? 6.305 34.562 13.234 1 98.81 220 PHE B O 1
ATOM 5935 N N . ILE B 1 221 ? 6.441 36.75 12.836 1 98.88 221 ILE B N 1
ATOM 5936 C CA . ILE B 1 221 ? 5.023 36.969 12.547 1 98.88 221 ILE B CA 1
ATOM 5937 C C . ILE B 1 221 ? 4.867 37.594 11.172 1 98.88 221 ILE B C 1
ATOM 5939 O O . ILE B 1 221 ? 5.457 38.656 10.898 1 98.88 221 ILE B O 1
ATOM 5943 N N . TYR B 1 222 ? 4.156 36.938 10.336 1 98.81 222 TYR B N 1
ATOM 5944 C CA . TYR B 1 222 ? 3.809 37.469 9.023 1 98.81 222 TYR B CA 1
ATOM 5945 C C . TYR B 1 222 ? 2.318 37.781 8.938 1 98.81 222 TYR B C 1
ATOM 5947 O O . TYR B 1 222 ? 1.482 36.938 9.234 1 98.81 222 TYR B O 1
ATOM 5955 N N . ALA B 1 223 ? 1.944 38.938 8.539 1 98.62 223 ALA B N 1
ATOM 5956 C CA . ALA B 1 223 ? 0.558 39.406 8.414 1 98.62 223 ALA B CA 1
ATOM 5957 C C . ALA B 1 223 ? 0.378 40.312 7.215 1 98.62 223 ALA B C 1
ATOM 5959 O O . ALA B 1 223 ? 1.169 41.25 7.008 1 98.62 223 ALA B O 1
ATOM 5960 N N . ASN B 1 224 ? -0.664 40.031 6.477 1 98.06 224 ASN B N 1
ATOM 5961 C CA . ASN B 1 224 ? -0.951 40.781 5.262 1 98.06 224 ASN B CA 1
ATOM 5962 C C . ASN B 1 224 ? 0.188 40.656 4.25 1 98.06 224 ASN B C 1
ATOM 5964 O O . ASN B 1 224 ? 0.354 39.625 3.609 1 98.06 224 ASN B O 1
ATOM 5968 N N . TYR B 1 225 ? 1.123 41.531 4.188 1 98.12 225 TYR B N 1
ATOM 5969 C CA . TYR B 1 225 ? 2.232 41.469 3.242 1 98.12 225 TYR B CA 1
ATOM 5970 C C . TYR B 1 225 ? 3.549 41.844 3.918 1 98.12 225 TYR B C 1
ATOM 5972 O O . TYR B 1 225 ? 4.523 42.188 3.248 1 98.12 225 TYR B O 1
ATOM 5980 N N . ARG B 1 226 ? 3.561 41.75 5.266 1 98.38 226 ARG B N 1
ATOM 5981 C CA . ARG B 1 226 ? 4.723 42.188 6.035 1 98.38 226 ARG B CA 1
ATOM 5982 C C . ARG B 1 226 ? 5.09 41.156 7.098 1 98.38 226 ARG B C 1
ATOM 5984 O O . ARG B 1 226 ? 4.25 40.344 7.496 1 98.38 226 ARG B O 1
ATOM 5991 N N . GLY B 1 227 ? 6.383 41.219 7.531 1 98.62 227 GLY B N 1
ATOM 5992 C CA . GLY B 1 227 ? 6.859 40.344 8.586 1 98.62 227 GLY B CA 1
ATOM 5993 C C . GLY B 1 227 ? 7.691 41.062 9.633 1 98.62 227 GLY B C 1
ATOM 5994 O O . GLY B 1 227 ? 8.375 42.031 9.32 1 98.62 227 GLY B O 1
ATOM 5995 N N . ILE B 1 228 ? 7.625 40.562 10.828 1 98.81 228 ILE B N 1
ATOM 5996 C CA . ILE B 1 228 ? 8.469 41.062 11.906 1 98.81 228 ILE B CA 1
ATOM 5997 C C . ILE B 1 228 ? 9.055 39.906 12.695 1 98.81 228 ILE B C 1
ATOM 5999 O O . ILE B 1 228 ? 8.586 38.75 12.57 1 98.81 228 ILE B O 1
ATOM 6003 N N . LEU B 1 229 ? 10.117 40.188 13.344 1 98.69 229 LEU B N 1
ATOM 6004 C CA . LEU B 1 229 ? 10.609 39.344 14.43 1 98.69 229 LEU B CA 1
ATOM 6005 C C . LEU B 1 229 ? 10.266 39.938 15.781 1 98.69 229 LEU B C 1
ATOM 6007 O O . LEU B 1 229 ? 10.594 41.094 16.047 1 98.69 229 LEU B O 1
ATOM 6011 N N . PHE B 1 230 ? 9.656 39.156 16.641 1 98.75 230 PHE B N 1
ATOM 6012 C CA . PHE B 1 230 ? 9.008 39.719 17.828 1 98.75 230 PHE B CA 1
ATOM 6013 C C . PHE B 1 230 ? 9.523 39 19.078 1 98.75 230 PHE B C 1
ATOM 6015 O O . PHE B 1 230 ? 9.484 37.781 19.172 1 98.75 230 PHE B O 1
ATOM 6022 N N . ASP B 1 231 ? 10.023 39.75 20.016 1 98.5 231 ASP B N 1
ATOM 6023 C CA . ASP B 1 231 ? 10.352 39.281 21.359 1 98.5 231 ASP B CA 1
ATOM 6024 C C . ASP B 1 231 ? 9.125 39.312 22.266 1 98.5 231 ASP B C 1
ATOM 6026 O O . ASP B 1 231 ? 8.797 40.344 22.844 1 98.5 231 ASP B O 1
ATOM 6030 N N . TYR B 1 232 ? 8.516 38.219 22.422 1 97.56 232 TYR B N 1
ATOM 6031 C CA . TYR B 1 232 ? 7.242 38.125 23.141 1 97.56 232 TYR B CA 1
ATOM 6032 C C . TYR B 1 232 ? 7.453 38.281 24.641 1 97.56 232 TYR B C 1
ATOM 6034 O O . TYR B 1 232 ? 6.5 38.531 25.391 1 97.56 232 TYR B O 1
ATOM 6042 N N . VAL B 1 233 ? 8.656 38.031 25.109 1 95.38 233 VAL B N 1
ATOM 6043 C CA . VAL B 1 233 ? 8.961 38.188 26.531 1 95.38 233 VAL B CA 1
ATOM 6044 C C . VAL B 1 233 ? 8.953 39.656 26.906 1 95.38 233 VAL B C 1
ATOM 6046 O O . VAL B 1 233 ? 8.359 40.031 27.922 1 95.38 233 VAL B O 1
ATOM 6049 N N . ARG B 1 234 ? 9.562 40.469 26.094 1 96.38 234 ARG B N 1
ATOM 6050 C CA . ARG B 1 234 ? 9.68 41.875 26.391 1 96.38 234 ARG B CA 1
ATOM 6051 C C . ARG B 1 234 ? 8.633 42.688 25.641 1 96.38 234 ARG B C 1
ATOM 6053 O O . ARG B 1 234 ? 8.539 43.906 25.812 1 96.38 234 ARG B O 1
ATOM 6060 N N . SER B 1 235 ? 7.875 42 24.828 1 96.5 235 SER B N 1
ATOM 6061 C CA . SER B 1 235 ? 6.82 42.625 24.047 1 96.5 235 SER B CA 1
ATOM 6062 C C . SER B 1 235 ? 7.379 43.719 23.141 1 96.5 235 SER B C 1
ATOM 6064 O O . SER B 1 235 ? 6.91 44.844 23.156 1 96.5 235 SER B O 1
ATOM 6066 N N . LYS B 1 236 ? 8.359 43.375 22.391 1 97.69 236 LYS B N 1
ATOM 6067 C CA . LYS B 1 236 ? 9.008 44.344 21.516 1 97.69 236 LYS B CA 1
ATOM 6068 C C . LYS B 1 236 ? 9.32 43.719 20.156 1 97.69 236 LYS B C 1
ATOM 6070 O O . LYS B 1 236 ? 9.727 42.562 20.062 1 97.69 236 LYS B O 1
ATOM 6075 N N . VAL B 1 237 ? 9.148 44.531 19.109 1 98.31 237 VAL B N 1
ATOM 6076 C CA . VAL B 1 237 ? 9.602 44.156 17.781 1 98.31 237 VAL B CA 1
ATOM 6077 C C . VAL B 1 237 ? 11.125 44.281 17.688 1 98.31 237 VAL B C 1
ATOM 6079 O O . VAL B 1 237 ? 11.656 45.375 17.875 1 98.31 237 VAL B O 1
ATOM 6082 N N . VAL B 1 238 ? 11.805 43.25 17.406 1 97.81 238 VAL B N 1
ATOM 6083 C CA . VAL B 1 238 ? 13.258 43.312 17.422 1 97.81 238 VAL B CA 1
ATOM 6084 C C . VAL B 1 238 ? 13.789 43.438 15.992 1 97.81 238 VAL B C 1
ATOM 6086 O O . VAL B 1 238 ? 14.93 43.844 15.781 1 97.81 238 VAL B O 1
ATOM 6089 N N . ARG B 1 239 ? 12.961 43.094 15.023 1 98 239 ARG B N 1
ATOM 6090 C CA . ARG B 1 239 ? 13.336 43.25 13.617 1 98 239 ARG B CA 1
ATOM 6091 C C . ARG B 1 239 ? 12.094 43.406 12.742 1 98 239 ARG B C 1
ATOM 6093 O O . ARG B 1 239 ? 11.062 42.781 13.016 1 98 239 ARG B O 1
ATOM 6100 N N . THR B 1 240 ? 12.211 44.219 11.703 1 98 240 THR B N 1
ATOM 6101 C CA . THR B 1 240 ? 11.211 44.344 10.648 1 98 240 THR B CA 1
ATOM 6102 C C . THR B 1 240 ? 11.766 43.844 9.32 1 98 240 THR B C 1
ATOM 6104 O O . THR B 1 240 ? 12.922 44.094 8.984 1 98 240 THR B O 1
ATOM 6107 N N . PHE B 1 241 ? 11.023 43.188 8.617 1 98.62 241 PHE B N 1
ATOM 6108 C CA . PHE B 1 241 ? 11.453 42.656 7.332 1 98.62 241 PHE B CA 1
ATOM 6109 C C . PHE B 1 241 ? 10.852 43.469 6.188 1 98.62 241 PHE B C 1
ATOM 6111 O O . PHE B 1 241 ? 9.844 44.156 6.367 1 98.62 241 PHE B O 1
ATOM 6118 N N . PRO B 1 242 ? 11.508 43.406 4.992 1 98.25 242 PRO B N 1
ATOM 6119 C CA . PRO B 1 242 ? 10.883 44.062 3.848 1 98.25 242 PRO B CA 1
ATOM 6120 C C . PRO B 1 242 ? 9.516 43.5 3.498 1 98.25 242 PRO B C 1
ATOM 6122 O O . PRO B 1 242 ? 9.281 42.312 3.693 1 98.25 242 PRO B O 1
ATOM 6125 N N . ALA B 1 243 ? 8.695 44.344 3.02 1 98.31 243 ALA B N 1
ATOM 6126 C CA . ALA B 1 243 ? 7.418 43.875 2.512 1 98.31 243 ALA B CA 1
ATOM 6127 C C . ALA B 1 243 ? 7.625 42.875 1.36 1 98.31 243 ALA B C 1
ATOM 6129 O O . ALA B 1 243 ? 8.555 43.031 0.561 1 98.31 243 ALA B O 1
ATOM 6130 N N . ILE B 1 244 ? 6.848 41.906 1.319 1 98.25 244 ILE B N 1
ATOM 6131 C CA . ILE B 1 244 ? 6.945 41 0.187 1 98.25 244 ILE B CA 1
ATOM 6132 C C . ILE B 1 244 ? 6.652 41.75 -1.109 1 98.25 244 ILE B C 1
ATOM 6134 O O . ILE B 1 244 ? 5.75 42.594 -1.157 1 98.25 244 ILE B O 1
ATOM 6138 N N . PRO B 1 245 ? 7.434 41.562 -2.191 1 97.69 245 PRO B N 1
ATOM 6139 C CA . PRO B 1 245 ? 7.23 42.281 -3.447 1 97.69 245 PRO B CA 1
ATOM 6140 C C . PRO B 1 245 ? 5.812 42.125 -3.992 1 97.69 245 PRO B C 1
ATOM 6142 O O . PRO B 1 245 ? 5.23 41.062 -3.92 1 97.69 245 PRO B O 1
ATOM 6145 N N . GLY B 1 246 ? 5.293 43.219 -4.523 1 94.81 246 GLY B N 1
ATOM 6146 C CA . GLY B 1 246 ? 3.928 43.281 -5.027 1 94.81 246 GLY B CA 1
ATOM 6147 C C . GLY B 1 246 ? 2.93 43.781 -4.012 1 94.81 246 GLY B C 1
ATOM 6148 O O . GLY B 1 246 ? 1.889 44.344 -4.383 1 94.81 246 GLY B O 1
ATOM 6149 N N . GLY B 1 247 ? 3.168 43.469 -2.707 1 96.12 247 GLY B N 1
ATOM 6150 C CA . GLY B 1 247 ? 2.334 44 -1.64 1 96.12 247 GLY B CA 1
ATOM 6151 C C . GLY B 1 247 ? 0.963 43.344 -1.575 1 96.12 247 GLY B C 1
ATOM 6152 O O . GLY B 1 247 ? 0.001 43.969 -1.112 1 96.12 247 GLY B O 1
ATOM 6153 N N . ASP B 1 248 ? 0.829 42.188 -2.139 1 97 248 ASP B N 1
ATOM 6154 C CA . ASP B 1 248 ? -0.437 41.438 -2.092 1 97 248 ASP B CA 1
ATOM 6155 C C . ASP B 1 248 ? -0.599 40.719 -0.766 1 97 248 ASP B C 1
ATOM 6157 O O . ASP B 1 248 ? 0.358 40.125 -0.257 1 97 248 ASP B O 1
ATOM 6161 N N . PRO B 1 249 ? -1.798 40.781 -0.168 1 97.38 249 PRO B N 1
ATOM 6162 C CA . PRO B 1 249 ? -2.043 40.094 1.094 1 97.38 249 PRO B CA 1
ATOM 6163 C C . PRO B 1 249 ? -1.957 38.562 0.95 1 97.38 249 PRO B C 1
ATOM 6165 O O . PRO B 1 249 ? -2.334 38.031 -0.09 1 97.38 249 PRO B O 1
ATOM 6168 N N . ARG B 1 250 ? -1.491 37.938 2.021 1 98.25 250 ARG B N 1
ATOM 6169 C CA . ARG B 1 250 ? -1.294 36.469 1.969 1 98.25 250 ARG B CA 1
ATOM 6170 C C . ARG B 1 250 ? -2.086 35.781 3.066 1 98.25 250 ARG B C 1
ATOM 6172 O O . ARG B 1 250 ? -2.207 34.562 3.066 1 98.25 250 ARG B O 1
ATOM 6179 N N . ASN B 1 251 ? -2.637 36.5 4.012 1 98.31 251 ASN B N 1
ATOM 6180 C CA . ASN B 1 251 ? -3.43 35.938 5.09 1 98.31 251 ASN B CA 1
ATOM 6181 C C . ASN B 1 251 ? -4.922 35.969 4.773 1 98.31 251 ASN B C 1
ATOM 6183 O O . ASN B 1 251 ? -5.332 36.531 3.764 1 98.31 251 ASN B O 1
ATOM 6187 N N . TYR B 1 252 ? -5.711 35.25 5.555 1 97.25 252 TYR B N 1
ATOM 6188 C CA . TYR B 1 252 ? -7.16 35.281 5.41 1 97.25 252 TYR B CA 1
ATOM 6189 C C . TYR B 1 252 ? -7.676 36.719 5.406 1 97.25 252 TYR B C 1
ATOM 6191 O O . TYR B 1 252 ? -7.301 37.531 6.262 1 97.25 252 TYR B O 1
ATOM 6199 N N . PRO B 1 253 ? -8.469 37.094 4.332 1 96.62 253 PRO B N 1
ATOM 6200 C CA . PRO B 1 253 ? -9.25 36.219 3.455 1 96.62 253 PRO B CA 1
ATOM 6201 C C . PRO B 1 253 ? -8.555 35.938 2.125 1 96.62 253 PRO B C 1
ATOM 6203 O O . PRO B 1 253 ? -9.031 35.125 1.33 1 96.62 253 PRO B O 1
ATOM 6206 N N . SER B 1 254 ? -7.449 36.562 1.829 1 97.06 254 SER B N 1
ATOM 6207 C CA . SER B 1 254 ? -6.715 36.281 0.604 1 97.06 254 SER B CA 1
ATOM 6208 C C . SER B 1 254 ? -6.105 34.875 0.648 1 97.06 254 SER B C 1
ATOM 6210 O O . SER B 1 254 ? -5.98 34.219 -0.385 1 97.06 254 SER B O 1
ATOM 6212 N N . THR B 1 255 ? -5.758 34.438 1.762 1 97.25 255 THR B N 1
ATOM 6213 C CA . THR B 1 255 ? -5.453 33.094 2.246 1 97.25 255 THR B CA 1
ATOM 6214 C C . THR B 1 255 ? -4.445 32.406 1.326 1 97.25 255 THR B C 1
ATOM 6216 O O . THR B 1 255 ? -4.809 31.516 0.562 1 97.25 255 THR B O 1
ATOM 6219 N N . GLY B 1 256 ? -3.213 32.75 1.349 1 98.31 256 GLY B N 1
ATOM 6220 C CA . GLY B 1 256 ? -2.082 31.906 0.985 1 98.31 256 GLY B CA 1
ATOM 6221 C C . GLY B 1 256 ? -1.655 30.969 2.094 1 98.31 256 GLY B C 1
ATOM 6222 O O . GLY B 1 256 ? -2.496 30.453 2.834 1 98.31 256 GLY B O 1
ATOM 6223 N N . SER B 1 257 ? -0.417 30.562 2.062 1 98.75 257 SER B N 1
ATOM 6224 C CA . SER B 1 257 ? 0.125 29.719 3.131 1 98.75 257 SER B CA 1
ATOM 6225 C C . SER B 1 257 ? 1.621 29.953 3.311 1 98.75 257 SER B C 1
ATOM 6227 O O . SER B 1 257 ? 2.238 30.688 2.531 1 98.75 257 SER B O 1
ATOM 6229 N N . ALA B 1 258 ? 2.125 29.453 4.395 1 98.88 258 ALA B N 1
ATOM 6230 C CA . ALA B 1 258 ? 3.541 29.641 4.688 1 98.88 258 ALA B CA 1
ATOM 6231 C C . ALA B 1 258 ? 4.105 28.469 5.469 1 98.88 258 ALA B C 1
ATOM 6233 O O . ALA B 1 258 ? 3.363 27.734 6.125 1 98.88 258 ALA B O 1
ATOM 6234 N N . VAL B 1 259 ? 5.414 28.266 5.324 1 98.81 259 VAL B N 1
ATOM 6235 C CA . VAL B 1 259 ? 6.125 27.266 6.102 1 98.81 259 VAL B CA 1
ATOM 6236 C C . VAL B 1 259 ? 7.496 27.797 6.512 1 98.81 259 VAL B C 1
ATOM 6238 O O . VAL B 1 259 ? 8.094 28.609 5.805 1 98.81 259 VAL B O 1
ATOM 6241 N N . LEU B 1 260 ? 7.871 27.453 7.703 1 98.81 260 LEU B N 1
ATOM 6242 C CA . LEU B 1 260 ? 9.281 27.5 8.07 1 98.81 260 LEU B CA 1
ATOM 6243 C C . LEU B 1 260 ? 10.039 26.312 7.461 1 98.81 260 LEU B C 1
ATOM 6245 O O . LEU B 1 260 ? 9.75 25.156 7.773 1 98.81 260 LEU B O 1
ATOM 6249 N N . LEU B 1 261 ? 10.945 26.609 6.547 1 98.81 261 LEU B N 1
ATOM 6250 C CA . LEU B 1 261 ? 11.656 25.531 5.871 1 98.81 261 LEU B CA 1
ATOM 6251 C C . LEU B 1 261 ? 12.469 24.703 6.863 1 98.81 261 LEU B C 1
ATOM 6253 O O . LEU B 1 261 ? 12.734 25.156 7.98 1 98.81 261 LEU B O 1
ATOM 6257 N N . PRO B 1 262 ? 12.914 23.516 6.473 1 98.69 262 PRO B N 1
ATOM 6258 C CA . PRO B 1 262 ? 13.578 22.609 7.41 1 98.69 262 PRO B CA 1
ATOM 6259 C C . PRO B 1 262 ? 14.805 23.234 8.078 1 98.69 262 PRO B C 1
ATOM 6261 O O . PRO B 1 262 ? 15.562 23.969 7.43 1 98.69 262 PRO B O 1
ATOM 6264 N N . LEU B 1 263 ? 14.922 22.984 9.344 1 98.69 263 LEU B N 1
ATOM 6265 C CA . LEU B 1 263 ? 16.047 23.469 10.133 1 98.69 263 LEU B CA 1
ATOM 6266 C C . LEU B 1 263 ? 17.141 22.406 10.219 1 98.69 263 LEU B C 1
ATOM 6268 O O . LEU B 1 263 ? 16.969 21.375 10.883 1 98.69 263 LEU B O 1
ATOM 6272 N N . ARG B 1 264 ? 18.203 22.688 9.578 1 97.88 264 ARG B N 1
ATOM 6273 C CA . ARG B 1 264 ? 19.344 21.766 9.625 1 97.88 264 ARG B CA 1
ATOM 6274 C C . ARG B 1 264 ? 20.234 22.062 10.82 1 97.88 264 ARG B C 1
ATOM 6276 O O . ARG B 1 264 ? 20.797 23.156 10.914 1 97.88 264 ARG B O 1
ATOM 6283 N N . ILE B 1 265 ? 20.391 21.141 11.648 1 97.69 265 ILE B N 1
ATOM 6284 C CA . ILE B 1 265 ? 21.188 21.328 12.844 1 97.69 265 ILE B CA 1
ATOM 6285 C C . ILE B 1 265 ? 22.625 20.859 12.586 1 97.69 265 ILE B C 1
ATOM 6287 O O . ILE B 1 265 ? 22.844 19.734 12.141 1 97.69 265 ILE B O 1
ATOM 6291 N N . VAL B 1 266 ? 23.531 21.656 12.828 1 95.38 266 VAL B N 1
ATOM 6292 C CA . VAL B 1 266 ? 24.969 21.359 12.742 1 95.38 266 VAL B CA 1
ATOM 6293 C C . VAL B 1 266 ? 25.672 21.812 14.023 1 95.38 266 VAL B C 1
ATOM 6295 O O . VAL B 1 266 ? 25.641 23 14.359 1 95.38 266 VAL B O 1
ATOM 6298 N N . GLN B 1 267 ? 26.25 20.875 14.734 1 93.56 267 GLN B N 1
ATOM 6299 C CA . GLN B 1 267 ? 26.938 21.141 15.992 1 93.56 267 GLN B CA 1
ATOM 6300 C C . GLN B 1 267 ? 26.047 21.906 16.953 1 93.56 267 GLN B C 1
ATOM 6302 O O . GLN B 1 267 ? 26.453 22.922 17.516 1 93.56 267 GLN B O 1
ATOM 6307 N N . GLY B 1 268 ? 24.766 21.562 16.875 1 93.38 268 GLY B N 1
ATOM 6308 C CA . GLY B 1 268 ? 23.812 22.078 17.844 1 93.38 268 GLY B CA 1
ATOM 6309 C C . GLY B 1 268 ? 23.219 23.422 17.438 1 93.38 268 GLY B C 1
ATOM 6310 O O . GLY B 1 268 ? 22.422 24 18.172 1 93.38 268 GLY B O 1
ATOM 6311 N N . ASN B 1 269 ? 23.562 23.875 16.25 1 94.62 269 ASN B N 1
ATOM 6312 C CA . ASN B 1 269 ? 23.078 25.172 15.781 1 94.62 269 ASN B CA 1
ATOM 6313 C C . ASN B 1 269 ? 22.375 25.062 14.43 1 94.62 269 ASN B C 1
ATOM 6315 O O . ASN B 1 269 ? 22.531 24.062 13.727 1 94.62 269 ASN B O 1
ATOM 6319 N N . VAL B 1 270 ? 21.578 26.094 14.203 1 96.56 270 VAL B N 1
ATOM 6320 C CA . VAL B 1 270 ? 20.953 26.234 12.891 1 96.56 270 VAL B CA 1
ATOM 6321 C C . VAL B 1 270 ? 21.453 27.5 12.203 1 96.56 270 VAL B C 1
ATOM 6323 O O . VAL B 1 270 ? 21.188 28.609 12.672 1 96.56 270 VAL B O 1
ATOM 6326 N N . GLY B 1 271 ? 22.172 27.312 11.148 1 92.56 271 GLY B N 1
ATOM 6327 C CA . GLY B 1 271 ? 22.828 28.438 10.492 1 92.56 271 GLY B CA 1
ATOM 6328 C C . GLY B 1 271 ? 21.875 29.25 9.625 1 92.56 271 GLY B C 1
ATOM 6329 O O . GLY B 1 271 ? 22.078 30.453 9.445 1 92.56 271 GLY B O 1
ATOM 6330 N N . SER B 1 272 ? 20.984 28.641 9.008 1 96.19 272 SER B N 1
ATOM 6331 C CA . SER B 1 272 ? 20.078 29.312 8.094 1 96.19 272 SER B CA 1
ATOM 6332 C C . SER B 1 272 ? 18.625 28.984 8.422 1 96.19 272 SER B C 1
ATOM 6334 O O . SER B 1 272 ? 18.25 27.812 8.523 1 96.19 272 SER B O 1
ATOM 6336 N N . VAL B 1 273 ? 17.828 30.047 8.656 1 98.5 273 VAL B N 1
ATOM 6337 C CA . VAL B 1 273 ? 16.406 29.922 8.906 1 98.5 273 VAL B CA 1
ATOM 6338 C C . VAL B 1 273 ? 15.617 30.641 7.816 1 98.5 273 VAL B C 1
ATOM 6340 O O . VAL B 1 273 ? 15.75 31.859 7.648 1 98.5 273 VAL B O 1
ATOM 6343 N N . GLU B 1 274 ? 14.781 29.906 7.082 1 98.69 274 GLU B N 1
ATOM 6344 C CA . GLU B 1 274 ? 14.086 30.484 5.93 1 98.69 274 GLU B CA 1
ATOM 6345 C C . GLU B 1 274 ? 12.586 30.234 6.016 1 98.69 274 GLU B C 1
ATOM 6347 O O . GLU B 1 274 ? 12.148 29.172 6.453 1 98.69 274 GLU B O 1
ATOM 6352 N N . VAL B 1 275 ? 11.82 31.203 5.59 1 98.81 275 VAL B N 1
ATOM 6353 C CA . VAL B 1 275 ? 10.367 31.125 5.5 1 98.81 275 VAL B CA 1
ATOM 6354 C C . VAL B 1 275 ? 9.93 31.203 4.035 1 98.81 275 VAL B C 1
ATOM 6356 O O . VAL B 1 275 ? 10.492 31.969 3.256 1 98.81 275 VAL B O 1
ATOM 6359 N N . LEU B 1 276 ? 9.055 30.312 3.664 1 98.88 276 LEU B N 1
ATOM 6360 C CA . LEU B 1 276 ? 8.438 30.297 2.344 1 98.88 276 LEU B CA 1
ATOM 6361 C C . LEU B 1 276 ? 6.965 30.688 2.432 1 98.88 276 LEU B C 1
ATOM 6363 O O . LEU B 1 276 ? 6.211 30.109 3.217 1 98.88 276 LEU B O 1
ATOM 6367 N N . VAL B 1 277 ? 6.535 31.719 1.746 1 98.81 277 VAL B N 1
ATOM 6368 C CA . VAL B 1 277 ? 5.152 32.188 1.664 1 98.81 277 VAL B CA 1
ATOM 6369 C C . VAL B 1 277 ? 4.645 32.031 0.231 1 98.81 277 VAL B C 1
ATOM 6371 O O . VAL B 1 277 ? 5.27 32.531 -0.708 1 98.81 277 VAL B O 1
ATOM 6374 N N . CYS B 1 278 ? 3.531 31.375 0.004 1 98.81 278 CYS B N 1
ATOM 6375 C CA . CYS B 1 278 ? 3.045 31.125 -1.351 1 98.81 278 CYS B CA 1
ATOM 6376 C C . CYS B 1 278 ? 1.551 31.422 -1.453 1 98.81 278 CYS B C 1
ATOM 6378 O O . CYS B 1 278 ? 0.805 31.188 -0.498 1 98.81 278 CYS B O 1
ATOM 6380 N N . GLY B 1 279 ? 1.107 31.844 -2.625 1 98.69 279 GLY B N 1
ATOM 6381 C CA . GLY B 1 279 ? -0.302 31.969 -2.965 1 98.69 279 GLY B CA 1
ATOM 6382 C C . GLY B 1 279 ? -0.956 33.188 -2.344 1 98.69 279 GLY B C 1
ATOM 6383 O O . GLY B 1 279 ? -0.276 34.156 -2.006 1 98.69 279 GLY B O 1
ATOM 6384 N N . GLY B 1 280 ? -2.256 33.156 -2.281 1 98.19 280 GLY B N 1
ATOM 6385 C CA . GLY B 1 280 ? -3.059 34.281 -1.863 1 98.19 280 GLY B CA 1
ATOM 6386 C C . GLY B 1 280 ? -3.869 34.906 -2.994 1 98.19 280 GLY B C 1
ATOM 6387 O O . GLY B 1 280 ? -4.129 34.219 -4 1 98.19 280 GLY B O 1
ATOM 6388 N N . ALA B 1 281 ? -4.332 36 -2.705 1 98.38 281 ALA B N 1
ATOM 6389 C CA . ALA B 1 281 ? -5.133 36.75 -3.68 1 98.38 281 ALA B CA 1
ATOM 6390 C C . ALA B 1 281 ? -4.738 38.219 -3.713 1 98.38 281 ALA B C 1
ATOM 6392 O O . ALA B 1 281 ? -4.27 38.75 -2.709 1 98.38 281 ALA B O 1
ATOM 6393 N N . PRO B 1 282 ? -4.934 38.812 -4.891 1 97.38 282 PRO B N 1
ATOM 6394 C CA . PRO B 1 282 ? -4.523 40.219 -5.004 1 97.38 282 PRO B CA 1
ATOM 6395 C C . PRO B 1 282 ? -5.305 41.125 -4.062 1 97.38 282 PRO B C 1
ATOM 6397 O O . PRO B 1 282 ? -6.355 40.75 -3.547 1 97.38 282 PRO B O 1
ATOM 6400 N N . ARG B 1 283 ? -4.641 42.281 -4.082 1 92.62 283 ARG B N 1
ATOM 6401 C CA . ARG B 1 283 ? -5.305 43.312 -3.273 1 92.62 283 ARG B CA 1
ATOM 6402 C C . ARG B 1 283 ? -6.719 43.594 -3.779 1 92.62 283 ARG B C 1
ATOM 6404 O O . ARG B 1 283 ? -6.965 43.562 -4.984 1 92.62 283 ARG B O 1
ATOM 6411 N N . GLU B 1 284 ? -7.789 43.719 -3.182 1 93.38 284 GLU B N 1
ATOM 6412 C CA . GLU B 1 284 ? -9.188 44.031 -3.469 1 93.38 284 GLU B CA 1
ATOM 6413 C C . GLU B 1 284 ? -9.984 42.781 -3.785 1 93.38 284 GLU B C 1
ATOM 6415 O O . GLU B 1 284 ? -11.203 42.844 -3.979 1 93.38 284 GLU B O 1
ATOM 6420 N N . ALA B 1 285 ? -9.297 41.688 -3.924 1 96.88 285 ALA B N 1
ATOM 6421 C CA . ALA B 1 285 ? -9.953 40.438 -4.352 1 96.88 285 ALA B CA 1
ATOM 6422 C C . ALA B 1 285 ? -11.164 40.125 -3.482 1 96.88 285 ALA B C 1
ATOM 6424 O O . ALA B 1 285 ? -12.18 39.625 -3.975 1 96.88 285 ALA B O 1
ATOM 6425 N N . TYR B 1 286 ? -11.023 40.375 -2.209 1 96.88 286 TYR B N 1
ATOM 6426 C CA . TYR B 1 286 ? -12.133 40.094 -1.312 1 96.88 286 TYR B CA 1
ATOM 6427 C C . TYR B 1 286 ? -13.359 40.938 -1.681 1 96.88 286 TYR B C 1
ATOM 6429 O O . TYR B 1 286 ? -14.469 40.406 -1.782 1 96.88 286 TYR B O 1
ATOM 6437 N N . LYS B 1 287 ? -13.164 42.156 -1.83 1 95.62 287 LYS B N 1
ATOM 6438 C CA . LYS B 1 287 ? -14.25 43.062 -2.238 1 95.62 287 LYS B CA 1
ATOM 6439 C C . LYS B 1 287 ? -14.828 42.625 -3.59 1 95.62 287 LYS B C 1
ATOM 6441 O O . LYS B 1 287 ? -16.047 42.594 -3.762 1 95.62 287 LYS B O 1
ATOM 6446 N N . ASN B 1 288 ? -13.945 42.406 -4.523 1 97.38 288 ASN B N 1
ATOM 6447 C CA . ASN B 1 288 ? -14.359 42 -5.863 1 97.38 288 ASN B CA 1
ATOM 6448 C C . ASN B 1 288 ? -15.188 40.719 -5.832 1 97.38 288 ASN B C 1
ATOM 6450 O O . ASN B 1 288 ? -16.203 40.594 -6.508 1 97.38 288 ASN B O 1
ATOM 6454 N N . ALA B 1 289 ? -14.695 39.75 -5.109 1 97.06 289 ALA B N 1
ATOM 6455 C CA . ALA B 1 289 ? -15.406 38.469 -5.027 1 97.06 289 ALA B CA 1
ATOM 6456 C C . ALA B 1 289 ? -16.812 38.656 -4.477 1 97.06 289 ALA B C 1
ATOM 6458 O O . ALA B 1 289 ? -17.75 38 -4.93 1 97.06 289 ALA B O 1
ATOM 6459 N N . ASN B 1 290 ? -16.953 39.5 -3.488 1 95.5 290 ASN B N 1
ATOM 6460 C CA . ASN B 1 290 ? -18.266 39.781 -2.918 1 95.5 290 ASN B CA 1
ATOM 6461 C C . ASN B 1 290 ? -19.172 40.5 -3.92 1 95.5 290 ASN B C 1
ATOM 6463 O O . ASN B 1 290 ? -20.406 40.469 -3.777 1 95.5 290 ASN B O 1
ATOM 6467 N N . ASP B 1 291 ? -18.609 41.094 -4.949 1 96.62 291 ASP B N 1
ATOM 6468 C CA . ASP B 1 291 ? -19.359 41.719 -6.023 1 96.62 291 ASP B CA 1
ATOM 6469 C C . ASP B 1 291 ? -19.531 40.781 -7.211 1 96.62 291 ASP B C 1
ATOM 6471 O O . ASP B 1 291 ? -20 41.188 -8.273 1 96.62 291 ASP B O 1
ATOM 6475 N N . GLY B 1 292 ? -19.047 39.594 -7.082 1 96.56 292 GLY B N 1
ATOM 6476 C CA . GLY B 1 292 ? -19.266 38.594 -8.109 1 96.56 292 GLY B CA 1
ATOM 6477 C C . GLY B 1 292 ? -18.125 38.5 -9.109 1 96.56 292 GLY B C 1
ATOM 6478 O O . GLY B 1 292 ? -18.25 37.844 -10.141 1 96.56 292 GLY B O 1
ATOM 6479 N N . LYS B 1 293 ? -17.078 39.219 -8.852 1 97.94 293 LYS B N 1
ATOM 6480 C CA . LYS B 1 293 ? -15.875 39.156 -9.672 1 97.94 293 LYS B CA 1
ATOM 6481 C C . LYS B 1 293 ? -14.766 38.375 -8.969 1 97.94 293 LYS B C 1
ATOM 6483 O O . LYS B 1 293 ? -14.281 38.781 -7.918 1 97.94 293 LYS B O 1
ATOM 6488 N N . PHE B 1 294 ? -14.312 37.344 -9.57 1 98.38 294 PHE B N 1
ATOM 6489 C CA . PHE B 1 294 ? -13.367 36.438 -8.938 1 98.38 294 PHE B CA 1
ATOM 6490 C C . PHE B 1 294 ? -11.984 36.562 -9.578 1 98.38 294 PHE B C 1
ATOM 6492 O O . PHE B 1 294 ? -11.734 35.969 -10.633 1 98.38 294 PHE B O 1
ATOM 6499 N N . ASP B 1 295 ? -11.109 37.25 -8.961 1 98.62 295 ASP B N 1
ATOM 6500 C CA . ASP B 1 295 ? -9.766 37.5 -9.461 1 98.62 295 ASP B CA 1
ATOM 6501 C C . ASP B 1 295 ? -8.93 36.219 -9.461 1 98.62 295 ASP B C 1
ATOM 6503 O O . ASP B 1 295 ? -9.156 35.312 -8.656 1 98.62 295 ASP B O 1
ATOM 6507 N N . LYS B 1 296 ? -7.984 36.188 -10.383 1 98.5 296 LYS B N 1
ATOM 6508 C CA . LYS B 1 296 ? -7.031 35.094 -10.391 1 98.5 296 LYS B CA 1
ATOM 6509 C C . LYS B 1 296 ? -6.211 35.062 -9.102 1 98.5 296 LYS B C 1
ATOM 6511 O O . LYS B 1 296 ? -5.785 36.094 -8.602 1 98.5 296 LYS B O 1
ATOM 6516 N N . ALA B 1 297 ? -6.031 33.906 -8.508 1 98.75 297 ALA B N 1
ATOM 6517 C CA . ALA B 1 297 ? -5.172 33.719 -7.344 1 98.75 297 ALA B CA 1
ATOM 6518 C C . ALA B 1 297 ? -3.713 34 -7.691 1 98.75 297 ALA B C 1
ATOM 6520 O O . ALA B 1 297 ? -3.334 34 -8.867 1 98.75 297 ALA B O 1
ATOM 6521 N N . LEU B 1 298 ? -2.969 34.25 -6.703 1 98.69 298 LEU B N 1
ATOM 6522 C CA . LEU B 1 298 ? -1.549 34.5 -6.91 1 98.69 298 LEU B CA 1
ATOM 6523 C C . LEU B 1 298 ? -0.798 33.219 -7.207 1 98.69 298 LEU B C 1
ATOM 6525 O O . LEU B 1 298 ? -1.079 32.156 -6.605 1 98.69 298 LEU B O 1
ATOM 6529 N N . ASP B 1 299 ? 0.13 33.219 -8.117 1 98.31 299 ASP B N 1
ATOM 6530 C CA . ASP B 1 299 ? 1.006 32.094 -8.398 1 98.31 299 ASP B CA 1
ATOM 6531 C C . ASP B 1 299 ? 2.412 32.344 -7.852 1 98.31 299 ASP B C 1
ATOM 6533 O O . ASP B 1 299 ? 3.336 31.562 -8.148 1 98.31 299 ASP B O 1
ATOM 6537 N N . SER B 1 300 ? 2.586 33.312 -7.055 1 98.06 300 SER B N 1
ATOM 6538 C CA . SER B 1 300 ? 3.906 33.688 -6.559 1 98.06 300 SER B CA 1
ATOM 6539 C C . SER B 1 300 ? 4.203 33.031 -5.215 1 98.06 300 SER B C 1
ATOM 6541 O O . SER B 1 300 ? 3.297 32.844 -4.398 1 98.06 300 SER B O 1
ATOM 6543 N N . CYS B 1 301 ? 5.469 32.75 -5.027 1 98.38 301 CYS B N 1
ATOM 6544 C CA . CYS B 1 301 ? 6.059 32.344 -3.754 1 98.38 301 CYS B CA 1
ATOM 6545 C C . CYS B 1 301 ? 7.246 33.25 -3.398 1 98.38 301 CYS B C 1
ATOM 6547 O O . CYS B 1 301 ? 8.047 33.594 -4.266 1 98.38 301 CYS B O 1
ATOM 6549 N N . GLY B 1 302 ? 7.262 33.688 -2.162 1 98.44 302 GLY B N 1
ATOM 6550 C CA . GLY B 1 302 ? 8.414 34.406 -1.646 1 98.44 302 GLY B CA 1
ATOM 6551 C C . GLY B 1 302 ? 9.172 33.656 -0.585 1 98.44 302 GLY B C 1
ATOM 6552 O O . GLY B 1 302 ? 8.578 33.125 0.369 1 98.44 302 GLY B O 1
ATOM 6553 N N . ARG B 1 303 ? 10.43 33.531 -0.806 1 98.38 303 ARG B N 1
ATOM 6554 C CA . ARG B 1 303 ? 11.328 32.906 0.149 1 98.38 303 ARG B CA 1
ATOM 6555 C C . ARG B 1 303 ? 12.266 33.906 0.785 1 98.38 303 ARG B C 1
ATOM 6557 O O . ARG B 1 303 ? 12.828 34.75 0.094 1 98.38 303 ARG B O 1
ATOM 6564 N N . ILE B 1 304 ? 12.414 33.875 2.129 1 98.62 304 ILE B N 1
ATOM 6565 C CA . ILE B 1 304 ? 13.258 34.875 2.809 1 98.62 304 ILE B CA 1
ATOM 6566 C C . ILE B 1 304 ? 14.039 34.188 3.926 1 98.62 304 ILE B C 1
ATOM 6568 O O . ILE B 1 304 ? 13.5 33.344 4.648 1 98.62 304 ILE B O 1
ATOM 6572 N N . GLN B 1 305 ? 15.305 34.438 4.008 1 98.38 305 GLN B N 1
ATOM 6573 C CA . GLN B 1 305 ? 16.141 34 5.105 1 98.38 305 GLN B CA 1
ATOM 6574 C C . GLN B 1 305 ? 16.078 34.938 6.289 1 98.38 305 GLN B C 1
ATOM 6576 O O . GLN B 1 305 ? 16.828 35.938 6.344 1 98.38 305 GLN B O 1
ATOM 6581 N N . ILE B 1 306 ? 15.398 34.562 7.293 1 98.25 306 ILE B N 1
ATOM 6582 C CA . ILE B 1 306 ? 15.117 35.5 8.375 1 98.25 306 ILE B CA 1
ATOM 6583 C C . ILE B 1 306 ? 16.312 35.562 9.32 1 98.25 306 ILE B C 1
ATOM 6585 O O . ILE B 1 306 ? 16.391 36.469 10.18 1 98.25 306 ILE B O 1
ATOM 6589 N N . SER B 1 307 ? 17.25 34.656 9.164 1 96.56 307 SER B N 1
ATOM 6590 C CA . SER B 1 307 ? 18.484 34.688 9.945 1 96.56 307 SER B CA 1
ATOM 6591 C C . SER B 1 307 ? 19.531 35.594 9.305 1 96.56 307 SER B C 1
ATOM 6593 O O . SER B 1 307 ? 20.562 35.906 9.906 1 96.56 307 SER B O 1
ATOM 6595 N N . ASP B 1 308 ? 19.266 36.031 8.102 1 96.69 308 ASP B N 1
ATOM 6596 C CA . ASP B 1 308 ? 20.188 36.906 7.398 1 96.69 308 ASP B CA 1
ATOM 6597 C C . ASP B 1 308 ? 20.125 38.344 7.965 1 96.69 308 ASP B C 1
ATOM 6599 O O . ASP B 1 308 ? 19.031 38.844 8.234 1 96.69 308 ASP B O 1
ATOM 6603 N N . PRO B 1 309 ? 21.266 38.938 8.172 1 95.44 309 PRO B N 1
ATOM 6604 C CA . PRO B 1 309 ? 21.266 40.312 8.664 1 95.44 309 PRO B CA 1
ATOM 6605 C C . PRO B 1 309 ? 20.578 41.281 7.703 1 95.44 309 PRO B C 1
ATOM 6607 O O . PRO B 1 309 ? 20.047 42.312 8.125 1 95.44 309 PRO B O 1
ATOM 6610 N N . ASP B 1 310 ? 20.641 41 6.504 1 96.94 310 ASP B N 1
ATOM 6611 C CA . ASP B 1 310 ? 19.984 41.781 5.477 1 96.94 310 ASP B CA 1
ATOM 6612 C C . ASP B 1 310 ? 19.047 40.938 4.637 1 96.94 310 ASP B C 1
ATOM 6614 O O . ASP B 1 310 ? 19.297 40.688 3.449 1 96.94 310 ASP B O 1
ATOM 6618 N N . PRO B 1 311 ? 17.984 40.531 5.199 1 97.69 311 PRO B N 1
ATOM 6619 C CA . PRO B 1 311 ? 17.094 39.594 4.52 1 97.69 311 PRO B CA 1
ATOM 6620 C C . PRO B 1 311 ? 16.406 40.188 3.301 1 97.69 311 PRO B C 1
ATOM 6622 O O . PRO B 1 311 ? 15.984 41.344 3.342 1 97.69 311 PRO B O 1
ATOM 6625 N N . GLN B 1 312 ? 16.344 39.469 2.211 1 97.75 312 GLN B N 1
ATOM 6626 C CA . GLN B 1 312 ? 15.641 39.844 0.991 1 97.75 312 GLN B CA 1
ATOM 6627 C C . GLN B 1 312 ? 14.734 38.719 0.512 1 97.75 312 GLN B C 1
ATOM 6629 O O . GLN B 1 312 ? 15.07 37.562 0.635 1 97.75 312 GLN B O 1
ATOM 6634 N N . TRP B 1 313 ? 13.641 39.156 -0.022 1 98.38 313 TRP B N 1
ATOM 6635 C CA . TRP B 1 313 ? 12.742 38.188 -0.614 1 98.38 313 TRP B CA 1
ATOM 6636 C C . TRP B 1 313 ? 13.281 37.688 -1.953 1 98.38 313 TRP B C 1
ATOM 6638 O O . TRP B 1 313 ? 13.742 38.469 -2.775 1 98.38 313 TRP B O 1
ATOM 6648 N N . VAL B 1 314 ? 13.305 36.406 -2.156 1 97.44 314 VAL B N 1
ATOM 6649 C CA . VAL B 1 314 ? 13.5 35.781 -3.457 1 97.44 314 VAL B CA 1
ATOM 6650 C C . VAL B 1 314 ? 12.164 35.25 -3.971 1 97.44 314 VAL B C 1
ATOM 6652 O O . VAL B 1 314 ? 11.586 34.344 -3.369 1 97.44 314 VAL B O 1
ATOM 6655 N N . MET B 1 315 ? 11.734 35.781 -5.066 1 97.75 315 MET B N 1
ATOM 6656 C CA . MET B 1 315 ? 10.414 35.438 -5.574 1 97.75 315 MET B CA 1
ATOM 6657 C C . MET B 1 315 ? 10.5 34.312 -6.582 1 97.75 315 MET B C 1
ATOM 6659 O O . MET B 1 315 ? 11.438 34.25 -7.387 1 97.75 315 MET B O 1
ATOM 6663 N N . GLU B 1 316 ? 9.594 33.406 -6.48 1 97.31 316 GLU B N 1
ATOM 6664 C CA . GLU B 1 316 ? 9.438 32.281 -7.406 1 97.31 316 GLU B CA 1
ATOM 6665 C C . GLU B 1 316 ? 7.984 32.156 -7.859 1 97.31 316 GLU B C 1
ATOM 6667 O O . GLU B 1 316 ? 7.078 32.688 -7.23 1 97.31 316 GLU B O 1
ATOM 6672 N N . THR B 1 317 ? 7.766 31.453 -8.984 1 97.38 317 THR B N 1
ATOM 6673 C CA . THR B 1 317 ? 6.43 31.281 -9.547 1 97.38 317 THR B CA 1
ATOM 6674 C C . THR B 1 317 ? 5.992 29.828 -9.477 1 97.38 317 THR B C 1
ATOM 6676 O O . THR B 1 317 ? 6.672 28.938 -10 1 97.38 317 THR B O 1
ATOM 6679 N N . MET B 1 318 ? 4.918 29.578 -8.82 1 95.88 318 MET B N 1
ATOM 6680 C CA . MET B 1 318 ? 4.332 28.234 -8.805 1 95.88 318 MET B CA 1
ATOM 6681 C C . MET B 1 318 ? 3.725 27.891 -10.156 1 95.88 318 MET B C 1
ATOM 6683 O O . MET B 1 318 ? 3.211 28.766 -10.852 1 95.88 318 MET B O 1
ATOM 6687 N N . PRO B 1 319 ? 3.65 26.641 -10.492 1 96.75 319 PRO B N 1
ATOM 6688 C CA . PRO B 1 319 ? 3.021 26.25 -11.75 1 96.75 319 PRO B CA 1
ATOM 6689 C C . PRO B 1 319 ? 1.503 26.422 -11.734 1 96.75 319 PRO B C 1
ATOM 6691 O O . PRO B 1 319 ? 0.878 26.547 -12.789 1 96.75 319 PRO B O 1
ATOM 6694 N N . LEU B 1 320 ? 0.858 26.438 -10.578 1 97.25 320 LEU B N 1
ATOM 6695 C CA . LEU B 1 320 ? -0.584 26.578 -10.414 1 97.25 320 LEU B CA 1
ATOM 6696 C C . LEU B 1 320 ? -0.913 27.656 -9.391 1 97.25 320 LEU B C 1
ATOM 6698 O O . LEU B 1 320 ? -0.653 27.484 -8.195 1 97.25 320 LEU B O 1
ATOM 6702 N N . ALA B 1 321 ? -1.549 28.734 -9.836 1 98.38 321 ALA B N 1
ATOM 6703 C CA . ALA B 1 321 ? -1.993 29.766 -8.898 1 98.38 321 ALA B CA 1
ATOM 6704 C C . ALA B 1 321 ? -2.943 29.188 -7.855 1 98.38 321 ALA B C 1
ATOM 6706 O O . ALA B 1 321 ? -3.73 28.281 -8.156 1 98.38 321 ALA B O 1
ATOM 6707 N N . ARG B 1 322 ? -2.818 29.812 -6.668 1 98.19 322 ARG B N 1
ATOM 6708 C CA . ARG B 1 322 ? -3.57 29.094 -5.645 1 98.19 322 ARG B CA 1
ATOM 6709 C C . ARG B 1 322 ? -3.973 30.031 -4.508 1 98.19 322 ARG B C 1
ATOM 6711 O O . ARG B 1 322 ? -3.127 30.719 -3.934 1 98.19 322 ARG B O 1
ATOM 6718 N N . VAL B 1 323 ? -5.227 30.078 -4.207 1 98.38 323 VAL B N 1
ATOM 6719 C CA . VAL B 1 323 ? -5.777 30.594 -2.955 1 98.38 323 VAL B CA 1
ATOM 6720 C C . VAL B 1 323 ? -6.301 29.422 -2.111 1 98.38 323 VAL B C 1
ATOM 6722 O O . VAL B 1 323 ? -6.773 28.422 -2.65 1 98.38 323 VAL B O 1
ATOM 6725 N N . MET B 1 324 ? -6.156 29.5 -0.78 1 97.94 324 MET B N 1
ATOM 6726 C CA . MET B 1 324 ? -6.574 28.484 0.172 1 97.94 324 MET B CA 1
ATOM 6727 C C . MET B 1 324 ? -5.766 27.203 -0.019 1 97.94 324 MET B C 1
ATOM 6729 O O . MET B 1 324 ? -6.297 26.094 0.128 1 97.94 324 MET B O 1
ATOM 6733 N N . GLY B 1 325 ? -4.562 27.359 -0.428 1 98.12 325 GLY B N 1
ATOM 6734 C CA . GLY B 1 325 ? -3.682 26.203 -0.465 1 98.12 325 GLY B CA 1
ATOM 6735 C C . GLY B 1 325 ? -3.057 25.875 0.881 1 98.12 325 GLY B C 1
ATOM 6736 O O . GLY B 1 325 ? -2.693 26.781 1.632 1 98.12 325 GLY B O 1
ATOM 6737 N N . ASP B 1 326 ? -2.93 24.625 1.194 1 98.69 326 ASP B N 1
ATOM 6738 C CA . ASP B 1 326 ? -2.195 24.203 2.383 1 98.69 326 ASP B CA 1
ATOM 6739 C C . ASP B 1 326 ? -0.737 23.906 2.045 1 98.69 326 ASP B C 1
ATOM 6741 O O . ASP B 1 326 ? -0.444 23.344 0.985 1 98.69 326 ASP B O 1
ATOM 6745 N N . MET B 1 327 ? 0.135 24.297 2.914 1 98.81 327 MET B N 1
ATOM 6746 C CA . MET B 1 327 ? 1.544 23.938 2.797 1 98.81 327 MET B CA 1
ATOM 6747 C C . MET B 1 327 ? 1.986 23.094 3.984 1 98.81 327 MET B C 1
ATOM 6749 O O . MET B 1 327 ? 1.826 23.484 5.137 1 98.81 327 MET B O 1
ATOM 6753 N N . LEU B 1 328 ? 2.516 21.953 3.672 1 98.69 328 LEU B N 1
ATOM 6754 C CA . LEU B 1 328 ? 2.951 20.984 4.684 1 98.69 328 LEU B CA 1
ATOM 6755 C C . LEU B 1 328 ? 4.402 20.578 4.453 1 98.69 328 LEU B C 1
ATOM 6757 O O . LEU B 1 328 ? 4.824 20.391 3.311 1 98.69 328 LEU B O 1
ATOM 6761 N N . LEU B 1 329 ? 5.113 20.422 5.535 1 98.81 329 LEU B N 1
ATOM 6762 C CA . LEU B 1 329 ? 6.441 19.828 5.48 1 98.81 329 LEU B CA 1
ATOM 6763 C C . LEU B 1 329 ? 6.355 18.312 5.465 1 98.81 329 LEU B C 1
ATOM 6765 O O . LEU B 1 329 ? 5.715 17.719 6.332 1 98.81 329 LEU B O 1
ATOM 6769 N N . LEU B 1 330 ? 6.984 17.734 4.473 1 98.88 330 LEU B N 1
ATOM 6770 C CA . LEU B 1 330 ? 7.066 16.281 4.391 1 98.88 330 LEU B CA 1
ATOM 6771 C C . LEU B 1 330 ? 8.312 15.766 5.102 1 98.88 330 LEU B C 1
ATOM 6773 O O . LEU B 1 330 ? 9.273 16.5 5.289 1 98.88 330 LEU B O 1
ATOM 6777 N N . PRO B 1 331 ? 8.336 14.508 5.465 1 98.81 331 PRO B N 1
ATOM 6778 C CA . PRO B 1 331 ? 9.445 13.984 6.27 1 98.81 331 PRO B CA 1
ATOM 6779 C C . PRO B 1 331 ? 10.789 14.094 5.559 1 98.81 331 PRO B C 1
ATOM 6781 O O . PRO B 1 331 ? 11.836 14.133 6.211 1 98.81 331 PRO B O 1
ATOM 6784 N N . ASN B 1 332 ? 10.781 14.125 4.273 1 98.5 332 ASN B N 1
ATOM 6785 C CA . ASN B 1 332 ? 12.039 14.164 3.529 1 98.5 332 ASN B CA 1
ATOM 6786 C C . ASN B 1 332 ? 12.523 15.602 3.332 1 98.5 332 ASN B C 1
ATOM 6788 O O . ASN B 1 332 ? 13.562 15.828 2.701 1 98.5 332 ASN B O 1
ATOM 6792 N N . GLY B 1 333 ? 11.766 16.594 3.775 1 98.44 333 GLY B N 1
ATOM 6793 C CA . GLY B 1 333 ? 12.195 17.984 3.699 1 98.44 333 GLY B CA 1
ATOM 6794 C C . GLY B 1 333 ? 11.5 18.766 2.6 1 98.44 333 GLY B C 1
ATOM 6795 O O . GLY B 1 333 ? 11.578 19.984 2.559 1 98.44 333 GLY B O 1
ATOM 6796 N N . ASP B 1 334 ? 10.773 18.109 1.751 1 98.62 334 ASP B N 1
ATOM 6797 C CA . ASP B 1 334 ? 10.008 18.797 0.713 1 98.62 334 ASP B CA 1
ATOM 6798 C C . ASP B 1 334 ? 8.781 19.484 1.304 1 98.62 334 ASP B C 1
ATOM 6800 O O . ASP B 1 334 ? 8.383 19.203 2.434 1 98.62 334 ASP B O 1
ATOM 6804 N N . VAL B 1 335 ? 8.258 20.438 0.536 1 98.88 335 VAL B N 1
ATOM 6805 C CA . VAL B 1 335 ? 7.016 21.109 0.885 1 98.88 335 VAL B CA 1
ATOM 6806 C C . VAL B 1 335 ? 5.902 20.656 -0.055 1 98.88 335 VAL B C 1
ATOM 6808 O O . VAL B 1 335 ? 6.062 20.688 -1.278 1 98.88 335 VAL B O 1
ATOM 6811 N N . LEU B 1 336 ? 4.848 20.188 0.524 1 98.81 336 LEU B N 1
ATOM 6812 C CA . LEU B 1 336 ? 3.66 19.875 -0.26 1 98.81 336 LEU B CA 1
ATOM 6813 C C . LEU B 1 336 ? 2.701 21.062 -0.286 1 98.81 336 LEU B C 1
ATOM 6815 O O . LEU B 1 336 ? 2.375 21.625 0.762 1 98.81 336 LEU B O 1
ATOM 6819 N N . ILE B 1 337 ? 2.289 21.516 -1.409 1 98.81 337 ILE B N 1
ATOM 6820 C CA . ILE B 1 337 ? 1.228 22.5 -1.62 1 98.81 337 ILE B CA 1
ATOM 6821 C C . ILE B 1 337 ? -0.01 21.797 -2.184 1 98.81 337 ILE B C 1
ATOM 6823 O O . ILE B 1 337 ? 0.041 21.219 -3.268 1 98.81 337 ILE B O 1
ATOM 6827 N N . ILE B 1 338 ? -1.094 21.875 -1.457 1 98.75 338 ILE B N 1
ATOM 6828 C CA . ILE B 1 338 ? -2.238 21.031 -1.778 1 98.75 338 ILE B CA 1
ATOM 6829 C C . ILE B 1 338 ? -3.533 21.812 -1.527 1 98.75 338 ILE B C 1
ATOM 6831 O O . ILE B 1 338 ? -3.52 22.875 -0.912 1 98.75 338 ILE B O 1
ATOM 6835 N N . ASN B 1 339 ? -4.738 21.359 -2.096 1 98.56 339 ASN B N 1
ATOM 6836 C CA . ASN B 1 339 ? -6.051 21.984 -1.972 1 98.56 339 ASN B CA 1
ATOM 6837 C C . ASN B 1 339 ? -6.086 23.359 -2.633 1 98.56 339 ASN B C 1
ATOM 6839 O O . ASN B 1 339 ? -5.148 23.734 -3.336 1 98.56 339 ASN B O 1
ATOM 6843 N N . GLY B 1 340 ? -7.211 24.016 -2.574 1 98.44 340 GLY B N 1
ATOM 6844 C CA . GLY B 1 340 ? -7.328 25.406 -2.963 1 98.44 340 GLY B CA 1
ATOM 6845 C C . GLY B 1 340 ? -7.996 25.594 -4.312 1 98.44 340 GLY B C 1
ATOM 6846 O O . GLY B 1 340 ? -8.547 24.656 -4.879 1 98.44 340 GLY B O 1
ATOM 6847 N N . ALA B 1 341 ? -7.941 26.844 -4.746 1 98.62 341 ALA B N 1
ATOM 6848 C CA . ALA B 1 341 ? -8.57 27.281 -5.992 1 98.62 341 ALA B CA 1
ATOM 6849 C C . ALA B 1 341 ? -7.672 28.266 -6.738 1 98.62 341 ALA B C 1
ATOM 6851 O O . ALA B 1 341 ? -6.785 28.875 -6.141 1 98.62 341 ALA B O 1
ATOM 6852 N N . SER B 1 342 ? -8 28.406 -8.023 1 98.62 342 SER B N 1
ATOM 6853 C CA . SER B 1 342 ? -7.152 29.281 -8.828 1 98.62 342 SER B CA 1
ATOM 6854 C C . SER B 1 342 ? -7.777 30.656 -9 1 98.62 342 SER B C 1
ATOM 6856 O O . SER B 1 342 ? -7.203 31.531 -9.664 1 98.62 342 SER B O 1
ATOM 6858 N N . ALA B 1 343 ? -8.93 30.891 -8.383 1 98.62 343 ALA B N 1
ATOM 6859 C CA . ALA B 1 343 ? -9.562 32.188 -8.445 1 98.62 343 ALA B CA 1
ATOM 6860 C C . ALA B 1 343 ? -10.438 32.469 -7.219 1 98.62 343 ALA B C 1
ATOM 6862 O O . ALA B 1 343 ? -10.992 31.516 -6.641 1 98.62 343 ALA B O 1
ATOM 6863 N N . GLY B 1 344 ? -10.461 33.781 -6.852 1 98.31 344 GLY B N 1
ATOM 6864 C CA . GLY B 1 344 ? -11.297 34.188 -5.738 1 98.31 344 GLY B CA 1
ATOM 6865 C C . GLY B 1 344 ? -10.523 34.375 -4.441 1 98.31 344 GLY B C 1
ATOM 6866 O O . GLY B 1 344 ? -9.391 34.844 -4.449 1 98.31 344 GLY B O 1
ATOM 6867 N N . VAL B 1 345 ? -11.273 34.156 -3.297 1 97.75 345 VAL B N 1
ATOM 6868 C CA . VAL B 1 345 ? -10.727 34.281 -1.949 1 97.75 345 VAL B CA 1
ATOM 6869 C C . VAL B 1 345 ? -11.383 33.281 -1.023 1 97.75 345 VAL B C 1
ATOM 6871 O O . VAL B 1 345 ? -12.258 32.531 -1.444 1 97.75 345 VAL B O 1
ATOM 6874 N N . ALA B 1 346 ? -10.883 33.188 0.15 1 96.69 346 ALA B N 1
ATOM 6875 C CA . ALA B 1 346 ? -11.516 32.344 1.167 1 96.69 346 ALA B CA 1
ATOM 6876 C C . ALA B 1 346 ? -12.82 32.969 1.651 1 96.69 346 ALA B C 1
ATOM 6878 O O . ALA B 1 346 ? -12.977 34.188 1.646 1 96.69 346 ALA B O 1
ATOM 6879 N N . GLY B 1 347 ? -13.648 32.125 2.129 1 92.94 347 GLY B N 1
ATOM 6880 C CA . GLY B 1 347 ? -14.992 32.531 2.537 1 92.94 347 GLY B CA 1
ATOM 6881 C C . GLY B 1 347 ? -16.078 31.766 1.804 1 92.94 347 GLY B C 1
ATOM 6882 O O . GLY B 1 347 ? -15.805 31.031 0.853 1 92.94 347 GLY B O 1
ATOM 6883 N N . TRP B 1 348 ? -17.281 31.969 2.186 1 88.94 348 TRP B N 1
ATOM 6884 C CA . TRP B 1 348 ? -18.406 31.219 1.625 1 88.94 348 TRP B CA 1
ATOM 6885 C C . TRP B 1 348 ? -18.688 31.656 0.19 1 88.94 348 TRP B C 1
ATOM 6887 O O . TRP B 1 348 ? -18.969 32.812 -0.068 1 88.94 348 TRP B O 1
ATOM 6897 N N . GLU B 1 349 ? -18.594 30.703 -0.714 1 91.88 349 GLU B N 1
ATOM 6898 C CA . GLU B 1 349 ? -19.031 30.859 -2.098 1 91.88 349 GLU B CA 1
ATOM 6899 C C . GLU B 1 349 ? -18.125 31.812 -2.871 1 91.88 349 GLU B C 1
ATOM 6901 O O . GLU B 1 349 ? -18.531 32.375 -3.883 1 91.88 349 GLU B O 1
ATOM 6906 N N . LEU B 1 350 ? -16.953 31.969 -2.453 1 96.19 350 LEU B N 1
ATOM 6907 C CA . LEU B 1 350 ? -16.141 33.062 -3.012 1 96.19 350 LEU B CA 1
ATOM 6908 C C . LEU B 1 350 ? -14.977 32.5 -3.826 1 96.19 350 LEU B C 1
ATOM 6910 O O . LEU B 1 350 ? -14.188 33.25 -4.395 1 96.19 350 LEU B O 1
ATOM 6914 N N . ALA B 1 351 ? -14.812 31.25 -3.883 1 96.88 351 ALA B N 1
ATOM 6915 C CA . ALA B 1 351 ? -13.742 30.625 -4.656 1 96.88 351 ALA B CA 1
ATOM 6916 C C . ALA B 1 351 ? -14.266 30.047 -5.965 1 96.88 351 ALA B C 1
ATOM 6918 O O . ALA B 1 351 ? -15.43 29.625 -6.043 1 96.88 351 ALA B O 1
ATOM 6919 N N . ARG B 1 352 ? -13.453 30.047 -7.008 1 97.56 352 ARG B N 1
ATOM 6920 C CA . ARG B 1 352 ? -13.742 29.453 -8.305 1 97.56 352 ARG B CA 1
ATOM 6921 C C . ARG B 1 352 ? -12.555 28.641 -8.812 1 97.56 352 ARG B C 1
ATOM 6923 O O . ARG B 1 352 ? -11.406 28.938 -8.477 1 97.56 352 ARG B O 1
ATOM 6930 N N . ASP B 1 353 ? -12.859 27.578 -9.594 1 97.75 353 ASP B N 1
ATOM 6931 C CA . ASP B 1 353 ? -11.859 26.781 -10.32 1 97.75 353 ASP B CA 1
ATOM 6932 C C . ASP B 1 353 ? -10.938 26.047 -9.352 1 97.75 353 ASP B C 1
ATOM 6934 O O . ASP B 1 353 ? -9.734 26.344 -9.297 1 97.75 353 ASP B O 1
ATOM 6938 N N . PRO B 1 354 ? -11.43 25 -8.711 1 98 354 PRO B N 1
ATOM 6939 C CA . PRO B 1 354 ? -10.609 24.234 -7.773 1 98 354 PRO B CA 1
ATOM 6940 C C . PRO B 1 354 ? -9.328 23.703 -8.414 1 98 354 PRO B C 1
ATOM 6942 O O . PRO B 1 354 ? -9.344 23.281 -9.578 1 98 354 PRO B O 1
ATOM 6945 N N . VAL B 1 355 ? -8.227 23.797 -7.707 1 98.31 355 VAL B N 1
ATOM 6946 C CA . VAL B 1 355 ? -6.965 23.219 -8.141 1 98.31 355 VAL B CA 1
ATOM 6947 C C . VAL B 1 355 ? -6.832 21.797 -7.594 1 98.31 355 VAL B C 1
ATOM 6949 O O . VAL B 1 355 ? -6.551 21.609 -6.406 1 98.31 355 VAL B O 1
ATOM 6952 N N . LEU B 1 356 ? -6.855 20.812 -8.391 1 98.06 356 LEU B N 1
ATOM 6953 C CA . LEU B 1 356 ? -6.984 19.422 -7.957 1 98.06 356 LEU B CA 1
ATOM 6954 C C . LEU B 1 356 ? -5.617 18.781 -7.762 1 98.06 356 LEU B C 1
ATOM 6956 O O . LEU B 1 356 ? -5.48 17.812 -7.027 1 98.06 356 LEU B O 1
ATOM 6960 N N . SER B 1 357 ? -4.582 19.344 -8.422 1 98.12 357 SER B N 1
ATOM 6961 C CA . SER B 1 357 ? -3.252 18.734 -8.383 1 98.12 357 SER B CA 1
ATOM 6962 C C . SER B 1 357 ? -2.418 19.297 -7.238 1 98.12 357 SER B C 1
ATOM 6964 O O . SER B 1 357 ? -2.252 20.516 -7.125 1 98.12 357 SER B O 1
ATOM 6966 N N . PRO B 1 358 ? -1.837 18.453 -6.406 1 98.5 358 PRO B N 1
ATOM 6967 C CA . PRO B 1 358 ? -0.797 18.938 -5.492 1 98.5 358 PRO B CA 1
ATOM 6968 C C . PRO B 1 358 ? 0.483 19.344 -6.223 1 98.5 358 PRO B C 1
ATOM 6970 O O . PRO B 1 358 ? 0.684 18.969 -7.379 1 98.5 358 PRO B O 1
ATOM 6973 N N . VAL B 1 359 ? 1.243 20.109 -5.539 1 98.38 359 VAL B N 1
ATOM 6974 C CA . VAL B 1 359 ? 2.564 20.5 -6.02 1 98.38 359 VAL B CA 1
ATOM 6975 C C . VAL B 1 359 ? 3.605 20.25 -4.934 1 98.38 359 VAL B C 1
ATOM 6977 O O . VAL B 1 359 ? 3.389 20.609 -3.768 1 98.38 359 VAL B O 1
ATOM 6980 N N . ILE B 1 360 ? 4.707 19.641 -5.336 1 98.5 360 ILE B N 1
ATOM 6981 C CA . ILE B 1 360 ? 5.84 19.469 -4.438 1 98.5 360 ILE B CA 1
ATOM 6982 C C . ILE B 1 360 ? 6.879 20.562 -4.699 1 98.5 360 ILE B C 1
ATOM 6984 O O . ILE B 1 360 ? 7.211 20.844 -5.855 1 98.5 360 ILE B O 1
ATOM 6988 N N . TYR B 1 361 ? 7.312 21.188 -3.654 1 98.56 361 TYR B N 1
ATOM 6989 C CA . TYR B 1 361 ? 8.422 22.141 -3.686 1 98.56 361 TYR B CA 1
ATOM 6990 C C . TYR B 1 361 ? 9.656 21.562 -3.014 1 98.56 361 TYR B C 1
ATOM 6992 O O . TYR B 1 361 ? 9.641 21.266 -1.816 1 98.56 361 TYR B O 1
ATOM 7000 N N . GLY B 1 362 ? 10.695 21.344 -3.764 1 98.25 362 GLY B N 1
ATOM 7001 C CA . GLY B 1 362 ? 11.977 20.922 -3.223 1 98.25 362 GLY B CA 1
ATOM 7002 C C . GLY B 1 362 ? 12.891 22.078 -2.891 1 98.25 362 GLY B C 1
ATOM 7003 O O . GLY B 1 362 ? 13.57 22.609 -3.771 1 98.25 362 GLY B O 1
ATOM 7004 N N . PRO B 1 363 ? 13.023 22.406 -1.683 1 97.69 363 PRO B N 1
ATOM 7005 C CA . PRO B 1 363 ? 13.758 23.609 -1.329 1 97.69 363 PRO B CA 1
ATOM 7006 C C . PRO B 1 363 ? 15.242 23.531 -1.685 1 97.69 363 PRO B C 1
ATOM 7008 O O . PRO B 1 363 ? 15.891 24.562 -1.875 1 97.69 363 PRO B O 1
ATOM 7011 N N . ASP B 1 364 ? 15.773 22.328 -1.786 1 95.25 364 ASP B N 1
ATOM 7012 C CA . ASP B 1 364 ? 17.203 22.172 -2.014 1 95.25 364 ASP B CA 1
ATOM 7013 C C . ASP B 1 364 ? 17.5 21.953 -3.494 1 95.25 364 ASP B C 1
ATOM 7015 O O . ASP B 1 364 ? 18.672 21.844 -3.887 1 95.25 364 ASP B O 1
ATOM 7019 N N . LYS B 1 365 ? 16.484 21.875 -4.266 1 95.69 365 LYS B N 1
ATOM 7020 C CA . LYS B 1 365 ? 16.672 21.719 -5.703 1 95.69 365 LYS B CA 1
ATOM 7021 C C . LYS B 1 365 ? 17.016 23.031 -6.371 1 95.69 365 LYS B C 1
ATOM 7023 O O . LYS B 1 365 ? 16.828 24.109 -5.781 1 95.69 365 LYS B O 1
ATOM 7028 N N . PRO B 1 366 ? 17.531 22.969 -7.613 1 94.56 366 PRO B N 1
ATOM 7029 C CA . PRO B 1 366 ? 17.781 24.219 -8.344 1 94.56 366 PRO B CA 1
ATOM 7030 C C . PRO B 1 366 ? 16.5 25.016 -8.602 1 94.56 366 PRO B C 1
ATOM 7032 O O . PRO B 1 366 ? 15.43 24.438 -8.773 1 94.56 366 PRO B O 1
ATOM 7035 N N . ILE B 1 367 ? 16.609 26.344 -8.594 1 89.5 367 ILE B N 1
ATOM 7036 C CA . ILE B 1 367 ? 15.5 27.281 -8.641 1 89.5 367 ILE B CA 1
ATOM 7037 C C . ILE B 1 367 ? 14.562 26.922 -9.789 1 89.5 367 ILE B C 1
ATOM 7039 O O . ILE B 1 367 ? 13.344 27.031 -9.656 1 89.5 367 ILE B O 1
ATOM 7043 N N . ASP B 1 368 ? 15.031 26.422 -10.859 1 88 368 ASP B N 1
ATOM 7044 C CA . ASP B 1 368 ? 14.211 26.156 -12.039 1 88 368 ASP B CA 1
ATOM 7045 C C . ASP B 1 368 ? 13.617 24.75 -11.977 1 88 368 ASP B C 1
ATOM 7047 O O . ASP B 1 368 ? 12.852 24.344 -12.859 1 88 368 ASP B O 1
ATOM 7051 N N . ALA B 1 369 ? 13.828 24.047 -10.836 1 93.06 369 ALA B N 1
ATOM 7052 C CA . ALA B 1 369 ? 13.391 22.656 -10.758 1 93.06 369 ALA B CA 1
ATOM 7053 C C . ALA B 1 369 ? 12.75 22.359 -9.406 1 93.06 369 ALA B C 1
ATOM 7055 O O . ALA B 1 369 ? 12.617 21.203 -9.016 1 93.06 369 ALA B O 1
ATOM 7056 N N . ARG B 1 370 ? 12.266 23.375 -8.75 1 97.38 370 ARG B N 1
ATOM 7057 C CA . ARG B 1 370 ? 11.844 23.172 -7.367 1 97.38 370 ARG B CA 1
ATOM 7058 C C . ARG B 1 370 ? 10.383 22.75 -7.301 1 97.38 370 ARG B C 1
ATOM 7060 O O . ARG B 1 370 ? 9.922 22.234 -6.277 1 97.38 370 ARG B O 1
ATOM 7067 N N . PHE B 1 371 ? 9.617 23 -8.398 1 97.88 371 PHE B N 1
ATOM 7068 C CA . PHE B 1 371 ? 8.188 22.688 -8.367 1 97.88 371 PHE B CA 1
ATOM 7069 C C . PHE B 1 371 ? 7.887 21.469 -9.242 1 97.88 371 PHE B C 1
ATOM 7071 O O . PHE B 1 371 ? 8.336 21.391 -10.383 1 97.88 371 PHE B O 1
ATOM 7078 N N . GLU B 1 372 ? 7.113 20.531 -8.672 1 96.94 372 GLU B N 1
ATOM 7079 C CA . GLU B 1 372 ? 6.676 19.344 -9.414 1 96.94 372 GLU B CA 1
ATOM 7080 C C . GLU B 1 372 ? 5.18 19.094 -9.219 1 96.94 372 GLU B C 1
ATOM 7082 O O . GLU B 1 372 ? 4.723 18.875 -8.102 1 96.94 372 GLU B O 1
ATOM 7087 N N . VAL B 1 373 ? 4.402 19.094 -10.297 1 97.75 373 VAL B N 1
ATOM 7088 C CA . VAL B 1 373 ? 2.965 18.859 -10.242 1 97.75 373 VAL B CA 1
ATOM 7089 C C . VAL B 1 373 ? 2.689 17.375 -10.055 1 97.75 373 VAL B C 1
ATOM 7091 O O . VAL B 1 373 ? 3.297 16.531 -10.719 1 97.75 373 VAL B O 1
ATOM 7094 N N . GLN B 1 374 ? 1.836 17.031 -9.141 1 97.69 374 GLN B N 1
ATOM 7095 C CA . GLN B 1 374 ? 1.507 15.656 -8.797 1 97.69 374 GLN B CA 1
ATOM 7096 C C . GLN B 1 374 ? 0.151 15.258 -9.375 1 97.69 374 GLN B C 1
ATOM 7098 O O . GLN B 1 374 ? -0.584 16.094 -9.891 1 97.69 374 GLN B O 1
ATOM 7103 N N . THR B 1 375 ? -0.219 13.93 -9.25 1 95.69 375 THR B N 1
ATOM 7104 C CA . THR B 1 375 ? -1.481 13.383 -9.734 1 95.69 375 THR B CA 1
ATOM 7105 C C . THR B 1 375 ? -2.664 14.07 -9.055 1 95.69 375 THR B C 1
ATOM 7107 O O . THR B 1 375 ? -2.689 14.203 -7.832 1 95.69 375 THR B O 1
ATOM 7110 N N . PRO B 1 376 ? -3.664 14.516 -9.82 1 97.31 376 PRO B N 1
ATOM 7111 C CA . PRO B 1 376 ? -4.789 15.258 -9.25 1 97.31 376 PRO B CA 1
ATOM 7112 C C . PRO B 1 376 ? -5.793 14.359 -8.531 1 97.31 376 PRO B C 1
ATOM 7114 O O . PRO B 1 376 ? -5.898 13.172 -8.852 1 97.31 376 PRO B O 1
ATOM 7117 N N . SER B 1 377 ? -6.391 14.93 -7.605 1 95.94 377 SER B N 1
ATOM 7118 C CA . SER B 1 377 ? -7.613 14.359 -7.051 1 95.94 377 SER B CA 1
ATOM 7119 C C . SER B 1 377 ? -8.812 14.617 -7.961 1 95.94 377 SER B C 1
ATOM 7121 O O . SER B 1 377 ? -8.688 15.305 -8.977 1 95.94 377 SER B O 1
ATOM 7123 N N . THR B 1 378 ? -9.938 13.992 -7.578 1 94.44 378 THR B N 1
ATOM 7124 C CA . THR B 1 378 ? -11.18 14.281 -8.289 1 94.44 378 THR B CA 1
ATOM 7125 C C . THR B 1 378 ? -12.125 15.109 -7.422 1 94.44 378 THR B C 1
ATOM 7127 O O . THR B 1 378 ? -13.219 15.469 -7.855 1 94.44 378 THR B O 1
ATOM 7130 N N . THR B 1 379 ? -11.719 15.43 -6.242 1 96.12 379 THR B N 1
ATOM 7131 C CA . THR B 1 379 ? -12.555 16.141 -5.281 1 96.12 379 THR B CA 1
ATOM 7132 C C . THR B 1 379 ? -12.102 17.578 -5.129 1 96.12 379 THR B C 1
ATOM 7134 O O . THR B 1 379 ? -10.938 17.844 -4.82 1 96.12 379 THR B O 1
ATOM 7137 N N . ALA B 1 380 ? -12.984 18.5 -5.285 1 96.56 380 ALA B N 1
ATOM 7138 C CA . ALA B 1 380 ? -12.68 19.906 -5.047 1 96.56 380 ALA B CA 1
ATOM 7139 C C . ALA B 1 380 ? -12.531 20.188 -3.553 1 96.56 380 ALA B C 1
ATOM 7141 O O . ALA B 1 380 ? -13.453 19.938 -2.771 1 96.56 380 ALA B O 1
ATOM 7142 N N . ARG B 1 381 ? -11.414 20.672 -3.184 1 97.62 381 ARG B N 1
ATOM 7143 C CA . ARG B 1 381 ? -11.141 21.062 -1.804 1 97.62 381 ARG B CA 1
ATOM 7144 C C . ARG B 1 381 ? -10.867 22.547 -1.703 1 97.62 381 ARG B C 1
ATOM 7146 O O . ARG B 1 381 ? -9.727 22.984 -1.843 1 97.62 381 ARG B O 1
ATOM 7153 N N . VAL B 1 382 ? -11.883 23.312 -1.317 1 97.06 382 VAL B N 1
ATOM 7154 C CA . VAL B 1 382 ? -11.781 24.766 -1.281 1 97.06 382 VAL B CA 1
ATOM 7155 C C . VAL B 1 382 ? -11.906 25.266 0.158 1 97.06 382 VAL B C 1
ATOM 7157 O O . VAL B 1 382 ? -11.148 24.844 1.034 1 97.06 382 VAL B O 1
ATOM 7160 N N . TYR B 1 383 ? -12.875 26.156 0.396 1 96.88 383 TYR B N 1
ATOM 7161 C CA . TYR B 1 383 ? -12.953 26.781 1.716 1 96.88 383 TYR B CA 1
ATOM 7162 C C . TYR B 1 383 ? -13.219 25.734 2.791 1 96.88 383 TYR B C 1
ATOM 7164 O O . TYR B 1 383 ? -14.094 24.875 2.629 1 96.88 383 TYR B O 1
ATOM 7172 N N . HIS B 1 384 ? -12.391 25.719 3.891 1 97 384 HIS B N 1
ATOM 7173 C CA . HIS B 1 384 ? -12.484 24.844 5.051 1 97 384 HIS B CA 1
ATOM 7174 C C . HIS B 1 384 ? -12.016 23.422 4.715 1 97 384 HIS B C 1
ATOM 7176 O O . HIS B 1 384 ? -12.578 22.453 5.207 1 97 384 HIS B O 1
ATOM 7182 N N . SER B 1 385 ? -11.141 23.281 3.828 1 97.38 385 SER B N 1
ATOM 7183 C CA . SER B 1 385 ? -10.406 22.031 3.658 1 97.38 385 SER B CA 1
ATOM 7184 C C . SER B 1 385 ? -9.195 21.969 4.582 1 97.38 385 SER B C 1
ATOM 7186 O O . SER B 1 385 ? -8.727 23 5.07 1 97.38 385 SER B O 1
ATOM 7188 N N . THR B 1 386 ? -8.734 20.766 4.855 1 98.44 386 THR B N 1
ATOM 7189 C CA . THR B 1 386 ? -7.598 20.562 5.746 1 98.44 386 THR B CA 1
ATOM 7190 C C . THR B 1 386 ? -6.672 19.484 5.199 1 98.44 386 THR B C 1
ATOM 7192 O O . THR B 1 386 ? -7.094 18.641 4.406 1 98.44 386 THR B O 1
ATOM 7195 N N . ALA B 1 387 ? -5.449 19.547 5.625 1 98.81 387 ALA B N 1
ATOM 7196 C CA . ALA B 1 387 ? -4.438 18.547 5.301 1 98.81 387 ALA B CA 1
ATOM 7197 C C . ALA B 1 387 ? -3.393 18.438 6.41 1 98.81 387 ALA B C 1
ATOM 7199 O O . ALA B 1 387 ? -2.906 19.469 6.906 1 98.81 387 ALA B O 1
ATOM 7200 N N . ILE B 1 388 ? -3.039 17.219 6.801 1 98.88 388 ILE B N 1
ATOM 7201 C CA . ILE B 1 388 ? -2.008 17.047 7.82 1 98.88 388 ILE B CA 1
ATOM 7202 C C . ILE B 1 388 ? -1.139 15.836 7.469 1 98.88 388 ILE B C 1
ATOM 7204 O O . ILE B 1 388 ? -1.594 14.906 6.793 1 98.88 388 ILE B O 1
ATOM 7208 N N . LEU B 1 389 ? 0.052 15.875 7.895 1 98.88 389 LEU B N 1
ATOM 7209 C CA . LEU B 1 389 ? 0.99 14.766 7.727 1 98.88 389 LEU B CA 1
ATOM 7210 C C . LEU B 1 389 ? 0.725 13.664 8.75 1 98.88 389 LEU B C 1
ATOM 7212 O O . LEU B 1 389 ? 0.544 13.945 9.938 1 98.88 389 LEU B O 1
ATOM 7216 N N . LEU B 1 390 ? 0.688 12.453 8.266 1 98.56 390 LEU B N 1
ATOM 7217 C CA . LEU B 1 390 ? 0.554 11.289 9.133 1 98.56 390 LEU B CA 1
ATOM 7218 C C . LEU B 1 390 ? 1.917 10.672 9.43 1 98.56 390 LEU B C 1
ATOM 7220 O O . LEU B 1 390 ? 2.893 10.953 8.727 1 98.56 390 LEU B O 1
ATOM 7224 N N . ARG B 1 391 ? 1.964 9.82 10.383 1 97.69 391 ARG B N 1
ATOM 7225 C CA . ARG B 1 391 ? 3.207 9.211 10.859 1 97.69 391 ARG B CA 1
ATOM 7226 C C . ARG B 1 391 ? 3.801 8.289 9.797 1 97.69 391 ARG B C 1
ATOM 7228 O O . ARG B 1 391 ? 5.016 8.094 9.75 1 97.69 391 ARG B O 1
ATOM 7235 N N . ASP B 1 392 ? 2.973 7.773 8.938 1 96.88 392 ASP B N 1
ATOM 7236 C CA . ASP B 1 392 ? 3.453 6.832 7.934 1 96.88 392 ASP B CA 1
ATOM 7237 C C . ASP B 1 392 ? 3.865 7.559 6.656 1 96.88 392 ASP B C 1
ATOM 7239 O O . ASP B 1 392 ? 4.156 6.922 5.641 1 96.88 392 ASP B O 1
ATOM 7243 N N . GLY B 1 393 ? 3.838 8.828 6.668 1 98.25 393 GLY B N 1
ATOM 7244 C CA . GLY B 1 393 ? 4.324 9.617 5.547 1 98.25 393 GLY B CA 1
ATOM 7245 C C . GLY B 1 393 ? 3.219 10.055 4.602 1 98.25 393 GLY B C 1
ATOM 7246 O O . GLY B 1 393 ? 3.447 10.875 3.709 1 98.25 393 GLY B O 1
ATOM 7247 N N . ARG B 1 394 ? 1.992 9.562 4.676 1 98 394 ARG B N 1
ATOM 7248 C CA . ARG B 1 394 ? 0.851 10.016 3.891 1 98 394 ARG B CA 1
ATOM 7249 C C . ARG B 1 394 ? 0.357 11.375 4.375 1 98 394 ARG B C 1
ATOM 7251 O O . ARG B 1 394 ? 0.728 11.82 5.465 1 98 394 ARG B O 1
ATOM 7258 N N . VAL B 1 395 ? -0.421 11.992 3.572 1 98.88 395 VAL B N 1
ATOM 7259 C CA . VAL B 1 395 ? -1.092 13.234 3.943 1 98.88 395 VAL B CA 1
ATOM 7260 C C . VAL B 1 395 ? -2.604 13.016 3.977 1 98.88 395 VAL B C 1
ATOM 7262 O O . VAL B 1 395 ? -3.201 12.609 2.977 1 98.88 395 VAL B O 1
ATOM 7265 N N . LEU B 1 396 ? -3.191 13.234 5.156 1 98.75 396 LEU B N 1
ATOM 7266 C CA . LEU B 1 396 ? -4.637 13.148 5.34 1 98.75 396 LEU B CA 1
ATOM 7267 C C . LEU B 1 396 ? -5.324 14.43 4.883 1 98.75 396 LEU B C 1
ATOM 7269 O O . LEU B 1 396 ? -4.902 15.531 5.25 1 98.75 396 LEU B O 1
ATOM 7273 N N . VAL B 1 397 ? -6.348 14.289 4.062 1 98.75 397 VAL B N 1
ATOM 7274 C CA . VAL B 1 397 ? -7.027 15.445 3.479 1 98.75 397 VAL B CA 1
ATOM 7275 C C . VAL B 1 397 ? -8.531 15.32 3.693 1 98.75 397 VAL B C 1
ATOM 7277 O O . VAL B 1 397 ? -9.109 14.25 3.496 1 98.75 397 VAL B O 1
ATOM 7280 N N . GLY B 1 398 ? -9.172 16.391 4.16 1 98.44 398 GLY B N 1
ATOM 7281 C CA . GLY B 1 398 ? -10.609 16.391 4.367 1 98.44 398 GLY B CA 1
ATOM 7282 C C . GLY B 1 398 ? -11.219 17.781 4.293 1 98.44 398 GLY B C 1
ATOM 7283 O O . GLY B 1 398 ? -10.508 18.766 4.098 1 98.44 398 GLY B O 1
ATOM 7284 N N . GLY B 1 399 ? -12.508 17.781 4.422 1 96.38 399 GLY B N 1
ATOM 7285 C CA . GLY B 1 399 ? -13.25 19.031 4.434 1 96.38 399 GLY B CA 1
ATOM 7286 C C . GLY B 1 399 ? -13.445 19.625 3.051 1 96.38 399 GLY B C 1
ATOM 7287 O O . GLY B 1 399 ? -12.844 19.156 2.08 1 96.38 399 GLY B O 1
ATOM 7288 N N . SER B 1 400 ? -14.273 20.672 3.059 1 93.12 400 SER B N 1
ATOM 7289 C CA . SER B 1 400 ? -14.5 21.516 1.889 1 93.12 400 SER B CA 1
ATOM 7290 C C . SER B 1 400 ? -15.922 22.062 1.868 1 93.12 400 SER B C 1
ATOM 7292 O O . SER B 1 400 ? -16.891 21.297 1.937 1 93.12 400 SER B O 1
ATOM 7294 N N . ASN B 1 401 ? -16.016 23.281 1.823 1 85.56 401 ASN B N 1
ATOM 7295 C CA . ASN B 1 401 ? -17.125 24.125 1.384 1 85.56 401 ASN B CA 1
ATOM 7296 C C . ASN B 1 401 ? -18.438 23.719 2.049 1 85.56 401 ASN B C 1
ATOM 7298 O O . ASN B 1 401 ? -19.406 23.391 1.366 1 85.56 401 ASN B O 1
ATOM 7302 N N . PRO B 1 402 ? -18.625 23.828 3.264 1 82.31 402 PRO B N 1
ATOM 7303 C CA . PRO B 1 402 ? -19.922 23.562 3.896 1 82.31 402 PRO B CA 1
ATOM 7304 C C . PRO B 1 402 ? -20.953 24.656 3.619 1 82.31 402 PRO B C 1
ATOM 7306 O O . PRO B 1 402 ? -22.141 24.5 3.955 1 82.31 402 PRO B O 1
ATOM 7309 N N . HIS B 1 403 ? -20.531 25.766 2.975 1 88.75 403 HIS B N 1
ATOM 7310 C CA . HIS B 1 403 ? -21.422 26.891 2.785 1 88.75 403 HIS B CA 1
ATOM 7311 C C . HIS B 1 403 ? -21.859 27.484 4.125 1 88.75 403 HIS B C 1
ATOM 7313 O O . HIS B 1 403 ? -21.078 27.531 5.074 1 88.75 403 HIS B O 1
ATOM 7319 N N . ASP B 1 404 ? -23.016 28.156 4.176 1 87.31 404 ASP B N 1
ATOM 7320 C CA . ASP B 1 404 ? -23.516 28.656 5.449 1 87.31 404 ASP B CA 1
ATOM 7321 C C . ASP B 1 404 ? -23.953 27.516 6.359 1 87.31 404 ASP B C 1
ATOM 7323 O O . ASP B 1 404 ? -24 27.672 7.582 1 87.31 404 ASP B O 1
ATOM 7327 N N . LYS B 1 405 ? -24.344 26.547 5.773 1 90.12 405 LYS B N 1
ATOM 7328 C CA . LYS B 1 405 ? -24.688 25.281 6.422 1 90.12 405 LYS B CA 1
ATOM 7329 C C . LYS B 1 405 ? -24.312 24.094 5.543 1 90.12 405 LYS B C 1
ATOM 7331 O O . LYS B 1 405 ? -23.734 24.266 4.469 1 90.12 405 LYS B O 1
ATOM 7336 N N . TYR B 1 406 ? -24.625 22.891 6.094 1 92.94 406 TYR B N 1
ATOM 7337 C CA . TYR B 1 406 ? -24.406 21.719 5.266 1 92.94 406 TYR B CA 1
ATOM 7338 C C . TYR B 1 406 ? -25.281 21.766 4.016 1 92.94 406 TYR B C 1
ATOM 7340 O O . TYR B 1 406 ? -26.5 21.781 4.105 1 92.94 406 TYR B O 1
ATOM 7348 N N . GLU B 1 407 ? -24.656 21.891 2.889 1 94.62 407 GLU B N 1
ATOM 7349 C CA . GLU B 1 407 ? -25.328 21.797 1.6 1 94.62 407 GLU B CA 1
ATOM 7350 C C . GLU B 1 407 ? -24.734 20.688 0.739 1 94.62 407 GLU B C 1
ATOM 7352 O O . GLU B 1 407 ? -23.562 20.766 0.366 1 94.62 407 GLU B O 1
ATOM 7357 N N . PHE B 1 408 ? -25.531 19.719 0.368 1 94.38 408 PHE B N 1
ATOM 7358 C CA . PHE B 1 408 ? -24.969 18.516 -0.231 1 94.38 408 PHE B CA 1
ATOM 7359 C C . PHE B 1 408 ? -25.344 18.406 -1.705 1 94.38 408 PHE B C 1
ATOM 7361 O O . PHE B 1 408 ? -24.781 17.578 -2.436 1 94.38 408 PHE B O 1
ATOM 7368 N N . SER B 1 409 ? -26.281 19.281 -2.135 1 93.25 409 SER B N 1
ATOM 7369 C CA . SER B 1 409 ? -26.703 19.188 -3.527 1 93.25 409 SER B CA 1
ATOM 7370 C C . SER B 1 409 ? -27.109 20.547 -4.07 1 93.25 409 SER B C 1
ATOM 7372 O O . SER B 1 409 ? -27.391 21.469 -3.301 1 93.25 409 SER B O 1
ATOM 7374 N N . ASN B 1 410 ? -27.031 20.734 -5.43 1 94.06 410 ASN B N 1
ATOM 7375 C CA . ASN B 1 410 ? -27.547 21.875 -6.172 1 94.06 410 ASN B CA 1
ATOM 7376 C C . ASN B 1 410 ? -26.797 23.156 -5.797 1 94.06 410 ASN B C 1
ATOM 7378 O O . ASN B 1 410 ? -27.391 24.219 -5.66 1 94.06 410 ASN B O 1
ATOM 7382 N N . VAL B 1 411 ? -25.562 23.016 -5.418 1 93.75 411 VAL B N 1
ATOM 7383 C CA . VAL B 1 411 ? -24.672 24.141 -5.141 1 93.75 411 VAL B CA 1
ATOM 7384 C C . VAL B 1 411 ? -23.312 23.891 -5.793 1 93.75 411 VAL B C 1
ATOM 7386 O O . VAL B 1 411 ? -22.984 22.766 -6.129 1 93.75 411 VAL B O 1
ATOM 7389 N N . LEU B 1 412 ? -22.703 25.078 -6.031 1 92.25 412 LEU B N 1
ATOM 7390 C CA . LEU B 1 412 ? -21.328 24.984 -6.523 1 92.25 412 LEU B CA 1
ATOM 7391 C C . LEU B 1 412 ? -20.422 24.391 -5.457 1 92.25 412 LEU B C 1
ATOM 7393 O O . LEU B 1 412 ? -20.312 24.938 -4.355 1 92.25 412 LEU B O 1
ATOM 7397 N N . TYR B 1 413 ? -19.875 23.25 -5.629 1 94.5 413 TYR B N 1
ATOM 7398 C CA . TYR B 1 413 ? -19 22.5 -4.742 1 94.5 413 TYR B CA 1
ATOM 7399 C C . TYR B 1 413 ? -19.719 22.078 -3.475 1 94.5 413 TYR B C 1
ATOM 7401 O O . TYR B 1 413 ? -19.594 22.719 -2.428 1 94.5 413 TYR B O 1
ATOM 7409 N N . PRO B 1 414 ? -20.406 21.125 -3.428 1 95.56 414 PRO B N 1
ATOM 7410 C CA . PRO B 1 414 ? -21.156 20.688 -2.26 1 95.56 414 PRO B CA 1
ATOM 7411 C C . PRO B 1 414 ? -20.281 20.359 -1.062 1 95.56 414 PRO B C 1
ATOM 7413 O O . PRO B 1 414 ? -19.078 20.125 -1.224 1 95.56 414 PRO B O 1
ATOM 7416 N N . THR B 1 415 ? -20.938 20.375 0.165 1 96.38 415 THR B N 1
ATOM 7417 C CA . THR B 1 415 ? -20.219 19.984 1.379 1 96.38 415 THR B CA 1
ATOM 7418 C C . THR B 1 415 ? -19.609 18.594 1.228 1 96.38 415 THR B C 1
ATOM 7420 O O . THR B 1 415 ? -20.297 17.656 0.803 1 96.38 415 THR B O 1
ATOM 7423 N N . ASP B 1 416 ? -18.375 18.562 1.517 1 96.81 416 ASP B N 1
ATOM 7424 C CA . ASP B 1 416 ? -17.688 17.266 1.438 1 96.81 416 ASP B CA 1
ATOM 7425 C C . ASP B 1 416 ? -17.375 16.719 2.83 1 96.81 416 ASP B C 1
ATOM 7427 O O . ASP B 1 416 ? -16.812 17.422 3.668 1 96.81 416 ASP B O 1
ATOM 7431 N N . LEU B 1 417 ? -17.766 15.5 3.092 1 98.06 417 LEU B N 1
ATOM 7432 C CA . LEU B 1 417 ? -17.562 14.883 4.398 1 98.06 417 LEU B CA 1
ATOM 7433 C C . LEU B 1 417 ? -16.547 13.742 4.309 1 98.06 417 LEU B C 1
ATOM 7435 O O . LEU B 1 417 ? -16.281 13.062 5.301 1 98.06 417 LEU B O 1
ATOM 7439 N N . SER B 1 418 ? -15.953 13.555 3.098 1 97.69 418 SER B N 1
ATOM 7440 C CA . SER B 1 418 ? -15.062 12.422 2.889 1 97.69 418 SER B CA 1
ATOM 7441 C C . SER B 1 418 ? -13.672 12.703 3.445 1 97.69 418 SER B C 1
ATOM 7443 O O . SER B 1 418 ? -13.32 13.852 3.715 1 97.69 418 SER B O 1
ATOM 7445 N N . LEU B 1 419 ? -12.984 11.672 3.719 1 97.81 419 LEU B N 1
ATOM 7446 C CA . LEU B 1 419 ? -11.578 11.68 4.121 1 97.81 419 LEU B CA 1
ATOM 7447 C C . LEU B 1 419 ? -10.727 10.898 3.131 1 97.81 419 LEU B C 1
ATOM 7449 O O . LEU B 1 419 ? -11.039 9.758 2.799 1 97.81 419 LEU B O 1
ATOM 7453 N N . GLU B 1 420 ? -9.672 11.5 2.623 1 97.69 420 GLU B N 1
ATOM 7454 C CA . GLU B 1 420 ? -8.758 10.891 1.662 1 97.69 420 GLU B CA 1
ATOM 7455 C C . GLU B 1 420 ? -7.316 10.961 2.154 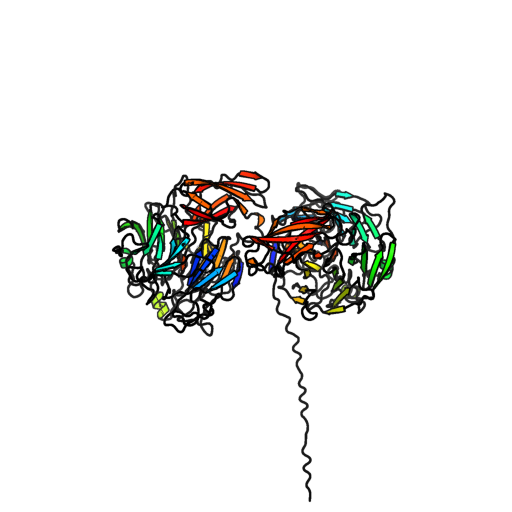1 97.69 420 GLU B C 1
ATOM 7457 O O . GLU B 1 420 ? -7 11.734 3.064 1 97.69 420 GLU B O 1
ATOM 7462 N N . ALA B 1 421 ? -6.512 10.164 1.544 1 97.75 421 ALA B N 1
ATOM 7463 C CA . ALA B 1 421 ? -5.07 10.242 1.769 1 97.75 421 ALA B CA 1
ATOM 7464 C C . ALA B 1 421 ? -4.32 10.461 0.456 1 97.75 421 ALA B C 1
ATOM 7466 O O . ALA B 1 421 ? -4.648 9.844 -0.561 1 97.75 421 ALA B O 1
ATOM 7467 N N . PHE B 1 422 ? -3.465 11.359 0.497 1 98.25 422 PHE B N 1
ATOM 7468 C CA . PHE B 1 422 ? -2.488 11.516 -0.575 1 98.25 422 PHE B CA 1
ATOM 7469 C C . PHE B 1 422 ? -1.171 10.844 -0.208 1 98.25 422 PHE B C 1
ATOM 7471 O O . PHE B 1 422 ? -0.625 11.086 0.871 1 98.25 422 PHE B O 1
ATOM 7478 N N . SER B 1 423 ? -0.721 10 -1.099 1 97.44 423 SER B N 1
ATOM 7479 C CA . SER B 1 423 ? 0.572 9.336 -0.945 1 97.44 423 SER B CA 1
ATOM 7480 C C . SER B 1 423 ? 1.606 9.922 -1.9 1 97.44 423 SER B C 1
ATOM 7482 O O . SER B 1 423 ? 1.556 9.672 -3.107 1 97.44 423 SER B O 1
ATOM 7484 N N . PRO B 1 424 ? 2.598 10.609 -1.342 1 98.06 424 PRO B N 1
ATOM 7485 C CA . PRO B 1 424 ? 3.66 11.117 -2.215 1 98.06 424 PRO B CA 1
ATOM 7486 C C . PRO B 1 424 ? 4.445 10 -2.895 1 98.06 424 PRO B C 1
ATOM 7488 O O . PRO B 1 424 ? 4.32 8.828 -2.516 1 98.06 424 PRO B O 1
ATOM 7491 N N . ALA B 1 425 ? 5.277 10.344 -3.816 1 95.62 425 ALA B N 1
ATOM 7492 C CA . ALA B 1 425 ? 6 9.391 -4.66 1 95.62 425 ALA B CA 1
ATOM 7493 C C . ALA B 1 425 ? 6.922 8.508 -3.822 1 95.62 425 ALA B C 1
ATOM 7495 O O . ALA B 1 425 ? 7.23 7.379 -4.211 1 95.62 425 ALA B O 1
ATOM 7496 N N . TYR B 1 426 ? 7.367 8.992 -2.67 1 97.38 426 TYR B N 1
ATOM 7497 C CA . TYR B 1 426 ? 8.266 8.195 -1.846 1 97.38 426 TYR B CA 1
ATOM 7498 C C . TYR B 1 426 ? 7.539 6.996 -1.252 1 97.38 426 TYR B C 1
ATOM 7500 O O . TYR B 1 426 ? 8.164 6.125 -0.642 1 97.38 426 TYR B O 1
ATOM 7508 N N . LEU B 1 427 ? 6.234 6.906 -1.454 1 96.06 427 LEU B N 1
ATOM 7509 C CA . LEU B 1 427 ? 5.473 5.75 -0.995 1 96.06 427 LEU B CA 1
ATOM 7510 C C . LEU B 1 427 ? 5.109 4.84 -2.162 1 96.06 427 LEU B C 1
ATOM 7512 O O . LEU B 1 427 ? 4.312 3.912 -2.008 1 96.06 427 LEU B O 1
ATOM 7516 N N . ASP B 1 428 ? 5.637 5.051 -3.312 1 91.88 428 ASP B N 1
ATOM 7517 C CA . ASP B 1 428 ? 5.426 4.188 -4.473 1 91.88 428 ASP B CA 1
ATOM 7518 C C . ASP B 1 428 ? 5.898 2.764 -4.191 1 91.88 428 ASP B C 1
ATOM 7520 O O . ASP B 1 428 ? 6.977 2.561 -3.631 1 91.88 428 ASP B O 1
ATOM 7524 N N . PRO B 1 429 ? 5.098 1.798 -4.633 1 84.75 429 PRO B N 1
ATOM 7525 C CA . PRO B 1 429 ? 5.484 0.401 -4.41 1 84.75 429 PRO B CA 1
ATOM 7526 C C . PRO B 1 429 ? 6.82 0.048 -5.059 1 84.75 429 PRO B C 1
ATOM 7528 O O . PRO B 1 429 ? 7.543 -0.817 -4.555 1 84.75 429 PRO B O 1
ATOM 7531 N N . GLY B 1 430 ? 7.184 0.669 -6.109 1 85.62 430 GLY B N 1
ATOM 7532 C CA . GLY B 1 430 ? 8.414 0.384 -6.828 1 85.62 430 GLY B CA 1
ATOM 7533 C C . GLY B 1 430 ? 9.664 0.722 -6.035 1 85.62 430 GLY B C 1
ATOM 7534 O O . GLY B 1 430 ? 10.758 0.255 -6.359 1 85.62 430 GLY B O 1
ATOM 7535 N N . VAL B 1 431 ? 9.508 1.498 -4.926 1 91.56 431 VAL B N 1
ATOM 7536 C CA . VAL B 1 431 ? 10.68 1.906 -4.16 1 91.56 431 VAL B CA 1
ATOM 7537 C C . VAL B 1 431 ? 10.547 1.442 -2.713 1 91.56 431 VAL B C 1
ATOM 7539 O O . VAL B 1 431 ? 11.312 1.867 -1.844 1 91.56 431 VAL B O 1
ATOM 7542 N N . SER B 1 432 ? 9.609 0.591 -2.461 1 91.81 432 SER B N 1
ATOM 7543 C CA . SER B 1 432 ? 9.328 0.145 -1.102 1 91.81 432 SER B CA 1
ATOM 7544 C C . SER B 1 432 ? 10.531 -0.568 -0.493 1 91.81 432 SER B C 1
ATOM 7546 O O . SER B 1 432 ? 10.727 -0.538 0.724 1 91.81 432 SER B O 1
ATOM 7548 N N . GLY B 1 433 ? 11.375 -1.101 -1.3 1 94 433 GLY B N 1
ATOM 7549 C CA . GLY B 1 433 ? 12.547 -1.812 -0.811 1 94 433 GLY B CA 1
ATOM 7550 C C . GLY B 1 433 ? 13.617 -0.89 -0.26 1 94 433 GLY B C 1
ATOM 7551 O O . GLY B 1 433 ? 14.508 -1.33 0.47 1 94 433 GLY B O 1
ATOM 7552 N N . LEU B 1 434 ? 13.539 0.352 -0.628 1 96.31 434 LEU B N 1
ATOM 7553 C CA . LEU B 1 434 ? 14.523 1.338 -0.185 1 96.31 434 LEU B CA 1
ATOM 7554 C C . LEU B 1 434 ? 14.047 2.047 1.079 1 96.31 434 LEU B C 1
ATOM 7556 O O . LEU B 1 434 ? 14.797 2.809 1.69 1 96.31 434 LEU B O 1
ATOM 7560 N N . ARG B 1 435 ? 12.789 1.8 1.475 1 97.38 435 ARG B N 1
ATOM 7561 C CA . ARG B 1 435 ? 12.188 2.457 2.629 1 97.38 435 ARG B CA 1
ATOM 7562 C C . ARG B 1 435 ? 12.719 1.872 3.934 1 97.38 435 ARG B C 1
ATOM 7564 O O . ARG B 1 435 ? 12.609 0.668 4.172 1 97.38 435 ARG B O 1
ATOM 7571 N N . PRO B 1 436 ? 13.297 2.684 4.812 1 97.62 436 PRO B N 1
ATOM 7572 C CA . PRO B 1 436 ? 13.789 2.174 6.094 1 97.62 436 PRO B CA 1
ATOM 7573 C C . PRO B 1 436 ? 12.656 1.706 7.012 1 97.62 436 PRO B C 1
ATOM 7575 O O . PRO B 1 436 ? 11.57 2.283 7 1 97.62 436 PRO B O 1
ATOM 7578 N N . ASN B 1 437 ? 12.906 0.704 7.742 1 96.88 437 ASN B N 1
ATOM 7579 C CA . ASN B 1 437 ? 12.062 0.239 8.836 1 96.88 437 ASN B CA 1
ATOM 7580 C C . ASN B 1 437 ? 12.773 0.348 10.18 1 96.88 437 ASN B C 1
ATOM 7582 O O . ASN B 1 437 ? 13.719 -0.393 10.445 1 96.88 437 ASN B O 1
ATOM 7586 N N . ILE B 1 438 ? 12.344 1.225 10.977 1 97.5 438 ILE B N 1
ATOM 7587 C CA . ILE B 1 438 ? 13 1.443 12.266 1 97.5 438 ILE B CA 1
ATOM 7588 C C . ILE B 1 438 ? 12.719 0.262 13.188 1 97.5 438 ILE B C 1
ATOM 7590 O O . ILE B 1 438 ? 11.562 -0.114 13.391 1 97.5 438 ILE B O 1
ATOM 7594 N N . ILE B 1 439 ? 13.734 -0.294 13.711 1 95.69 439 ILE B N 1
ATOM 7595 C CA . ILE B 1 439 ? 13.641 -1.427 14.625 1 95.69 439 ILE B CA 1
ATOM 7596 C C . ILE B 1 439 ? 13.664 -0.928 16.062 1 95.69 439 ILE B C 1
ATOM 7598 O O . ILE B 1 439 ? 12.883 -1.388 16.906 1 95.69 439 ILE B O 1
ATOM 7602 N N . SER B 1 440 ? 14.594 -0.046 16.328 1 95.25 440 SER B N 1
ATOM 7603 C CA . SER B 1 440 ? 14.742 0.584 17.625 1 95.25 440 SER B CA 1
ATOM 7604 C C . SER B 1 440 ? 15.219 2.025 17.5 1 95.25 440 SER B C 1
ATOM 7606 O O . SER B 1 440 ? 15.977 2.352 16.578 1 95.25 440 SER B O 1
ATOM 7608 N N . PRO B 1 441 ? 14.883 2.898 18.391 1 93.94 441 PRO B N 1
ATOM 7609 C CA . PRO B 1 441 ? 13.938 2.633 19.484 1 93.94 441 PRO B CA 1
ATOM 7610 C C . PRO B 1 441 ? 12.508 2.408 18.984 1 93.94 441 PRO B C 1
ATOM 7612 O O . PRO B 1 441 ? 12.195 2.707 17.828 1 93.94 441 PRO B O 1
ATOM 7615 N N . LYS B 1 442 ? 11.773 1.806 19.984 1 84.69 442 LYS B N 1
ATOM 7616 C CA . LYS B 1 442 ? 10.352 1.634 19.719 1 84.69 442 LYS B CA 1
ATOM 7617 C C . LYS B 1 442 ? 9.594 2.947 19.891 1 84.69 442 LYS B C 1
ATOM 7619 O O . LYS B 1 442 ? 10.172 3.947 20.328 1 84.69 442 LYS B O 1
ATOM 7624 N N . GLY B 1 443 ? 8.398 3.09 19.594 1 80.56 443 GLY B N 1
ATOM 7625 C CA . GLY B 1 443 ? 7.574 4.281 19.75 1 80.56 443 GLY B CA 1
ATOM 7626 C C . GLY B 1 443 ? 7.52 4.789 21.172 1 80.56 443 GLY B C 1
ATOM 7627 O O . GLY B 1 443 ? 7.828 4.055 22.109 1 80.56 443 GLY B O 1
ATOM 7628 N N . ASN B 1 444 ? 7.402 6.109 21.359 1 85.06 444 ASN B N 1
ATOM 7629 C CA . ASN B 1 444 ? 7.219 6.848 22.609 1 85.06 444 ASN B CA 1
ATOM 7630 C C . ASN B 1 444 ? 8.523 6.938 23.391 1 85.06 444 ASN B C 1
ATOM 7632 O O . ASN B 1 444 ? 8.531 6.727 24.609 1 85.06 444 ASN B O 1
ATOM 7636 N N . THR B 1 445 ? 9.484 7.16 22.672 1 91.12 445 THR B N 1
ATOM 7637 C CA . THR B 1 445 ? 10.805 7.309 23.281 1 91.12 445 THR B CA 1
ATOM 7638 C C . THR B 1 445 ? 10.984 8.719 23.828 1 91.12 445 THR B C 1
ATOM 7640 O O . THR B 1 445 ? 10.625 9.703 23.172 1 91.12 445 THR B O 1
ATOM 7643 N N . LEU B 1 446 ? 11.562 8.859 25.016 1 95.44 446 LEU B N 1
ATOM 7644 C CA . LEU B 1 446 ? 11.875 10.133 25.656 1 95.44 446 LEU B CA 1
ATOM 7645 C C . LEU B 1 446 ? 13.328 10.516 25.406 1 95.44 446 LEU B C 1
ATOM 7647 O O . LEU B 1 446 ? 14.234 9.688 25.578 1 95.44 446 LEU B O 1
ATOM 7651 N N . VAL B 1 447 ? 13.492 11.695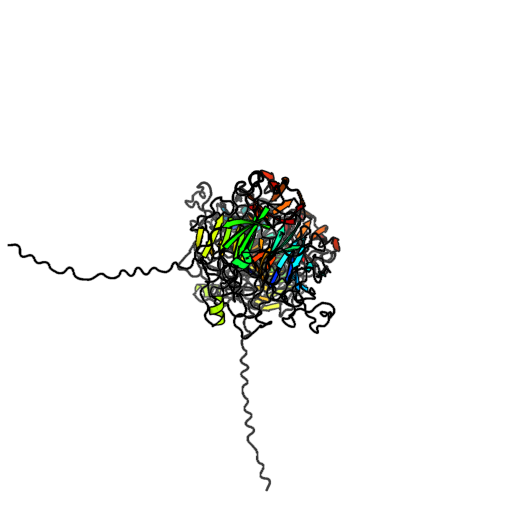 24.953 1 96 447 VAL B N 1
ATOM 7652 C CA . VAL B 1 447 ? 14.852 12.18 24.703 1 96 447 VAL B CA 1
ATOM 7653 C C . VAL B 1 447 ? 15.016 13.57 25.312 1 96 447 VAL B C 1
ATOM 7655 O O . VAL B 1 447 ? 14.078 14.375 25.312 1 96 447 VAL B O 1
ATOM 7658 N N . ARG B 1 448 ? 16.266 13.945 25.875 1 96.5 448 ARG B N 1
ATOM 7659 C CA . ARG B 1 448 ? 16.594 15.266 26.391 1 96.5 448 ARG B CA 1
ATOM 7660 C C . ARG B 1 448 ? 17.266 16.125 25.312 1 96.5 448 ARG B C 1
ATOM 7662 O O . ARG B 1 448 ? 17.875 15.594 24.391 1 96.5 448 ARG B O 1
ATOM 7669 N N . HIS B 1 449 ? 17.109 17.328 25.469 1 97.81 449 HIS B N 1
ATOM 7670 C CA . HIS B 1 449 ? 17.844 18.219 24.578 1 97.81 449 HIS B CA 1
ATOM 7671 C C . HIS B 1 449 ? 19.328 17.906 24.594 1 97.81 449 HIS B C 1
ATOM 7673 O O . HIS B 1 449 ? 19.938 17.766 25.656 1 97.81 449 HIS B O 1
ATOM 7679 N N . GLY B 1 450 ? 19.859 17.719 23.453 1 96.31 450 GLY B N 1
ATOM 7680 C CA . GLY B 1 450 ? 21.297 17.516 23.312 1 96.31 450 GLY B CA 1
ATOM 7681 C C . GLY B 1 450 ? 21.719 16.078 23.5 1 96.31 450 GLY B C 1
ATOM 7682 O O . GLY B 1 450 ? 22.875 15.727 23.328 1 96.31 450 GLY B O 1
ATOM 7683 N N . GLU B 1 451 ? 20.828 15.234 23.766 1 96.31 451 GLU B N 1
ATOM 7684 C CA . GLU B 1 451 ? 21.141 13.828 24.016 1 96.31 451 GLU B CA 1
ATOM 7685 C C . GLU B 1 451 ? 21.516 13.102 22.734 1 96.31 451 GLU B C 1
ATOM 7687 O O . GLU B 1 451 ? 20.891 13.312 21.688 1 96.31 451 GLU B O 1
ATOM 7692 N N . ARG B 1 452 ? 22.531 12.273 22.844 1 95.25 452 ARG B N 1
ATOM 7693 C CA . ARG B 1 452 ? 22.875 11.383 21.734 1 95.25 452 ARG B CA 1
ATOM 7694 C C . ARG B 1 452 ? 22.109 10.07 21.844 1 95.25 452 ARG B C 1
ATOM 7696 O O . ARG B 1 452 ? 21.938 9.531 22.938 1 95.25 452 ARG B O 1
ATOM 7703 N N . PHE B 1 453 ? 21.594 9.609 20.734 1 94.5 453 PHE B N 1
ATOM 7704 C CA . PHE B 1 453 ? 20.922 8.312 20.719 1 94.5 453 PHE B CA 1
ATOM 7705 C C . PHE B 1 453 ? 21.078 7.637 19.359 1 94.5 453 PHE B C 1
ATOM 7707 O O . PHE B 1 453 ? 21.469 8.281 18.391 1 94.5 453 PHE B O 1
ATOM 7714 N N . THR B 1 454 ? 20.891 6.352 19.344 1 95.94 454 THR B N 1
ATOM 7715 C CA . THR B 1 454 ? 21.109 5.531 18.156 1 95.94 454 THR B CA 1
ATOM 7716 C C . THR B 1 454 ? 19.797 4.973 17.625 1 95.94 454 THR B C 1
ATOM 7718 O O . THR B 1 454 ? 18.922 4.602 18.406 1 95.94 454 THR B O 1
ATOM 7721 N N . ILE B 1 455 ? 19.703 4.902 16.328 1 97.12 455 ILE B N 1
ATOM 7722 C CA . ILE B 1 455 ? 18.547 4.316 15.656 1 97.12 455 ILE B CA 1
ATOM 7723 C C . ILE B 1 455 ? 18.984 3.082 14.867 1 97.12 455 ILE B C 1
ATOM 7725 O O . ILE B 1 455 ? 19.906 3.158 14.039 1 97.12 455 ILE B O 1
ATOM 7729 N N . LEU B 1 456 ? 18.453 2.006 15.203 1 97.44 456 LEU B N 1
ATOM 7730 C CA . LEU B 1 456 ? 18.625 0.775 14.445 1 97.44 456 LEU B CA 1
ATOM 7731 C C . LEU B 1 456 ? 17.5 0.607 13.422 1 97.44 456 LEU B C 1
ATOM 7733 O O . LEU B 1 456 ? 16.328 0.73 13.766 1 97.44 456 LEU B O 1
ATOM 7737 N N . PHE B 1 457 ? 17.812 0.352 12.141 1 97 457 PHE B N 1
ATOM 7738 C CA . PHE B 1 457 ? 16.797 0.199 11.109 1 97 457 PHE B CA 1
ATOM 7739 C C . PHE B 1 457 ? 17.25 -0.797 10.047 1 97 457 PHE B C 1
ATOM 7741 O O . PHE B 1 457 ? 18.406 -1.202 10.016 1 97 457 PHE B O 1
ATOM 7748 N N . GLN B 1 458 ? 16.312 -1.236 9.305 1 96.56 458 GLN B N 1
ATOM 7749 C CA . GLN B 1 458 ? 16.547 -2.193 8.227 1 96.56 458 GLN B CA 1
ATOM 7750 C C . GLN B 1 458 ? 16.094 -1.632 6.883 1 96.56 458 GLN B C 1
ATOM 7752 O O . GLN B 1 458 ? 15.148 -0.843 6.82 1 96.56 458 GLN B O 1
ATOM 7757 N N . VAL B 1 459 ? 16.781 -1.941 5.832 1 96.06 459 VAL B N 1
ATOM 7758 C CA . VAL B 1 459 ? 16.406 -1.651 4.453 1 96.06 459 VAL B CA 1
ATOM 7759 C C . VAL B 1 459 ? 16.562 -2.912 3.602 1 96.06 459 VAL B C 1
ATOM 7761 O O . VAL B 1 459 ? 17.625 -3.537 3.586 1 96.06 459 VAL B O 1
ATOM 7764 N N . SER B 1 460 ? 15.531 -3.275 2.855 1 92.31 460 SER B N 1
ATOM 7765 C CA . SER B 1 460 ? 15.508 -4.539 2.125 1 92.31 460 SER B CA 1
ATOM 7766 C C . SER B 1 460 ? 16.516 -4.531 0.977 1 92.31 460 SER B C 1
ATOM 7768 O O . SER B 1 460 ? 17.094 -5.57 0.645 1 92.31 460 SER B O 1
ATOM 7770 N N . CYS B 1 461 ? 16.703 -3.449 0.36 1 92 461 CYS B N 1
ATOM 7771 C CA . CYS B 1 461 ? 17.625 -3.301 -0.755 1 92 461 CYS B CA 1
ATOM 7772 C C . CYS B 1 461 ? 18.906 -2.584 -0.316 1 92 461 CYS B C 1
ATOM 7774 O O . CYS B 1 461 ? 18.953 -2.039 0.788 1 92 461 CYS B O 1
ATOM 7776 N N . PRO B 1 462 ? 19.875 -2.688 -1.154 1 87.88 462 PRO B N 1
ATOM 7777 C CA . PRO B 1 462 ? 21.141 -2.041 -0.764 1 87.88 462 PRO B CA 1
ATOM 7778 C C . PRO B 1 462 ? 20.953 -0.566 -0.412 1 87.88 462 PRO B C 1
ATOM 7780 O O . PRO B 1 462 ? 20.25 0.156 -1.114 1 87.88 462 PRO B O 1
ATOM 7783 N N . LEU B 1 463 ? 21.547 -0.232 0.663 1 88.25 463 LEU B N 1
ATOM 7784 C CA . LEU B 1 463 ? 21.453 1.12 1.204 1 88.25 463 LEU B CA 1
ATOM 7785 C C . LEU B 1 463 ? 22.672 1.946 0.797 1 88.25 463 LEU B C 1
ATOM 7787 O O . LEU B 1 463 ? 23.797 1.455 0.829 1 88.25 463 LEU B O 1
ATOM 7791 N N . ASP B 1 464 ? 22.469 3.152 0.377 1 90 464 ASP B N 1
ATOM 7792 C CA . ASP B 1 464 ? 23.531 4.141 0.272 1 90 464 ASP B CA 1
ATOM 7793 C C . ASP B 1 464 ? 23.688 4.922 1.575 1 90 464 ASP B C 1
ATOM 7795 O O . ASP B 1 464 ? 22.875 5.797 1.881 1 90 464 ASP B O 1
ATOM 7799 N N . VAL B 1 465 ? 24.688 4.633 2.248 1 88.94 465 VAL B N 1
ATOM 7800 C CA . VAL B 1 465 ? 24.891 5.168 3.592 1 88.94 465 VAL B CA 1
ATOM 7801 C C . VAL B 1 465 ? 25.031 6.688 3.527 1 88.94 465 VAL B C 1
ATOM 7803 O O . VAL B 1 465 ? 24.766 7.387 4.508 1 88.94 465 VAL B O 1
ATOM 7806 N N . ASN B 1 466 ? 25.391 7.215 2.352 1 89.94 466 ASN B N 1
ATOM 7807 C CA . ASN B 1 466 ? 25.625 8.648 2.205 1 89.94 466 ASN B CA 1
ATOM 7808 C C . ASN B 1 466 ? 24.328 9.406 1.956 1 89.94 466 ASN B C 1
ATOM 7810 O O . ASN B 1 466 ? 24.312 10.641 1.963 1 89.94 466 ASN B O 1
ATOM 7814 N N . LEU B 1 467 ? 23.281 8.695 1.811 1 93.88 467 LEU B N 1
ATOM 7815 C CA . LEU B 1 467 ? 22 9.328 1.493 1 93.88 467 LEU B CA 1
ATOM 7816 C C . LEU B 1 467 ? 20.969 9.047 2.584 1 93.88 467 LEU B C 1
ATOM 7818 O O . LEU B 1 467 ? 19.797 8.844 2.291 1 93.88 467 LEU B O 1
ATOM 7822 N N . VAL B 1 468 ? 21.469 8.945 3.826 1 96.06 468 VAL B N 1
ATOM 7823 C CA . VAL B 1 468 ? 20.609 8.742 4.984 1 96.06 468 VAL B CA 1
ATOM 7824 C C . VAL B 1 468 ? 20.562 10.016 5.824 1 96.06 468 VAL B C 1
ATOM 7826 O O . VAL B 1 468 ? 21.594 10.648 6.062 1 96.06 468 VAL B O 1
ATOM 7829 N N . LYS B 1 469 ? 19.469 10.477 6.199 1 96.94 469 LYS B N 1
ATOM 7830 C CA . LYS B 1 469 ? 19.297 11.531 7.191 1 96.94 469 LYS B CA 1
ATOM 7831 C C . LYS B 1 469 ? 18.172 11.195 8.156 1 96.94 469 LYS B C 1
ATOM 7833 O O . LYS B 1 469 ? 17.344 10.328 7.875 1 96.94 469 LYS B O 1
ATOM 7838 N N . VAL B 1 470 ? 18.203 11.789 9.281 1 98.06 470 VAL B N 1
ATOM 7839 C CA . VAL B 1 470 ? 17.156 11.617 10.297 1 98.06 470 VAL B CA 1
ATOM 7840 C C . VAL B 1 470 ? 16.438 12.945 10.516 1 98.06 470 VAL B C 1
ATOM 7842 O O . VAL B 1 470 ? 17.062 13.984 10.711 1 98.06 470 VAL B O 1
ATOM 7845 N N . THR B 1 471 ? 15.133 12.906 10.43 1 98.5 471 THR B N 1
ATOM 7846 C CA . THR B 1 471 ? 14.328 14.109 10.602 1 98.5 471 THR B CA 1
ATOM 7847 C C . THR B 1 471 ? 13.32 13.93 11.734 1 98.5 471 THR B C 1
ATOM 7849 O O . THR B 1 471 ? 12.969 12.805 12.086 1 98.5 471 THR B O 1
ATOM 7852 N N . MET B 1 472 ? 12.945 15.023 12.336 1 98.31 472 MET B N 1
ATOM 7853 C CA . MET B 1 472 ? 11.852 15.109 13.305 1 98.31 472 MET B CA 1
ATOM 7854 C C . MET B 1 472 ? 10.836 16.156 12.891 1 98.31 472 MET B C 1
ATOM 7856 O O . MET B 1 472 ? 11.211 17.281 12.508 1 98.31 472 MET B O 1
ATOM 7860 N N . VAL B 1 473 ? 9.594 15.789 12.961 1 98.75 473 VAL B N 1
ATOM 7861 C CA . VAL B 1 473 ? 8.531 16.688 12.539 1 98.75 473 VAL B CA 1
ATOM 7862 C C . VAL B 1 473 ? 7.543 16.906 13.68 1 98.75 473 VAL B C 1
ATOM 7864 O O . VAL B 1 473 ? 7.086 15.945 14.305 1 98.75 473 VAL B O 1
ATOM 7867 N N . ALA B 1 474 ? 7.242 18.125 13.977 1 98.56 474 ALA B N 1
ATOM 7868 C CA . ALA B 1 474 ? 6.168 18.422 14.914 1 98.56 474 ALA B CA 1
ATOM 7869 C C . ALA B 1 474 ? 4.801 18.281 14.258 1 98.56 474 ALA B C 1
ATOM 7871 O O . ALA B 1 474 ? 4.57 18.812 13.164 1 98.56 474 ALA B O 1
ATOM 7872 N N . PRO B 1 475 ? 3.885 17.547 14.859 1 97.94 475 PRO B N 1
ATOM 7873 C CA . PRO B 1 475 ? 2.545 17.438 14.273 1 97.94 475 PRO B CA 1
ATOM 7874 C C . PRO B 1 475 ? 1.778 18.766 14.328 1 97.94 475 PRO B C 1
ATOM 7876 O O . PRO B 1 475 ? 1.539 19.297 15.414 1 97.94 475 PRO B O 1
ATOM 7879 N N . ALA B 1 476 ? 1.354 19.25 13.266 1 98.19 476 ALA B N 1
ATOM 7880 C CA . ALA B 1 476 ? 0.784 20.594 13.18 1 98.19 476 ALA B CA 1
ATOM 7881 C C . ALA B 1 476 ? -0.741 20.547 13.242 1 98.19 476 ALA B C 1
ATOM 7883 O O . ALA B 1 476 ? -1.355 19.562 12.812 1 98.19 476 ALA B O 1
ATOM 7884 N N . PHE B 1 477 ? -1.286 21.562 13.828 1 98.75 477 PHE B N 1
ATOM 7885 C CA . PHE B 1 477 ? -2.721 21.828 13.789 1 98.75 477 PHE B CA 1
ATOM 7886 C C . PHE B 1 477 ? -3.098 22.578 12.523 1 98.75 477 PHE B C 1
ATOM 7888 O O . PHE B 1 477 ? -2.531 23.641 12.234 1 98.75 477 PHE B O 1
ATOM 7895 N N . ASN B 1 478 ? -4.07 22.031 11.797 1 98.75 478 ASN B N 1
ATOM 7896 C CA . ASN B 1 478 ? -4.336 22.641 10.5 1 98.75 478 ASN B CA 1
ATOM 7897 C C . ASN B 1 478 ? -5.762 23.172 10.414 1 98.75 478 ASN B C 1
ATOM 7899 O O . ASN B 1 478 ? -6.707 22.5 10.828 1 98.75 478 ASN B O 1
ATOM 7903 N N . THR B 1 479 ? -5.895 24.344 9.953 1 98.38 479 THR B N 1
ATOM 7904 C CA . THR B 1 479 ? -7.145 24.984 9.555 1 98.38 479 THR B CA 1
ATOM 7905 C C . THR B 1 479 ? -6.879 26.188 8.664 1 98.38 479 THR B C 1
ATOM 7907 O O . THR B 1 479 ? -5.809 26.797 8.742 1 98.38 479 THR B O 1
ATOM 7910 N N . HIS B 1 480 ? -7.777 26.469 7.742 1 98 480 HIS B N 1
ATOM 7911 C CA . HIS B 1 480 ? -7.734 27.656 6.895 1 98 480 HIS B CA 1
ATOM 7912 C C . HIS B 1 480 ? -6.371 27.797 6.23 1 98 480 HIS B C 1
ATOM 7914 O O . HIS B 1 480 ? -5.777 28.875 6.262 1 98 480 HIS B O 1
ATOM 7920 N N . SER B 1 481 ? -5.816 26.672 5.801 1 98.12 481 SER B N 1
ATOM 7921 C CA . SER B 1 481 ? -4.66 26.641 4.91 1 98.12 481 SER B CA 1
ATOM 7922 C C . SER B 1 481 ? -3.373 26.969 5.664 1 98.12 481 SER B C 1
ATOM 7924 O O . SER B 1 481 ? -2.375 27.359 5.059 1 98.12 481 SER B O 1
ATOM 7926 N N . PHE B 1 482 ? -3.393 26.844 6.941 1 98.44 482 PHE B N 1
ATOM 7927 C CA . PHE B 1 482 ? -2.188 27.094 7.723 1 98.44 482 PHE B CA 1
ATOM 7928 C C . PHE B 1 482 ? -1.984 26.016 8.773 1 98.44 482 PHE B C 1
ATOM 7930 O O . PHE B 1 482 ? -2.922 25.641 9.484 1 98.44 482 PHE B O 1
ATOM 7937 N N . SER B 1 483 ? -0.802 25.5 8.789 1 98.56 483 SER B N 1
ATOM 7938 C CA . SER B 1 483 ? -0.397 24.5 9.766 1 98.56 483 SER B CA 1
ATOM 7939 C C . SER B 1 483 ? 0.329 25.141 10.945 1 98.56 483 SER B C 1
ATOM 7941 O O . SER B 1 483 ? 1.521 25.453 10.859 1 98.56 483 SER B O 1
ATOM 7943 N N . MET B 1 484 ? -0.386 25.25 12.031 1 98.75 484 MET B N 1
ATOM 7944 C CA . MET B 1 484 ? 0.151 25.922 13.219 1 98.75 484 MET B CA 1
ATOM 7945 C C . MET B 1 484 ? 1.164 25.031 13.93 1 98.75 484 MET B C 1
ATOM 7947 O O . MET B 1 484 ? 0.967 23.812 14.031 1 98.75 484 MET B O 1
ATOM 7951 N N . ASN B 1 485 ? 2.281 25.609 14.305 1 98 485 ASN B N 1
ATOM 7952 C CA . ASN B 1 485 ? 3.332 24.953 15.078 1 98 485 ASN B CA 1
ATOM 7953 C C . ASN B 1 485 ? 4.098 23.953 14.234 1 98 485 ASN B C 1
ATOM 7955 O O . ASN B 1 485 ? 4.766 23.062 14.773 1 98 485 ASN B O 1
ATOM 7959 N N . GLN B 1 486 ? 3.975 24 12.977 1 97.25 486 GLN B N 1
ATOM 7960 C CA . GLN B 1 486 ? 4.703 23.109 12.094 1 97.25 486 GLN B CA 1
ATOM 7961 C C . GLN B 1 486 ? 6.203 23.375 12.141 1 97.25 486 GLN B C 1
ATOM 7963 O O . GLN B 1 486 ? 6.629 24.531 12.133 1 97.25 486 GLN B O 1
ATOM 7968 N N . ARG B 1 487 ? 6.98 22.328 12.227 1 98.5 487 ARG B N 1
ATOM 7969 C CA . ARG B 1 487 ? 8.438 22.406 12.336 1 98.5 487 ARG B CA 1
ATOM 7970 C C . ARG B 1 487 ? 9.094 21.109 11.891 1 98.5 487 ARG B C 1
ATOM 7972 O O . ARG B 1 487 ? 8.617 20.016 12.219 1 98.5 487 ARG B O 1
ATOM 7979 N N . LEU B 1 488 ? 10.133 21.188 11.078 1 98.88 488 LEU B N 1
ATOM 7980 C CA . LEU B 1 488 ? 10.906 20.016 10.664 1 98.88 488 LEU B CA 1
ATOM 7981 C C . LEU B 1 488 ? 12.391 20.234 10.953 1 98.88 488 LEU B C 1
ATOM 7983 O O . LEU B 1 488 ? 12.969 21.234 10.555 1 98.88 488 LEU B O 1
ATOM 7987 N N . LEU B 1 489 ? 12.961 19.297 11.641 1 98.69 489 LEU B N 1
ATOM 7988 C CA . LEU B 1 489 ? 14.367 19.328 12.023 1 98.69 489 LEU B CA 1
ATOM 7989 C C . LEU B 1 489 ? 15.156 18.25 11.297 1 98.69 489 LEU B C 1
ATOM 7991 O O . LEU B 1 489 ? 14.695 17.109 11.211 1 98.69 489 LEU B O 1
ATOM 7995 N N . ILE B 1 490 ? 16.234 18.594 10.75 1 98.12 490 ILE B N 1
ATOM 7996 C CA . ILE B 1 490 ? 17.203 17.625 10.258 1 98.12 490 ILE B CA 1
ATOM 7997 C C . ILE B 1 490 ? 18.328 17.453 11.273 1 98.12 490 ILE B C 1
ATOM 7999 O O . ILE B 1 490 ? 19.109 18.391 11.516 1 98.12 490 ILE B O 1
ATOM 8003 N N . LEU B 1 491 ? 18.406 16.328 11.805 1 97.94 491 LEU B N 1
ATOM 8004 C CA . LEU B 1 491 ? 19.297 16.109 12.938 1 97.94 491 LEU B CA 1
ATOM 8005 C C . LEU B 1 491 ? 20.734 15.914 12.469 1 97.94 491 LEU B C 1
ATOM 8007 O O . LEU B 1 491 ? 20.969 15.469 11.344 1 97.94 491 LEU B O 1
ATOM 8011 N N . GLU B 1 492 ? 21.578 16.156 13.352 1 90.69 492 GLU B N 1
ATOM 8012 C CA . GLU B 1 492 ? 23 15.922 13.102 1 90.69 492 GLU B CA 1
ATOM 8013 C C . GLU B 1 492 ? 23.344 14.445 13.227 1 90.69 492 GLU B C 1
ATOM 8015 O O . GLU B 1 492 ? 22.812 13.75 14.102 1 90.69 492 GLU B O 1
ATOM 8020 N N . GLY B 1 493 ? 24.188 13.953 12.375 1 80.81 493 GLY B N 1
ATOM 8021 C CA . GLY B 1 493 ? 24.703 12.594 12.5 1 80.81 493 GLY B CA 1
ATOM 8022 C C . GLY B 1 493 ? 24.109 11.641 11.477 1 80.81 493 GLY B C 1
ATOM 8023 O O . GLY B 1 493 ? 24.438 10.453 11.469 1 80.81 493 GLY B O 1
ATOM 8024 N N . GLY B 1 494 ? 23.297 12.031 10.695 1 68.25 494 GLY B N 1
ATOM 8025 C CA . GLY B 1 494 ? 22.734 11.172 9.672 1 68.25 494 GLY B CA 1
ATOM 8026 C C . GLY B 1 494 ? 23.781 10.5 8.797 1 68.25 494 GLY B C 1
ATOM 8027 O O . GLY B 1 494 ? 23.531 9.422 8.25 1 68.25 494 GLY B O 1
ATOM 8028 N N . ASN B 1 495 ? 24.938 11.023 8.797 1 73.38 495 ASN B N 1
ATOM 8029 C CA . ASN B 1 495 ? 26.016 10.516 7.945 1 73.38 495 ASN B CA 1
ATOM 8030 C C . ASN B 1 495 ? 26.859 9.484 8.672 1 73.38 495 ASN B C 1
ATOM 8032 O O . ASN B 1 495 ? 27.906 9.062 8.172 1 73.38 495 ASN B O 1
ATOM 8036 N N . THR B 1 496 ? 26.391 9.039 9.719 1 84.75 496 THR B N 1
ATOM 8037 C CA . THR B 1 496 ? 27.172 8.094 10.508 1 84.75 496 THR B CA 1
ATOM 8038 C C . THR B 1 496 ? 26.625 6.676 10.352 1 84.75 496 THR B C 1
ATOM 8040 O O . THR B 1 496 ? 26.875 5.809 11.188 1 84.75 496 THR B O 1
ATOM 8043 N N . THR B 1 497 ? 25.859 6.484 9.383 1 91.38 497 THR B N 1
ATOM 8044 C CA . THR B 1 497 ? 25.203 5.191 9.203 1 91.38 497 THR B CA 1
ATOM 8045 C C . THR B 1 497 ? 26.25 4.09 8.984 1 91.38 497 THR B C 1
ATOM 8047 O O . THR B 1 497 ? 27.172 4.25 8.18 1 91.38 497 THR B O 1
ATOM 8050 N N . VAL B 1 498 ? 26.125 3.047 9.758 1 93.44 498 VAL B N 1
ATOM 8051 C CA . VAL B 1 498 ? 27.031 1.914 9.625 1 93.44 498 VAL B CA 1
ATOM 8052 C C . VAL B 1 498 ? 26.234 0.629 9.422 1 93.44 498 VAL B C 1
ATOM 8054 O O . VAL B 1 498 ? 25.094 0.525 9.867 1 93.44 498 VAL B O 1
ATOM 8057 N N . VAL B 1 499 ? 26.797 -0.31 8.766 1 92.94 499 VAL B N 1
ATOM 8058 C CA . VAL B 1 499 ? 26.203 -1.634 8.578 1 92.94 499 VAL B CA 1
ATOM 8059 C C . VAL B 1 499 ? 26.438 -2.484 9.828 1 92.94 499 VAL B C 1
ATOM 8061 O O . VAL B 1 499 ? 27.562 -2.598 10.312 1 92.94 499 VAL B O 1
ATOM 8064 N N . VAL B 1 500 ? 25.422 -3.029 10.359 1 93.75 500 VAL B N 1
ATOM 8065 C CA . VAL B 1 500 ? 25.609 -3.83 11.562 1 93.75 500 VAL B CA 1
ATOM 8066 C C . VAL B 1 500 ? 25.141 -5.262 11.312 1 93.75 500 VAL B C 1
ATOM 8068 O O . VAL B 1 500 ? 25.234 -6.117 12.195 1 93.75 500 VAL B O 1
ATOM 8071 N N . GLY B 1 501 ? 24.609 -5.594 10.195 1 89.31 501 GLY B N 1
ATOM 8072 C CA . GLY B 1 501 ? 24.141 -6.902 9.758 1 89.31 501 GLY B CA 1
ATOM 8073 C C . GLY B 1 501 ? 23.531 -6.883 8.375 1 89.31 501 GLY B C 1
ATOM 8074 O O . GLY B 1 501 ? 23.5 -5.84 7.715 1 89.31 501 GLY B O 1
ATOM 8075 N N . LYS B 1 502 ? 23.047 -8 7.945 1 85.75 502 LYS B N 1
ATOM 8076 C CA . LYS B 1 502 ? 22.406 -8.062 6.637 1 85.75 502 LYS B CA 1
ATOM 8077 C C . LYS B 1 502 ? 21.172 -7.168 6.586 1 85.75 502 LYS B C 1
ATOM 8079 O O . LYS B 1 502 ? 20.219 -7.383 7.328 1 85.75 502 LYS B O 1
ATOM 8084 N N . SER B 1 503 ? 21.234 -6.191 5.797 1 90.69 503 SER B N 1
ATOM 8085 C CA . SER B 1 503 ? 20.141 -5.254 5.547 1 90.69 503 SER B CA 1
ATOM 8086 C C . SER B 1 503 ? 19.812 -4.445 6.797 1 90.69 503 SER B C 1
ATOM 8088 O O . SER B 1 503 ? 18.719 -3.902 6.918 1 90.69 503 SER B O 1
ATOM 8090 N N . ARG B 1 504 ? 20.766 -4.453 7.859 1 94.75 504 ARG B N 1
ATOM 8091 C CA . ARG B 1 504 ? 20.562 -3.734 9.109 1 94.75 504 ARG B CA 1
ATOM 8092 C C . ARG B 1 504 ? 21.594 -2.631 9.289 1 94.75 504 ARG B C 1
ATOM 8094 O O . ARG B 1 504 ? 22.781 -2.846 9.039 1 94.75 504 ARG B O 1
ATOM 8101 N N . TYR B 1 505 ? 21.156 -1.532 9.727 1 96.38 505 TYR B N 1
ATOM 8102 C CA . TYR B 1 505 ? 21.984 -0.342 9.82 1 96.38 505 TYR B CA 1
ATOM 8103 C C . TYR B 1 505 ? 21.734 0.397 11.133 1 96.38 505 TYR B C 1
ATOM 8105 O O . TYR B 1 505 ? 20.703 0.213 11.766 1 96.38 505 TYR B O 1
ATOM 8113 N N . GLU B 1 506 ? 22.734 1.085 11.531 1 96.69 506 GLU B N 1
ATOM 8114 C CA . GLU B 1 506 ? 22.641 1.962 12.695 1 96.69 506 GLU B CA 1
ATOM 8115 C C . GLU B 1 506 ? 23.094 3.379 12.359 1 96.69 506 GLU B C 1
ATOM 8117 O O . GLU B 1 506 ? 24.062 3.564 11.625 1 96.69 506 GLU B O 1
ATOM 8122 N N . VAL B 1 507 ? 22.391 4.32 12.891 1 96.56 507 VAL B N 1
ATOM 8123 C CA . VAL B 1 507 ? 22.797 5.719 12.742 1 96.56 507 VAL B CA 1
ATOM 8124 C C . VAL B 1 507 ? 22.703 6.426 14.094 1 96.56 507 VAL B C 1
ATOM 8126 O O . VAL B 1 507 ? 21.75 6.246 14.844 1 96.56 507 VAL B O 1
ATOM 8129 N N . GLY B 1 508 ? 23.734 7.102 14.5 1 95.62 508 GLY B N 1
ATOM 8130 C CA . GLY B 1 508 ? 23.75 7.93 15.695 1 95.62 508 GLY B CA 1
ATOM 8131 C C . GLY B 1 508 ? 23.406 9.383 15.422 1 95.62 508 GLY B C 1
ATOM 8132 O O . GLY B 1 508 ? 23.906 9.977 14.469 1 95.62 508 GLY B O 1
ATOM 8133 N N . VAL B 1 509 ? 22.5 9.914 16.266 1 96.5 509 VAL B N 1
ATOM 8134 C CA . VAL B 1 509 ? 22.109 11.305 16.078 1 96.5 509 VAL B CA 1
ATOM 8135 C C . VAL B 1 509 ? 22.094 12.016 17.438 1 96.5 509 VAL B C 1
ATOM 8137 O O . VAL B 1 509 ? 22.203 11.383 18.484 1 96.5 509 VAL B O 1
ATOM 8140 N N . VAL B 1 510 ? 22.031 13.336 17.344 1 96.62 510 VAL B N 1
ATOM 8141 C CA . VAL B 1 510 ? 21.938 14.18 18.516 1 96.62 510 VAL B CA 1
ATOM 8142 C C . VAL B 1 510 ? 20.594 14.93 18.516 1 96.62 510 VAL B C 1
ATOM 8144 O O . VAL B 1 510 ? 20.25 15.562 17.516 1 96.62 510 VAL B O 1
ATOM 8147 N N . ALA B 1 511 ? 19.875 14.836 19.594 1 96.88 511 ALA B N 1
ATOM 8148 C CA . ALA B 1 511 ? 18.641 15.602 19.719 1 96.88 511 ALA B CA 1
ATOM 8149 C C . ALA B 1 511 ? 18.906 17.094 19.672 1 96.88 511 ALA B C 1
ATOM 8151 O O . ALA B 1 511 ? 20.016 17.547 19.984 1 96.88 511 ALA B O 1
ATOM 8152 N N . PRO B 1 512 ? 17.953 17.891 19.234 1 97.56 512 PRO B N 1
ATOM 8153 C CA . PRO B 1 512 ? 18.141 19.344 19.203 1 97.56 512 PRO B CA 1
ATOM 8154 C C . PRO B 1 512 ? 18.641 19.891 20.547 1 97.56 512 PRO B C 1
ATOM 8156 O O . PRO B 1 512 ? 18.188 19.438 21.609 1 97.56 512 PRO B O 1
ATOM 8159 N N . SER B 1 513 ? 19.406 20.891 20.562 1 96.38 513 SER B N 1
ATOM 8160 C CA . SER B 1 513 ? 20.203 21.297 21.719 1 96.38 513 SER B CA 1
ATOM 8161 C C . SER B 1 513 ? 19.375 22.156 22.672 1 96.38 513 SER B C 1
ATOM 8163 O O . SER B 1 513 ? 19.734 22.312 23.844 1 96.38 513 SER B O 1
ATOM 8165 N N . SER B 1 514 ? 18.281 22.766 22.156 1 96.81 514 SER B N 1
ATOM 8166 C CA . SER B 1 514 ? 17.547 23.672 23.016 1 96.81 514 SER B CA 1
ATOM 8167 C C . SER B 1 514 ? 16.062 23.703 22.656 1 96.81 514 SER B C 1
ATOM 8169 O O . SER B 1 514 ? 15.672 23.281 21.562 1 96.81 514 SER B O 1
ATOM 8171 N N . GLY B 1 515 ? 15.297 24.328 23.578 1 97.94 515 GLY B N 1
ATOM 8172 C CA . GLY B 1 515 ? 13.875 24.5 23.359 1 97.94 515 GLY B CA 1
ATOM 8173 C C . GLY B 1 515 ? 13.555 25.531 22.297 1 97.94 515 GLY B C 1
ATOM 8174 O O . GLY B 1 515 ? 12.445 25.547 21.75 1 97.94 515 GLY B O 1
ATOM 8175 N N . ASN B 1 516 ? 14.5 26.422 21.984 1 97.81 516 ASN B N 1
ATOM 8176 C CA . ASN B 1 516 ? 14.289 27.391 20.906 1 97.81 516 ASN B CA 1
ATOM 8177 C C . ASN B 1 516 ? 14.273 26.703 19.547 1 97.81 516 ASN B C 1
ATOM 8179 O O . ASN B 1 516 ? 13.547 27.141 18.641 1 97.81 516 ASN B O 1
ATOM 8183 N N . ILE B 1 517 ? 15.062 25.672 19.484 1 98.06 517 ILE B N 1
ATOM 8184 C CA . ILE B 1 517 ? 15.148 24.938 18.219 1 98.06 517 ILE B CA 1
ATOM 8185 C C . ILE B 1 517 ? 14 23.938 18.125 1 98.06 517 ILE B C 1
ATOM 8187 O O . ILE B 1 517 ? 13.344 23.828 17.094 1 98.06 517 ILE B O 1
ATOM 8191 N N . ALA B 1 518 ? 13.773 23.297 19.203 1 98.31 518 ALA B N 1
ATOM 8192 C CA . ALA B 1 518 ? 12.688 22.328 19.297 1 98.31 518 ALA B CA 1
ATOM 8193 C C . ALA B 1 518 ? 12.016 22.375 20.672 1 98.31 518 ALA B C 1
ATOM 8195 O O . ALA B 1 518 ? 12.445 21.688 21.609 1 98.31 518 ALA B O 1
ATOM 8196 N N . PRO B 1 519 ? 10.945 23.078 20.797 1 98.5 519 PRO B N 1
ATOM 8197 C CA . PRO B 1 519 ? 10.242 23.062 22.078 1 98.5 519 PRO B CA 1
ATOM 8198 C C . PRO B 1 519 ? 9.914 21.656 22.562 1 98.5 519 PRO B C 1
ATOM 8200 O O . PRO B 1 519 ? 9.719 20.75 21.734 1 98.5 519 PRO B O 1
ATOM 8203 N N . ALA B 1 520 ? 9.898 21.531 23.922 1 98.19 520 ALA B N 1
ATOM 8204 C CA . ALA B 1 520 ? 9.508 20.234 24.484 1 98.19 520 ALA B CA 1
ATOM 8205 C C . ALA B 1 520 ? 8.141 19.812 23.953 1 98.19 520 ALA B C 1
ATOM 8207 O O . ALA B 1 520 ? 7.234 20.625 23.797 1 98.19 520 ALA B O 1
ATOM 8208 N N . GLY B 1 521 ? 8.016 18.547 23.609 1 97.62 521 GLY B N 1
ATOM 8209 C CA . GLY B 1 521 ? 6.781 18.047 23.031 1 97.62 521 GLY B CA 1
ATOM 8210 C C . GLY B 1 521 ? 6.969 16.766 22.219 1 97.62 521 GLY B C 1
ATOM 8211 O O . GLY B 1 521 ? 8.016 16.125 22.312 1 97.62 521 GLY B O 1
ATOM 8212 N N . ASN B 1 522 ? 5.926 16.375 21.562 1 97.5 522 ASN B N 1
ATOM 8213 C CA . ASN B 1 522 ? 5.918 15.172 20.75 1 97.5 522 ASN B CA 1
ATOM 8214 C C . ASN B 1 522 ? 6.312 15.469 19.297 1 97.5 522 ASN B C 1
ATOM 8216 O O . ASN B 1 522 ? 5.832 16.438 18.703 1 97.5 522 ASN B O 1
ATOM 8220 N N . TYR B 1 523 ? 7.211 14.641 18.797 1 98.44 523 TYR B N 1
ATOM 8221 C CA . TYR B 1 523 ? 7.66 14.703 17.406 1 98.44 523 TYR B CA 1
ATOM 8222 C C . TYR B 1 523 ? 7.562 13.344 16.734 1 98.44 523 TYR B C 1
ATOM 8224 O O . TYR B 1 523 ? 7.469 12.312 17.422 1 98.44 523 TYR B O 1
ATOM 8232 N N . ILE B 1 524 ? 7.535 13.367 15.484 1 98.62 524 ILE B N 1
ATOM 8233 C CA . ILE B 1 524 ? 7.656 12.141 14.695 1 98.62 524 ILE B CA 1
ATOM 8234 C C . ILE B 1 524 ? 9.055 12.055 14.094 1 98.62 524 ILE B C 1
ATOM 8236 O O . ILE B 1 524 ? 9.469 12.93 13.328 1 98.62 524 ILE B O 1
ATOM 8240 N N . LEU B 1 525 ? 9.719 11.008 14.445 1 98.44 525 LEU B N 1
ATOM 8241 C CA . LEU B 1 525 ? 11.078 10.797 13.945 1 98.44 525 LEU B CA 1
ATOM 8242 C C . LEU B 1 525 ? 11.078 9.867 12.742 1 98.44 525 LEU B C 1
ATOM 8244 O O . LEU B 1 525 ? 10.43 8.812 12.766 1 98.44 525 LEU B O 1
ATOM 8248 N N . PHE B 1 526 ? 11.797 10.273 11.711 1 98.44 526 PHE B N 1
ATOM 8249 C CA . PHE B 1 526 ? 11.922 9.492 10.492 1 98.44 526 PHE B CA 1
ATOM 8250 C C . PHE B 1 526 ? 13.391 9.227 10.164 1 98.44 526 PHE B C 1
ATOM 8252 O O . PHE B 1 526 ? 14.242 10.094 10.375 1 98.44 526 PHE B O 1
ATOM 8259 N N . VAL B 1 527 ? 13.672 8.062 9.68 1 98.19 527 VAL B N 1
ATOM 8260 C CA . VAL B 1 527 ? 14.883 7.809 8.914 1 98.19 527 VAL B CA 1
ATOM 8261 C C . VAL B 1 527 ? 14.586 7.941 7.422 1 98.19 527 VAL B C 1
ATOM 8263 O O . VAL B 1 527 ? 13.695 7.266 6.895 1 98.19 527 VAL B O 1
ATOM 8266 N N . VAL B 1 528 ? 15.281 8.789 6.77 1 98.19 528 VAL B N 1
ATOM 8267 C CA . VAL B 1 528 ? 15.047 9.062 5.352 1 98.19 528 VAL B CA 1
ATOM 8268 C C . VAL B 1 528 ? 16.219 8.539 4.527 1 98.19 528 VAL B C 1
ATOM 8270 O O . VAL B 1 528 ? 17.359 8.977 4.703 1 98.19 528 VAL B O 1
ATOM 8273 N N . HIS B 1 529 ? 15.977 7.535 3.662 1 97.12 529 HIS B N 1
ATOM 8274 C CA . HIS B 1 529 ? 16.953 6.977 2.742 1 97.12 529 HIS B CA 1
ATOM 8275 C C . HIS B 1 529 ? 16.625 7.332 1.297 1 97.12 529 HIS B C 1
ATOM 8277 O O . HIS B 1 529 ? 15.562 6.969 0.791 1 97.12 529 HIS B O 1
ATOM 8283 N N . GLN B 1 530 ? 17.484 8.062 0.622 1 95.25 530 GLN B N 1
ATOM 8284 C CA . GLN B 1 530 ? 17.266 8.469 -0.76 1 95.25 530 GLN B CA 1
ATOM 8285 C C . GLN B 1 530 ? 15.891 9.133 -0.924 1 95.25 530 GLN B C 1
ATOM 8287 O O . GLN B 1 530 ? 15.109 8.742 -1.796 1 95.25 530 GLN B O 1
ATOM 8292 N N . GLU B 1 531 ? 15.523 10.039 0.038 1 96.81 531 GLU B N 1
ATOM 8293 C CA . GLU B 1 531 ? 14.312 10.852 0.027 1 96.81 531 GLU B CA 1
ATOM 8294 C C . GLU B 1 531 ? 13.086 10.016 0.381 1 96.81 531 GLU B C 1
ATOM 8296 O O . GLU B 1 531 ? 11.953 10.508 0.306 1 96.81 531 GLU B O 1
ATOM 8301 N N . ILE B 1 532 ? 13.312 8.75 0.732 1 98.06 532 ILE B N 1
ATOM 8302 C CA . ILE B 1 532 ? 12.219 7.859 1.116 1 98.06 532 ILE B CA 1
ATOM 8303 C C . ILE B 1 532 ? 12.172 7.727 2.637 1 98.06 532 ILE B C 1
ATOM 8305 O O . ILE B 1 532 ? 13.055 7.113 3.238 1 98.06 532 ILE B O 1
ATOM 8309 N N . PRO B 1 533 ? 11.148 8.25 3.264 1 98.75 533 PRO B N 1
ATOM 8310 C CA . PRO B 1 533 ? 11.086 8.203 4.727 1 98.75 533 PRO B CA 1
ATOM 8311 C C . PRO B 1 533 ? 10.539 6.871 5.246 1 98.75 533 PRO B C 1
ATOM 8313 O O . PRO B 1 533 ? 9.68 6.262 4.609 1 98.75 533 PRO B O 1
ATOM 8316 N N . SER B 1 534 ? 11.062 6.484 6.398 1 98.38 534 SER B N 1
ATOM 8317 C CA . SER B 1 534 ? 10.469 5.383 7.148 1 98.38 534 SER B CA 1
ATOM 8318 C C . SER B 1 534 ? 9.07 5.75 7.648 1 98.38 534 SER B C 1
ATOM 8320 O O . SER B 1 534 ? 8.664 6.91 7.562 1 98.38 534 SER B O 1
ATOM 8322 N N . GLU B 1 535 ? 8.336 4.723 8.07 1 97.19 535 GLU B N 1
ATOM 8323 C CA . GLU B 1 535 ? 7.285 5.074 9.023 1 97.19 535 GLU B CA 1
ATOM 8324 C C . GLU B 1 535 ? 7.867 5.73 10.266 1 97.19 535 GLU B C 1
ATOM 8326 O O . GLU B 1 535 ? 8.867 5.266 10.812 1 97.19 535 GLU B O 1
ATOM 8331 N N . GLY B 1 536 ? 7.289 6.773 10.617 1 98.25 536 GLY B N 1
ATOM 8332 C CA . GLY B 1 536 ? 7.824 7.516 11.742 1 98.25 536 GLY B CA 1
ATOM 8333 C C . GLY B 1 536 ? 7.543 6.859 13.078 1 98.25 536 GLY B C 1
ATOM 8334 O O . GLY B 1 536 ? 6.648 6.02 13.188 1 98.25 536 GLY B O 1
ATOM 8335 N N . ILE B 1 537 ? 8.375 7.176 14.078 1 98 537 ILE B N 1
ATOM 8336 C CA . ILE B 1 537 ? 8.102 6.793 15.461 1 98 537 ILE B CA 1
ATOM 8337 C C . ILE B 1 537 ? 7.93 8.047 16.312 1 98 537 ILE B C 1
ATOM 8339 O O . ILE B 1 537 ? 8.555 9.078 16.062 1 98 537 ILE B O 1
ATOM 8343 N N . TRP B 1 538 ? 7.07 8 17.297 1 97.81 538 TRP B N 1
ATOM 8344 C CA . TRP B 1 538 ? 6.887 9.117 18.219 1 97.81 538 TRP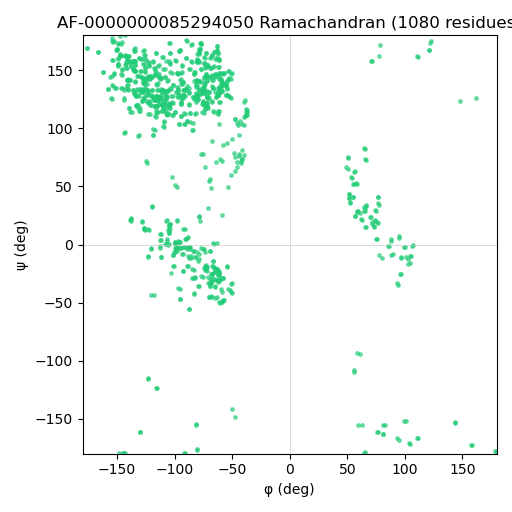 B CA 1
ATOM 8345 C C . TRP B 1 538 ? 8.078 9.25 19.172 1 97.81 538 TRP B C 1
ATOM 8347 O O . TRP B 1 538 ? 8.523 8.266 19.75 1 97.81 538 TRP B O 1
ATOM 8357 N N . VAL B 1 539 ? 8.562 10.398 19.234 1 97.69 539 VAL B N 1
ATOM 8358 C CA . VAL B 1 539 ? 9.602 10.773 20.188 1 97.69 539 VAL B CA 1
ATOM 8359 C C . VAL B 1 539 ? 9.164 12.008 20.984 1 97.69 539 VAL B C 1
ATOM 8361 O O . VAL B 1 539 ? 8.562 12.93 20.422 1 97.69 539 VAL B O 1
ATOM 8364 N N . ARG B 1 540 ? 9.406 12.031 22.188 1 97.12 540 ARG B N 1
ATOM 8365 C CA . ARG B 1 540 ? 9.078 13.18 23.031 1 97.12 540 ARG B CA 1
ATOM 8366 C C . ARG B 1 540 ? 10.336 13.836 23.578 1 97.12 540 ARG B C 1
ATOM 8368 O O . ARG B 1 540 ? 11.148 13.18 24.234 1 97.12 540 ARG B O 1
ATOM 8375 N N . ILE B 1 541 ? 10.453 15.07 23.312 1 97.38 541 ILE B N 1
ATOM 8376 C CA . ILE B 1 541 ? 11.555 15.859 23.859 1 97.38 541 ILE B CA 1
ATOM 8377 C C . ILE B 1 541 ? 11.133 16.469 25.203 1 97.38 541 ILE B C 1
ATOM 8379 O O . ILE B 1 541 ? 10.023 17 25.328 1 97.38 541 ILE B O 1
ATOM 8383 N N . HIS B 1 542 ? 12.086 16.312 26.219 1 94.12 542 HIS B N 1
ATOM 8384 C CA . HIS B 1 542 ? 11.789 16.891 27.531 1 94.12 542 HIS B CA 1
ATOM 8385 C C . HIS B 1 542 ? 13.016 17.578 28.109 1 94.12 542 HIS B C 1
ATOM 8387 O O . HIS B 1 542 ? 14.148 17.25 27.766 1 94.12 542 HIS B O 1
#

Secondary structure (DSSP, 8-state):
-----------------------------S-EEEEEES--SS---EEEE-TTSEEEEE--TTS---SSBPGGG---TT-S--B-SEEEEETTTTEEEEE---S--TT-EEEE-TTS-EEEE--SGGGTT-EEEE---TT---EEETT-SSS--SSEEEEE-TTS-EEEEE-TT--EEEEES-SSTT---EE-HHHHHTPPTTT-TTBS-EEEE-TTS-EEEEETTEEEEEETTTTEEEEE-PPPTT----SBTT-EEEEE--EEEETTEE---EEEEEE---TTHHHHHHTT--PBPP-EEEEEETTSSS---EEEE-SS--BS-EEEE-TTS-EEEES-EEEE-SSTT-EEEE----EEE-TTS-GGG-EEE-PPPSS---TT-EEEE-TTS-EEEE----TTS---SSSSS-----EEEEE-GGG-GGGGGGS-EEEESPSSEEE-TT-EEEEEEE-SS---GGGEEEEEEEPPEEETTEEET-EEEE-BTGGG-EEEETTEEEEEEE--SSTTTS-SEEEEEEEEETTEEPPPEEEEE-/-----------------------------S-EEEEEES--SS---EEEE-TTSEEEEE--TTS---SSBPGGG---TT-S--B-SEEEEETTTTEEEEE---S--TT-EEEE-TTS-EEEE--SGGGTT-EEEE---TT---EEETT-SSS--SSEEEEE-TTS-EEEEE-TT--EEEEES-SSTT---EE-HHHHHTPPTTT-TTBS-EEEE-TTS-EEEEETTEEEEEETTTTEEEEE-PPPTT----SBTT-EEEEE--EEEETTEE---EEEEEE---TTHHHHHHTT--PBPP-EEEEEETTSSS---EEEE-SS--BS-EEEE-TTS-EEEES-EEEE-SSTT-EEEE----EEE-TTS-GGG-EEEPPPPSS---TTEEEEE-TTS-EEEEE---TTS---SSSSS-----EEEEE-GGG-GGGGGGS-EEEESPSSEEE-TT-EEEEEEE-SSPP-GGGEEEEEEEPPEEETTEEET-EEEE-BTGGG-EEEETTEEEEEEE--SSTTTS-SEEEEEEEEETTEEPPPEEEEE-

InterPro domains:
  IPR009880 Glyoxal oxidase, N-terminal [PF07250] (45-426)
  IPR011043 Galactose oxidase/kelch, beta-propeller [SSF50965] (88-428)
  IPR013783 Immunoglobulin-like fold [G3DSA:2.60.40.10] (434-542)
  IPR014756 Immunoglobulin E-set [SSF81296] (432-541)
  IPR015202 Galactose oxidase-like, Early set domain [PF09118] (435-541)
  IPR015202 Galactose oxidase-like, Early set domain [cd02851] (432-541)
  IPR037293 Galactose oxidase, central domain superfamily [G3DSA:2.130.10.80] (27-431)